Protein AF-0000000068122177 (afdb_homodimer)

Structure (mmCIF, N/CA/C/O backbone):
data_AF-0000000068122177-model_v1
#
loop_
_entity.id
_entity.type
_entity.pdbx_description
1 polymer 'Anaphase-promoting complex subunit Cut9'
#
loop_
_atom_site.group_PDB
_atom_site.id
_atom_site.type_symbol
_atom_site.label_atom_id
_atom_site.label_alt_id
_atom_site.label_comp_id
_atom_site.label_asym_id
_atom_site.label_entity_id
_atom_site.label_seq_id
_atom_site.pdbx_PDB_ins_code
_atom_site.Cartn_x
_atom_site.Cartn_y
_atom_site.Cartn_z
_atom_site.occupancy
_atom_site.B_iso_or_equiv
_atom_site.auth_seq_id
_atom_site.auth_comp_id
_atom_site.auth_asym_id
_atom_site.auth_atom_id
_atom_site.pdbx_PDB_model_num
ATOM 1 N N . MET A 1 1 ? -27.875 -16.797 -22.625 1 40.69 1 MET A N 1
ATOM 2 C CA . MET A 1 1 ? -28.094 -15.852 -21.531 1 40.69 1 MET A CA 1
ATOM 3 C C . MET A 1 1 ? -28.344 -16.578 -20.219 1 40.69 1 MET A C 1
ATOM 5 O O . MET A 1 1 ? -29.25 -17.422 -20.141 1 40.69 1 MET A O 1
ATOM 9 N N . ALA A 1 2 ? -27.375 -16.797 -19.453 1 51.44 2 ALA A N 1
ATOM 10 C CA . ALA A 1 2 ? -27.562 -17.594 -18.25 1 51.44 2 ALA A CA 1
ATOM 11 C C . ALA A 1 2 ? -28.781 -17.125 -17.469 1 51.44 2 ALA A C 1
ATOM 13 O O . ALA A 1 2 ? -29.109 -15.938 -17.469 1 51.44 2 ALA A O 1
ATOM 14 N N . SER A 1 3 ? -29.797 -17.953 -17.359 1 59.78 3 SER A N 1
ATOM 15 C CA . SER A 1 3 ? -31.016 -17.719 -16.578 1 59.78 3 SER A CA 1
ATOM 16 C C . SER A 1 3 ? -30.688 -17.062 -15.234 1 59.78 3 SER A C 1
ATOM 18 O O . SER A 1 3 ? -29.625 -17.312 -14.656 1 59.78 3 SER A O 1
ATOM 20 N N . SER A 1 4 ? -31.359 -15.969 -14.945 1 67.94 4 SER A N 1
ATOM 21 C CA . SER A 1 4 ? -31.25 -15.258 -13.68 1 67.94 4 SER A CA 1
ATOM 22 C C . SER A 1 4 ? -31.391 -16.219 -12.492 1 67.94 4 SER A C 1
ATOM 24 O O . SER A 1 4 ? -32.281 -17.078 -12.492 1 67.94 4 SER A O 1
ATOM 26 N N . GLN A 1 5 ? -30.344 -16.406 -11.719 1 83.75 5 GLN A N 1
ATOM 27 C CA . GLN A 1 5 ? -30.344 -17.219 -10.5 1 83.75 5 GLN A CA 1
ATOM 28 C C . GLN A 1 5 ? -30.219 -16.344 -9.258 1 83.75 5 GLN A C 1
ATOM 30 O O . GLN A 1 5 ? -29.141 -16.281 -8.641 1 83.75 5 GLN A O 1
ATOM 35 N N . PRO A 1 6 ? -31.312 -15.734 -8.828 1 85.25 6 PRO A N 1
ATOM 36 C CA . PRO A 1 6 ? -31.266 -14.719 -7.77 1 85.25 6 PRO A CA 1
ATOM 37 C C . PRO A 1 6 ? -30.672 -15.258 -6.469 1 85.25 6 PRO A C 1
ATOM 39 O O . PRO A 1 6 ? -29.953 -14.539 -5.77 1 85.25 6 PRO A O 1
ATOM 42 N N . ASN A 1 7 ? -30.938 -16.484 -6.176 1 86.56 7 ASN A N 1
ATOM 43 C CA . ASN A 1 7 ? -30.406 -17.047 -4.941 1 86.56 7 ASN A CA 1
ATOM 44 C C . ASN A 1 7 ? -28.891 -17.219 -5.012 1 86.56 7 ASN A C 1
ATOM 46 O O . ASN A 1 7 ? -28.203 -16.984 -4.027 1 86.56 7 ASN A O 1
ATOM 50 N N . MET A 1 8 ? -28.484 -17.672 -6.168 1 90.94 8 MET A N 1
ATOM 51 C CA . MET A 1 8 ? -27.047 -17.812 -6.355 1 90.94 8 MET A CA 1
ATOM 52 C C . MET A 1 8 ? -26.344 -16.453 -6.32 1 90.94 8 MET A C 1
ATOM 54 O O . MET A 1 8 ? -25.25 -16.328 -5.777 1 90.94 8 MET A O 1
ATOM 58 N N . GLU A 1 9 ? -26.984 -15.469 -6.895 1 93 9 GLU A N 1
ATOM 59 C CA . GLU A 1 9 ? -26.422 -14.117 -6.883 1 93 9 GLU A CA 1
ATOM 60 C C . GLU A 1 9 ? -26.297 -13.586 -5.461 1 93 9 GLU A C 1
ATOM 62 O O . GLU A 1 9 ? -25.281 -12.992 -5.102 1 93 9 GLU A O 1
ATOM 67 N N . LYS A 1 10 ? -27.328 -13.766 -4.707 1 92.88 10 LYS A N 1
ATOM 68 C CA . LYS A 1 10 ? -27.297 -13.336 -3.312 1 92.88 10 LYS A CA 1
ATOM 69 C C . LYS A 1 10 ? -26.203 -14.055 -2.535 1 92.88 10 LYS A C 1
ATOM 71 O O . LYS A 1 10 ? -25.516 -13.438 -1.725 1 92.88 10 LYS A O 1
ATOM 76 N N . PHE A 1 11 ? -26.094 -15.375 -2.766 1 93.69 11 PHE A N 1
ATOM 77 C CA . PHE A 1 11 ? -25.047 -16.172 -2.121 1 93.69 11 PHE A CA 1
ATOM 78 C C . PHE A 1 11 ? -23.672 -15.594 -2.432 1 93.69 11 PHE A C 1
ATOM 80 O O . PHE A 1 11 ? -22.859 -15.391 -1.525 1 93.69 11 PHE A O 1
ATOM 87 N N . LEU A 1 12 ? -23.406 -15.297 -3.713 1 96.38 12 LEU A N 1
ATOM 88 C CA . LEU A 1 12 ? -22.109 -14.797 -4.145 1 96.38 12 LEU A CA 1
ATOM 89 C C . LEU A 1 12 ? -21.844 -13.398 -3.604 1 96.38 12 LEU A C 1
ATOM 91 O O . LEU A 1 12 ? -20.719 -13.062 -3.24 1 96.38 12 LEU A O 1
ATOM 95 N N . ARG A 1 13 ? -22.859 -12.555 -3.529 1 96.62 13 ARG A N 1
ATOM 96 C CA . ARG A 1 13 ? -22.703 -11.211 -2.98 1 96.62 13 ARG A CA 1
ATOM 97 C C . ARG A 1 13 ? -22.312 -11.266 -1.508 1 96.62 13 ARG A C 1
ATOM 99 O O . ARG A 1 13 ? -21.453 -10.516 -1.065 1 96.62 13 ARG A O 1
ATOM 106 N N . GLU A 1 14 ? -22.938 -12.141 -0.812 1 94.88 14 GLU A N 1
ATOM 107 C CA . GLU A 1 14 ? -22.625 -12.289 0.607 1 94.88 14 GLU A CA 1
ATOM 108 C C . GLU A 1 14 ? -21.203 -12.836 0.809 1 94.88 14 GLU A C 1
ATOM 110 O O . GLU A 1 14 ? -20.484 -12.383 1.701 1 94.88 14 GLU A O 1
ATOM 115 N N . TRP A 1 15 ? -20.891 -13.844 0.004 1 95.94 15 TRP A N 1
ATOM 116 C CA . TRP A 1 15 ? -19.562 -14.43 0.068 1 95.94 15 TRP A CA 1
ATOM 117 C C . TRP A 1 15 ? -18.5 -13.383 -0.247 1 95.94 15 TRP A C 1
ATOM 119 O O . TRP A 1 15 ? -17.484 -13.281 0.457 1 95.94 15 TRP A O 1
ATOM 129 N N . ARG A 1 16 ? -18.688 -12.586 -1.288 1 96.88 16 ARG A N 1
ATOM 130 C CA . ARG A 1 16 ? -17.75 -11.523 -1.668 1 96.88 16 ARG A CA 1
ATOM 131 C C . ARG A 1 16 ? -17.594 -10.5 -0.547 1 96.88 16 ARG A C 1
ATOM 133 O O . ARG A 1 16 ? -16.484 -10.094 -0.221 1 96.88 16 ARG A O 1
ATOM 140 N N . GLN A 1 17 ? -18.719 -10.117 0.007 1 95.44 17 GLN A N 1
ATOM 141 C CA . GLN A 1 17 ? -18.703 -9.109 1.064 1 95.44 17 GLN A CA 1
ATOM 142 C C . GLN A 1 17 ? -17.969 -9.633 2.303 1 95.44 17 GLN A C 1
ATOM 144 O O . GLN A 1 17 ? -17.234 -8.891 2.955 1 95.44 17 GLN A O 1
ATOM 149 N N . ASP A 1 18 ? -18.203 -10.844 2.615 1 95.19 18 ASP A N 1
ATOM 150 C CA . ASP A 1 18 ? -17.516 -11.469 3.744 1 95.19 18 ASP A CA 1
ATOM 151 C C . ASP A 1 18 ? -16.016 -11.461 3.537 1 95.19 18 ASP A C 1
ATOM 153 O O . ASP A 1 18 ? -15.25 -11.164 4.465 1 95.19 18 ASP A O 1
ATOM 157 N N . ALA A 1 19 ? -15.625 -11.812 2.359 1 97.25 19 ALA A N 1
ATOM 158 C CA . ALA A 1 19 ? -14.203 -11.812 2.025 1 97.25 19 ALA A CA 1
ATOM 159 C C . ALA A 1 19 ? -13.617 -10.406 2.115 1 97.25 19 ALA A C 1
ATOM 161 O O . ALA A 1 19 ? -12.523 -10.211 2.645 1 97.25 19 ALA A O 1
ATOM 162 N N . LEU A 1 20 ? -14.359 -9.414 1.675 1 95.69 20 LEU A N 1
ATOM 163 C CA . LEU A 1 20 ? -13.906 -8.031 1.701 1 95.69 20 LEU A CA 1
ATOM 164 C C . LEU A 1 20 ? -13.766 -7.531 3.137 1 95.69 20 LEU A C 1
ATOM 166 O O . LEU A 1 20 ? -12.805 -6.824 3.459 1 95.69 20 LEU A O 1
ATOM 170 N N . ASN A 1 21 ? -14.688 -7.938 3.967 1 93.88 21 ASN A N 1
ATOM 171 C CA . ASN A 1 21 ? -14.664 -7.531 5.367 1 93.88 21 ASN A CA 1
ATOM 172 C C . ASN A 1 21 ? -13.43 -8.062 6.086 1 93.88 21 ASN A C 1
ATOM 174 O O . ASN A 1 21 ? -12.961 -7.453 7.051 1 93.88 21 ASN A O 1
ATOM 178 N N . LYS A 1 22 ? -12.867 -9.148 5.629 1 95.88 22 LYS A N 1
ATOM 179 C CA . LYS A 1 22 ? -11.695 -9.773 6.242 1 95.88 22 LYS A CA 1
ATOM 180 C C . LYS A 1 22 ? -10.422 -9.383 5.5 1 95.88 22 LYS A C 1
ATOM 182 O O . LYS A 1 22 ? -9.352 -9.945 5.754 1 95.88 22 LYS A O 1
ATOM 187 N N . ALA A 1 23 ? -10.531 -8.484 4.547 1 95.62 23 ALA A N 1
ATOM 188 C CA . ALA A 1 23 ? -9.43 -8.039 3.705 1 95.62 23 ALA A CA 1
ATOM 189 C C . ALA A 1 23 ? -8.82 -9.203 2.926 1 95.62 23 ALA A C 1
ATOM 191 O O . ALA A 1 23 ? -7.605 -9.289 2.76 1 95.62 23 ALA A O 1
ATOM 192 N N . GLN A 1 24 ? -9.648 -10.156 2.635 1 97.38 24 GLN A N 1
ATOM 193 C CA . GLN A 1 24 ? -9.281 -11.25 1.74 1 97.38 24 GLN A CA 1
ATOM 194 C C . GLN A 1 24 ? -9.602 -10.898 0.289 1 97.38 24 GLN A C 1
ATOM 196 O O . GLN A 1 24 ? -10.586 -11.398 -0.271 1 97.38 24 GLN A O 1
ATOM 201 N N . TYR A 1 25 ? -8.75 -10.18 -0.312 1 96.25 25 TYR A N 1
ATOM 202 C CA . TYR A 1 25 ? -9.039 -9.516 -1.581 1 96.25 25 TYR A CA 1
ATOM 203 C C . TYR A 1 25 ? -9.008 -10.516 -2.734 1 96.25 25 TYR A C 1
ATOM 205 O O . TYR A 1 25 ? -9.781 -10.391 -3.689 1 96.25 25 TYR A O 1
ATOM 213 N N . GLU A 1 26 ? -8.164 -11.523 -2.65 1 95.44 26 GLU A N 1
ATOM 214 C CA . GLU A 1 26 ? -8.133 -12.539 -3.701 1 95.44 26 GLU A CA 1
ATOM 215 C C . GLU A 1 26 ? -9.461 -13.273 -3.801 1 95.44 26 GLU A C 1
ATOM 217 O O . GLU A 1 26 ? -9.984 -13.477 -4.898 1 95.44 26 GLU A O 1
ATOM 222 N N . SER A 1 27 ? -9.945 -13.586 -2.662 1 97.31 27 SER A N 1
ATOM 223 C CA . SER A 1 27 ? -11.25 -14.234 -2.617 1 97.31 27 SER A CA 1
ATOM 224 C C . SER A 1 27 ? -12.344 -13.32 -3.15 1 97.31 27 SER A C 1
ATOM 226 O O . SER A 1 27 ? -13.195 -13.75 -3.93 1 97.31 27 SER A O 1
ATOM 228 N N . ALA A 1 28 ? -12.258 -12.102 -2.717 1 98.06 28 ALA A N 1
ATOM 229 C CA . ALA A 1 28 ? -13.281 -11.148 -3.121 1 98.06 28 ALA A CA 1
ATOM 230 C C . ALA A 1 28 ? -13.258 -10.922 -4.629 1 98.06 28 ALA A C 1
ATOM 232 O O . ALA A 1 28 ? -14.312 -10.82 -5.266 1 98.06 28 ALA A O 1
ATOM 233 N N . ILE A 1 29 ? -12.109 -10.82 -5.238 1 97.56 29 ILE A N 1
ATOM 234 C CA . ILE A 1 29 ? -11.977 -10.648 -6.68 1 97.56 29 ILE A CA 1
ATOM 235 C C . ILE A 1 29 ? -12.469 -11.898 -7.402 1 97.56 29 ILE A C 1
ATOM 237 O O . ILE A 1 29 ? -13.227 -11.805 -8.375 1 97.56 29 ILE A O 1
ATOM 241 N N . PHE A 1 30 ? -12.102 -13.062 -6.867 1 97.62 30 PHE A N 1
ATOM 242 C CA . PHE A 1 30 ? -12.469 -14.344 -7.457 1 97.62 30 PHE A CA 1
ATOM 243 C C . PHE A 1 30 ? -13.984 -14.5 -7.516 1 97.62 30 PHE A C 1
ATOM 245 O O . PHE A 1 30 ? -14.539 -14.867 -8.555 1 97.62 30 PHE A O 1
ATOM 252 N N . ILE A 1 31 ? -14.641 -14.164 -6.461 1 97.94 31 ILE A N 1
ATOM 253 C CA . ILE A 1 31 ? -16.094 -14.312 -6.352 1 97.94 31 ILE A CA 1
ATOM 254 C C . ILE A 1 31 ? -16.781 -13.203 -7.137 1 97.94 31 ILE A C 1
ATOM 256 O O . ILE A 1 31 ? -17.75 -13.453 -7.852 1 97.94 31 ILE A O 1
ATOM 260 N N . GLY A 1 32 ? -16.234 -12.016 -6.984 1 97.5 32 GLY A N 1
ATOM 261 C CA . GLY A 1 32 ? -16.844 -10.867 -7.629 1 97.5 32 GLY A CA 1
ATOM 262 C C . GLY A 1 32 ? -16.828 -10.961 -9.148 1 97.5 32 GLY A C 1
ATOM 263 O O . GLY A 1 32 ? -17.781 -10.516 -9.805 1 97.5 32 GLY A O 1
ATOM 264 N N . ASP A 1 33 ? -15.812 -11.469 -9.633 1 96.38 33 ASP A N 1
ATOM 265 C CA . ASP A 1 33 ? -15.68 -11.617 -11.078 1 96.38 33 ASP A CA 1
ATOM 266 C C . ASP A 1 33 ? -16.719 -12.602 -11.625 1 96.38 33 ASP A C 1
ATOM 268 O O . ASP A 1 33 ? -17.25 -12.406 -12.711 1 96.38 33 ASP A O 1
ATOM 272 N N . LYS A 1 34 ? -16.984 -13.711 -10.914 1 97.5 34 LYS A N 1
ATOM 273 C CA . LYS A 1 34 ? -18.016 -14.672 -11.312 1 97.5 34 LYS A CA 1
ATOM 274 C C . LYS A 1 34 ? -19.406 -14.047 -11.219 1 97.5 34 LYS A C 1
ATOM 276 O O . LYS A 1 34 ? -20.266 -14.32 -12.055 1 97.5 34 LYS A O 1
ATOM 281 N N . LEU A 1 35 ? -19.547 -13.32 -10.133 1 96.94 35 LEU A N 1
ATOM 282 C CA . LEU A 1 35 ? -20.828 -12.648 -9.93 1 96.94 35 LEU A CA 1
ATOM 283 C C . LEU A 1 35 ? -21.125 -11.672 -11.07 1 96.94 35 LEU A C 1
ATOM 285 O O . LEU A 1 35 ? -22.219 -11.648 -11.609 1 96.94 35 LEU A O 1
ATOM 289 N N . LEU A 1 36 ? -20.172 -10.891 -11.438 1 96.25 36 LEU A N 1
ATOM 290 C CA . LEU A 1 36 ? -20.344 -9.914 -12.508 1 96.25 36 LEU A CA 1
ATOM 291 C C . LEU A 1 36 ? -20.625 -10.617 -13.836 1 96.25 36 LEU A C 1
ATOM 293 O O . LEU A 1 36 ? -21.469 -10.164 -14.617 1 96.25 36 LEU A O 1
ATOM 297 N N . ALA A 1 37 ? -19.906 -11.68 -14.047 1 95.25 37 ALA A N 1
ATOM 298 C CA . ALA A 1 37 ? -20.109 -12.438 -15.273 1 95.25 37 ALA A CA 1
ATOM 299 C C . ALA A 1 37 ? -21.547 -12.977 -15.352 1 95.25 37 ALA A C 1
ATOM 301 O O . ALA A 1 37 ? -22.125 -13.039 -16.438 1 95.25 37 ALA A O 1
ATOM 302 N N . MET A 1 38 ? -22.109 -13.336 -14.234 1 94.75 38 MET A N 1
ATOM 303 C CA . MET A 1 38 ? -23.453 -13.914 -14.18 1 94.75 38 MET A CA 1
ATOM 304 C C . MET A 1 38 ? -24.516 -12.828 -14.305 1 94.75 38 MET A C 1
ATOM 306 O O . MET A 1 38 ? -25.547 -13.031 -14.969 1 94.75 38 MET A O 1
ATOM 310 N N . THR A 1 39 ? -24.234 -11.695 -13.711 1 94.5 39 THR A N 1
ATOM 311 C CA . THR A 1 39 ? -25.297 -10.703 -13.594 1 94.5 39 THR A CA 1
ATOM 312 C C . THR A 1 39 ? -25.141 -9.625 -14.664 1 94.5 39 THR A C 1
ATOM 314 O O . THR A 1 39 ? -26.141 -9.062 -15.125 1 94.5 39 THR A O 1
ATOM 317 N N . ASN A 1 40 ? -23.922 -9.289 -15.008 1 93.19 40 ASN A N 1
ATOM 318 C CA . ASN A 1 40 ? -23.609 -8.141 -15.852 1 93.19 40 ASN A CA 1
ATOM 319 C C . ASN A 1 40 ? -24.281 -6.871 -15.328 1 93.19 40 ASN A C 1
ATOM 321 O O . ASN A 1 40 ? -24.781 -6.07 -16.109 1 93.19 40 ASN A O 1
ATOM 325 N N . ASP A 1 41 ? -24.344 -6.781 -13.992 1 94 41 ASP A N 1
ATOM 326 C CA . ASP A 1 41 ? -25.016 -5.684 -13.297 1 94 41 ASP A CA 1
ATOM 327 C C . ASP A 1 41 ? -24.031 -4.559 -12.984 1 94 41 ASP A C 1
ATOM 329 O O . ASP A 1 41 ? -22.891 -4.816 -12.594 1 94 41 ASP A O 1
ATOM 333 N N . ASP A 1 42 ? -24.5 -3.336 -13.133 1 94.44 42 ASP A N 1
ATOM 334 C CA . ASP A 1 42 ? -23.672 -2.164 -12.914 1 94.44 42 ASP A CA 1
ATOM 335 C C . ASP A 1 42 ? -23.203 -2.082 -11.461 1 94.44 42 ASP A C 1
ATOM 337 O O . ASP A 1 42 ? -22.062 -1.688 -11.188 1 94.44 42 ASP A O 1
ATOM 341 N N . ASN A 1 43 ? -24.031 -2.404 -10.523 1 94.88 43 ASN A N 1
ATOM 342 C CA . ASN A 1 43 ? -23.656 -2.367 -9.117 1 94.88 43 ASN A CA 1
ATOM 343 C C . ASN A 1 43 ? -22.578 -3.402 -8.797 1 94.88 43 ASN A C 1
ATOM 345 O O . ASN A 1 43 ? -21.672 -3.141 -8 1 94.88 43 ASN A O 1
ATOM 349 N N . ASP A 1 44 ? -22.797 -4.574 -9.367 1 96.56 44 ASP A N 1
ATOM 350 C CA . ASP A 1 44 ? -21.781 -5.609 -9.156 1 96.56 44 ASP A CA 1
ATOM 351 C C . ASP A 1 44 ? -20.453 -5.211 -9.789 1 96.56 44 ASP A C 1
ATOM 353 O O . ASP A 1 44 ? -19.391 -5.543 -9.266 1 96.56 44 ASP A O 1
ATOM 357 N N . ALA A 1 45 ? -20.5 -4.516 -10.93 1 96.62 45 ALA A N 1
ATOM 358 C CA . ALA A 1 45 ? -19.281 -4.004 -11.555 1 96.62 45 ALA A CA 1
ATOM 359 C C . ALA A 1 45 ? -18.609 -2.967 -10.664 1 96.62 45 ALA A C 1
ATOM 361 O O . ALA A 1 45 ? -17.391 -2.984 -10.5 1 96.62 45 ALA A O 1
ATOM 362 N N . PHE A 1 46 ? -19.406 -2.086 -10.133 1 96.25 46 PHE A N 1
ATOM 363 C CA . PHE A 1 46 ? -18.891 -1.059 -9.242 1 96.25 46 PHE A CA 1
ATOM 364 C C . PHE A 1 46 ? -18.234 -1.686 -8.016 1 96.25 46 PHE A C 1
ATOM 366 O O . PHE A 1 46 ? -17.141 -1.288 -7.617 1 96.25 46 PHE A O 1
ATOM 373 N N . PHE A 1 47 ? -18.891 -2.654 -7.426 1 96.31 47 PHE A N 1
ATOM 374 C CA . PHE A 1 47 ? -18.359 -3.293 -6.223 1 96.31 47 PHE A CA 1
ATOM 375 C C . PHE A 1 47 ? -17.078 -4.055 -6.535 1 96.31 47 PHE A C 1
ATOM 377 O O . PHE A 1 47 ? -16.156 -4.07 -5.727 1 96.31 47 PHE A O 1
ATOM 384 N N . LEU A 1 48 ? -17.078 -4.703 -7.656 1 97.62 48 LEU A N 1
ATOM 385 C CA . LEU A 1 48 ? -15.844 -5.383 -8.047 1 97.62 48 LEU A CA 1
ATOM 386 C C . LEU A 1 48 ? -14.711 -4.383 -8.234 1 97.62 48 LEU A C 1
ATOM 388 O O . LEU A 1 48 ? -13.57 -4.652 -7.855 1 97.62 48 LEU A O 1
ATOM 392 N N . ALA A 1 49 ? -15 -3.244 -8.836 1 97.62 49 ALA A N 1
ATOM 393 C CA . ALA A 1 49 ? -14 -2.193 -8.992 1 97.62 49 ALA A CA 1
ATOM 394 C C . ALA A 1 49 ? -13.5 -1.706 -7.633 1 97.62 49 ALA A C 1
ATOM 396 O O . ALA A 1 49 ? -12.312 -1.438 -7.461 1 97.62 49 ALA A O 1
ATOM 397 N N . GLN A 1 50 ? -14.383 -1.608 -6.703 1 97.06 50 GLN A N 1
ATOM 398 C CA . GLN A 1 50 ? -14.016 -1.216 -5.348 1 97.06 50 GLN A CA 1
ATOM 399 C C . GLN A 1 50 ? -13.078 -2.238 -4.715 1 97.06 50 GLN A C 1
ATOM 401 O O . GLN A 1 50 ? -12.156 -1.871 -3.979 1 97.06 50 GLN A O 1
ATOM 406 N N . VAL A 1 51 ? -13.367 -3.5 -4.965 1 97.5 51 VAL A N 1
ATOM 407 C CA . VAL A 1 51 ? -12.508 -4.559 -4.438 1 97.5 51 VAL A CA 1
ATOM 408 C C . VAL A 1 51 ? -11.117 -4.453 -5.055 1 97.5 51 VAL A C 1
ATOM 410 O O . VAL A 1 51 ? -10.109 -4.574 -4.352 1 97.5 51 VAL A O 1
ATOM 413 N N . HIS A 1 52 ? -11.07 -4.238 -6.363 1 97.69 52 HIS A N 1
ATOM 414 C CA . HIS A 1 52 ? -9.781 -4.047 -7.031 1 97.69 52 HIS A CA 1
ATOM 415 C C . HIS A 1 52 ? -9.031 -2.852 -6.453 1 97.69 52 HIS A C 1
ATOM 417 O O . HIS A 1 52 ? -7.82 -2.916 -6.246 1 97.69 52 HIS A O 1
ATOM 423 N N . PHE A 1 53 ? -9.719 -1.76 -6.199 1 97.31 53 PHE A N 1
ATOM 424 C CA . PHE A 1 53 ? -9.109 -0.576 -5.605 1 97.31 53 PHE A CA 1
ATOM 425 C C . PHE A 1 53 ? -8.516 -0.901 -4.238 1 97.31 53 PHE A C 1
ATOM 427 O O . PHE A 1 53 ? -7.375 -0.529 -3.951 1 97.31 53 PHE A O 1
ATOM 434 N N . ALA A 1 54 ? -9.312 -1.585 -3.416 1 95.94 54 ALA A N 1
ATOM 435 C CA . ALA A 1 54 ? -8.867 -1.949 -2.072 1 95.94 54 ALA A CA 1
ATOM 436 C C . ALA A 1 54 ? -7.652 -2.867 -2.129 1 95.94 54 ALA A C 1
ATOM 438 O O . ALA A 1 54 ? -6.789 -2.82 -1.248 1 95.94 54 ALA A O 1
ATOM 439 N N . ALA A 1 55 ? -7.613 -3.65 -3.178 1 95.75 55 ALA A N 1
ATOM 440 C CA . ALA A 1 55 ? -6.508 -4.59 -3.35 1 95.75 55 ALA A CA 1
ATOM 441 C C . ALA A 1 55 ? -5.285 -3.898 -3.939 1 95.75 55 ALA A C 1
ATOM 443 O O . ALA A 1 55 ? -4.223 -4.508 -4.07 1 95.75 55 ALA A O 1
ATOM 444 N N . GLY A 1 56 ? -5.402 -2.631 -4.359 1 94.06 56 GLY A N 1
ATOM 445 C CA . GLY A 1 56 ? -4.293 -1.89 -4.941 1 94.06 56 GLY A CA 1
ATOM 446 C C . GLY A 1 56 ? -4.207 -2.031 -6.449 1 94.06 56 GLY A C 1
ATOM 447 O O . GLY A 1 56 ? -3.24 -1.575 -7.066 1 94.06 56 GLY A O 1
ATOM 448 N N . ASN A 1 57 ? -5.195 -2.723 -7.012 1 95.44 57 ASN A N 1
ATOM 449 C CA . ASN A 1 57 ? -5.246 -2.867 -8.461 1 95.44 57 ASN A CA 1
ATOM 450 C C . ASN A 1 57 ? -5.969 -1.691 -9.117 1 95.44 57 ASN A C 1
ATOM 452 O O . ASN A 1 57 ? -7.023 -1.87 -9.734 1 95.44 57 ASN A O 1
ATOM 456 N N . TYR A 1 58 ? -5.355 -0.588 -9.148 1 96.44 58 TYR A N 1
ATOM 457 C CA . TYR A 1 58 ? -6.012 0.645 -9.562 1 96.44 58 TYR A CA 1
ATOM 458 C C . TYR A 1 58 ? -6.25 0.653 -11.07 1 96.44 58 TYR A C 1
ATOM 460 O O . TYR A 1 58 ? -7.305 1.089 -11.539 1 96.44 58 TYR A O 1
ATOM 468 N N . THR A 1 59 ? -5.289 0.171 -11.836 1 94.44 59 THR A N 1
ATOM 469 C CA . THR A 1 59 ? -5.414 0.148 -13.289 1 94.44 59 THR A CA 1
ATOM 470 C C . THR A 1 59 ? -6.566 -0.752 -13.719 1 94.44 59 THR A C 1
ATOM 472 O O . THR A 1 59 ? -7.348 -0.391 -14.609 1 94.44 59 THR A O 1
ATOM 475 N N . ARG A 1 60 ? -6.676 -1.887 -13.086 1 95.31 60 ARG A N 1
ATOM 476 C CA . ARG A 1 60 ? -7.738 -2.824 -13.43 1 95.31 60 ARG A CA 1
ATOM 477 C C . ARG A 1 60 ? -9.102 -2.281 -13.016 1 95.31 60 ARG A C 1
ATOM 479 O O . ARG A 1 60 ? -10.094 -2.467 -13.727 1 95.31 60 ARG A O 1
ATOM 486 N N . ALA A 1 61 ? -9.156 -1.676 -11.82 1 97 61 ALA A N 1
ATOM 487 C CA . ALA A 1 61 ? -10.398 -1.064 -11.367 1 97 61 ALA A CA 1
ATOM 488 C C . ALA A 1 61 ? -10.891 -0.013 -12.359 1 97 61 ALA A C 1
ATOM 490 O O . ALA A 1 61 ? -12.062 -0.004 -12.734 1 97 61 ALA A O 1
ATOM 491 N N . GLN A 1 62 ? -10.023 0.851 -12.797 1 95.75 62 GLN A N 1
ATOM 492 C CA . GLN A 1 62 ? -10.359 1.906 -13.742 1 95.75 62 GLN A CA 1
ATOM 493 C C . GLN A 1 62 ? -10.805 1.32 -15.078 1 95.75 62 GLN A C 1
ATOM 495 O O . GLN A 1 62 ? -11.805 1.762 -15.648 1 95.75 62 GLN A O 1
ATOM 500 N N . ALA A 1 63 ? -10.086 0.35 -15.562 1 94.5 63 ALA A N 1
ATOM 501 C CA . ALA A 1 63 ? -10.398 -0.286 -16.844 1 94.5 63 ALA A CA 1
ATOM 502 C C . ALA A 1 63 ? -11.781 -0.938 -16.797 1 94.5 63 ALA A C 1
ATOM 504 O O . ALA A 1 63 ? -12.523 -0.892 -17.781 1 94.5 63 ALA A O 1
ATOM 505 N N . LEU A 1 64 ? -12.062 -1.557 -15.711 1 95.56 64 LEU A N 1
ATOM 506 C CA . LEU A 1 64 ? -13.359 -2.209 -15.547 1 95.56 64 LEU A CA 1
ATOM 507 C C . LEU A 1 64 ? -14.492 -1.196 -15.633 1 95.56 64 LEU A C 1
ATOM 509 O O . LEU A 1 64 ? -15.508 -1.452 -16.281 1 95.56 64 LEU A O 1
ATOM 513 N N . LEU A 1 65 ? -14.359 -0.079 -15 1 96.12 65 LEU A N 1
ATOM 514 C CA . LEU A 1 65 ? -15.391 0.955 -14.992 1 96.12 65 LEU A CA 1
ATOM 515 C C . LEU A 1 65 ? -15.57 1.548 -16.391 1 96.12 65 LEU A C 1
ATOM 517 O O . LEU A 1 65 ? -16.703 1.837 -16.797 1 96.12 65 LEU A O 1
ATOM 521 N N . VAL A 1 66 ? -14.516 1.706 -17.078 1 93.38 66 VAL A N 1
ATOM 522 C CA . VAL A 1 66 ? -14.555 2.246 -18.438 1 93.38 66 VAL A CA 1
ATOM 523 C C . VAL A 1 66 ? -15.219 1.237 -19.375 1 93.38 66 VAL A C 1
ATOM 525 O O . VAL A 1 66 ? -16.062 1.604 -20.188 1 93.38 66 VAL A O 1
ATOM 528 N N . LYS A 1 67 ? -14.805 0.05 -19.219 1 91.31 67 LYS A N 1
ATOM 529 C CA . LYS A 1 67 ? -15.328 -1.01 -20.062 1 91.31 67 LYS A CA 1
ATOM 530 C C . LYS A 1 67 ? -16.844 -1.123 -19.938 1 91.31 67 LYS A C 1
ATOM 532 O O . LYS A 1 67 ? -17.547 -1.349 -20.922 1 91.31 67 LYS A O 1
ATOM 537 N N . GLN A 1 68 ? -17.297 -0.989 -18.75 1 91.81 68 GLN A N 1
ATOM 538 C CA . GLN A 1 68 ? -18.734 -1.106 -18.484 1 91.81 68 GLN A CA 1
ATOM 539 C C . GLN A 1 68 ? -19.453 0.209 -18.766 1 91.81 68 GLN A C 1
ATOM 541 O O . GLN A 1 68 ? -20.656 0.321 -18.547 1 91.81 68 GLN A O 1
ATOM 546 N N . ASP A 1 69 ? -18.766 1.278 -19.219 1 91.69 69 ASP A N 1
ATOM 547 C CA . ASP A 1 69 ? -19.312 2.592 -19.562 1 91.69 69 ASP A CA 1
ATOM 548 C C . ASP A 1 69 ? -20.078 3.184 -18.391 1 91.69 69 ASP A C 1
ATOM 550 O O . ASP A 1 69 ? -21.234 3.596 -18.531 1 91.69 69 ASP A O 1
ATOM 554 N N . LEU A 1 70 ? -19.484 3.115 -17.25 1 92.56 70 LEU A N 1
ATOM 555 C CA . LEU A 1 70 ? -20.172 3.545 -16.047 1 92.56 70 LEU A CA 1
ATOM 556 C C . LEU A 1 70 ? -19.75 4.957 -15.648 1 92.56 70 LEU A C 1
ATOM 558 O O . LEU A 1 70 ? -20.328 5.547 -14.727 1 92.56 70 LEU A O 1
ATOM 562 N N . LEU A 1 71 ? -18.891 5.598 -16.297 1 92 71 LEU A N 1
ATOM 563 C CA . LEU A 1 71 ? -18.344 6.895 -15.898 1 92 71 LEU A CA 1
ATOM 564 C C . LEU A 1 71 ? -19.375 8 -16.078 1 92 71 LEU A C 1
ATOM 566 O O . LEU A 1 71 ? -19.469 8.914 -15.266 1 92 71 LEU A O 1
ATOM 570 N N . THR A 1 72 ? -20.156 7.902 -17.062 1 87.56 72 THR A N 1
ATOM 571 C CA . THR A 1 72 ? -21.094 8.977 -17.359 1 87.56 72 THR A CA 1
ATOM 572 C C . THR A 1 72 ? -22.391 8.812 -16.562 1 87.56 72 THR A C 1
ATOM 574 O O . THR A 1 72 ? -23.047 9.797 -16.203 1 87.56 72 THR A O 1
ATOM 577 N N . SER A 1 73 ? -22.641 7.633 -16.172 1 87.62 73 SER A N 1
ATOM 578 C CA . SER A 1 73 ? -23.953 7.371 -15.602 1 87.62 73 SER A CA 1
ATOM 579 C C . SER A 1 73 ? -23.938 7.473 -14.086 1 87.62 73 SER A C 1
ATOM 581 O O . SER A 1 73 ? -24.969 7.719 -13.453 1 87.62 73 SER A O 1
ATOM 583 N N . SER A 1 74 ? -22.828 7.293 -13.477 1 91.38 74 SER A N 1
ATOM 584 C CA . SER A 1 74 ? -22.781 7.195 -12.023 1 91.38 74 SER A CA 1
ATOM 585 C C . SER A 1 74 ? -21.672 8.062 -11.445 1 91.38 74 SER A C 1
ATOM 587 O O . SER A 1 74 ? -20.5 7.836 -11.719 1 91.38 74 SER A O 1
ATOM 589 N N . PRO A 1 75 ? -22.094 9.039 -10.602 1 92.5 75 PRO A N 1
ATOM 590 C CA . PRO A 1 75 ? -21.062 9.859 -9.953 1 92.5 75 PRO A CA 1
ATOM 591 C C . PRO A 1 75 ? -20.109 9.031 -9.086 1 92.5 75 PRO A C 1
ATOM 593 O O . PRO A 1 75 ? -18.938 9.359 -8.977 1 92.5 75 PRO A O 1
ATOM 596 N N . SER A 1 76 ? -20.672 7.992 -8.461 1 95.38 76 SER A N 1
ATOM 597 C CA . SER A 1 76 ? -19.828 7.133 -7.641 1 95.38 76 SER A CA 1
ATOM 598 C C . SER A 1 76 ? -18.75 6.449 -8.484 1 95.38 76 SER A C 1
ATOM 600 O O . SER A 1 76 ? -17.594 6.328 -8.055 1 95.38 76 SER A O 1
ATOM 602 N N . CYS A 1 77 ? -19.094 6.008 -9.703 1 96.56 77 CYS A N 1
ATOM 603 C CA . CYS A 1 77 ? -18.141 5.355 -10.594 1 96.56 77 CYS A CA 1
ATOM 604 C C . CYS A 1 77 ? -17.125 6.352 -11.133 1 96.56 77 CYS A C 1
ATOM 606 O O . CYS A 1 77 ? -15.945 6.027 -11.281 1 96.56 77 CYS A O 1
ATOM 608 N N . ARG A 1 78 ? -17.594 7.551 -11.438 1 96 78 ARG A N 1
ATOM 609 C CA . ARG A 1 78 ? -16.688 8.602 -11.898 1 96 78 ARG A CA 1
ATOM 610 C C . ARG A 1 78 ? -15.664 8.953 -10.82 1 96 78 ARG A C 1
ATOM 612 O O . ARG A 1 78 ? -14.477 9.094 -11.102 1 96 78 ARG A O 1
ATOM 619 N N . TYR A 1 79 ? -16.188 9.078 -9.594 1 97.19 79 TYR A N 1
ATOM 620 C CA . TYR A 1 79 ? -15.312 9.352 -8.453 1 97.19 79 TYR A CA 1
ATOM 621 C C . TYR A 1 79 ? -14.242 8.266 -8.32 1 97.19 79 TYR A C 1
ATOM 623 O O . TYR A 1 79 ? -13.062 8.57 -8.18 1 97.19 79 TYR A O 1
ATOM 631 N N . LEU A 1 80 ? -14.68 7.031 -8.336 1 97.88 80 LEU A N 1
ATOM 632 C CA . LEU A 1 80 ? -13.758 5.914 -8.148 1 97.88 80 LEU A CA 1
ATOM 633 C C . LEU A 1 80 ? -12.734 5.855 -9.273 1 97.88 80 LEU A C 1
ATOM 635 O O . LEU A 1 80 ? -11.555 5.602 -9.039 1 97.88 80 LEU A O 1
ATOM 639 N N . ALA A 1 81 ? -13.18 6.094 -10.5 1 98 81 ALA A N 1
ATOM 640 C CA . ALA A 1 81 ? -12.281 6.082 -11.648 1 98 81 ALA A CA 1
ATOM 641 C C . ALA A 1 81 ? -11.211 7.16 -11.516 1 98 81 ALA A C 1
ATOM 643 O O . ALA A 1 81 ? -10.023 6.902 -11.758 1 98 81 ALA A O 1
ATOM 644 N N . ALA A 1 82 ? -11.594 8.336 -11.133 1 98 82 ALA A N 1
ATOM 645 C CA . ALA A 1 82 ? -10.641 9.43 -10.938 1 98 82 ALA A CA 1
ATOM 646 C C . ALA A 1 82 ? -9.672 9.125 -9.805 1 98 82 ALA A C 1
ATOM 648 O O . ALA A 1 82 ? -8.477 9.414 -9.898 1 98 82 ALA A O 1
ATOM 649 N N . HIS A 1 83 ? -10.266 8.609 -8.742 1 98.19 83 HIS A N 1
ATOM 650 C CA . HIS A 1 83 ? -9.438 8.242 -7.598 1 98.19 83 HIS A CA 1
ATOM 651 C C . HIS A 1 83 ? -8.383 7.211 -7.988 1 98.19 83 HIS A C 1
ATOM 653 O O . HIS A 1 83 ? -7.238 7.281 -7.527 1 98.19 83 HIS A O 1
ATOM 659 N N . CYS A 1 84 ? -8.734 6.23 -8.836 1 98.06 84 CYS A N 1
ATOM 660 C CA . CYS A 1 84 ? -7.793 5.238 -9.336 1 98.06 84 CYS A CA 1
ATOM 661 C C . CYS A 1 84 ? -6.66 5.902 -10.109 1 98.06 84 CYS A C 1
ATOM 663 O O . CYS A 1 84 ? -5.492 5.539 -9.945 1 98.06 84 CYS A O 1
ATOM 665 N N . LEU A 1 85 ? -6.996 6.855 -10.938 1 97.69 85 LEU A N 1
ATOM 666 C CA . LEU A 1 85 ? -6 7.555 -11.742 1 97.69 85 LEU A CA 1
ATOM 667 C C . LEU A 1 85 ? -5.051 8.352 -10.852 1 97.69 85 LEU A C 1
ATOM 669 O O . LEU A 1 85 ? -3.846 8.406 -11.117 1 97.69 85 LEU A O 1
ATOM 673 N N . ILE A 1 86 ? -5.594 8.938 -9.82 1 97.69 86 ILE A N 1
ATOM 674 C CA . ILE A 1 86 ? -4.781 9.711 -8.891 1 97.69 86 ILE A CA 1
ATOM 675 C C . ILE A 1 86 ? -3.787 8.789 -8.188 1 97.69 86 ILE A C 1
ATOM 677 O O . ILE A 1 86 ? -2.611 9.133 -8.031 1 97.69 86 ILE A O 1
ATOM 681 N N . LYS A 1 87 ? -4.23 7.582 -7.789 1 96.38 87 LYS A N 1
ATOM 682 C CA . LYS A 1 87 ? -3.355 6.617 -7.129 1 96.38 87 LYS A CA 1
ATOM 683 C C . LYS A 1 87 ? -2.268 6.125 -8.078 1 96.38 87 LYS A C 1
ATOM 685 O O . LYS A 1 87 ? -1.213 5.664 -7.637 1 96.38 87 LYS A O 1
ATOM 690 N N . GLN A 1 88 ? -2.545 6.312 -9.367 1 94.06 88 GLN A N 1
ATOM 691 C CA . GLN A 1 88 ? -1.564 5.949 -10.391 1 94.06 88 GLN A CA 1
ATOM 692 C C . GLN A 1 88 ? -0.704 7.148 -10.773 1 94.06 88 GLN A C 1
ATOM 694 O O . GLN A 1 88 ? 0.082 7.078 -11.719 1 94.06 88 GLN A O 1
ATOM 699 N N . ASN A 1 89 ? -0.901 8.281 -10.156 1 94.25 89 ASN A N 1
ATOM 700 C CA . ASN A 1 89 ? -0.199 9.539 -10.398 1 94.25 89 ASN A CA 1
ATOM 701 C C . ASN A 1 89 ? -0.502 10.094 -11.781 1 94.25 89 ASN A C 1
ATOM 703 O O . ASN A 1 89 ? 0.35 10.734 -12.398 1 94.25 89 ASN A O 1
ATOM 707 N N . ASN A 1 90 ? -1.627 9.68 -12.328 1 96.06 90 ASN A N 1
ATOM 708 C CA . ASN A 1 90 ? -2.098 10.234 -13.594 1 96.06 90 ASN A CA 1
ATOM 709 C C . ASN A 1 90 ? -3.098 11.367 -13.367 1 96.06 90 ASN A C 1
ATOM 711 O O . ASN A 1 90 ? -4.285 11.219 -13.664 1 96.06 90 ASN A O 1
ATOM 715 N N . PHE A 1 91 ? -2.682 12.516 -13.023 1 96.75 91 PHE A N 1
ATOM 716 C CA . PHE A 1 91 ? -3.5 13.633 -12.562 1 96.75 91 PHE A CA 1
ATOM 717 C C . PHE A 1 91 ? -4.184 14.32 -13.734 1 96.75 91 PHE A C 1
ATOM 719 O O . PHE A 1 91 ? -5.297 14.828 -13.594 1 96.75 91 PHE A O 1
ATOM 726 N N . VAL A 1 92 ? -3.566 14.305 -14.898 1 95.88 92 VAL A N 1
ATOM 727 C CA . VAL A 1 92 ? -4.141 14.945 -16.078 1 95.88 92 VAL A CA 1
ATOM 728 C C . VAL A 1 92 ? -5.395 14.195 -16.516 1 95.88 92 VAL A C 1
ATOM 730 O O . VAL A 1 92 ? -6.445 14.805 -16.734 1 95.88 92 VAL A O 1
ATOM 733 N N . GLU A 1 93 ? -5.238 12.906 -16.562 1 96.25 93 GLU A N 1
ATOM 734 C CA . GLU A 1 93 ? -6.391 12.094 -16.953 1 96.25 93 GLU A CA 1
ATOM 735 C C . GLU A 1 93 ? -7.48 12.148 -15.883 1 96.25 93 GLU A C 1
ATOM 737 O O . GLU A 1 93 ? -8.672 12.109 -16.203 1 96.25 93 GLU A O 1
ATOM 742 N N . ALA A 1 94 ? -7.051 12.188 -14.625 1 97.81 94 ALA A N 1
ATOM 743 C CA . ALA A 1 94 ? -8.023 12.305 -13.539 1 97.81 94 ALA A CA 1
ATOM 744 C C . ALA A 1 94 ? -8.836 13.594 -13.672 1 97.81 94 ALA A C 1
ATOM 746 O O . ALA A 1 94 ? -10.055 13.578 -13.508 1 97.81 94 ALA A O 1
ATOM 747 N N . LEU A 1 95 ? -8.234 14.68 -14.016 1 96.94 95 LEU A N 1
ATOM 748 C CA . LEU A 1 95 ? -8.906 15.961 -14.164 1 96.94 95 LEU A CA 1
ATOM 749 C C . LEU A 1 95 ? -9.859 15.938 -15.352 1 96.94 95 LEU A C 1
ATOM 751 O O . LEU A 1 95 ? -10.914 16.594 -15.32 1 96.94 95 LEU A O 1
ATOM 755 N N . ALA A 1 96 ? -9.469 15.211 -16.359 1 95.62 96 ALA A N 1
ATOM 756 C CA . ALA A 1 96 ? -10.336 15.086 -17.531 1 95.62 96 ALA A CA 1
ATOM 757 C C . ALA A 1 96 ? -11.648 14.398 -17.172 1 95.62 96 ALA A C 1
ATOM 759 O O . ALA A 1 96 ? -12.711 14.766 -17.688 1 95.62 96 ALA A O 1
ATOM 760 N N . ILE A 1 97 ? -11.57 13.453 -16.297 1 95.44 97 ILE A N 1
ATOM 761 C CA . ILE A 1 97 ? -12.766 12.742 -15.859 1 95.44 97 ILE A CA 1
ATOM 762 C C . ILE A 1 97 ? -13.578 13.625 -14.914 1 95.44 97 ILE A C 1
ATOM 764 O O . ILE A 1 97 ? -14.805 13.664 -14.984 1 95.44 97 ILE A O 1
ATOM 768 N N . LEU A 1 98 ? -12.93 14.336 -14.008 1 95.62 98 LEU A N 1
ATOM 769 C CA . LEU A 1 98 ? -13.578 15.141 -12.977 1 95.62 98 LEU A CA 1
ATOM 770 C C . LEU A 1 98 ? -14.156 16.422 -13.57 1 95.62 98 LEU A C 1
ATOM 772 O O . LEU A 1 98 ? -15.141 16.953 -13.062 1 95.62 98 LEU A O 1
ATOM 776 N N . GLY A 1 99 ? -13.641 16.859 -14.617 1 91.25 99 GLY A N 1
ATOM 777 C CA . GLY A 1 99 ? -14.062 18.125 -15.188 1 91.25 99 GLY A CA 1
ATOM 778 C C . GLY A 1 99 ? -13.438 19.328 -14.508 1 91.25 99 GLY A C 1
ATOM 779 O O . GLY A 1 99 ? -13.039 19.25 -13.344 1 91.25 99 GLY A O 1
ATOM 780 N N . GLU A 1 100 ? -13.469 20.438 -15.148 1 85.25 100 GLU A N 1
ATOM 781 C CA . GLU A 1 100 ? -12.844 21.641 -14.617 1 85.25 100 GLU A CA 1
ATOM 782 C C . GLU A 1 100 ? -13.891 22.641 -14.125 1 85.25 100 GLU A C 1
ATOM 784 O O . GLU A 1 100 ? -13.562 23.625 -13.453 1 85.25 100 GLU A O 1
ATOM 789 N N . HIS A 1 101 ? -15.109 22.203 -14.32 1 85.69 101 HIS A N 1
ATOM 790 C CA . HIS A 1 101 ? -16.156 23.156 -13.961 1 85.69 101 HIS A CA 1
ATOM 791 C C . HIS A 1 101 ? -16.656 22.922 -12.547 1 85.69 101 HIS A C 1
ATOM 793 O O . HIS A 1 101 ? -16.797 21.766 -12.117 1 85.69 101 HIS A O 1
ATOM 799 N N . THR A 1 102 ? -16.875 24.016 -11.867 1 84 102 THR A N 1
ATOM 800 C CA . THR A 1 102 ? -17.422 23.969 -10.523 1 84 102 THR A CA 1
ATOM 801 C C . THR A 1 102 ? -18.938 23.844 -10.562 1 84 102 THR A C 1
ATOM 803 O O . THR A 1 102 ? -19.625 24.672 -11.172 1 84 102 THR A O 1
ATOM 806 N N . PRO A 1 103 ? -19.438 22.875 -9.969 1 88.25 103 PRO A N 1
ATOM 807 C CA . PRO A 1 103 ? -20.891 22.734 -9.938 1 88.25 103 PRO A CA 1
ATOM 808 C C . PRO A 1 103 ? -21.562 23.672 -8.938 1 88.25 103 PRO A C 1
ATOM 810 O O . PRO A 1 103 ? -22.125 23.219 -7.938 1 88.25 103 PRO A O 1
ATOM 813 N N . THR A 1 104 ? -21.734 24.875 -9.25 1 89.38 104 THR A N 1
ATOM 814 C CA . THR A 1 104 ? -22.219 25.906 -8.344 1 89.38 104 THR A CA 1
ATOM 815 C C . THR A 1 104 ? -23.672 25.672 -7.98 1 89.38 104 THR A C 1
ATOM 817 O O . THR A 1 104 ? -24.141 26.109 -6.926 1 89.38 104 THR A O 1
ATOM 820 N N . HIS A 1 105 ? -24.359 24.969 -8.852 1 87.88 105 HIS A N 1
ATOM 821 C CA . HIS A 1 105 ? -25.781 24.703 -8.609 1 87.88 105 HIS A CA 1
ATOM 822 C C . HIS A 1 105 ? -25.969 23.75 -7.43 1 87.88 105 HIS A C 1
ATOM 824 O O . HIS A 1 105 ? -27.062 23.656 -6.887 1 87.88 105 HIS A O 1
ATOM 830 N N . LEU A 1 106 ? -24.922 23.156 -6.977 1 90.5 106 LEU A N 1
ATOM 831 C CA . LEU A 1 106 ? -25.016 22.188 -5.895 1 90.5 106 LEU A CA 1
ATOM 832 C C . LEU A 1 106 ? -24.656 22.828 -4.559 1 90.5 106 LEU A C 1
ATOM 834 O O . LEU A 1 106 ? -24.75 22.172 -3.512 1 90.5 106 LEU A O 1
ATOM 838 N N . PHE A 1 107 ? -24.328 24.062 -4.555 1 89.94 107 PHE A N 1
ATOM 839 C CA . PHE A 1 107 ? -23.938 24.703 -3.305 1 89.94 107 PHE A CA 1
ATOM 840 C C . PHE A 1 107 ? -25.125 24.797 -2.348 1 89.94 107 PHE A C 1
ATOM 842 O O . PHE A 1 107 ? -26.234 25.125 -2.762 1 89.94 107 PHE A O 1
ATOM 849 N N . ALA A 1 108 ? -24.891 24.422 -1.197 1 80.88 108 ALA A N 1
ATOM 850 C CA . ALA A 1 108 ? -25.922 24.531 -0.176 1 80.88 108 ALA A CA 1
ATOM 851 C C . ALA A 1 108 ? -26.078 25.969 0.296 1 80.88 108 ALA A C 1
ATOM 853 O O . ALA A 1 108 ? -25.094 26.703 0.377 1 80.88 108 ALA A O 1
ATOM 854 N N . THR A 1 109 ? -27.328 26.531 0.264 1 71 109 THR A N 1
ATOM 855 C CA . THR A 1 109 ? -27.578 27.906 0.675 1 71 109 THR A CA 1
ATOM 856 C C . THR A 1 109 ? -27.688 28.016 2.193 1 71 109 THR A C 1
ATOM 858 O O . THR A 1 109 ? -28.281 27.141 2.836 1 71 109 THR A O 1
ATOM 861 N N . ASN A 1 110 ? -26.859 28.828 2.752 1 65.06 110 ASN A N 1
ATOM 862 C CA . ASN A 1 110 ? -26.969 29.172 4.164 1 65.06 110 ASN A CA 1
ATOM 863 C C . ASN A 1 110 ? -28.219 30.016 4.441 1 65.06 110 ASN A C 1
ATOM 865 O O . ASN A 1 110 ? -28.281 31.188 4.066 1 65.06 110 ASN A O 1
ATOM 869 N N . ALA A 1 111 ? -29.516 29.766 4.516 1 48.72 111 ALA A N 1
ATOM 870 C CA . ALA A 1 111 ? -30.766 30.5 4.617 1 48.72 111 ALA A CA 1
ATOM 871 C C . ALA A 1 111 ? -30.75 31.453 5.809 1 48.72 111 ALA A C 1
ATOM 873 O O . ALA A 1 111 ? -31.516 32.438 5.852 1 48.72 111 ALA A O 1
ATOM 874 N N . LYS A 1 112 ? -30.281 31.219 7.051 1 45.62 112 LYS A N 1
ATOM 875 C CA . LYS A 1 112 ? -30.578 32.156 8.125 1 45.62 112 LYS A CA 1
ATOM 876 C C . LYS A 1 112 ? -30.031 33.531 7.805 1 45.62 112 LYS A C 1
ATOM 878 O O . LYS A 1 112 ? -30.234 34.5 8.57 1 45.62 112 LYS A O 1
ATOM 883 N N . ARG A 1 113 ? -29.156 33.719 6.961 1 40.84 113 ARG A N 1
ATOM 884 C CA . ARG A 1 113 ? -28.703 35.094 6.914 1 40.84 113 ARG A CA 1
ATOM 885 C C . ARG A 1 113 ? -29.688 35.969 6.16 1 40.84 113 ARG A C 1
ATOM 887 O O . ARG A 1 113 ? -29.625 37.219 6.238 1 40.84 113 ARG A O 1
ATOM 894 N N . LYS A 1 114 ? -30.391 35.625 5.121 1 39.31 114 LYS A N 1
ATOM 895 C CA . LYS A 1 114 ? -31.031 36.688 4.367 1 39.31 114 LYS A CA 1
ATOM 896 C C . LYS A 1 114 ? -32.219 37.281 5.125 1 39.31 114 LYS A C 1
ATOM 898 O O . LYS A 1 114 ? -32.781 38.312 4.738 1 39.31 114 LYS A O 1
ATOM 903 N N . THR A 1 115 ? -32.969 36.531 5.918 1 35.97 115 THR A N 1
ATOM 904 C CA . THR A 1 115 ? -34.25 37.156 6.215 1 35.97 115 THR A CA 1
ATOM 905 C C . THR A 1 115 ? -34.094 38.406 7.066 1 35.97 115 THR A C 1
ATOM 907 O O . THR A 1 115 ? -35 39.219 7.148 1 35.97 115 THR A O 1
ATOM 910 N N . THR A 1 116 ? -33.094 38.469 7.988 1 32.41 116 THR A N 1
ATOM 911 C CA . THR A 1 116 ? -33.406 39.469 9 1 32.41 116 THR A CA 1
ATOM 912 C C . THR A 1 116 ? -33.125 40.875 8.492 1 32.41 116 THR A C 1
ATOM 914 O O . THR A 1 116 ? -33.312 41.875 9.211 1 32.41 116 THR A O 1
ATOM 917 N N . ARG A 1 117 ? -32.375 41.125 7.453 1 31.98 117 ARG A N 1
ATOM 918 C CA . ARG A 1 117 ? -32.062 42.562 7.367 1 31.98 117 ARG A CA 1
ATOM 919 C C . ARG A 1 117 ? -33.219 43.344 6.828 1 31.98 117 ARG A C 1
ATOM 921 O O . ARG A 1 117 ? -33.156 44.594 6.723 1 31.98 117 ARG A O 1
ATOM 928 N N . GLY A 1 118 ? -34.125 42.812 5.934 1 26.19 118 GLY A N 1
ATOM 929 C CA . GLY A 1 118 ? -34.812 43.875 5.195 1 26.19 118 GLY A CA 1
ATOM 930 C C . GLY A 1 118 ? -35.688 44.75 6.07 1 26.19 118 GLY A C 1
ATOM 931 O O . GLY A 1 118 ? -35.844 44.469 7.266 1 26.19 118 GLY A O 1
ATOM 932 N N . LEU A 1 119 ? -37 45.125 5.551 1 24.77 119 LEU A N 1
ATOM 933 C CA . LEU A 1 119 ? -37.875 46.281 5.316 1 24.77 119 LEU A CA 1
ATOM 934 C C . LEU A 1 119 ? -38.844 46.469 6.461 1 24.77 119 LEU A C 1
ATOM 936 O O . LEU A 1 119 ? -39.875 45.781 6.516 1 24.77 119 LEU A O 1
ATOM 940 N N . ARG A 1 120 ? -38.375 46.562 7.691 1 26.28 120 ARG A N 1
ATOM 941 C CA . ARG A 1 120 ? -39.469 47.031 8.578 1 26.28 120 ARG A CA 1
ATOM 942 C C . ARG A 1 120 ? -39.938 48.406 8.172 1 26.28 120 ARG A C 1
ATOM 944 O O . ARG A 1 120 ? -39.719 49.375 8.883 1 26.28 120 ARG A O 1
ATOM 951 N N . GLY A 1 121 ? -39.844 48.875 6.887 1 21.94 121 GLY A N 1
ATOM 952 C CA . GLY A 1 121 ? -40.406 50.188 6.789 1 21.94 121 GLY A CA 1
ATOM 953 C C . GLY A 1 121 ? -41.875 50.25 7.156 1 21.94 121 GLY A C 1
ATOM 954 O O . GLY A 1 121 ? -42.562 49.188 7.195 1 21.94 121 GLY A O 1
ATOM 955 N N . THR A 1 122 ? -42.562 51.406 7.402 1 24.33 122 THR A N 1
ATOM 956 C CA . THR A 1 122 ? -43.688 52.062 8.102 1 24.33 122 THR A CA 1
ATOM 957 C C . THR A 1 122 ? -45 51.75 7.375 1 24.33 122 THR A C 1
ATOM 959 O O . THR A 1 122 ? -46.062 52.188 7.824 1 24.33 122 THR A O 1
ATOM 962 N N . THR A 1 123 ? -45.031 51.5 6.094 1 21.19 123 THR A N 1
ATOM 963 C CA . THR A 1 123 ? -46.25 52.031 5.539 1 21.19 123 THR A CA 1
ATOM 964 C C . THR A 1 123 ? -47.469 51.312 6.09 1 21.19 123 THR A C 1
ATOM 966 O O . THR A 1 123 ? -47.406 50.156 6.469 1 21.19 123 THR A O 1
ATOM 969 N N . ALA A 1 124 ? -48.688 52.094 6.145 1 22.11 124 ALA A N 1
ATOM 970 C CA . ALA A 1 124 ? -50.031 52.094 6.656 1 22.11 124 ALA A CA 1
ATOM 971 C C . ALA A 1 124 ? -50.812 50.875 6.207 1 22.11 124 ALA A C 1
ATOM 973 O O . ALA A 1 124 ? -50.312 50.094 5.379 1 22.11 124 ALA A O 1
ATOM 974 N N . ARG A 1 125 ? -52.062 51.062 5.586 1 24.77 125 ARG A N 1
ATOM 975 C CA . ARG A 1 125 ? -53.406 50.625 5.898 1 24.77 125 ARG A CA 1
ATOM 976 C C . ARG A 1 125 ? -53.719 49.281 5.297 1 24.77 125 ARG A C 1
ATOM 978 O O . ARG A 1 125 ? -54.438 48.469 5.887 1 24.77 125 ARG A O 1
ATOM 985 N N . ALA A 1 126 ? -53.688 49.156 3.961 1 27.73 126 ALA A N 1
ATOM 986 C CA . ALA A 1 126 ? -54.875 48.625 3.312 1 27.73 126 ALA A CA 1
ATOM 987 C C . ALA A 1 126 ? -55 47.094 3.523 1 27.73 126 ALA A C 1
ATOM 989 O O . ALA A 1 126 ? -53.969 46.438 3.744 1 27.73 126 ALA A O 1
ATOM 990 N N . SER A 1 127 ? -56.25 46.531 3.549 1 26.17 127 SER A N 1
ATOM 991 C CA . SER A 1 127 ? -57 45.344 3.955 1 26.17 127 SER A CA 1
ATOM 992 C C . SER A 1 127 ? -56.5 44.094 3.234 1 26.17 127 SER A C 1
ATOM 994 O O . SER A 1 127 ? -57.062 43.031 3.408 1 26.17 127 SER A O 1
ATOM 996 N N . SER A 1 128 ? -55.688 44.344 2.213 1 23.33 128 SER A N 1
ATOM 997 C CA . SER A 1 128 ? -55.938 43.25 1.278 1 23.33 128 SER A CA 1
ATOM 998 C C . SER A 1 128 ? -55.594 41.906 1.899 1 23.33 128 SER A C 1
ATOM 1000 O O . SER A 1 128 ? -54.812 41.844 2.854 1 23.33 128 SER A O 1
ATOM 1002 N N . LYS A 1 129 ? -56.25 40.875 1.293 1 29.64 129 LYS A N 1
ATOM 1003 C CA . LYS A 1 129 ? -56.344 39.438 1.436 1 29.64 129 LYS A CA 1
ATOM 1004 C C . LYS A 1 129 ? -54.938 38.812 1.45 1 29.64 129 LYS A C 1
ATOM 1006 O O . LYS A 1 129 ? -54.188 38.938 0.486 1 29.64 129 LYS A O 1
ATOM 1011 N N . THR A 1 130 ? -54.344 38.719 2.594 1 24.55 130 THR A N 1
ATOM 1012 C CA . THR A 1 130 ? -52.969 38.375 2.855 1 24.55 130 THR A CA 1
ATOM 1013 C C . THR A 1 130 ? -52.625 37 2.264 1 24.55 130 THR A C 1
ATOM 1015 O O . THR A 1 130 ? -53.25 36 2.609 1 24.55 130 THR A O 1
ATOM 1018 N N . PRO A 1 131 ? -52.188 36.938 0.928 1 29.95 131 PRO A N 1
ATOM 1019 C CA . PRO A 1 131 ? -51.875 35.625 0.369 1 29.95 131 PRO A CA 1
ATOM 1020 C C . PRO A 1 131 ? -51 34.781 1.304 1 29.95 131 PRO A C 1
ATOM 1022 O O . PRO A 1 131 ? -50.281 35.312 2.137 1 29.95 131 PRO A O 1
ATOM 1025 N N . SER A 1 132 ? -51.469 33.562 1.56 1 30.44 132 SER A N 1
ATOM 1026 C CA . SER A 1 132 ? -50.875 32.469 2.336 1 30.44 132 SER A CA 1
ATOM 1027 C C . SER A 1 132 ? -49.375 32.375 2.047 1 30.44 132 SER A C 1
ATOM 1029 O O . SER A 1 132 ? -48.969 32.312 0.886 1 30.44 132 SER A O 1
ATOM 1031 N N . ARG A 1 133 ? -48.531 32.938 2.85 1 30.23 133 ARG A N 1
ATOM 1032 C CA . ARG A 1 133 ? -47.094 32.844 2.902 1 30.23 133 ARG A CA 1
ATOM 1033 C C . ARG A 1 133 ? -46.625 31.422 2.699 1 30.23 133 ARG A C 1
ATOM 1035 O O . ARG A 1 133 ? -46.906 30.531 3.51 1 30.23 133 ARG A O 1
ATOM 1042 N N . HIS A 1 134 ? -46.688 31.016 1.41 1 29.42 134 HIS A N 1
ATOM 1043 C CA . HIS A 1 134 ? -45.938 29.797 1.104 1 29.42 134 HIS A CA 1
ATOM 1044 C C . HIS A 1 134 ? -44.656 29.719 1.916 1 29.42 134 HIS A C 1
ATOM 1046 O O . HIS A 1 134 ? -43.844 30.656 1.905 1 29.42 134 HIS A O 1
ATOM 1052 N N . HIS A 1 135 ? -44.719 29.266 3.135 1 30.81 135 HIS A N 1
ATOM 1053 C CA . HIS A 1 135 ? -43.531 28.781 3.809 1 30.81 135 HIS A CA 1
ATOM 1054 C C . HIS A 1 135 ? -42.469 28.359 2.803 1 30.81 135 HIS A C 1
ATOM 1056 O O . HIS A 1 135 ? -42.688 27.438 2.016 1 30.81 135 HIS A O 1
ATOM 1062 N N . ASP A 1 136 ? -41.812 29.234 2.225 1 33.56 136 ASP A N 1
ATOM 1063 C CA . ASP A 1 136 ? -40.594 28.938 1.456 1 33.56 136 ASP A CA 1
ATOM 1064 C C . ASP A 1 136 ? -39.812 27.766 2.057 1 33.56 136 ASP A C 1
ATOM 1066 O O . ASP A 1 136 ? -39.25 27.875 3.146 1 33.56 136 ASP A O 1
ATOM 1070 N N . GLN A 1 137 ? -40.375 26.578 2.127 1 35.81 137 GLN A N 1
ATOM 1071 C CA . GLN A 1 137 ? -39.719 25.312 2.338 1 35.81 137 GLN A CA 1
ATOM 1072 C C . GLN A 1 137 ? -38.25 25.391 1.917 1 35.81 137 GLN A C 1
ATOM 1074 O O . GLN A 1 137 ? -37.938 25.562 0.735 1 35.81 137 GLN A O 1
ATOM 1079 N N . GLY A 1 138 ? -37.375 25.984 2.543 1 39.78 138 GLY A N 1
ATOM 1080 C CA . GLY A 1 138 ? -35.938 25.875 2.328 1 39.78 138 GLY A CA 1
ATOM 1081 C C . GLY A 1 138 ? -35.562 24.656 1.506 1 39.78 138 GLY A C 1
ATOM 1082 O O . GLY A 1 138 ? -36.25 23.656 1.492 1 39.78 138 GLY A O 1
ATOM 1083 N N . ASP A 1 139 ? -35.031 24.734 0.329 1 48.84 139 ASP A N 1
ATOM 1084 C CA . ASP A 1 139 ? -34.594 23.797 -0.705 1 48.84 139 ASP A CA 1
ATOM 1085 C C . ASP A 1 139 ? -34.062 22.516 -0.089 1 48.84 139 ASP A C 1
ATOM 1087 O O . ASP A 1 139 ? -32.875 22.406 0.204 1 48.84 139 ASP A O 1
ATOM 1091 N N . ASP A 1 140 ? -34.75 21.844 0.69 1 59.47 140 ASP A N 1
ATOM 1092 C CA . ASP A 1 140 ? -34.469 20.516 1.225 1 59.47 140 ASP A CA 1
ATOM 1093 C C . ASP A 1 140 ? -33.938 19.594 0.136 1 59.47 140 ASP A C 1
ATOM 1095 O O . ASP A 1 140 ? -34.594 19.375 -0.88 1 59.47 140 ASP A O 1
ATOM 1099 N N . ILE A 1 141 ? -32.719 19.406 0.084 1 67.81 141 ILE A N 1
ATOM 1100 C CA . ILE A 1 141 ? -32.094 18.422 -0.806 1 67.81 141 ILE A CA 1
ATOM 1101 C C . ILE A 1 141 ? -32.812 17.078 -0.689 1 67.81 141 ILE A C 1
ATOM 1103 O O . ILE A 1 141 ? -32.969 16.547 0.41 1 67.81 141 ILE A O 1
ATOM 1107 N N . PRO A 1 142 ? -33.562 16.703 -1.8 1 75.69 142 PRO A N 1
ATOM 1108 C CA . PRO A 1 142 ? -34.188 15.375 -1.738 1 75.69 142 PRO A CA 1
ATOM 1109 C C . PRO A 1 142 ? -33.219 14.289 -1.252 1 75.69 142 PRO A C 1
ATOM 1111 O O . PRO A 1 142 ? -32.031 14.305 -1.616 1 75.69 142 PRO A O 1
ATOM 1114 N N . GLU A 1 143 ? -33.688 13.43 -0.42 1 77.12 143 GLU A N 1
ATOM 1115 C CA . GLU A 1 143 ? -32.906 12.375 0.196 1 77.12 143 GLU A CA 1
ATOM 1116 C C . GLU A 1 143 ? -32.219 11.5 -0.86 1 77.12 143 GLU A C 1
ATOM 1118 O O . GLU A 1 143 ? -31.125 11.016 -0.653 1 77.12 143 GLU A O 1
ATOM 1123 N N . GLU A 1 144 ? -32.875 11.398 -1.972 1 77.38 144 GLU A N 1
ATOM 1124 C CA . GLU A 1 144 ? -32.375 10.531 -3.033 1 77.38 144 GLU A CA 1
ATOM 1125 C C . GLU A 1 144 ? -31.141 11.125 -3.693 1 77.38 144 GLU A C 1
ATOM 1127 O O . GLU A 1 144 ? -30.328 10.406 -4.266 1 77.38 144 GLU A O 1
ATOM 1132 N N . ASP A 1 145 ? -30.953 12.367 -3.453 1 83 145 ASP A N 1
ATOM 1133 C CA . ASP A 1 145 ? -29.859 13.055 -4.137 1 83 145 ASP A CA 1
ATOM 1134 C C . ASP A 1 145 ? -28.641 13.172 -3.238 1 83 145 ASP A C 1
ATOM 1136 O O . ASP A 1 145 ? -27.562 13.547 -3.699 1 83 145 ASP A O 1
ATOM 1140 N N . ILE A 1 146 ? -28.797 12.789 -2.045 1 85.81 146 ILE A N 1
ATOM 1141 C CA . ILE A 1 146 ? -27.766 13.039 -1.046 1 85.81 146 ILE A CA 1
ATOM 1142 C C . ILE A 1 146 ? -26.5 12.258 -1.399 1 85.81 146 ILE A C 1
ATOM 1144 O O . ILE A 1 146 ? -25.406 12.812 -1.443 1 85.81 146 ILE A O 1
ATOM 1148 N N . PRO A 1 147 ? -26.703 11.016 -1.76 1 87.19 147 PRO A N 1
ATOM 1149 C CA . PRO A 1 147 ? -25.484 10.281 -2.084 1 87.19 147 PRO A CA 1
ATOM 1150 C C . PRO A 1 147 ? -24.75 10.859 -3.295 1 87.19 147 PRO A C 1
ATOM 1152 O O . PRO A 1 147 ? -23.516 10.953 -3.293 1 87.19 147 PRO A O 1
ATOM 1155 N N . SER A 1 148 ? -25.5 11.258 -4.266 1 89.88 148 SER A N 1
ATOM 1156 C CA . SER A 1 148 ? -24.891 11.828 -5.461 1 89.88 148 SER A CA 1
ATOM 1157 C C . SER A 1 148 ? -24.172 13.141 -5.148 1 89.88 148 SER A C 1
ATOM 1159 O O . SER A 1 148 ? -23.109 13.414 -5.699 1 89.88 148 SER A O 1
ATOM 1161 N N . ARG A 1 149 ? -24.766 13.93 -4.32 1 92.12 149 ARG A N 1
ATOM 1162 C CA . ARG A 1 149 ? -24.172 15.203 -3.916 1 92.12 149 ARG A CA 1
ATOM 1163 C C . ARG A 1 149 ? -22.859 14.977 -3.158 1 92.12 149 ARG A C 1
ATOM 1165 O O . ARG A 1 149 ? -21.906 15.727 -3.332 1 92.12 149 ARG A O 1
ATOM 1172 N N . ARG A 1 150 ? -22.844 14 -2.344 1 94.56 150 ARG A N 1
ATOM 1173 C CA . ARG A 1 150 ? -21.641 13.695 -1.569 1 94.56 150 ARG A CA 1
ATOM 1174 C C . ARG A 1 150 ? -20.5 13.273 -2.479 1 94.56 150 ARG A C 1
ATOM 1176 O O . ARG A 1 150 ? -19.344 13.641 -2.248 1 94.56 150 ARG A O 1
ATOM 1183 N N . TYR A 1 151 ? -20.828 12.547 -3.486 1 95.44 151 TYR A N 1
ATOM 1184 C CA . TYR A 1 151 ? -19.797 12.141 -4.438 1 95.44 151 TYR A CA 1
ATOM 1185 C C . TYR A 1 151 ? -19.328 13.336 -5.254 1 95.44 151 TYR A C 1
ATOM 1187 O O . TYR A 1 151 ? -18.141 13.414 -5.609 1 95.44 151 TYR A O 1
ATOM 1195 N N . GLU A 1 152 ? -20.234 14.211 -5.559 1 94.94 152 GLU A N 1
ATOM 1196 C CA . GLU A 1 152 ? -19.844 15.414 -6.277 1 94.94 152 GLU A CA 1
ATOM 1197 C C . GLU A 1 152 ? -18.859 16.25 -5.449 1 94.94 152 GLU A C 1
ATOM 1199 O O . GLU A 1 152 ? -17.891 16.797 -5.98 1 94.94 152 GLU A O 1
ATOM 1204 N N . ALA A 1 153 ? -19.172 16.359 -4.191 1 96.94 153 ALA A N 1
ATOM 1205 C CA . ALA A 1 153 ? -18.266 17.062 -3.289 1 96.94 153 ALA A CA 1
ATOM 1206 C C . ALA A 1 153 ? -16.891 16.375 -3.26 1 96.94 153 ALA A C 1
ATOM 1208 O O . ALA A 1 153 ? -15.859 17.047 -3.309 1 96.94 153 ALA A O 1
ATOM 1209 N N . SER A 1 154 ? -16.922 15.062 -3.215 1 97.81 154 SER A N 1
ATOM 1210 C CA . SER A 1 154 ? -15.688 14.297 -3.188 1 97.81 154 SER A CA 1
ATOM 1211 C C . SER A 1 154 ? -14.898 14.469 -4.484 1 97.81 154 SER A C 1
ATOM 1213 O O . SER A 1 154 ? -13.664 14.445 -4.48 1 97.81 154 SER A O 1
ATOM 1215 N N . MET A 1 155 ? -15.633 14.625 -5.57 1 97.44 155 MET A N 1
ATOM 1216 C CA . MET A 1 155 ? -14.953 14.852 -6.848 1 97.44 155 MET A CA 1
ATOM 1217 C C . MET A 1 155 ? -14.281 16.219 -6.875 1 97.44 155 MET A C 1
ATOM 1219 O O . MET A 1 155 ? -13.211 16.375 -7.461 1 97.44 155 MET A O 1
ATOM 1223 N N . CYS A 1 156 ? -14.836 17.188 -6.211 1 97.88 156 CYS A N 1
ATOM 1224 C CA . CYS A 1 156 ? -14.18 18.484 -6.074 1 97.88 156 CYS A CA 1
ATOM 1225 C C . CYS A 1 156 ? -12.914 18.359 -5.242 1 97.88 156 CYS A C 1
ATOM 1227 O O . CYS A 1 156 ? -11.891 18.969 -5.562 1 97.88 156 CYS A O 1
ATOM 1229 N N . TYR A 1 157 ? -13.047 17.609 -4.203 1 97.75 157 TYR A N 1
ATOM 1230 C CA . TYR A 1 157 ? -11.875 17.328 -3.383 1 97.75 157 TYR A CA 1
ATOM 1231 C C . TYR A 1 157 ? -10.75 16.734 -4.223 1 97.75 157 TYR A C 1
ATOM 1233 O O . TYR A 1 157 ? -9.602 17.172 -4.148 1 97.75 157 TYR A O 1
ATOM 1241 N N . LEU A 1 158 ? -11.117 15.734 -5.031 1 98.38 158 LEU A N 1
ATOM 1242 C CA . LEU A 1 158 ? -10.117 15.094 -5.883 1 98.38 158 LEU A CA 1
ATOM 1243 C C . LEU A 1 158 ? -9.539 16.094 -6.883 1 98.38 158 LEU A C 1
ATOM 1245 O O . LEU A 1 158 ? -8.352 16.031 -7.207 1 98.38 158 LEU A O 1
ATOM 1249 N N . ARG A 1 159 ? -10.406 16.953 -7.418 1 98 159 ARG A N 1
ATOM 1250 C CA . ARG A 1 159 ? -9.922 18.016 -8.297 1 98 159 ARG A CA 1
ATOM 1251 C C . ARG A 1 159 ? -8.859 18.859 -7.602 1 98 159 ARG A C 1
ATOM 1253 O O . ARG A 1 159 ? -7.852 19.219 -8.211 1 98 159 ARG A O 1
ATOM 1260 N N . GLY A 1 160 ? -9.125 19.188 -6.355 1 97.88 160 GLY A N 1
ATOM 1261 C CA . GLY A 1 160 ? -8.148 19.938 -5.574 1 97.88 160 GLY A CA 1
ATOM 1262 C C . GLY A 1 160 ? -6.812 19.234 -5.449 1 97.88 160 GLY A C 1
ATOM 1263 O O . GLY A 1 160 ? -5.758 19.859 -5.555 1 97.88 160 GLY A O 1
ATOM 1264 N N . LEU A 1 161 ? -6.867 17.938 -5.242 1 97.31 161 LEU A N 1
ATOM 1265 C CA . LEU A 1 161 ? -5.637 17.156 -5.16 1 97.31 161 LEU A CA 1
ATOM 1266 C C . LEU A 1 161 ? -4.848 17.25 -6.461 1 97.31 161 LEU A C 1
ATOM 1268 O O . LEU A 1 161 ? -3.621 17.391 -6.438 1 97.31 161 LEU A O 1
ATOM 1272 N N . CYS A 1 162 ? -5.562 17.125 -7.562 1 97.5 162 CYS A N 1
ATOM 1273 C CA . CYS A 1 162 ? -4.914 17.188 -8.867 1 97.5 162 CYS A CA 1
ATOM 1274 C C . CYS A 1 162 ? -4.266 18.547 -9.078 1 97.5 162 CYS A C 1
ATOM 1276 O O . CYS A 1 162 ? -3.121 18.641 -9.531 1 97.5 162 CYS A O 1
ATOM 1278 N N . TYR A 1 163 ? -4.926 19.609 -8.734 1 96.69 163 TYR A N 1
ATOM 1279 C CA . TYR A 1 163 ? -4.383 20.953 -8.883 1 96.69 163 TYR A CA 1
ATOM 1280 C C . TYR A 1 163 ? -3.172 21.156 -7.977 1 96.69 163 TYR A C 1
ATOM 1282 O O . TYR A 1 163 ? -2.193 21.797 -8.375 1 96.69 163 TYR A O 1
ATOM 1290 N N . ALA A 1 164 ? -3.27 20.703 -6.746 1 94.88 164 ALA A N 1
ATOM 1291 C CA . ALA A 1 164 ? -2.152 20.828 -5.812 1 94.88 164 ALA A CA 1
ATOM 1292 C C . ALA A 1 164 ? -0.897 20.156 -6.367 1 94.88 164 ALA A C 1
ATOM 1294 O O . ALA A 1 164 ? 0.206 20.688 -6.234 1 94.88 164 ALA A O 1
ATOM 1295 N N . LYS A 1 165 ? -1.078 19.016 -7.004 1 93.5 165 LYS A N 1
ATOM 1296 C CA . LYS A 1 165 ? 0.058 18.281 -7.566 1 93.5 165 LYS A CA 1
ATOM 1297 C C . LYS A 1 165 ? 0.657 19.031 -8.75 1 93.5 165 LYS A C 1
ATOM 1299 O O . LYS A 1 165 ? 1.836 18.859 -9.07 1 93.5 165 LYS A O 1
ATOM 1304 N N . GLN A 1 166 ? -0.168 19.891 -9.344 1 92.56 166 GLN A N 1
ATOM 1305 C CA . GLN A 1 166 ? 0.303 20.719 -10.438 1 92.56 166 GLN A CA 1
ATOM 1306 C C . GLN A 1 166 ? 0.812 22.078 -9.93 1 92.56 166 GLN A C 1
ATOM 1308 O O . GLN A 1 166 ? 1.021 23 -10.719 1 92.56 166 GLN A O 1
ATOM 1313 N N . ASN A 1 167 ? 0.931 22.266 -8.656 1 90.88 167 ASN A N 1
ATOM 1314 C CA . ASN A 1 167 ? 1.397 23.469 -7.98 1 90.88 167 ASN A CA 1
ATOM 1315 C C . ASN A 1 167 ? 0.468 24.656 -8.234 1 90.88 167 ASN A C 1
ATOM 1317 O O . ASN A 1 167 ? 0.91 25.797 -8.258 1 90.88 167 ASN A O 1
ATOM 1321 N N . ALA A 1 168 ? -0.699 24.266 -8.617 1 94.19 168 ALA A N 1
ATOM 1322 C CA . ALA A 1 168 ? -1.73 25.281 -8.719 1 94.19 168 ALA A CA 1
ATOM 1323 C C . ALA A 1 168 ? -2.523 25.391 -7.422 1 94.19 168 ALA A C 1
ATOM 1325 O O . ALA A 1 168 ? -3.699 25.031 -7.371 1 94.19 168 ALA A O 1
ATOM 1326 N N . PHE A 1 169 ? -2.012 26.047 -6.465 1 94 169 PHE A N 1
ATOM 1327 C CA . PHE A 1 169 ? -2.52 26 -5.102 1 94 169 PHE A CA 1
ATOM 1328 C C . PHE A 1 169 ? -3.768 26.859 -4.957 1 94 169 PHE A C 1
ATOM 1330 O O . PHE A 1 169 ? -4.66 26.547 -4.168 1 94 169 PHE A O 1
ATOM 1337 N N . ASP A 1 170 ? -3.885 27.906 -5.742 1 95.31 170 ASP A N 1
ATOM 1338 C CA . ASP A 1 170 ? -5.082 28.734 -5.695 1 95.31 170 ASP A CA 1
ATOM 1339 C C . ASP A 1 170 ? -6.305 27.969 -6.195 1 95.31 170 ASP A C 1
ATOM 1341 O O . ASP A 1 170 ? -7.375 28.016 -5.586 1 95.31 170 ASP A O 1
ATOM 1345 N N . ARG A 1 171 ? -6.102 27.312 -7.246 1 95.94 171 ARG A N 1
ATOM 1346 C CA . ARG A 1 171 ? -7.184 26.5 -7.789 1 95.94 171 ARG A CA 1
ATOM 1347 C C . ARG A 1 171 ? -7.527 25.344 -6.852 1 95.94 171 ARG A C 1
ATOM 1349 O O . ARG A 1 171 ? -8.695 24.984 -6.703 1 95.94 171 ARG A O 1
ATOM 1356 N N . ALA A 1 172 ? -6.484 24.781 -6.309 1 97 172 ALA A N 1
ATOM 1357 C CA . ALA A 1 172 ? -6.707 23.703 -5.344 1 97 172 ALA A CA 1
ATOM 1358 C C . ALA A 1 172 ? -7.535 24.203 -4.16 1 97 172 ALA A C 1
ATOM 1360 O O . ALA A 1 172 ? -8.484 23.531 -3.742 1 97 172 ALA A O 1
ATOM 1361 N N . LYS A 1 173 ? -7.176 25.312 -3.637 1 97.69 173 LYS A N 1
ATOM 1362 C CA . LYS A 1 173 ? -7.898 25.938 -2.529 1 97.69 173 LYS A CA 1
ATOM 1363 C C . LYS A 1 173 ? -9.375 26.125 -2.871 1 97.69 173 LYS A C 1
ATOM 1365 O O . LYS A 1 173 ? -10.25 25.75 -2.086 1 97.69 173 LYS A O 1
ATOM 1370 N N . GLU A 1 174 ? -9.617 26.625 -4.027 1 97.38 174 GLU A N 1
ATOM 1371 C CA . GLU A 1 174 ? -11 26.859 -4.438 1 97.38 174 GLU A CA 1
ATOM 1372 C C . GLU A 1 174 ? -11.758 25.547 -4.617 1 97.38 174 GLU A C 1
ATOM 1374 O O . GLU A 1 174 ? -12.945 25.453 -4.281 1 97.38 174 GLU A O 1
ATOM 1379 N N . ALA A 1 175 ? -11.117 24.594 -5.18 1 97.94 175 ALA A N 1
ATOM 1380 C CA . ALA A 1 175 ? -11.75 23.297 -5.348 1 97.94 175 ALA A CA 1
ATOM 1381 C C . ALA A 1 175 ? -12.117 22.672 -4 1 97.94 175 ALA A C 1
ATOM 1383 O O . ALA A 1 175 ? -13.195 22.109 -3.842 1 97.94 175 ALA A O 1
ATOM 1384 N N . TYR A 1 176 ? -11.203 22.719 -3.033 1 98.25 176 TYR A N 1
ATOM 1385 C CA . TYR A 1 176 ? -11.492 22.219 -1.693 1 98.25 176 TYR A CA 1
ATOM 1386 C C . TYR A 1 176 ? -12.664 22.969 -1.075 1 98.25 176 TYR A C 1
ATOM 1388 O O . TYR A 1 176 ? -13.531 22.375 -0.442 1 98.25 176 TYR A O 1
ATOM 1396 N N . LYS A 1 177 ? -12.656 24.297 -1.215 1 98.12 177 LYS A N 1
ATOM 1397 C CA . LYS A 1 177 ? -13.758 25.094 -0.696 1 98.12 177 LYS A CA 1
ATOM 1398 C C . LYS A 1 177 ? -15.078 24.703 -1.338 1 98.12 177 LYS A C 1
ATOM 1400 O O . LYS A 1 177 ? -16.109 24.609 -0.656 1 98.12 177 LYS A O 1
ATOM 1405 N N . ASP A 1 178 ? -15.023 24.484 -2.672 1 97.56 178 ASP A N 1
ATOM 1406 C CA . ASP A 1 178 ? -16.219 24.062 -3.389 1 97.56 178 ASP A CA 1
ATOM 1407 C C . ASP A 1 178 ? -16.75 22.734 -2.838 1 97.56 178 ASP A C 1
ATOM 1409 O O . ASP A 1 178 ? -17.969 22.547 -2.713 1 97.56 178 ASP A O 1
ATOM 1413 N N . ALA A 1 179 ? -15.867 21.828 -2.564 1 98.06 179 ALA A N 1
ATOM 1414 C CA . ALA A 1 179 ? -16.266 20.547 -1.988 1 98.06 179 ALA A CA 1
ATOM 1415 C C . ALA A 1 179 ? -17.062 20.75 -0.705 1 98.06 179 ALA A C 1
ATOM 1417 O O . ALA A 1 179 ? -18.125 20.125 -0.513 1 98.06 179 ALA A O 1
ATOM 1418 N N . LEU A 1 180 ? -16.609 21.641 0.15 1 97.94 180 LEU A N 1
ATOM 1419 C CA . LEU A 1 180 ? -17.25 21.906 1.435 1 97.94 180 LEU A CA 1
ATOM 1420 C C . LEU A 1 180 ? -18.547 22.688 1.248 1 97.94 180 LEU A C 1
ATOM 1422 O O . LEU A 1 180 ? -19.5 22.531 2.025 1 97.94 180 LEU A O 1
ATOM 1426 N N . ARG A 1 181 ? -18.625 23.531 0.229 1 96.94 181 ARG A N 1
ATOM 1427 C CA . ARG A 1 181 ? -19.859 24.266 -0.059 1 96.94 181 ARG A CA 1
ATOM 1428 C C . ARG A 1 181 ? -20.953 23.312 -0.516 1 96.94 181 ARG A C 1
ATOM 1430 O O . ARG A 1 181 ? -22.141 23.578 -0.279 1 96.94 181 ARG A O 1
ATOM 1437 N N . ILE A 1 182 ? -20.547 22.234 -1.143 1 96 182 ILE A N 1
ATOM 1438 C CA . ILE A 1 182 ? -21.5 21.234 -1.601 1 96 182 ILE A CA 1
ATOM 1439 C C . ILE A 1 182 ? -21.906 20.328 -0.438 1 96 182 ILE A C 1
ATOM 1441 O O . ILE A 1 182 ? -23.094 20.078 -0.218 1 96 182 ILE A O 1
ATOM 1445 N N . ASP A 1 183 ? -20.922 19.875 0.266 1 95.69 183 ASP A N 1
ATOM 1446 C CA . ASP A 1 183 ? -21.125 19.016 1.43 1 95.69 183 ASP A CA 1
ATOM 1447 C C . ASP A 1 183 ? -20.172 19.391 2.559 1 95.69 183 ASP A C 1
ATOM 1449 O O . ASP A 1 183 ? -18.984 19.062 2.506 1 95.69 183 ASP A O 1
ATOM 1453 N N . VAL A 1 184 ? -20.703 19.938 3.641 1 96.31 184 VAL A N 1
ATOM 1454 C CA . VAL A 1 184 ? -19.891 20.422 4.754 1 96.31 184 VAL A CA 1
ATOM 1455 C C . VAL A 1 184 ? -19.203 19.25 5.453 1 96.31 184 VAL A C 1
ATOM 1457 O O . VAL A 1 184 ? -18.203 19.438 6.148 1 96.31 184 VAL A O 1
ATOM 1460 N N . GLN A 1 185 ? -19.625 18.016 5.184 1 95.81 185 GLN A N 1
ATOM 1461 C CA . GLN A 1 185 ? -19.078 16.828 5.848 1 95.81 185 GLN A CA 1
ATOM 1462 C C . GLN A 1 185 ? -17.875 16.281 5.09 1 95.81 185 GLN A C 1
ATOM 1464 O O . GLN A 1 185 ? -17.281 15.281 5.496 1 95.81 185 GLN A O 1
ATOM 1469 N N . CYS A 1 186 ? -17.531 16.906 3.988 1 97.38 186 CYS A N 1
ATOM 1470 C CA . CYS A 1 186 ? -16.328 16.5 3.271 1 97.38 186 CYS A CA 1
ATOM 1471 C C . CYS A 1 186 ? -15.078 16.891 4.043 1 97.38 186 CYS A C 1
ATOM 1473 O O . CYS A 1 186 ? -14.352 17.781 3.629 1 97.38 186 CYS A O 1
ATOM 1475 N N . PHE A 1 187 ? -14.727 16.141 5.051 1 97.56 187 PHE A N 1
ATOM 1476 C CA . PHE A 1 187 ? -13.633 16.453 5.961 1 97.56 187 PHE A CA 1
ATOM 1477 C C . PHE A 1 187 ? -12.297 16.359 5.246 1 97.56 187 PHE A C 1
ATOM 1479 O O . PHE A 1 187 ? -11.352 17.078 5.594 1 97.56 187 PHE A O 1
ATOM 1486 N N . GLU A 1 188 ? -12.234 15.547 4.223 1 97.88 188 GLU A N 1
ATOM 1487 C CA . GLU A 1 188 ? -10.992 15.445 3.459 1 97.88 188 GLU A CA 1
ATOM 1488 C C . GLU A 1 188 ? -10.57 16.812 2.912 1 97.88 188 GLU A C 1
ATOM 1490 O O . GLU A 1 188 ? -9.398 17.188 3.002 1 97.88 188 GLU A O 1
ATOM 1495 N N . ALA A 1 189 ? -11.531 17.453 2.373 1 98.25 189 ALA A N 1
ATOM 1496 C CA . ALA A 1 189 ? -11.266 18.766 1.799 1 98.25 189 ALA A CA 1
ATOM 1497 C C . ALA A 1 189 ? -10.906 19.781 2.887 1 98.25 189 ALA A C 1
ATOM 1499 O O . ALA A 1 189 ? -9.977 20.578 2.723 1 98.25 189 ALA A O 1
ATOM 1500 N N . PHE A 1 190 ? -11.656 19.719 3.971 1 98.12 190 PHE A N 1
ATOM 1501 C CA . PHE A 1 190 ? -11.391 20.625 5.086 1 98.12 190 PHE A CA 1
ATOM 1502 C C . PHE A 1 190 ? -9.977 20.422 5.625 1 98.12 190 PHE A C 1
ATOM 1504 O O . PHE A 1 190 ? -9.258 21.375 5.891 1 98.12 190 PHE A O 1
ATOM 1511 N N . SER A 1 191 ? -9.641 19.188 5.762 1 96.88 191 SER A N 1
ATOM 1512 C CA . SER A 1 191 ? -8.328 18.828 6.289 1 96.88 191 SER A CA 1
ATOM 1513 C C . SER A 1 191 ? -7.211 19.359 5.383 1 96.88 191 SER A C 1
ATOM 1515 O O . SER A 1 191 ? -6.184 19.828 5.871 1 96.88 191 SER A O 1
ATOM 1517 N N . GLN A 1 192 ? -7.41 19.328 4.07 1 96.81 192 GLN A N 1
ATOM 1518 C CA . GLN A 1 192 ? -6.41 19.828 3.139 1 96.81 192 GLN A CA 1
ATOM 1519 C C . GLN A 1 192 ? -6.234 21.344 3.287 1 96.81 192 GLN A C 1
ATOM 1521 O O . GLN A 1 192 ? -5.117 21.859 3.221 1 96.81 192 GLN A O 1
ATOM 1526 N N . LEU A 1 193 ? -7.324 22.016 3.537 1 97.62 193 LEU A N 1
ATOM 1527 C CA . LEU A 1 193 ? -7.289 23.453 3.682 1 97.62 193 LEU A CA 1
ATOM 1528 C C . LEU A 1 193 ? -6.512 23.859 4.934 1 97.62 193 LEU A C 1
ATOM 1530 O O . LEU A 1 193 ? -5.727 24.812 4.902 1 97.62 193 LEU A O 1
ATOM 1534 N N . VAL A 1 194 ? -6.719 23.109 5.938 1 95.56 194 VAL A N 1
ATOM 1535 C CA . VAL A 1 194 ? -6.164 23.484 7.234 1 95.56 194 VAL A CA 1
ATOM 1536 C C . VAL A 1 194 ? -4.727 22.984 7.344 1 95.56 194 VAL A C 1
ATOM 1538 O O . VAL A 1 194 ? -3.826 23.719 7.73 1 95.56 194 VAL A O 1
ATOM 1541 N N . LYS A 1 195 ? -4.469 21.734 6.973 1 93.19 195 LYS A N 1
ATOM 1542 C CA . LYS A 1 195 ? -3.148 21.125 7.117 1 93.19 195 LYS A CA 1
ATOM 1543 C C . LYS A 1 195 ? -2.119 21.844 6.242 1 93.19 195 LYS A C 1
ATOM 1545 O O . LYS A 1 195 ? -0.955 21.969 6.625 1 93.19 195 LYS A O 1
ATOM 1550 N N . ASN A 1 196 ? -2.586 22.312 5.117 1 94.19 196 ASN A N 1
ATOM 1551 C CA . ASN A 1 196 ? -1.675 22.969 4.188 1 94.19 196 ASN A CA 1
ATOM 1552 C C . ASN A 1 196 ? -1.721 24.484 4.34 1 94.19 196 ASN A C 1
ATOM 1554 O O . ASN A 1 196 ? -1.15 25.203 3.525 1 94.19 196 ASN A O 1
ATOM 1558 N N . SER A 1 197 ? -2.393 24.953 5.363 1 94.75 197 SER A N 1
ATOM 1559 C CA . SER A 1 197 ? -2.48 26.375 5.652 1 94.75 197 SER A CA 1
ATOM 1560 C C . SER A 1 197 ? -2.803 27.172 4.398 1 94.75 197 SER A C 1
ATOM 1562 O O . SER A 1 197 ? -2.088 28.125 4.059 1 94.75 197 SER A O 1
ATOM 1564 N N . LEU A 1 198 ? -3.881 26.844 3.76 1 96.5 198 LEU A N 1
ATOM 1565 C CA . LEU A 1 198 ? -4.238 27.5 2.504 1 96.5 198 LEU A CA 1
ATOM 1566 C C . LEU A 1 198 ? -5.07 28.75 2.756 1 96.5 198 LEU A C 1
ATOM 1568 O O . LEU A 1 198 ? -5.281 29.547 1.848 1 96.5 198 LEU A O 1
ATOM 1572 N N . MET A 1 199 ? -5.449 28.922 3.971 1 96.62 199 MET A N 1
ATOM 1573 C CA . MET A 1 199 ? -6.262 30.078 4.34 1 96.62 199 MET A CA 1
ATOM 1574 C C . MET A 1 199 ? -5.633 30.828 5.508 1 96.62 199 MET A C 1
ATOM 1576 O O . MET A 1 199 ? -5.098 30.219 6.434 1 96.62 199 MET A O 1
ATOM 1580 N N . SER A 1 200 ? -5.699 32.156 5.441 1 95.69 200 SER A N 1
ATOM 1581 C CA . SER A 1 200 ? -5.309 32.969 6.59 1 95.69 200 SER A CA 1
ATOM 1582 C C . SER A 1 200 ? -6.32 32.844 7.723 1 95.69 200 SER A C 1
ATOM 1584 O O . SER A 1 200 ? -7.449 32.406 7.512 1 95.69 200 SER A O 1
ATOM 1586 N N . PRO A 1 201 ? -5.922 33.188 8.906 1 94.5 201 PRO A N 1
ATOM 1587 C CA . PRO A 1 201 ? -6.863 33.125 10.023 1 94.5 201 PRO A CA 1
ATOM 1588 C C . PRO A 1 201 ? -8.164 33.875 9.758 1 94.5 201 PRO A C 1
ATOM 1590 O O . PRO A 1 201 ? -9.25 33.375 10.07 1 94.5 201 PRO A O 1
ATOM 1593 N N . ASP A 1 202 ? -8.109 35 9.141 1 94 202 ASP A N 1
ATOM 1594 C CA . ASP A 1 202 ? -9.312 35.75 8.812 1 94 202 ASP A CA 1
ATOM 1595 C C . ASP A 1 202 ? -10.148 35.031 7.754 1 94 202 ASP A C 1
ATOM 1597 O O . ASP A 1 202 ? -11.375 35 7.855 1 94 202 ASP A O 1
ATOM 1601 N N . GLU A 1 203 ? -9.469 34.5 6.785 1 95.31 203 GLU A N 1
ATOM 1602 C CA . GLU A 1 203 ? -10.164 33.75 5.734 1 95.31 203 GLU A CA 1
ATOM 1603 C C . GLU A 1 203 ? -10.859 32.531 6.301 1 95.31 203 GLU A C 1
ATOM 1605 O O . GLU A 1 203 ? -11.953 32.156 5.859 1 95.31 203 GLU A O 1
ATOM 1610 N N . GLU A 1 204 ? -10.203 31.844 7.203 1 96.19 204 GLU A N 1
ATOM 1611 C CA . GLU A 1 204 ? -10.797 30.688 7.852 1 96.19 204 GLU A CA 1
ATOM 1612 C C . GLU A 1 204 ? -12.117 31.047 8.539 1 96.19 204 GLU A C 1
ATOM 1614 O O . GLU A 1 204 ? -13.117 30.328 8.383 1 96.19 204 GLU A O 1
ATOM 1619 N N . ASP A 1 205 ? -12.133 32.125 9.258 1 93.75 205 ASP A N 1
ATOM 1620 C CA . ASP A 1 205 ? -13.32 32.562 9.992 1 93.75 205 ASP A CA 1
ATOM 1621 C C . ASP A 1 205 ? -14.461 32.906 9.039 1 93.75 205 ASP A C 1
ATOM 1623 O O . ASP A 1 205 ? -15.602 32.531 9.273 1 93.75 205 ASP A O 1
ATOM 1627 N N . GLU A 1 206 ? -14.102 33.656 8.023 1 95.19 206 GLU A N 1
ATOM 1628 C CA . GLU A 1 206 ? -15.102 34.031 7.035 1 95.19 206 GLU A CA 1
ATOM 1629 C C . GLU A 1 206 ? -15.688 32.812 6.336 1 95.19 206 GLU A C 1
ATOM 1631 O O . GLU A 1 206 ? -16.891 32.75 6.109 1 95.19 206 GLU A O 1
ATOM 1636 N N . PHE A 1 207 ? -14.844 31.922 6.008 1 96.69 207 PHE A N 1
ATOM 1637 C CA . PHE A 1 207 ? -15.273 30.719 5.312 1 96.69 207 PHE A CA 1
ATOM 1638 C C . PHE A 1 207 ? -16.156 29.859 6.211 1 96.69 207 PHE A C 1
ATOM 1640 O O . PHE A 1 207 ? -17.188 29.328 5.766 1 96.69 207 PHE A O 1
ATOM 1647 N N . MET A 1 208 ? -15.75 29.672 7.457 1 95.5 208 MET A N 1
ATOM 1648 C CA . MET A 1 208 ? -16.547 28.922 8.422 1 95.5 208 MET A CA 1
ATOM 1649 C C . MET A 1 208 ? -17.953 29.484 8.531 1 95.5 208 MET A C 1
ATOM 1651 O O . MET A 1 208 ? -18.922 28.734 8.648 1 95.5 208 MET A O 1
ATOM 1655 N N . GLN A 1 209 ? -18.078 30.766 8.445 1 93.81 209 GLN A N 1
ATOM 1656 C CA . GLN A 1 209 ? -19.375 31.422 8.555 1 93.81 209 GLN A CA 1
ATOM 1657 C C . GLN A 1 209 ? -20.203 31.219 7.293 1 93.81 209 GLN A C 1
ATOM 1659 O O . GLN A 1 209 ? -21.438 31.234 7.344 1 93.81 209 GLN A O 1
ATOM 1664 N N . SER A 1 210 ? -19.531 31.016 6.199 1 95.31 210 SER A N 1
ATOM 1665 C CA . SER A 1 210 ? -20.219 30.875 4.918 1 95.31 210 SER A CA 1
ATOM 1666 C C . SER A 1 210 ? -20.734 29.453 4.715 1 95.31 210 SER A C 1
ATOM 1668 O O . SER A 1 210 ? -21.578 29.219 3.852 1 95.31 210 SER A O 1
ATOM 1670 N N . LEU A 1 211 ? -20.266 28.5 5.473 1 96.06 211 LEU A N 1
ATOM 1671 C CA . LEU A 1 211 ? -20.594 27.094 5.262 1 96.06 211 LEU A CA 1
ATOM 1672 C C . LEU A 1 211 ? -21.984 26.766 5.812 1 96.06 211 LEU A C 1
ATOM 1674 O O . LEU A 1 211 ? -22.375 27.297 6.855 1 96.06 211 LEU A O 1
ATOM 1678 N N . ALA A 1 212 ? -22.734 25.906 5.125 1 93.62 212 ALA A N 1
ATOM 1679 C CA . ALA A 1 212 ? -24.109 25.531 5.48 1 93.62 212 ALA A CA 1
ATOM 1680 C C . ALA A 1 212 ? -24.109 24.312 6.395 1 93.62 212 ALA A C 1
ATOM 1682 O O . ALA A 1 212 ? -24.609 23.25 6.012 1 93.62 212 ALA A O 1
ATOM 1683 N N . PHE A 1 213 ? -23.781 24.453 7.652 1 94.31 213 PHE A N 1
ATOM 1684 C CA . PHE A 1 213 ? -23.75 23.344 8.602 1 94.31 213 PHE A CA 1
ATOM 1685 C C . PHE A 1 213 ? -25.156 22.828 8.867 1 94.31 213 PHE A C 1
ATOM 1687 O O . PHE A 1 213 ? -25.344 21.656 9.18 1 94.31 213 PHE A O 1
ATOM 1694 N N . ASP A 1 214 ? -26.141 23.672 8.656 1 88.88 214 ASP A N 1
ATOM 1695 C CA . ASP A 1 214 ? -27.531 23.297 8.93 1 88.88 214 ASP A CA 1
ATOM 1696 C C . ASP A 1 214 ? -28.062 22.328 7.879 1 88.88 214 ASP A C 1
ATOM 1698 O O . ASP A 1 214 ? -29.109 21.719 8.07 1 88.88 214 ASP A O 1
ATOM 1702 N N . SER A 1 215 ? -27.281 22.141 6.867 1 87.69 215 SER A N 1
ATOM 1703 C CA . SER A 1 215 ? -27.672 21.203 5.824 1 87.69 215 SER A CA 1
ATOM 1704 C C . SER A 1 215 ? -27.453 19.766 6.266 1 87.69 215 SER A C 1
ATOM 1706 O O . SER A 1 215 ? -27.938 18.828 5.629 1 87.69 215 SER A O 1
ATOM 1708 N N . ILE A 1 216 ? -26.781 19.531 7.395 1 89.94 216 ILE A N 1
ATOM 1709 C CA . ILE A 1 216 ? -26.516 18.188 7.895 1 89.94 216 ILE A CA 1
ATOM 1710 C C . ILE A 1 216 ? -27.812 17.578 8.422 1 89.94 216 ILE A C 1
ATOM 1712 O O . ILE A 1 216 ? -28.516 18.203 9.234 1 89.94 216 ILE A O 1
ATOM 1716 N N . ARG A 1 217 ? -28.141 16.438 7.883 1 81.31 217 ARG A N 1
ATOM 1717 C CA . ARG A 1 217 ? -29.375 15.766 8.289 1 81.31 217 ARG A CA 1
ATOM 1718 C C . ARG A 1 217 ? -29.109 14.797 9.43 1 81.31 217 ARG A C 1
ATOM 1720 O O . ARG A 1 217 ? -28.141 14.031 9.398 1 81.31 217 ARG A O 1
ATOM 1727 N N . ALA A 1 218 ? -29.844 14.953 10.5 1 77.44 218 ALA A N 1
ATOM 1728 C CA . ALA A 1 218 ? -29.75 14.008 11.609 1 77.44 218 ALA A CA 1
ATOM 1729 C C . ALA A 1 218 ? -30.453 12.695 11.266 1 77.44 218 ALA A C 1
ATOM 1731 O O . ALA A 1 218 ? -31.469 12.688 10.562 1 77.44 218 ALA A O 1
ATOM 1732 N N . PRO A 1 219 ? -29.672 11.602 11.742 1 74.38 219 PRO A N 1
ATOM 1733 C CA . PRO A 1 219 ? -30.359 10.328 11.523 1 74.38 219 PRO A CA 1
ATOM 1734 C C . PRO A 1 219 ? -31.594 10.172 12.406 1 74.38 219 PRO A C 1
ATOM 1736 O O . PRO A 1 219 ? -31.578 10.539 13.578 1 74.38 219 PRO A O 1
ATOM 1739 N N . GLY A 1 220 ? -32.781 9.891 11.844 1 65.31 220 GLY A N 1
ATOM 1740 C CA . GLY A 1 220 ? -33.969 9.586 12.602 1 65.31 220 GLY A CA 1
ATOM 1741 C C . GLY A 1 220 ? -34.969 10.727 12.617 1 65.31 220 GLY A C 1
ATOM 1742 O O . GLY A 1 220 ? -34.719 11.797 12.055 1 65.31 220 GLY A O 1
ATOM 1743 N N . ASP A 1 221 ? -36.156 10.617 13.086 1 60.41 221 ASP A N 1
ATOM 1744 C CA . ASP A 1 221 ? -37.312 11.5 13.023 1 60.41 221 ASP A CA 1
ATOM 1745 C C . ASP A 1 221 ? -37.406 12.383 14.266 1 60.41 221 ASP A C 1
ATOM 1747 O O . ASP A 1 221 ? -38.438 12.953 14.562 1 60.41 221 ASP A O 1
ATOM 1751 N N . ASP A 1 222 ? -36.25 12.398 15.016 1 60.97 222 ASP A N 1
ATOM 1752 C CA . ASP A 1 222 ? -36.438 13.195 16.234 1 60.97 222 ASP A CA 1
ATOM 1753 C C . ASP A 1 222 ? -36.156 14.68 15.953 1 60.97 222 ASP A C 1
ATOM 1755 O O . ASP A 1 222 ? -35.031 15.07 15.656 1 60.97 222 ASP A O 1
ATOM 1759 N N . PRO A 1 223 ? -37.219 15.453 15.93 1 60.59 223 PRO A N 1
ATOM 1760 C CA . PRO A 1 223 ? -37.125 16.875 15.602 1 60.59 223 PRO A CA 1
ATOM 1761 C C . PRO A 1 223 ? -36.219 17.656 16.547 1 60.59 223 PRO A C 1
ATOM 1763 O O . PRO A 1 223 ? -35.594 18.656 16.156 1 60.59 223 PRO A O 1
ATOM 1766 N N . ASP A 1 224 ? -36.156 17.219 17.875 1 57.88 224 ASP A N 1
ATOM 1767 C CA . ASP A 1 224 ? -35.406 17.984 18.875 1 57.88 224 ASP A CA 1
ATOM 1768 C C . ASP A 1 224 ? -33.906 17.875 18.641 1 57.88 224 ASP A C 1
ATOM 1770 O O . ASP A 1 224 ? -33.125 18.656 19.188 1 57.88 224 ASP A O 1
ATOM 1774 N N . MET A 1 225 ? -33.562 16.953 17.797 1 63.56 225 MET A N 1
ATOM 1775 C CA . MET A 1 225 ? -32.125 16.734 17.656 1 63.56 225 MET A CA 1
ATOM 1776 C C . MET A 1 225 ? -31.656 17.062 16.25 1 63.56 225 MET A C 1
ATOM 1778 O O . MET A 1 225 ? -30.578 16.641 15.82 1 63.56 225 MET A O 1
ATOM 1782 N N . GLU A 1 226 ? -32.469 17.906 15.656 1 66.19 226 GLU A N 1
ATOM 1783 C CA . GLU A 1 226 ? -32.219 18.156 14.242 1 66.19 226 GLU A CA 1
ATOM 1784 C C . GLU A 1 226 ? -30.969 19 14.047 1 66.19 226 GLU A C 1
ATOM 1786 O O . GLU A 1 226 ? -30.219 18.781 13.086 1 66.19 226 GLU A O 1
ATOM 1791 N N . ASP A 1 227 ? -30.625 19.812 15.156 1 79.44 227 ASP A N 1
ATOM 1792 C CA . ASP A 1 227 ? -29.5 20.719 14.906 1 79.44 227 ASP A CA 1
ATOM 1793 C C . ASP A 1 227 ? -28.234 20.219 15.586 1 79.44 227 ASP A C 1
ATOM 1795 O O . ASP A 1 227 ? -27.141 20.75 15.344 1 79.44 227 ASP A O 1
ATOM 1799 N N . GLU A 1 228 ? -28.281 19.25 16.281 1 87.06 228 GLU A N 1
ATOM 1800 C CA . GLU A 1 228 ? -27.141 18.828 17.109 1 87.06 228 GLU A CA 1
ATOM 1801 C C . GLU A 1 228 ? -25.969 18.375 16.25 1 87.06 228 GLU A C 1
ATOM 1803 O O . GLU A 1 228 ? -24.828 18.781 16.484 1 87.06 228 GLU A O 1
ATOM 1808 N N . PRO A 1 229 ? -26.219 17.625 15.227 1 91.56 229 PRO A N 1
ATOM 1809 C CA . PRO A 1 229 ? -25.094 17.219 14.398 1 91.56 229 PRO A CA 1
ATOM 1810 C C . PRO A 1 229 ? -24.391 18.406 13.734 1 91.56 229 PRO A C 1
ATOM 1812 O O . PRO A 1 229 ? -23.156 18.406 13.609 1 91.56 229 PRO A O 1
ATOM 1815 N N . ALA A 1 230 ? -25.156 19.344 13.312 1 92.94 230 ALA A N 1
ATOM 1816 C CA . ALA A 1 230 ? -24.609 20.547 12.688 1 92.94 230 ALA A CA 1
ATOM 1817 C C . ALA A 1 230 ? -23.672 21.281 13.648 1 92.94 230 ALA A C 1
ATOM 1819 O O . ALA A 1 230 ? -22.562 21.656 13.273 1 92.94 230 ALA A O 1
ATOM 1820 N N . ASP A 1 231 ? -24.141 21.484 14.867 1 93.38 231 ASP A N 1
ATOM 1821 C CA . ASP A 1 231 ? -23.344 22.172 15.883 1 93.38 231 ASP A CA 1
ATOM 1822 C C . ASP A 1 231 ? -22.094 21.344 16.234 1 93.38 231 ASP A C 1
ATOM 1824 O O . ASP A 1 231 ? -21.016 21.906 16.422 1 93.38 231 ASP A O 1
ATOM 1828 N N . TYR A 1 232 ? -22.297 20.078 16.344 1 94.81 232 TYR A N 1
ATOM 1829 C CA . TYR A 1 232 ? -21.203 19.172 16.672 1 94.81 232 TYR A CA 1
ATOM 1830 C C . TYR A 1 232 ? -20.094 19.281 15.641 1 94.81 232 TYR A C 1
ATOM 1832 O O . TYR A 1 232 ? -18.922 19.438 16 1 94.81 232 TYR A O 1
ATOM 1840 N N . VAL A 1 233 ? -20.422 19.219 14.367 1 96.56 233 VAL A N 1
ATOM 1841 C CA . VAL A 1 233 ? -19.453 19.281 13.281 1 96.56 233 VAL A CA 1
ATOM 1842 C C . VAL A 1 233 ? -18.797 20.656 13.258 1 96.56 233 VAL A C 1
ATOM 1844 O O . VAL A 1 233 ? -17.578 20.766 13.062 1 96.56 233 VAL A O 1
ATOM 1847 N N . HIS A 1 234 ? -19.594 21.656 13.43 1 96.56 234 HIS A N 1
ATOM 1848 C CA . HIS A 1 234 ? -19.062 23.016 13.477 1 96.56 234 HIS A CA 1
ATOM 1849 C C . HIS A 1 234 ? -18 23.172 14.57 1 96.56 234 HIS A C 1
ATOM 1851 O O . HIS A 1 234 ? -16.938 23.75 14.336 1 96.56 234 HIS A O 1
ATOM 1857 N N . MET A 1 235 ? -18.297 22.672 15.719 1 97.06 235 MET A N 1
ATOM 1858 C CA . MET A 1 235 ? -17.375 22.766 16.844 1 97.06 235 MET A CA 1
ATOM 1859 C C . MET A 1 235 ? -16.094 21.984 16.547 1 97.06 235 MET A C 1
ATOM 1861 O O . MET A 1 235 ? -14.992 22.438 16.859 1 97.06 235 MET A O 1
ATOM 1865 N N . LEU A 1 236 ? -16.203 20.797 15.961 1 97.31 236 LEU A N 1
ATOM 1866 C CA . LEU A 1 236 ? -15.039 20 15.617 1 97.31 236 LEU A CA 1
ATOM 1867 C C . LEU A 1 236 ? -14.125 20.75 14.656 1 97.31 236 LEU A C 1
ATOM 1869 O O . LEU A 1 236 ? -12.906 20.781 14.844 1 97.31 236 LEU A O 1
ATOM 1873 N N . TYR A 1 237 ? -14.75 21.359 13.625 1 97.56 237 TYR A N 1
ATOM 1874 C CA . TYR A 1 237 ? -13.969 22.109 12.641 1 97.56 237 TYR A CA 1
ATOM 1875 C C . TYR A 1 237 ? -13.305 23.312 13.281 1 97.56 237 TYR A C 1
ATOM 1877 O O . TYR A 1 237 ? -12.156 23.641 12.961 1 97.56 237 TYR A O 1
ATOM 1885 N N . GLN A 1 238 ? -14.008 23.922 14.219 1 96.75 238 GLN A N 1
ATOM 1886 C CA . GLN A 1 238 ? -13.5 25.109 14.898 1 96.75 238 GLN A CA 1
ATOM 1887 C C . GLN A 1 238 ? -12.211 24.781 15.656 1 96.75 238 GLN A C 1
ATOM 1889 O O . GLN A 1 238 ? -11.305 25.625 15.727 1 96.75 238 GLN A O 1
ATOM 1894 N N . THR A 1 239 ? -12.07 23.625 16.188 1 96.75 239 THR A N 1
ATOM 1895 C CA . THR A 1 239 ? -10.914 23.25 16.984 1 96.75 239 THR A CA 1
ATOM 1896 C C . THR A 1 239 ? -9.672 23.109 16.109 1 96.75 239 THR A C 1
ATOM 1898 O O . THR A 1 239 ? -8.547 23.156 16.609 1 96.75 239 THR A O 1
ATOM 1901 N N . GLN A 1 240 ? -9.852 22.984 14.82 1 95.69 240 GLN A N 1
ATOM 1902 C CA . GLN A 1 240 ? -8.734 22.688 13.93 1 95.69 240 GLN A CA 1
ATOM 1903 C C . GLN A 1 240 ? -8.203 23.953 13.273 1 95.69 240 GLN A C 1
ATOM 1905 O O . GLN A 1 240 ? -7.137 23.953 12.656 1 95.69 240 GLN A O 1
ATOM 1910 N N . LEU A 1 241 ? -8.867 25.062 13.469 1 96.19 241 LEU A N 1
ATOM 1911 C CA . LEU A 1 241 ? -8.492 26.312 12.828 1 96.19 241 LEU A CA 1
ATOM 1912 C C . LEU A 1 241 ? -7.301 26.953 13.531 1 96.19 241 LEU A C 1
ATOM 1914 O O . LEU A 1 241 ? -6.805 26.422 14.531 1 96.19 241 LEU A O 1
ATOM 1918 N N . SER A 1 242 ? -6.855 28 12.938 1 93.94 242 SER A N 1
ATOM 1919 C CA . SER A 1 242 ? -5.703 28.719 13.453 1 93.94 242 SER A CA 1
ATOM 1920 C C . SER A 1 242 ? -5.938 29.172 14.898 1 93.94 242 SER A C 1
ATOM 1922 O O . SER A 1 242 ? -7.059 29.531 15.266 1 93.94 242 SER A O 1
ATOM 1924 N N . LYS A 1 243 ? -4.914 29.203 15.695 1 92.69 243 LYS A N 1
ATOM 1925 C CA . LYS A 1 243 ? -5.008 29.562 17.109 1 92.69 243 LYS A CA 1
ATOM 1926 C C . LYS A 1 243 ? -4.695 31.047 17.312 1 92.69 243 LYS A C 1
ATOM 1928 O O . LYS A 1 243 ? -4.75 31.547 18.453 1 92.69 243 LYS A O 1
ATOM 1933 N N . TYR A 1 244 ? -4.473 31.719 16.266 1 89.69 244 TYR A N 1
ATOM 1934 C CA . TYR A 1 244 ? -4.109 33.125 16.375 1 89.69 244 TYR A CA 1
ATOM 1935 C C . TYR A 1 244 ? -5.352 34 16.375 1 89.69 244 TYR A C 1
ATOM 1937 O O . TYR A 1 244 ? -5.277 35.188 16.734 1 89.69 244 TYR A O 1
ATOM 1945 N N . ARG A 1 245 ? -6.402 33.312 16.031 1 85.75 245 ARG A N 1
ATOM 1946 C CA . ARG A 1 245 ? -7.617 34.125 15.938 1 85.75 245 ARG A CA 1
ATOM 1947 C C . ARG A 1 245 ? -8.742 33.5 16.766 1 85.75 245 ARG A C 1
ATOM 1949 O O . ARG A 1 245 ? -8.82 32.281 16.906 1 85.75 245 ARG A O 1
ATOM 1956 N N . ASN A 1 246 ? -9.516 34.25 17.391 1 83.19 246 ASN A N 1
ATOM 1957 C CA . ASN A 1 246 ? -10.766 33.906 18.062 1 83.19 246 ASN A CA 1
ATOM 1958 C C . ASN A 1 246 ? -10.555 32.844 19.125 1 83.19 246 ASN A C 1
ATOM 1960 O O . ASN A 1 246 ? -11.18 31.781 19.078 1 83.19 246 ASN A O 1
ATOM 1964 N N . PRO A 1 247 ? -9.734 33.062 20.047 1 84.06 247 PRO A N 1
ATOM 1965 C CA . PRO A 1 247 ? -9.5 32.094 21.109 1 84.06 247 PRO A CA 1
ATOM 1966 C C . PRO A 1 247 ? -10.773 31.734 21.859 1 84.06 247 PRO A C 1
ATOM 1968 O O . PRO A 1 247 ? -10.898 30.609 22.359 1 84.06 247 PRO A O 1
ATOM 1971 N N . GLN A 1 248 ? -11.727 32.625 21.891 1 87.69 248 GLN A N 1
ATOM 1972 C CA . GLN A 1 248 ? -12.969 32.375 22.609 1 87.69 248 GLN A CA 1
ATOM 1973 C C . GLN A 1 248 ? -13.781 31.281 21.922 1 87.69 248 GLN A C 1
ATOM 1975 O O . GLN A 1 248 ? -14.32 30.391 22.578 1 87.69 248 GLN A O 1
ATOM 1980 N N . ALA A 1 249 ? -13.906 31.438 20.609 1 91.75 249 ALA A N 1
ATOM 1981 C CA . ALA A 1 249 ? -14.625 30.406 19.875 1 91.75 249 ALA A CA 1
ATOM 1982 C C . ALA A 1 249 ? -13.969 29.047 20.047 1 91.75 249 ALA A C 1
ATOM 1984 O O . ALA A 1 249 ? -14.656 28.031 20.172 1 91.75 249 ALA A O 1
ATOM 1985 N N . PHE A 1 250 ? -12.703 29 20.062 1 94.38 250 PHE A N 1
ATOM 1986 C CA . PHE A 1 250 ? -11.945 27.766 20.281 1 94.38 250 PHE A CA 1
ATOM 1987 C C . PHE A 1 250 ? -12.242 27.172 21.641 1 94.38 250 PHE A C 1
ATOM 1989 O O . PHE A 1 250 ? -12.57 25.984 21.75 1 94.38 250 PHE A O 1
ATOM 1996 N N . ASN A 1 251 ? -12.156 27.984 22.656 1 93 251 ASN A N 1
ATOM 1997 C CA . ASN A 1 251 ? -12.352 27.516 24.016 1 93 251 ASN A CA 1
ATOM 1998 C C . ASN A 1 251 ? -13.781 27.031 24.234 1 93 251 ASN A C 1
ATOM 2000 O O . ASN A 1 251 ? -14 26.047 24.938 1 93 251 ASN A O 1
ATOM 2004 N N . THR A 1 252 ? -14.641 27.734 23.656 1 95.38 252 THR A N 1
ATOM 2005 C CA . THR A 1 252 ? -16.031 27.328 23.781 1 95.38 252 THR A CA 1
ATOM 2006 C C . THR A 1 252 ? -16.266 25.969 23.125 1 95.38 252 THR A C 1
ATOM 2008 O O . THR A 1 252 ? -16.953 25.109 23.688 1 95.38 252 THR A O 1
ATOM 2011 N N . ALA A 1 253 ? -15.734 25.781 21.984 1 97 253 ALA A N 1
ATOM 2012 C CA . ALA A 1 253 ? -15.859 24.516 21.281 1 97 253 ALA A CA 1
ATOM 2013 C C . ALA A 1 253 ? -15.219 23.375 22.078 1 97 253 ALA A C 1
ATOM 2015 O O . ALA A 1 253 ? -15.82 22.312 22.234 1 97 253 ALA A O 1
ATOM 2016 N N . ILE A 1 254 ? -14.023 23.578 22.594 1 97.31 254 ILE A N 1
ATOM 2017 C CA . ILE A 1 254 ? -13.289 22.578 23.359 1 97.31 254 ILE A CA 1
ATOM 2018 C C . ILE A 1 254 ? -14.086 22.188 24.609 1 97.31 254 ILE A C 1
ATOM 2020 O O . ILE A 1 254 ? -14.203 21 24.938 1 97.31 254 ILE A O 1
ATOM 2024 N N . GLU A 1 255 ? -14.633 23.172 25.234 1 96.19 255 GLU A N 1
ATOM 2025 C CA . GLU A 1 255 ? -15.375 22.922 26.469 1 96.19 255 GLU A CA 1
ATOM 2026 C C . GLU A 1 255 ? -16.641 22.094 26.188 1 96.19 255 GLU A C 1
ATOM 2028 O O . GLU A 1 255 ? -16.906 21.125 26.906 1 96.19 255 GLU A O 1
ATOM 2033 N N . SER A 1 256 ? -17.344 22.469 25.188 1 95.75 256 SER A N 1
ATOM 2034 C CA . SER A 1 256 ? -18.562 21.766 24.828 1 95.75 256 SER A CA 1
ATOM 2035 C C . SER A 1 256 ? -18.266 20.328 24.406 1 95.75 256 SER A C 1
ATOM 2037 O O . SER A 1 256 ? -18.953 19.391 24.844 1 95.75 256 SER A O 1
ATOM 2039 N N . LEU A 1 257 ? -17.297 20.156 23.578 1 96.69 257 LEU A N 1
ATOM 2040 C CA . LEU A 1 257 ? -16.953 18.828 23.094 1 96.69 257 LEU A CA 1
ATOM 2041 C C . LEU A 1 257 ? -16.438 17.953 24.234 1 96.69 257 LEU A C 1
ATOM 2043 O O . LEU A 1 257 ? -16.719 16.75 24.266 1 96.69 257 LEU A O 1
ATOM 2047 N N . SER A 1 258 ? -15.742 18.531 25.172 1 95.81 258 SER A N 1
ATOM 2048 C CA . SER A 1 258 ? -15.172 17.781 26.281 1 95.81 258 SER A CA 1
ATOM 2049 C C . SER A 1 258 ? -16.234 17.391 27.297 1 95.81 258 SER A C 1
ATOM 2051 O O . SER A 1 258 ? -16.281 16.25 27.75 1 95.81 258 SER A O 1
ATOM 2053 N N . THR A 1 259 ? -17.172 18.312 27.625 1 93.81 259 THR A N 1
ATOM 2054 C CA . THR A 1 259 ? -18.125 18.094 28.719 1 93.81 259 THR A CA 1
ATOM 2055 C C . THR A 1 259 ? -19.406 17.438 28.203 1 93.81 259 THR A C 1
ATOM 2057 O O . THR A 1 259 ? -19.812 16.391 28.703 1 93.81 259 THR A O 1
ATOM 2060 N N . HIS A 1 260 ? -19.891 18.031 27.125 1 91.31 260 HIS A N 1
ATOM 2061 C CA . HIS A 1 260 ? -21.188 17.562 26.641 1 91.31 260 HIS A CA 1
ATOM 2062 C C . HIS A 1 260 ? -21.047 16.25 25.875 1 91.31 260 HIS A C 1
ATOM 2064 O O . HIS A 1 260 ? -21.969 15.422 25.875 1 91.31 260 HIS A O 1
ATOM 2070 N N . TYR A 1 261 ? -19.953 16.094 25.172 1 93.12 261 TYR A N 1
ATOM 2071 C CA . TYR A 1 261 ? -19.844 14.93 24.312 1 93.12 261 TYR A CA 1
ATOM 2072 C C . TYR A 1 261 ? -18.781 13.969 24.812 1 93.12 261 TYR A C 1
ATOM 2074 O O . TYR A 1 261 ? -18.484 12.961 24.172 1 93.12 261 TYR A O 1
ATOM 2082 N N . GLY A 1 262 ? -18.094 14.281 25.891 1 92.44 262 GLY A N 1
ATOM 2083 C CA . GLY A 1 262 ? -17.172 13.375 26.547 1 92.44 262 GLY A CA 1
ATOM 2084 C C . GLY A 1 262 ? -15.875 13.188 25.766 1 92.44 262 GLY A C 1
ATOM 2085 O O . GLY A 1 262 ? -15.289 12.102 25.781 1 92.44 262 GLY A O 1
ATOM 2086 N N . LEU A 1 263 ? -15.391 14.195 25.094 1 96.38 263 LEU A N 1
ATOM 2087 C CA . LEU A 1 263 ? -14.203 14.078 24.266 1 96.38 263 LEU A CA 1
ATOM 2088 C C . LEU A 1 263 ? -12.984 14.68 24.969 1 96.38 263 LEU A C 1
ATOM 2090 O O . LEU A 1 263 ? -12.023 15.078 24.312 1 96.38 263 LEU A O 1
ATOM 2094 N N . GLU A 1 264 ? -12.992 14.75 26.266 1 95.06 264 GLU A N 1
ATOM 2095 C CA . GLU A 1 264 ? -11.93 15.406 27.031 1 95.06 264 GLU A CA 1
ATOM 2096 C C . GLU A 1 264 ? -10.594 14.703 26.828 1 95.06 264 GLU A C 1
ATOM 2098 O O . GLU A 1 264 ? -9.539 15.352 26.828 1 95.06 264 GLU A O 1
ATOM 2103 N N . ASN A 1 265 ? -10.602 13.383 26.656 1 94.44 265 ASN A N 1
ATOM 2104 C CA . ASN A 1 265 ? -9.359 12.633 26.531 1 94.44 265 ASN A CA 1
ATOM 2105 C C . ASN A 1 265 ? -9.109 12.203 25.078 1 94.44 265 ASN A C 1
ATOM 2107 O O . ASN A 1 265 ? -8.234 11.375 24.812 1 94.44 265 ASN A O 1
ATOM 2111 N N . ASN A 1 266 ? -9.906 12.742 24.219 1 96.38 266 ASN A N 1
ATOM 2112 C CA . ASN A 1 266 ? -9.695 12.438 22.812 1 96.38 266 ASN A CA 1
ATOM 2113 C C . ASN A 1 266 ? -8.406 13.07 22.281 1 96.38 266 ASN A C 1
ATOM 2115 O O . ASN A 1 266 ? -8.117 14.227 22.594 1 96.38 266 ASN A O 1
ATOM 2119 N N . ALA A 1 267 ? -7.652 12.32 21.531 1 97 267 ALA A N 1
ATOM 2120 C CA . ALA A 1 267 ? -6.32 12.734 21.094 1 97 267 ALA A CA 1
ATOM 2121 C C . ALA A 1 267 ? -6.387 14.016 20.266 1 97 267 ALA A C 1
ATOM 2123 O O . ALA A 1 267 ? -5.52 14.891 20.391 1 97 267 ALA A O 1
ATOM 2124 N N . ASP A 1 268 ? -7.395 14.172 19.422 1 97.31 268 ASP A N 1
ATOM 2125 C CA . ASP A 1 268 ? -7.508 15.352 18.578 1 97.31 268 ASP A CA 1
ATOM 2126 C C . ASP A 1 268 ? -7.809 16.609 19.406 1 97.31 268 ASP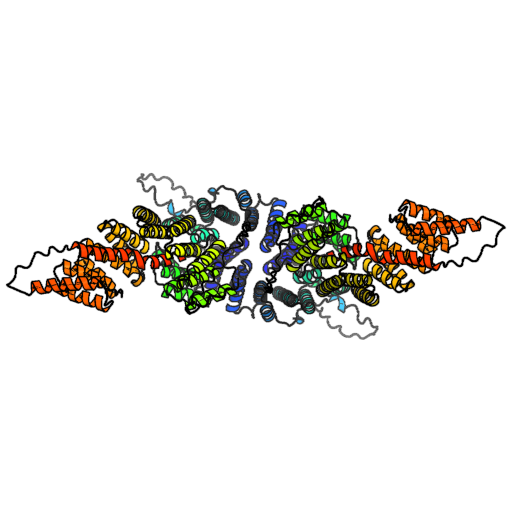 A C 1
ATOM 2128 O O . ASP A 1 268 ? -7.281 17.688 19.125 1 97.31 268 ASP A O 1
ATOM 2132 N N . ILE A 1 269 ? -8.727 16.438 20.312 1 97.69 269 ILE A N 1
ATOM 2133 C CA . ILE A 1 269 ? -9.102 17.547 21.188 1 97.69 269 ILE A CA 1
ATOM 2134 C C . ILE A 1 269 ? -7.91 17.969 22.047 1 97.69 269 ILE A C 1
ATOM 2136 O O . ILE A 1 269 ? -7.617 19.156 22.188 1 97.69 269 ILE A O 1
ATOM 2140 N N . LEU A 1 270 ? -7.219 16.969 22.531 1 98.06 270 LEU A N 1
ATOM 2141 C CA . LEU A 1 270 ? -6.02 17.234 23.312 1 98.06 270 LEU A CA 1
ATOM 2142 C C . LEU A 1 270 ? -4.945 17.891 22.453 1 98.06 270 LEU A C 1
ATOM 2144 O O . LEU A 1 270 ? -4.258 18.812 22.906 1 98.06 270 LEU A O 1
ATOM 2148 N N . LEU A 1 271 ? -4.805 17.391 21.297 1 98.06 271 LEU A N 1
ATOM 2149 C CA . LEU A 1 271 ? -3.807 17.953 20.391 1 98.06 271 LEU A CA 1
ATOM 2150 C C . LEU A 1 271 ? -4.133 19.406 20.062 1 98.06 271 LEU A C 1
ATOM 2152 O O . LEU A 1 271 ? -3.23 20.25 19.953 1 98.06 271 LEU A O 1
ATOM 2156 N N . ALA A 1 272 ? -5.406 19.719 19.859 1 97.69 272 ALA A N 1
ATOM 2157 C CA . ALA A 1 272 ? -5.824 21.109 19.625 1 97.69 272 ALA A CA 1
ATOM 2158 C C . ALA A 1 272 ? -5.453 22 20.797 1 97.69 272 ALA A C 1
ATOM 2160 O O . ALA A 1 272 ? -5.012 23.141 20.609 1 97.69 272 ALA A O 1
ATOM 2161 N N . LYS A 1 273 ? -5.605 21.531 21.953 1 97.25 273 LYS A N 1
ATOM 2162 C CA . LYS A 1 273 ? -5.215 22.25 23.156 1 97.25 273 LYS A CA 1
ATOM 2163 C C . LYS A 1 273 ? -3.705 22.453 23.219 1 97.25 273 LYS A C 1
ATOM 2165 O O . LYS A 1 273 ? -3.232 23.547 23.562 1 97.25 273 LYS A O 1
ATOM 2170 N N . ALA A 1 274 ? -2.992 21.391 22.922 1 98.12 274 ALA A N 1
ATOM 2171 C CA . ALA A 1 274 ? -1.535 21.484 22.906 1 98.12 274 ALA A CA 1
ATOM 2172 C C . ALA A 1 274 ? -1.059 22.516 21.906 1 98.12 274 ALA A C 1
ATOM 2174 O O . ALA A 1 274 ? -0.094 23.25 22.156 1 98.12 274 ALA A O 1
ATOM 2175 N N . ASP A 1 275 ? -1.714 22.562 20.812 1 96.88 275 ASP A N 1
ATOM 2176 C CA . ASP A 1 275 ? -1.383 23.531 19.781 1 96.88 275 ASP A CA 1
ATOM 2177 C C . ASP A 1 275 ? -1.582 24.953 20.266 1 96.88 275 ASP A C 1
ATOM 2179 O O . ASP A 1 275 ? -0.758 25.828 20 1 96.88 275 ASP A O 1
ATOM 2183 N N . LEU A 1 276 ? -2.674 25.172 20.906 1 95.62 276 LEU A N 1
ATOM 2184 C CA . LEU A 1 276 ? -2.922 26.484 21.484 1 95.62 276 LEU A CA 1
ATOM 2185 C C . LEU A 1 276 ? -1.837 26.844 22.484 1 95.62 276 LEU A C 1
ATOM 2187 O O . LEU A 1 276 ? -1.315 27.969 22.469 1 95.62 276 LEU A O 1
ATOM 2191 N N . LEU A 1 277 ? -1.518 25.906 23.344 1 96.38 277 LEU A N 1
ATOM 2192 C CA . LEU A 1 277 ? -0.499 26.156 24.359 1 96.38 277 LEU A CA 1
ATOM 2193 C C . LEU A 1 277 ? 0.855 26.438 23.719 1 96.38 277 LEU A C 1
ATOM 2195 O O . LEU A 1 277 ? 1.606 27.281 24.188 1 96.38 277 LEU A O 1
ATOM 2199 N N . TYR A 1 278 ? 1.171 25.75 22.703 1 96.38 278 TYR A N 1
ATOM 2200 C CA . TYR A 1 278 ? 2.418 26 21.984 1 96.38 278 TYR A CA 1
ATOM 2201 C C . TYR A 1 278 ? 2.453 27.406 21.406 1 96.38 278 TYR A C 1
ATOM 2203 O O . TYR A 1 278 ? 3.475 28.094 21.484 1 96.38 278 TYR A O 1
ATOM 2211 N N . THR A 1 279 ? 1.362 27.828 20.797 1 93.69 279 THR A N 1
ATOM 2212 C CA . THR A 1 279 ? 1.258 29.172 20.219 1 93.69 279 THR A CA 1
ATOM 2213 C C . THR A 1 279 ? 1.427 30.234 21.312 1 93.69 279 THR A C 1
ATOM 2215 O O . THR A 1 279 ? 1.939 31.328 21.031 1 93.69 279 THR A O 1
ATOM 2218 N N . GLN A 1 280 ? 1.042 29.875 22.531 1 93 280 GLN A N 1
ATOM 2219 C CA . GLN A 1 280 ? 1.17 30.75 23.688 1 93 280 GLN A CA 1
ATOM 2220 C C . GLN A 1 280 ? 2.549 30.625 24.328 1 93 280 GLN A C 1
ATOM 2222 O O . GLN A 1 280 ? 2.791 31.172 25.406 1 93 280 GLN A O 1
ATOM 2227 N N . CYS A 1 281 ? 3.395 29.875 23.781 1 94.75 281 CYS A N 1
ATOM 2228 C CA . CYS A 1 281 ? 4.762 29.641 24.234 1 94.75 281 CYS A CA 1
ATOM 2229 C C . CYS A 1 281 ? 4.777 28.922 25.578 1 94.75 281 CYS A C 1
ATOM 2231 O O . CYS A 1 281 ? 5.707 29.094 26.375 1 94.75 281 CYS A O 1
ATOM 2233 N N . ARG A 1 282 ? 3.701 28.281 25.875 1 96.69 282 ARG A N 1
ATOM 2234 C CA . ARG A 1 282 ? 3.648 27.438 27.062 1 96.69 282 ARG A CA 1
ATOM 2235 C C . ARG A 1 282 ? 4.07 26 26.719 1 96.69 282 ARG A C 1
ATOM 2237 O O . ARG A 1 282 ? 3.271 25.078 26.828 1 96.69 282 ARG A O 1
ATOM 2244 N N . PHE A 1 283 ? 5.32 25.812 26.531 1 97.62 283 PHE A N 1
ATOM 2245 C CA . PHE A 1 283 ? 5.895 24.609 25.938 1 97.62 283 PHE A CA 1
ATOM 2246 C C . PHE A 1 283 ? 5.828 23.438 26.906 1 97.62 283 PHE A C 1
ATOM 2248 O O . PHE A 1 283 ? 5.609 22.297 26.484 1 97.62 283 PHE A O 1
ATOM 2255 N N . LYS A 1 284 ? 6.039 23.703 28.141 1 97.75 284 LYS A N 1
ATOM 2256 C CA . LYS A 1 284 ? 6.004 22.625 29.141 1 97.75 284 LYS A CA 1
ATOM 2257 C C . LYS A 1 284 ? 4.621 21.984 29.203 1 97.75 284 LYS A C 1
ATOM 2259 O O . LYS A 1 284 ? 4.496 20.766 29.234 1 97.75 284 LYS A O 1
ATOM 2264 N N . ASP A 1 285 ? 3.607 22.859 29.25 1 98 285 ASP A N 1
ATOM 2265 C CA . ASP A 1 285 ? 2.232 22.359 29.297 1 98 285 ASP A CA 1
ATOM 2266 C C . ASP A 1 285 ? 1.868 21.625 28.016 1 98 285 ASP A C 1
ATOM 2268 O O . ASP A 1 285 ? 1.212 20.578 28.062 1 98 285 ASP A O 1
ATOM 2272 N N . ALA A 1 286 ? 2.217 22.188 26.906 1 98.38 286 ALA A N 1
ATOM 2273 C CA . ALA A 1 286 ? 1.962 21.531 25.609 1 98.38 286 ALA A CA 1
ATOM 2274 C C . ALA A 1 286 ? 2.641 20.172 25.547 1 98.38 286 ALA A C 1
ATOM 2276 O O . ALA A 1 286 ? 2.049 19.203 25.062 1 98.38 286 ALA A O 1
ATOM 2277 N N . LEU A 1 287 ? 3.895 20.094 26.016 1 98.62 287 LEU A N 1
ATOM 2278 C CA . LEU A 1 287 ? 4.652 18.844 26.016 1 98.62 287 LEU A CA 1
ATOM 2279 C C . LEU A 1 287 ? 3.959 17.797 26.875 1 98.62 287 LEU A C 1
ATOM 2281 O O . LEU A 1 287 ? 3.898 16.625 26.484 1 98.62 287 LEU A O 1
ATOM 2285 N N . ALA A 1 288 ? 3.473 18.234 28.016 1 98.69 288 ALA A N 1
ATOM 2286 C CA . ALA A 1 288 ? 2.787 17.297 28.891 1 98.69 288 ALA A CA 1
ATOM 2287 C C . ALA A 1 288 ? 1.577 16.672 28.203 1 98.69 288 ALA A C 1
ATOM 2289 O O . ALA A 1 288 ? 1.319 15.469 28.359 1 98.69 288 ALA A O 1
ATOM 2290 N N . ILE A 1 289 ? 0.828 17.453 27.5 1 98.56 289 ILE A N 1
ATOM 2291 C CA . ILE A 1 289 ? -0.355 16.969 26.797 1 98.56 289 ILE A CA 1
ATOM 2292 C C . ILE A 1 289 ? 0.061 16.016 25.688 1 98.56 289 ILE A C 1
ATOM 2294 O O . ILE A 1 289 ? -0.509 14.922 25.547 1 98.56 289 ILE A O 1
ATOM 2298 N N . THR A 1 290 ? 1.027 16.375 24.859 1 98.62 290 THR A N 1
ATOM 2299 C CA . THR A 1 290 ? 1.452 15.523 23.75 1 98.62 290 THR A CA 1
ATOM 2300 C C . THR A 1 290 ? 2.049 14.219 24.281 1 98.62 290 THR A C 1
ATOM 2302 O O . THR A 1 290 ? 1.881 13.164 23.672 1 98.62 290 THR A O 1
ATOM 2305 N N . GLU A 1 291 ? 2.76 14.312 25.406 1 98.31 291 GLU A N 1
ATOM 2306 C CA . GLU A 1 291 ? 3.275 13.102 26.031 1 98.31 291 GLU A CA 1
ATOM 2307 C C . GLU A 1 291 ? 2.143 12.164 26.438 1 98.31 291 GLU A C 1
ATOM 2309 O O . GLU A 1 291 ? 2.254 10.945 26.281 1 98.31 291 GLU A O 1
ATOM 2314 N N . SER A 1 292 ? 1.141 12.742 26.984 1 98 292 SER A N 1
ATOM 2315 C CA . SER A 1 292 ? -0.004 11.938 27.406 1 98 292 SER A CA 1
ATOM 2316 C C . SER A 1 292 ? -0.648 11.234 26.203 1 98 292 SER A C 1
ATOM 2318 O O . SER A 1 292 ? -1.046 10.07 26.297 1 98 292 SER A O 1
ATOM 2320 N N . ILE A 1 293 ? -0.815 11.906 25.094 1 97.75 293 ILE A N 1
ATOM 2321 C CA . ILE A 1 293 ? -1.389 11.312 23.891 1 97.75 293 ILE A CA 1
ATOM 2322 C C . ILE A 1 293 ? -0.514 10.156 23.406 1 97.75 293 ILE A C 1
ATOM 2324 O O . ILE A 1 293 ? -1.021 9.078 23.094 1 97.75 293 ILE A O 1
ATOM 2328 N N . LEU A 1 294 ? 0.818 10.375 23.391 1 97.06 294 LEU A N 1
ATOM 2329 C CA . LEU A 1 294 ? 1.754 9.414 22.812 1 97.06 294 LEU A CA 1
ATOM 2330 C C . LEU A 1 294 ? 1.934 8.211 23.719 1 97.06 294 LEU A C 1
ATOM 2332 O O . LEU A 1 294 ? 2.316 7.129 23.266 1 97.06 294 LEU A O 1
ATOM 2336 N N . MET A 1 295 ? 1.687 8.383 24.984 1 95.31 295 MET A N 1
ATOM 2337 C CA . MET A 1 295 ? 1.703 7.246 25.906 1 95.31 295 MET A CA 1
ATOM 2338 C C . MET A 1 295 ? 0.607 6.242 25.547 1 95.31 295 MET A C 1
ATOM 2340 O O . MET A 1 295 ? 0.805 5.035 25.672 1 95.31 295 MET A O 1
ATOM 2344 N N . ASP A 1 296 ? -0.479 6.824 25.109 1 91.94 296 ASP A N 1
ATOM 2345 C CA . ASP A 1 296 ? -1.624 5.988 24.766 1 91.94 296 ASP A CA 1
ATOM 2346 C C . ASP A 1 296 ? -1.52 5.477 23.328 1 91.94 296 ASP A C 1
ATOM 2348 O O . ASP A 1 296 ? -1.98 4.375 23.016 1 91.94 296 ASP A O 1
ATOM 2352 N N . ASP A 1 297 ? -1.067 6.285 22.484 1 93.31 297 ASP A N 1
ATOM 2353 C CA . ASP A 1 297 ? -0.925 5.988 21.062 1 93.31 297 ASP A CA 1
ATOM 2354 C C . ASP A 1 297 ? 0.422 6.473 20.531 1 93.31 297 ASP A C 1
ATOM 2356 O O . ASP A 1 297 ? 0.5 7.523 19.891 1 93.31 297 ASP A O 1
ATOM 2360 N N . LYS A 1 298 ? 1.368 5.617 20.641 1 93.06 298 LYS A N 1
ATOM 2361 C CA . LYS A 1 298 ? 2.76 5.973 20.375 1 93.06 298 LYS A CA 1
ATOM 2362 C C . LYS A 1 298 ? 2.975 6.328 18.906 1 93.06 298 LYS A C 1
ATOM 2364 O O . LYS A 1 298 ? 3.834 7.148 18.594 1 93.06 298 LYS A O 1
ATOM 2369 N N . TYR A 1 299 ? 2.217 5.82 18.062 1 92.5 299 TYR A N 1
ATOM 2370 C CA . TYR A 1 299 ? 2.482 6.012 16.641 1 92.5 299 TYR A CA 1
ATOM 2371 C C . TYR A 1 299 ? 1.412 6.887 15.992 1 92.5 299 TYR A C 1
ATOM 2373 O O . TYR A 1 299 ? 1.052 6.688 14.828 1 92.5 299 TYR A O 1
ATOM 2381 N N . ASN A 1 300 ? 0.826 7.746 16.828 1 95.19 300 ASN A N 1
ATOM 2382 C CA . ASN A 1 300 ? 0.04 8.859 16.297 1 95.19 300 ASN A CA 1
ATOM 2383 C C . ASN A 1 300 ? 0.935 9.961 15.75 1 95.19 300 ASN A C 1
ATOM 2385 O O . ASN A 1 300 ? 1.212 10.945 16.438 1 95.19 300 ASN A O 1
ATOM 2389 N N . PHE A 1 301 ? 1.314 9.891 14.562 1 95.62 301 PHE A N 1
ATOM 2390 C CA . PHE A 1 301 ? 2.348 10.734 13.969 1 95.62 301 PHE A CA 1
ATOM 2391 C C . PHE A 1 301 ? 1.866 12.172 13.844 1 95.62 301 PHE A C 1
ATOM 2393 O O . PHE A 1 301 ? 2.674 13.094 13.695 1 95.62 301 PHE A O 1
ATOM 2400 N N . ALA A 1 302 ? 0.57 12.453 13.93 1 95.06 302 ALA A N 1
ATOM 2401 C CA . ALA A 1 302 ? 0.027 13.805 13.852 1 95.06 302 ALA A CA 1
ATOM 2402 C C . ALA A 1 302 ? 0.469 14.641 15.047 1 95.06 302 ALA A C 1
ATOM 2404 O O . ALA A 1 302 ? 0.51 15.875 14.969 1 95.06 302 ALA A O 1
ATOM 2405 N N . VAL A 1 303 ? 0.888 13.992 16.141 1 97.81 303 VAL A N 1
ATOM 2406 C CA . VAL A 1 303 ? 1.193 14.656 17.391 1 97.81 303 VAL A CA 1
ATOM 2407 C C . VAL A 1 303 ? 2.67 15.047 17.422 1 97.81 303 VAL A C 1
ATOM 2409 O O . VAL A 1 303 ? 3.047 16.016 18.094 1 97.81 303 VAL A O 1
ATOM 2412 N N . TYR A 1 304 ? 3.492 14.414 16.656 1 97.81 304 TYR A N 1
ATOM 2413 C CA . TYR A 1 304 ? 4.941 14.484 16.812 1 97.81 304 TYR A CA 1
ATOM 2414 C C . TYR A 1 304 ? 5.465 15.867 16.438 1 97.81 304 TYR A C 1
ATOM 2416 O O . TYR A 1 304 ? 6.379 16.391 17.078 1 97.81 304 TYR A O 1
ATOM 2424 N N . PRO A 1 305 ? 4.93 16.516 15.414 1 97.62 305 PRO A N 1
ATOM 2425 C CA . PRO A 1 305 ? 5.488 17.828 15.086 1 97.62 305 PRO A CA 1
ATOM 2426 C C . PRO A 1 305 ? 5.469 18.797 16.266 1 97.62 305 PRO A C 1
ATOM 2428 O O . PRO A 1 305 ? 6.484 19.422 16.578 1 97.62 305 PRO A O 1
ATOM 2431 N N . ILE A 1 306 ? 4.344 18.875 17.016 1 98.19 306 ILE A N 1
ATOM 2432 C CA . ILE A 1 306 ? 4.254 19.766 18.172 1 98.19 306 ILE A CA 1
ATOM 2433 C C . ILE A 1 306 ? 5.098 19.203 19.312 1 98.19 306 ILE A C 1
ATOM 2435 O O . ILE A 1 306 ? 5.77 19.953 20.031 1 98.19 306 ILE A O 1
ATOM 2439 N N . HIS A 1 307 ? 5.09 17.906 19.469 1 98.69 307 HIS A N 1
ATOM 2440 C CA . HIS A 1 307 ? 5.863 17.25 20.516 1 98.69 307 HIS A CA 1
ATOM 2441 C C . HIS A 1 307 ? 7.355 17.531 20.359 1 98.69 307 HIS A C 1
ATOM 2443 O O . HIS A 1 307 ? 8.023 17.922 21.312 1 98.69 307 HIS A O 1
ATOM 2449 N N . LEU A 1 308 ? 7.824 17.375 19.141 1 98.62 308 LEU A N 1
ATOM 2450 C CA . LEU A 1 308 ? 9.242 17.562 18.844 1 98.62 308 LEU A CA 1
ATOM 2451 C C . LEU A 1 308 ? 9.625 19.047 18.969 1 98.62 308 LEU A C 1
ATOM 2453 O O . LEU A 1 308 ? 10.719 19.359 19.438 1 98.62 308 LEU A O 1
ATOM 2457 N N . ALA A 1 309 ? 8.766 19.906 18.547 1 97.88 309 ALA A N 1
ATOM 2458 C CA . ALA A 1 309 ? 9.016 21.344 18.672 1 97.88 309 ALA A CA 1
ATOM 2459 C C . ALA A 1 309 ? 9.133 21.75 20.141 1 97.88 309 ALA A C 1
ATOM 2461 O O . ALA A 1 309 ? 9.984 22.562 20.5 1 97.88 309 ALA A O 1
ATOM 2462 N N . CYS A 1 310 ? 8.242 21.172 20.938 1 98.38 310 CYS A N 1
ATOM 2463 C CA . CYS A 1 310 ? 8.305 21.453 22.359 1 98.38 310 CYS A CA 1
ATOM 2464 C C . CYS A 1 310 ? 9.602 20.953 22.969 1 98.38 310 CYS A C 1
ATOM 2466 O O . CYS A 1 310 ? 10.227 21.625 23.781 1 98.38 310 CYS A O 1
ATOM 2468 N N . LEU A 1 311 ? 10.023 19.734 22.594 1 98.44 311 LEU A N 1
ATOM 2469 C CA . LEU A 1 311 ? 11.273 19.172 23.078 1 98.44 311 LEU A CA 1
ATOM 2470 C C . LEU A 1 311 ? 12.453 20.047 22.688 1 98.44 311 LEU A C 1
ATOM 2472 O O . LEU A 1 311 ? 13.391 20.219 23.469 1 98.44 311 LEU A O 1
ATOM 2476 N N . TYR A 1 312 ? 12.438 20.562 21.547 1 97.44 312 TYR A N 1
ATOM 2477 C CA . TYR A 1 312 ? 13.477 21.469 21.078 1 97.44 312 TYR A CA 1
ATOM 2478 C C . TYR A 1 312 ? 13.523 22.734 21.922 1 97.44 312 TYR A C 1
ATOM 2480 O O . TYR A 1 312 ? 14.586 23.156 22.391 1 97.44 312 TYR A O 1
ATOM 2488 N N . GLU A 1 313 ? 12.32 23.359 22.172 1 96 313 GLU A N 1
ATOM 2489 C CA . GLU A 1 313 ? 12.227 24.609 22.922 1 96 313 GLU A CA 1
ATOM 2490 C C . GLU A 1 313 ? 12.695 24.422 24.359 1 96 313 GLU A C 1
ATOM 2492 O O . GLU A 1 313 ? 13.266 25.328 24.969 1 96 313 GLU A O 1
ATOM 2497 N N . LEU A 1 314 ? 12.453 23.266 24.844 1 96.56 314 LEU A N 1
ATOM 2498 C CA . LEU A 1 314 ? 12.812 22.969 26.219 1 96.56 314 LEU A CA 1
ATOM 2499 C C . LEU A 1 314 ? 14.203 22.344 26.297 1 96.56 314 LEU A C 1
ATOM 2501 O O . LEU A 1 314 ? 14.656 21.969 27.391 1 96.56 314 LEU A O 1
ATOM 2505 N N . ARG A 1 315 ? 14.867 22.125 25.188 1 96 315 ARG A N 1
ATOM 2506 C CA . ARG A 1 315 ? 16.234 21.625 25.062 1 96 315 ARG A CA 1
ATOM 2507 C C . ARG A 1 315 ? 16.375 20.25 25.688 1 96 315 ARG A C 1
ATOM 2509 O O . ARG A 1 315 ? 17.312 19.984 26.438 1 96 315 ARG A O 1
ATOM 2516 N N . LYS A 1 316 ? 15.359 19.516 25.438 1 97.88 316 LYS A N 1
ATOM 2517 C CA . LYS A 1 316 ? 15.422 18.125 25.891 1 97.88 316 LYS A CA 1
ATOM 2518 C C . LYS A 1 316 ? 16.125 17.234 24.859 1 97.88 316 LYS A C 1
ATOM 2520 O O . LYS A 1 316 ? 15.5 16.359 24.266 1 97.88 316 LYS A O 1
ATOM 2525 N N . THR A 1 317 ? 17.375 17.312 24.75 1 97.38 317 THR A N 1
ATOM 2526 C CA . THR A 1 317 ? 18.188 16.719 23.703 1 97.38 317 THR A CA 1
ATOM 2527 C C . THR A 1 317 ? 18.203 15.203 23.812 1 97.38 317 THR A C 1
ATOM 2529 O O . THR A 1 317 ? 18.125 14.5 22.812 1 97.38 317 THR A O 1
ATOM 2532 N N . ASN A 1 318 ? 18.297 14.695 25.031 1 97.75 318 ASN A N 1
ATOM 2533 C CA . ASN A 1 318 ? 18.359 13.258 25.234 1 97.75 318 ASN A CA 1
ATOM 2534 C C . ASN A 1 318 ? 17.078 12.57 24.797 1 97.75 318 ASN A C 1
ATOM 2536 O O . ASN A 1 318 ? 17.109 11.5 24.188 1 97.75 318 ASN A O 1
ATOM 2540 N N . VAL A 1 319 ? 16.031 13.188 25.203 1 98.19 319 VAL A N 1
ATOM 2541 C CA . VAL A 1 319 ? 14.734 12.617 24.828 1 98.19 319 VAL A CA 1
ATOM 2542 C C . VAL A 1 319 ? 14.562 12.656 23.312 1 98.19 319 VAL A C 1
ATOM 2544 O O . VAL A 1 319 ? 14.055 11.711 22.719 1 98.19 319 VAL A O 1
ATOM 2547 N N . LEU A 1 320 ? 14.984 13.727 22.672 1 98.19 320 LEU A N 1
ATOM 2548 C CA . LEU A 1 320 ? 14.938 13.859 21.219 1 98.19 320 LEU A CA 1
ATOM 2549 C C . LEU A 1 320 ? 15.734 12.742 20.547 1 98.19 320 LEU A C 1
ATOM 2551 O O . LEU A 1 320 ? 15.297 12.172 19.547 1 98.19 320 LEU A O 1
ATOM 2555 N N . PHE A 1 321 ? 16.859 12.516 21.141 1 97.81 321 PHE A N 1
ATOM 2556 C CA . PHE A 1 321 ? 17.719 11.461 20.609 1 97.81 321 PHE A CA 1
ATOM 2557 C C . PHE A 1 321 ? 17 10.117 20.641 1 97.81 321 PHE A C 1
ATOM 2559 O O . PHE A 1 321 ? 17 9.375 19.656 1 97.81 321 PHE A O 1
ATOM 2566 N N . LEU A 1 322 ? 16.438 9.812 21.766 1 98.12 322 LEU A N 1
ATOM 2567 C CA . LEU A 1 322 ? 15.781 8.523 21.953 1 98.12 322 LEU A CA 1
ATOM 2568 C C . LEU A 1 322 ? 14.617 8.359 20.984 1 98.12 322 LEU A C 1
ATOM 2570 O O . LEU A 1 322 ? 14.453 7.297 20.391 1 98.12 322 LEU A O 1
ATOM 2574 N N . ILE A 1 323 ? 13.828 9.383 20.781 1 98.06 323 ILE A N 1
ATOM 2575 C CA . ILE A 1 323 ? 12.664 9.344 19.906 1 98.06 323 ILE A CA 1
ATOM 2576 C C . ILE A 1 323 ? 13.117 9.188 18.453 1 98.06 323 ILE A C 1
ATOM 2578 O O . ILE A 1 323 ? 12.578 8.359 17.719 1 98.06 323 ILE A O 1
ATOM 2582 N N . ALA A 1 324 ? 14.086 9.992 18.031 1 98.06 324 ALA A N 1
ATOM 2583 C CA . ALA A 1 324 ? 14.602 9.938 16.656 1 98.06 324 ALA A CA 1
ATOM 2584 C C . ALA A 1 324 ? 15.156 8.555 16.328 1 98.06 324 ALA A C 1
ATOM 2586 O O . ALA A 1 324 ? 14.891 8.016 15.25 1 98.06 324 ALA A O 1
ATOM 2587 N N . HIS A 1 325 ? 15.891 8.047 17.266 1 97.44 325 HIS A N 1
ATOM 2588 C CA . HIS A 1 325 ? 16.5 6.734 17.078 1 97.44 325 HIS A CA 1
ATOM 2589 C C . HIS A 1 325 ? 15.438 5.648 16.953 1 97.44 325 HIS A C 1
ATOM 2591 O O . HIS A 1 325 ? 15.516 4.805 16.047 1 97.44 325 HIS A O 1
ATOM 2597 N N . GLU A 1 326 ? 14.57 5.664 17.797 1 96.56 326 GLU A N 1
ATOM 2598 C CA . GLU A 1 326 ? 13.516 4.652 17.797 1 96.56 326 GLU A CA 1
ATOM 2599 C C . GLU A 1 326 ? 12.68 4.73 16.531 1 96.56 326 GLU A C 1
ATOM 2601 O O . GLU A 1 326 ? 12.391 3.707 15.906 1 96.56 326 GLU A O 1
ATOM 2606 N N . LEU A 1 327 ? 12.242 5.895 16.109 1 96.5 327 LEU A N 1
ATOM 2607 C CA . LEU A 1 327 ? 11.422 6.062 14.914 1 96.5 327 LEU A CA 1
ATOM 2608 C C . LEU A 1 327 ? 12.188 5.648 13.664 1 96.5 327 LEU A C 1
ATOM 2610 O O . LEU A 1 327 ? 11.609 5.074 12.734 1 96.5 327 LEU A O 1
ATOM 2614 N N . ALA A 1 328 ? 13.469 5.98 13.609 1 96 328 ALA A N 1
ATOM 2615 C CA . ALA A 1 328 ? 14.297 5.609 12.469 1 96 328 ALA A CA 1
ATOM 2616 C C . ALA A 1 328 ? 14.383 4.09 12.328 1 96 328 ALA A C 1
ATOM 2618 O O . ALA A 1 328 ? 14.422 3.566 11.211 1 96 328 ALA A O 1
ATOM 2619 N N . ASP A 1 329 ? 14.352 3.389 13.422 1 94.31 329 ASP A N 1
ATOM 2620 C CA . ASP A 1 329 ? 14.453 1.934 13.43 1 94.31 329 ASP A CA 1
ATOM 2621 C C . ASP A 1 329 ? 13.117 1.287 13.07 1 94.31 329 ASP A C 1
ATOM 2623 O O . ASP A 1 329 ? 13.078 0.27 12.375 1 94.31 329 ASP A O 1
ATOM 2627 N N . THR A 1 330 ? 12.125 1.893 13.492 1 90.88 330 THR A N 1
ATOM 2628 C CA . THR A 1 330 ? 10.836 1.208 13.422 1 90.88 330 THR A CA 1
ATOM 2629 C C . THR A 1 330 ? 10.016 1.725 12.242 1 90.88 330 THR A C 1
ATOM 2631 O O . THR A 1 330 ? 9.266 0.966 11.617 1 90.88 330 THR A O 1
ATOM 2634 N N . HIS A 1 331 ? 10.094 3.057 11.961 1 93.94 331 HIS A N 1
ATOM 2635 C CA . HIS A 1 331 ? 9.25 3.641 10.922 1 93.94 331 HIS A CA 1
ATOM 2636 C C . HIS A 1 331 ? 10.055 4.555 10.008 1 93.94 331 HIS A C 1
ATOM 2638 O O . HIS A 1 331 ? 9.758 5.746 9.898 1 93.94 331 HIS A O 1
ATOM 2644 N N . PRO A 1 332 ? 11 4.02 9.281 1 94.75 332 PRO A N 1
ATOM 2645 C CA . PRO A 1 332 ? 11.836 4.836 8.398 1 94.75 332 PRO A CA 1
ATOM 2646 C C . PRO A 1 332 ? 11.047 5.422 7.227 1 94.75 332 PRO A C 1
ATOM 2648 O O . PRO A 1 332 ? 11.508 6.367 6.578 1 94.75 332 PRO A O 1
ATOM 2651 N N . ASP A 1 333 ? 9.867 5.02 6.996 1 93 333 ASP A N 1
ATOM 2652 C CA . ASP A 1 333 ? 9.102 5.469 5.84 1 93 333 ASP A CA 1
ATOM 2653 C C . ASP A 1 333 ? 8.18 6.633 6.207 1 93 333 ASP A C 1
ATOM 2655 O O . ASP A 1 333 ? 7.414 7.117 5.371 1 93 333 ASP A O 1
ATOM 2659 N N . GLU A 1 334 ? 8.289 7.164 7.395 1 95.62 334 GLU A N 1
ATOM 2660 C CA . GLU A 1 334 ? 7.484 8.297 7.848 1 95.62 334 GLU A CA 1
ATOM 2661 C C . GLU A 1 334 ? 8.289 9.594 7.816 1 95.62 334 GLU A C 1
ATOM 2663 O O . GLU A 1 334 ? 9.398 9.656 8.359 1 95.62 334 GLU A O 1
ATOM 2668 N N . PRO A 1 335 ? 7.75 10.633 7.172 1 96.75 335 PRO A N 1
ATOM 2669 C CA . PRO A 1 335 ? 8.461 11.914 7.164 1 96.75 335 PRO A CA 1
ATOM 2670 C C . PRO A 1 335 ? 8.766 12.43 8.57 1 96.75 335 PRO A C 1
ATOM 2672 O O . PRO A 1 335 ? 9.812 13.039 8.789 1 96.75 335 PRO A O 1
ATOM 2675 N N . CYS A 1 336 ? 7.918 12.141 9.484 1 97.12 336 CYS A N 1
ATOM 2676 C CA . CYS A 1 336 ? 8.062 12.594 10.859 1 97.12 336 CYS A CA 1
ATOM 2677 C C . CYS A 1 336 ? 9.328 12.031 11.492 1 97.12 336 CYS A C 1
ATOM 2679 O O . CYS A 1 336 ? 9.938 12.664 12.352 1 97.12 336 CYS A O 1
ATOM 2681 N N . THR A 1 337 ? 9.742 10.852 11.07 1 97.94 337 THR A N 1
ATOM 2682 C CA . THR A 1 337 ? 10.961 10.219 11.562 1 97.94 337 THR A CA 1
ATOM 2683 C C . THR A 1 337 ? 12.18 11.086 11.258 1 97.94 337 THR A C 1
ATOM 2685 O O . THR A 1 337 ? 13 11.344 12.141 1 97.94 337 THR A O 1
ATOM 2688 N N . TRP A 1 338 ? 12.188 11.586 10.102 1 98.31 338 TRP A N 1
ATOM 2689 C CA . TRP A 1 338 ? 13.359 12.336 9.664 1 98.31 338 TRP A CA 1
ATOM 2690 C C . TRP A 1 338 ? 13.289 13.781 10.125 1 98.31 338 TRP A C 1
ATOM 2692 O O . TRP A 1 338 ? 14.32 14.445 10.281 1 98.31 338 TRP A O 1
ATOM 2702 N N . LEU A 1 339 ? 12.102 14.242 10.375 1 98.5 339 LEU A N 1
ATOM 2703 C CA . LEU A 1 339 ? 11.961 15.5 11.094 1 98.5 339 LEU A CA 1
ATOM 2704 C C . LEU A 1 339 ? 12.594 15.406 12.477 1 98.5 339 LEU A C 1
ATOM 2706 O O . LEU A 1 339 ? 13.312 16.312 12.898 1 98.5 339 LEU A O 1
ATOM 2710 N N . ALA A 1 340 ? 12.305 14.328 13.164 1 98.75 340 ALA A N 1
ATOM 2711 C CA . ALA A 1 340 ? 12.852 14.117 14.508 1 98.75 340 ALA A CA 1
ATOM 2712 C C . ALA A 1 340 ? 14.375 14.078 14.477 1 98.75 340 ALA A C 1
ATOM 2714 O O . ALA A 1 340 ? 15.031 14.695 15.32 1 98.75 340 ALA A O 1
ATOM 2715 N N . VAL A 1 341 ? 14.938 13.422 13.5 1 98.56 341 VAL A N 1
ATOM 2716 C CA . VAL A 1 341 ? 16.391 13.328 13.359 1 98.56 341 VAL A CA 1
ATOM 2717 C C . VAL A 1 341 ? 16.953 14.711 13.047 1 98.56 341 VAL A C 1
ATOM 2719 O O . VAL A 1 341 ? 17.984 15.109 13.617 1 98.56 341 VAL A O 1
ATOM 2722 N N . GLY A 1 342 ? 16.297 15.383 12.141 1 98.62 342 GLY A N 1
ATOM 2723 C CA . GLY A 1 342 ? 16.734 16.734 11.82 1 98.62 342 GLY A CA 1
ATOM 2724 C C . GLY A 1 342 ? 16.719 17.656 13.016 1 98.62 342 GLY A C 1
ATOM 2725 O O . GLY A 1 342 ? 17.672 18.422 13.234 1 98.62 342 GLY A O 1
ATOM 2726 N N . ILE A 1 343 ? 15.695 17.656 13.82 1 98.62 343 ILE A N 1
ATOM 2727 C CA . ILE A 1 343 ? 15.57 18.516 14.984 1 98.62 343 ILE A CA 1
ATOM 2728 C C . ILE A 1 343 ? 16.656 18.156 16 1 98.62 343 ILE A C 1
ATOM 2730 O O . ILE A 1 343 ? 17.219 19.047 16.641 1 98.62 343 ILE A O 1
ATOM 2734 N N . TYR A 1 344 ? 16.906 16.891 16.203 1 98.19 344 TYR A N 1
ATOM 2735 C CA . TYR A 1 344 ? 17.969 16.469 17.109 1 98.19 344 TYR A CA 1
ATOM 2736 C C . TYR A 1 344 ? 19.297 17.078 16.703 1 98.19 344 TYR A C 1
ATOM 2738 O O . TYR A 1 344 ? 19.984 17.688 17.531 1 98.19 344 TYR A O 1
ATOM 2746 N N . TYR A 1 345 ? 19.703 16.953 15.406 1 97.88 345 TYR A N 1
ATOM 2747 C CA . TYR A 1 345 ? 20.969 17.484 14.93 1 97.88 345 TYR A CA 1
ATOM 2748 C C . TYR A 1 345 ? 20.984 19 15.008 1 97.88 345 TYR A C 1
ATOM 2750 O O . TYR A 1 345 ? 22.016 19.609 15.281 1 97.88 345 TYR A O 1
ATOM 2758 N N . PHE A 1 346 ? 19.906 19.594 14.773 1 97.44 346 PHE A N 1
ATOM 2759 C CA . PHE A 1 346 ? 19.812 21.047 14.875 1 97.44 346 PHE A CA 1
ATOM 2760 C C . PHE A 1 346 ? 20.031 21.5 16.312 1 97.44 346 PHE A C 1
ATOM 2762 O O . PHE A 1 346 ? 20.75 22.469 16.562 1 97.44 346 PHE A O 1
ATOM 2769 N N . THR A 1 347 ? 19.422 20.75 17.266 1 97.12 347 THR A N 1
ATOM 2770 C CA . THR A 1 347 ? 19.531 21.078 18.688 1 97.12 347 THR A CA 1
ATOM 2771 C C . THR A 1 347 ? 20.969 20.906 19.156 1 97.12 347 THR A C 1
ATOM 2773 O O . THR A 1 347 ? 21.422 21.656 20.031 1 97.12 347 THR A O 1
ATOM 2776 N N . THR A 1 348 ? 21.688 20.031 18.531 1 96.44 348 THR A N 1
ATOM 2777 C CA . THR A 1 348 ? 23.062 19.766 18.953 1 96.44 348 THR A CA 1
ATOM 2778 C C . THR A 1 348 ? 24.062 20.594 18.141 1 96.44 348 THR A C 1
ATOM 2780 O O . THR A 1 348 ? 25.266 20.438 18.297 1 96.44 348 THR A O 1
ATOM 2783 N N . GLY A 1 349 ? 23.594 21.375 17.25 1 95.56 349 GLY A N 1
ATOM 2784 C CA . GLY A 1 349 ? 24.438 22.312 16.531 1 95.56 349 GLY A CA 1
ATOM 2785 C C . GLY A 1 349 ? 25.062 21.719 15.281 1 95.56 349 GLY A C 1
ATOM 2786 O O . GLY A 1 349 ? 25.891 22.359 14.633 1 95.56 349 GLY A O 1
ATOM 2787 N N . LYS A 1 350 ? 24.703 20.516 14.992 1 97.06 350 LYS A N 1
ATOM 2788 C CA . LYS A 1 350 ? 25.156 19.906 13.75 1 97.06 350 LYS A CA 1
ATOM 2789 C C . LYS A 1 350 ? 24.25 20.281 12.578 1 97.06 350 LYS A C 1
ATOM 2791 O O . LYS A 1 350 ? 23.5 19.453 12.078 1 97.06 350 LYS A O 1
ATOM 2796 N N . ILE A 1 351 ? 24.469 21.375 12.016 1 97.5 351 ILE A N 1
ATOM 2797 C CA . ILE A 1 351 ? 23.516 22.047 11.125 1 97.5 351 ILE A CA 1
ATOM 2798 C C . ILE A 1 351 ? 23.516 21.359 9.766 1 97.5 351 ILE A C 1
ATOM 2800 O O . ILE A 1 351 ? 22.453 21.219 9.141 1 97.5 351 ILE A O 1
ATOM 2804 N N . ALA A 1 352 ? 24.641 20.953 9.281 1 96.75 352 ALA A N 1
ATOM 2805 C CA . ALA A 1 352 ? 24.688 20.297 7.98 1 96.75 352 ALA A CA 1
ATOM 2806 C C . ALA A 1 352 ? 23.891 19 7.984 1 96.75 352 ALA A C 1
ATOM 2808 O O . ALA A 1 352 ? 23.172 18.703 7.031 1 96.75 352 ALA A O 1
ATOM 2809 N N . ASP A 1 353 ? 24.094 18.281 9.047 1 97.62 353 ASP A N 1
ATOM 2810 C CA . ASP A 1 353 ? 23.328 17.047 9.188 1 97.62 353 ASP A CA 1
ATOM 2811 C C . ASP A 1 353 ? 21.828 17.344 9.305 1 97.62 353 ASP A C 1
ATOM 2813 O O . ASP A 1 353 ? 21.016 16.656 8.688 1 97.62 353 ASP A O 1
ATOM 2817 N N . ALA A 1 354 ? 21.516 18.297 10.086 1 98.25 354 ALA A N 1
ATOM 2818 C CA . ALA A 1 354 ? 20.109 18.688 10.234 1 98.25 354 ALA A CA 1
ATOM 2819 C C . ALA A 1 354 ? 19.5 19.031 8.875 1 98.25 354 ALA A C 1
ATOM 2821 O O . ALA A 1 354 ? 18.375 18.609 8.578 1 98.25 354 ALA A O 1
ATOM 2822 N N . ARG A 1 355 ? 20.219 19.766 8.07 1 97.81 355 ARG A N 1
ATOM 2823 C CA . ARG A 1 355 ? 19.75 20.188 6.754 1 97.81 355 ARG A CA 1
ATOM 2824 C C . ARG A 1 355 ? 19.453 18.984 5.871 1 97.81 355 ARG A C 1
ATOM 2826 O O . ARG A 1 355 ? 18.422 18.938 5.188 1 97.81 355 ARG A O 1
ATOM 2833 N N . ARG A 1 356 ? 20.344 18.062 5.949 1 98.06 356 ARG A N 1
ATOM 2834 C CA . ARG A 1 356 ? 20.188 16.859 5.16 1 98.06 356 ARG A CA 1
ATOM 2835 C C . ARG A 1 356 ? 18.891 16.125 5.516 1 98.06 356 ARG A C 1
ATOM 2837 O O . ARG A 1 356 ? 18.141 15.719 4.629 1 98.06 356 ARG A O 1
ATOM 2844 N N . TYR A 1 357 ? 18.578 16.031 6.727 1 98.44 357 TYR A N 1
ATOM 2845 C CA . TYR A 1 357 ? 17.453 15.227 7.164 1 98.44 357 TYR A CA 1
ATOM 2846 C C . TYR A 1 357 ? 16.156 16.016 7.066 1 98.44 357 TYR A C 1
ATOM 2848 O O . TYR A 1 357 ? 15.086 15.453 6.793 1 98.44 357 TYR A O 1
ATOM 2856 N N . PHE A 1 358 ? 16.203 17.344 7.273 1 98.19 358 PHE A N 1
ATOM 2857 C CA . PHE A 1 358 ? 15.031 18.156 6.965 1 98.19 358 PHE A CA 1
ATOM 2858 C C . PHE A 1 358 ? 14.68 18.062 5.488 1 98.19 358 PHE A C 1
ATOM 2860 O O . PHE A 1 358 ? 13.5 17.969 5.129 1 98.19 358 PHE A O 1
ATOM 2867 N N . SER A 1 359 ? 15.711 18.078 4.688 1 97.62 359 SER A N 1
ATOM 2868 C CA . SER A 1 359 ? 15.508 17.938 3.25 1 97.62 359 SER A CA 1
ATOM 2869 C C . SER A 1 359 ? 14.883 16.594 2.91 1 97.62 359 SER A C 1
ATOM 2871 O O . SER A 1 359 ? 13.961 16.516 2.1 1 97.62 359 SER A O 1
ATOM 2873 N N . LYS A 1 360 ? 15.422 15.602 3.535 1 97.56 360 LYS A N 1
ATOM 2874 C CA . LYS A 1 360 ? 14.875 14.266 3.326 1 97.56 360 LYS A CA 1
ATOM 2875 C C . LYS A 1 360 ? 13.391 14.219 3.693 1 97.56 360 LYS A C 1
ATOM 2877 O O . LYS A 1 360 ? 12.578 13.672 2.947 1 97.56 360 LYS A O 1
ATOM 2882 N N . ALA A 1 361 ? 13.023 14.727 4.816 1 97.31 361 ALA A N 1
ATOM 2883 C CA . ALA A 1 361 ? 11.633 14.75 5.277 1 97.31 361 ALA A CA 1
ATOM 2884 C C . ALA A 1 361 ? 10.75 15.5 4.293 1 97.31 361 ALA A C 1
ATOM 2886 O O . ALA A 1 361 ? 9.633 15.07 3.996 1 97.31 361 ALA A O 1
ATOM 2887 N N . SER A 1 362 ? 11.211 16.656 3.75 1 95.06 362 SER A N 1
ATOM 2888 C CA . SER A 1 362 ? 10.43 17.469 2.834 1 95.06 362 SER A CA 1
ATOM 2889 C C . SER A 1 362 ? 10.266 16.797 1.479 1 95.06 362 SER A C 1
ATOM 2891 O O . SER A 1 362 ? 9.258 16.984 0.797 1 95.06 362 SER A O 1
ATOM 2893 N N . MET A 1 363 ? 11.258 15.984 1.086 1 94 363 MET A N 1
ATOM 2894 C CA . MET A 1 363 ? 11.18 15.25 -0.171 1 94 363 MET A CA 1
ATOM 2895 C C . MET A 1 363 ? 10.172 14.109 -0.073 1 94 363 MET A C 1
ATOM 2897 O O . MET A 1 363 ? 9.5 13.781 -1.052 1 94 363 MET A O 1
ATOM 2901 N N . MET A 1 364 ? 10.102 13.555 1.064 1 93.88 364 MET A N 1
ATOM 2902 C CA . MET A 1 364 ? 9.148 12.469 1.3 1 93.88 364 MET A CA 1
ATOM 2903 C C . MET A 1 364 ? 7.715 12.984 1.271 1 93.88 364 MET A C 1
ATOM 2905 O O . MET A 1 364 ? 6.809 12.281 0.82 1 93.88 364 MET A O 1
ATOM 2909 N N . ASP A 1 365 ? 7.496 14.18 1.755 1 92.62 365 ASP A N 1
ATOM 2910 C CA . ASP A 1 365 ? 6.207 14.859 1.731 1 92.62 365 ASP A CA 1
ATOM 2911 C C . ASP A 1 365 ? 6.383 16.359 1.449 1 92.62 365 ASP A C 1
ATOM 2913 O O . ASP A 1 365 ? 6.754 17.125 2.34 1 92.62 365 ASP A O 1
ATOM 2917 N N . ALA A 1 366 ? 5.984 16.688 0.284 1 88.88 366 ALA A N 1
ATOM 2918 C CA . ALA A 1 366 ? 6.219 18.062 -0.175 1 88.88 366 ALA A CA 1
ATOM 2919 C C . ALA A 1 366 ? 5.34 19.047 0.583 1 88.88 366 ALA A C 1
ATOM 2921 O O . ALA A 1 366 ? 5.617 20.25 0.598 1 88.88 366 ALA A O 1
ATOM 2922 N N . ASN A 1 367 ? 4.398 18.578 1.299 1 89.19 367 ASN A N 1
ATOM 2923 C CA . ASN A 1 367 ? 3.494 19.469 2.023 1 89.19 367 ASN A CA 1
ATOM 2924 C C . ASN A 1 367 ? 3.744 19.422 3.527 1 89.19 367 ASN A C 1
ATOM 2926 O O . ASN A 1 367 ? 2.941 19.922 4.312 1 89.19 367 ASN A O 1
ATOM 2930 N N . PHE A 1 368 ? 4.883 18.828 3.867 1 93.44 368 PHE A N 1
ATOM 2931 C CA . PHE A 1 368 ? 5.215 18.703 5.281 1 93.44 368 PHE A CA 1
ATOM 2932 C C . PHE A 1 368 ? 5.836 19.984 5.801 1 93.44 368 PHE A C 1
ATOM 2934 O O . PHE A 1 368 ? 7.062 20.125 5.824 1 93.44 368 PHE A O 1
ATOM 2941 N N . GLY A 1 369 ? 5.094 20.922 6.352 1 92.88 369 GLY A N 1
ATOM 2942 C CA . GLY A 1 369 ? 5.457 22.281 6.746 1 92.88 369 GLY A CA 1
ATOM 2943 C C . GLY A 1 369 ? 6.637 22.328 7.699 1 92.88 369 GLY A C 1
ATOM 2944 O O . GLY A 1 369 ? 7.621 23.016 7.441 1 92.88 369 GLY A O 1
ATOM 2945 N N . PRO A 1 370 ? 6.578 21.547 8.758 1 95 370 PRO A N 1
ATOM 2946 C CA . PRO A 1 370 ? 7.668 21.594 9.734 1 95 370 PRO A CA 1
ATOM 2947 C C . PRO A 1 370 ? 9.023 21.25 9.117 1 95 370 PRO A C 1
ATOM 2949 O O . PRO A 1 370 ? 10.039 21.859 9.492 1 95 370 PRO A O 1
ATOM 2952 N N . ALA A 1 371 ? 9.047 20.406 8.172 1 96.19 371 ALA A N 1
ATOM 2953 C CA . ALA A 1 371 ? 10.305 20.047 7.52 1 96.19 371 ALA A CA 1
ATOM 2954 C C . ALA A 1 371 ? 10.852 21.188 6.684 1 96.19 371 ALA A C 1
ATOM 2956 O O . ALA A 1 371 ? 12.055 21.438 6.672 1 96.19 371 ALA A O 1
ATOM 2957 N N . TRP A 1 372 ? 10 21.938 5.988 1 94.75 372 TRP A N 1
ATOM 2958 C CA . TRP A 1 372 ? 10.414 23.062 5.16 1 94.75 372 TRP A CA 1
ATOM 2959 C C . TRP A 1 372 ? 10.953 24.203 6.023 1 94.75 372 TRP A C 1
ATOM 2961 O O . TRP A 1 372 ? 11.961 24.812 5.688 1 94.75 372 TRP A O 1
ATOM 2971 N N . ILE A 1 373 ? 10.328 24.422 7.082 1 95.38 373 ILE A N 1
ATOM 2972 C CA . ILE A 1 373 ? 10.75 25.484 7.984 1 95.38 373 ILE A CA 1
ATOM 2973 C C . ILE A 1 373 ? 12.086 25.125 8.625 1 95.38 373 ILE A C 1
ATOM 2975 O O . ILE A 1 373 ? 12.984 25.953 8.719 1 95.38 373 ILE A O 1
ATOM 2979 N N . GLY A 1 374 ? 12.164 23.828 9.07 1 96.69 374 GLY A N 1
ATOM 2980 C CA . GLY A 1 374 ? 13.438 23.375 9.594 1 96.69 374 GLY A CA 1
ATOM 2981 C C . GLY A 1 374 ? 14.578 23.5 8.594 1 96.69 374 GLY A C 1
ATOM 2982 O O . GLY A 1 374 ? 15.672 23.938 8.945 1 96.69 374 GLY A O 1
ATOM 2983 N N . PHE A 1 375 ? 14.305 23.188 7.434 1 96.81 375 PHE A N 1
ATOM 2984 C CA . PHE A 1 375 ? 15.281 23.281 6.348 1 96.81 375 PHE A CA 1
ATOM 2985 C C . PHE A 1 375 ? 15.75 24.719 6.176 1 96.81 375 PHE A C 1
ATOM 2987 O O . PHE A 1 375 ? 16.953 24.984 6.09 1 96.81 375 PHE A O 1
ATOM 2994 N N . ALA A 1 376 ? 14.883 25.641 6.16 1 97 376 ALA A N 1
ATOM 2995 C CA . ALA A 1 376 ? 15.203 27.062 6.004 1 97 376 ALA A CA 1
ATOM 2996 C C . ALA A 1 376 ? 15.984 27.578 7.207 1 97 376 ALA A C 1
ATOM 2998 O O . ALA A 1 376 ? 16.938 28.359 7.047 1 97 376 ALA A O 1
ATOM 2999 N N . HIS A 1 377 ? 15.648 27.156 8.352 1 96.81 377 HIS A N 1
ATOM 3000 C CA . HIS A 1 377 ? 16.312 27.578 9.578 1 96.81 377 HIS A CA 1
ATOM 3001 C C . HIS A 1 377 ? 17.781 27.203 9.57 1 96.81 377 HIS A C 1
ATOM 3003 O O . HIS A 1 377 ? 18.609 27.906 10.164 1 96.81 377 HIS A O 1
ATOM 3009 N N . THR A 1 378 ? 18.094 26.125 8.961 1 97.44 378 THR A N 1
ATOM 3010 C CA . THR A 1 378 ? 19.5 25.703 8.938 1 97.44 378 THR A CA 1
ATOM 3011 C C . THR A 1 378 ? 20.359 26.719 8.195 1 97.44 378 THR A C 1
ATOM 3013 O O . THR A 1 378 ? 21.484 27 8.609 1 97.44 378 THR A O 1
ATOM 3016 N N . PHE A 1 379 ? 19.859 27.312 7.141 1 96.62 379 PHE A N 1
ATOM 3017 C CA . PHE A 1 379 ? 20.594 28.344 6.418 1 96.62 379 PHE A CA 1
ATOM 3018 C C . PHE A 1 379 ? 20.719 29.609 7.262 1 96.62 379 PHE A C 1
ATOM 3020 O O . PHE A 1 379 ? 21.797 30.219 7.309 1 96.62 379 PHE A O 1
ATOM 3027 N N . ALA A 1 380 ? 19.641 29.953 7.852 1 94.5 380 ALA A N 1
ATOM 3028 C CA . ALA A 1 380 ? 19.672 31.125 8.719 1 94.5 380 ALA A CA 1
ATOM 3029 C C . ALA A 1 380 ? 20.672 30.953 9.859 1 94.5 380 ALA A C 1
ATOM 3031 O O . ALA A 1 380 ? 21.391 31.891 10.203 1 94.5 380 ALA A O 1
ATOM 3032 N N . ALA A 1 381 ? 20.719 29.781 10.438 1 94.25 381 ALA A N 1
ATOM 3033 C CA . ALA A 1 381 ? 21.609 29.484 11.555 1 94.25 381 ALA A CA 1
ATOM 3034 C C . ALA A 1 381 ? 23.078 29.578 11.133 1 94.25 381 ALA A C 1
ATOM 3036 O O . ALA A 1 381 ? 23.938 29.953 11.93 1 94.25 381 ALA A O 1
ATOM 3037 N N . GLU A 1 382 ? 23.328 29.281 9.906 1 93.94 382 GLU A N 1
ATOM 3038 C CA . GLU A 1 382 ? 24.703 29.312 9.406 1 93.94 382 GLU A CA 1
ATOM 3039 C C . GLU A 1 382 ? 25.047 30.672 8.805 1 93.94 382 GLU A C 1
ATOM 3041 O O . GLU A 1 382 ? 26.156 30.875 8.32 1 93.94 382 GLU A O 1
ATOM 3046 N N . GLY A 1 383 ? 24.094 31.578 8.789 1 91.69 383 GLY A N 1
ATOM 3047 C CA . GLY A 1 383 ? 24.344 32.906 8.273 1 91.69 383 GLY A CA 1
ATOM 3048 C C . GLY A 1 383 ? 24.266 33 6.758 1 91.69 383 GLY A C 1
ATOM 3049 O O . GLY A 1 383 ? 24.719 33.969 6.16 1 91.69 383 GLY A O 1
ATOM 3050 N N . GLU A 1 384 ? 23.844 31.922 6.207 1 94.75 384 GLU A N 1
ATOM 3051 C CA . GLU A 1 384 ? 23.609 31.938 4.766 1 94.75 384 GLU A CA 1
ATOM 3052 C C . GLU A 1 384 ? 22.266 32.594 4.426 1 94.75 384 GLU A C 1
ATOM 3054 O O . GLU A 1 384 ? 21.328 31.906 4 1 94.75 384 GLU A O 1
ATOM 3059 N N . HIS A 1 385 ? 22.203 33.844 4.449 1 93.06 385 HIS A N 1
ATOM 3060 C CA . HIS A 1 385 ? 20.953 34.594 4.402 1 93.06 385 HIS A CA 1
ATOM 3061 C C . HIS A 1 385 ? 20.281 34.469 3.031 1 93.06 385 HIS A C 1
ATOM 3063 O O . HIS A 1 385 ? 19.062 34.375 2.932 1 93.06 385 HIS A O 1
ATOM 3069 N N . ASP A 1 386 ? 21.078 34.438 1.999 1 93.69 386 ASP A N 1
ATOM 3070 C CA . ASP A 1 386 ? 20.5 34.344 0.662 1 93.69 386 ASP A CA 1
ATOM 3071 C C . ASP A 1 386 ? 19.766 33 0.478 1 93.69 386 ASP A C 1
ATOM 3073 O O . ASP A 1 386 ? 18.656 32.969 -0.066 1 93.69 386 ASP A O 1
ATOM 3077 N N . GLN A 1 387 ? 20.438 32 0.971 1 95.62 387 GLN A N 1
ATOM 3078 C CA . GLN A 1 387 ? 19.828 30.688 0.877 1 95.62 387 GLN A CA 1
ATOM 3079 C C . GLN A 1 387 ? 18.609 30.578 1.778 1 95.62 387 GLN A C 1
ATOM 3081 O O . GLN A 1 387 ? 17.609 29.938 1.419 1 95.62 387 GLN A O 1
ATOM 3086 N N . ALA A 1 388 ? 18.656 31.172 2.889 1 96.44 388 ALA A N 1
ATOM 3087 C CA . ALA A 1 388 ? 17.531 31.203 3.801 1 96.44 388 ALA A CA 1
ATOM 3088 C C . ALA A 1 388 ? 16.328 31.891 3.164 1 96.44 388 ALA A C 1
ATOM 3090 O O . ALA A 1 388 ? 15.195 31.406 3.268 1 96.44 388 ALA A O 1
ATOM 3091 N N . VAL A 1 389 ? 16.594 33.062 2.541 1 96.44 389 VAL A N 1
ATOM 3092 C CA . VAL A 1 389 ? 15.531 33.812 1.884 1 96.44 389 VAL A CA 1
ATOM 3093 C C . VAL A 1 389 ? 14.867 32.938 0.811 1 96.44 389 VAL A C 1
ATOM 3095 O O . VAL A 1 389 ? 13.641 32.938 0.689 1 96.44 389 VAL A O 1
ATOM 3098 N N . THR A 1 390 ? 15.719 32.281 0.101 1 96.25 390 THR A N 1
ATOM 3099 C CA . THR A 1 390 ? 15.203 31.406 -0.944 1 96.25 390 THR A CA 1
ATOM 3100 C C . THR A 1 390 ? 14.328 30.312 -0.344 1 96.25 390 THR A C 1
ATOM 3102 O O . THR A 1 390 ? 13.234 30.031 -0.844 1 96.25 390 THR A O 1
ATOM 3105 N N . ALA A 1 391 ? 14.789 29.672 0.698 1 95.81 391 ALA A N 1
ATOM 3106 C CA . ALA A 1 391 ? 14.078 28.578 1.345 1 95.81 391 ALA A CA 1
ATOM 3107 C C . ALA A 1 391 ? 12.773 29.062 1.969 1 95.81 391 ALA A C 1
ATOM 3109 O O . ALA A 1 391 ? 11.727 28.422 1.811 1 95.81 391 ALA A O 1
ATOM 3110 N N . TYR A 1 392 ? 12.797 30.156 2.66 1 97 392 TYR A N 1
ATOM 3111 C CA . TYR A 1 392 ? 11.594 30.703 3.266 1 97 392 TYR A CA 1
ATOM 3112 C C . TYR A 1 392 ? 10.594 31.141 2.197 1 97 392 TYR A C 1
ATOM 3114 O O . TYR A 1 392 ? 9.383 31.031 2.389 1 97 392 TYR A O 1
ATOM 3122 N N . SER A 1 393 ? 11.086 31.641 1.12 1 96.69 393 SER A N 1
ATOM 3123 C CA . SER A 1 393 ? 10.211 32.031 0.017 1 96.69 393 SER A CA 1
ATOM 3124 C C . SER A 1 393 ? 9.469 30.844 -0.552 1 96.69 393 SER A C 1
ATOM 3126 O O . SER A 1 393 ? 8.289 30.938 -0.906 1 96.69 393 SER A O 1
ATOM 3128 N N . THR A 1 394 ? 10.219 29.797 -0.651 1 94.5 394 THR A N 1
ATOM 3129 C CA . THR A 1 394 ? 9.578 28.578 -1.104 1 94.5 394 THR A CA 1
ATOM 3130 C C . THR A 1 394 ? 8.469 28.156 -0.139 1 94.5 394 THR A C 1
ATOM 3132 O O . THR A 1 394 ? 7.371 27.797 -0.565 1 94.5 394 THR A O 1
ATOM 3135 N N . ALA A 1 395 ? 8.75 28.203 1.124 1 94.56 395 ALA A N 1
ATOM 3136 C CA . ALA A 1 395 ? 7.746 27.859 2.133 1 94.56 395 ALA A CA 1
ATOM 3137 C C . ALA A 1 395 ? 6.535 28.797 2.027 1 94.56 395 ALA A C 1
ATOM 3139 O O . ALA A 1 395 ? 5.395 28.359 2.189 1 94.56 395 ALA A O 1
ATOM 3140 N N . ALA A 1 396 ? 6.773 30.047 1.779 1 95.25 396 ALA A N 1
ATOM 3141 C CA . ALA A 1 396 ? 5.699 31.031 1.662 1 95.25 396 ALA A CA 1
ATOM 3142 C C . ALA A 1 396 ? 4.785 30.703 0.484 1 95.25 396 ALA A C 1
ATOM 3144 O O . ALA A 1 396 ? 3.58 30.953 0.538 1 95.25 396 ALA A O 1
ATOM 3145 N N . ARG A 1 397 ? 5.34 30.109 -0.526 1 93.06 397 ARG A N 1
ATOM 3146 C CA . ARG A 1 397 ? 4.566 29.75 -1.709 1 93.06 397 ARG A CA 1
ATOM 3147 C C . ARG A 1 397 ? 3.74 28.484 -1.457 1 93.06 397 ARG A C 1
ATOM 3149 O O . ARG A 1 397 ? 2.639 28.344 -1.989 1 93.06 397 ARG A O 1
ATOM 3156 N N . LEU A 1 398 ? 4.246 27.609 -0.692 1 91.56 398 LEU A N 1
ATOM 3157 C CA . LEU A 1 398 ? 3.59 26.344 -0.418 1 91.56 398 LEU A CA 1
ATOM 3158 C C . LEU A 1 398 ? 2.479 26.516 0.611 1 91.56 398 LEU A C 1
ATOM 3160 O O . LEU A 1 398 ? 1.45 25.844 0.541 1 91.56 398 LEU A O 1
ATOM 3164 N N . PHE A 1 399 ? 2.689 27.391 1.55 1 94.06 399 PHE A N 1
ATOM 3165 C CA . PHE A 1 399 ? 1.762 27.594 2.654 1 94.06 399 PHE A CA 1
ATOM 3166 C C . PHE A 1 399 ? 1.279 29.047 2.688 1 94.06 399 PHE A C 1
ATOM 3168 O O . PHE A 1 399 ? 1.669 29.812 3.566 1 94.06 399 PHE A O 1
ATOM 3175 N N . THR A 1 400 ? 0.357 29.328 1.923 1 93.56 400 THR A N 1
ATOM 3176 C CA . THR A 1 400 ? 0.002 30.703 1.586 1 93.56 400 THR A CA 1
ATOM 3177 C C . THR A 1 400 ? -0.845 31.328 2.689 1 93.56 400 THR A C 1
ATOM 3179 O O . THR A 1 400 ? -0.961 32.562 2.771 1 93.56 400 THR A O 1
ATOM 3182 N N . GLY A 1 401 ? -1.368 30.562 3.541 1 95 401 GLY A N 1
ATOM 3183 C CA . GLY A 1 401 ? -2.283 31.094 4.543 1 95 401 GLY A CA 1
ATOM 3184 C C . GLY A 1 401 ? -1.602 31.422 5.859 1 95 401 GLY A C 1
ATOM 3185 O O . GLY A 1 401 ? -2.168 32.125 6.695 1 95 401 GLY A O 1
ATOM 3186 N N . THR A 1 402 ? -0.414 30.953 6.078 1 95.44 402 THR A N 1
ATOM 3187 C CA . THR A 1 402 ? 0.3 31.25 7.316 1 95.44 402 THR A CA 1
ATOM 3188 C C . THR A 1 402 ? 1.251 32.438 7.125 1 95.44 402 THR A C 1
ATOM 3190 O O . THR A 1 402 ? 1.841 32.594 6.055 1 95.44 402 THR A O 1
ATOM 3193 N N . HIS A 1 403 ? 1.412 33.281 8.094 1 96.94 403 HIS A N 1
ATOM 3194 C CA . HIS A 1 403 ? 2.229 34.5 8.047 1 96.94 403 HIS A CA 1
ATOM 3195 C C . HIS A 1 403 ? 3.68 34.188 8.406 1 96.94 403 HIS A C 1
ATOM 3197 O O . HIS A 1 403 ? 4.566 35 8.18 1 96.94 403 HIS A O 1
ATOM 3203 N N . LEU A 1 404 ? 3.98 33.094 8.836 1 96.44 404 LEU A N 1
ATOM 3204 C CA . LEU A 1 404 ? 5.254 32.781 9.477 1 96.44 404 LEU A CA 1
ATOM 3205 C C . LEU A 1 404 ? 6.398 32.844 8.469 1 96.44 404 LEU A C 1
ATOM 3207 O O . LEU A 1 404 ? 7.43 33.469 8.734 1 96.44 404 LEU A O 1
ATOM 3211 N N . PRO A 1 405 ? 6.188 32.25 7.32 1 96.81 405 PRO A N 1
ATOM 3212 C CA . PRO A 1 405 ? 7.285 32.375 6.359 1 96.81 405 PRO A CA 1
ATOM 3213 C C . PRO A 1 405 ? 7.605 33.812 6.031 1 96.81 405 PRO A C 1
ATOM 3215 O O . PRO A 1 405 ? 8.773 34.188 5.887 1 96.81 405 PRO A O 1
ATOM 3218 N N . GLN A 1 406 ? 6.633 34.688 5.98 1 97.81 406 GLN A N 1
ATOM 3219 C CA . GLN A 1 406 ? 6.836 36.125 5.715 1 97.81 406 GLN A CA 1
ATOM 3220 C C . GLN A 1 406 ? 7.562 36.781 6.875 1 97.81 406 GLN A C 1
ATOM 3222 O O . GLN A 1 406 ? 8.391 37.688 6.656 1 97.81 406 GLN A O 1
ATOM 3227 N N . VAL A 1 407 ? 7.238 36.375 8.047 1 97.94 407 VAL A N 1
ATOM 3228 C CA . VAL A 1 407 ? 7.938 36.875 9.211 1 97.94 407 VAL A CA 1
ATOM 3229 C C . VAL A 1 407 ? 9.422 36.531 9.125 1 97.94 407 VAL A C 1
ATOM 3231 O O . VAL A 1 407 ? 10.289 37.375 9.344 1 97.94 407 VAL A O 1
ATOM 3234 N N . PHE A 1 408 ? 9.742 35.312 8.773 1 97.5 408 PHE A N 1
ATOM 3235 C CA . PHE A 1 408 ? 11.125 34.875 8.695 1 97.5 408 PHE A CA 1
ATOM 3236 C C . PHE A 1 408 ? 11.867 35.562 7.57 1 97.5 408 PHE A C 1
ATOM 3238 O O . PHE A 1 408 ? 13.055 35.875 7.707 1 97.5 408 PHE A O 1
ATOM 3245 N N . LEU A 1 409 ? 11.141 35.844 6.488 1 97.88 409 LEU A N 1
ATOM 3246 C CA . LEU A 1 409 ? 11.727 36.625 5.406 1 97.88 409 LEU A CA 1
ATOM 3247 C C . LEU A 1 409 ? 12.07 38.031 5.875 1 97.88 409 LEU A C 1
ATOM 3249 O O . LEU A 1 409 ? 13.141 38.562 5.551 1 97.88 409 LEU A O 1
ATOM 3253 N N . GLY A 1 410 ? 11.172 38.625 6.59 1 97.94 410 GLY A N 1
ATOM 3254 C CA . GLY A 1 410 ? 11.453 39.906 7.172 1 97.94 410 GLY A CA 1
ATOM 3255 C C . GLY A 1 410 ? 12.656 39.906 8.102 1 97.94 410 GLY A C 1
ATOM 3256 O O . GLY A 1 410 ? 13.492 40.812 8.055 1 97.94 410 GLY A O 1
ATOM 3257 N N . MET A 1 411 ? 12.781 38.906 8.883 1 96.06 411 MET A N 1
ATOM 3258 C CA . MET A 1 411 ? 13.883 38.75 9.828 1 96.06 411 MET A CA 1
ATOM 3259 C C . MET A 1 411 ? 15.219 38.625 9.094 1 96.06 411 MET A C 1
ATOM 3261 O O . MET A 1 411 ? 16.219 39.219 9.5 1 96.06 411 MET A O 1
ATOM 3265 N N . GLN A 1 412 ? 15.219 37.844 8.07 1 95.88 412 GLN A N 1
ATOM 3266 C CA . GLN A 1 412 ? 16.453 37.656 7.305 1 95.88 412 GLN A CA 1
ATOM 3267 C C . GLN A 1 412 ? 16.891 38.938 6.613 1 95.88 412 GLN A C 1
ATOM 3269 O O . GLN A 1 412 ? 18.078 39.25 6.586 1 95.88 412 GLN A O 1
ATOM 3274 N N . ASN A 1 413 ? 15.984 39.656 6.074 1 96.69 413 ASN A N 1
ATOM 3275 C CA . ASN A 1 413 ? 16.328 40.938 5.438 1 96.69 413 ASN A CA 1
ATOM 3276 C C . ASN A 1 413 ? 16.812 41.938 6.453 1 96.69 413 ASN A C 1
ATOM 3278 O O . ASN A 1 413 ? 17.703 42.75 6.156 1 96.69 413 ASN A O 1
ATOM 3282 N N . HIS A 1 414 ? 16.188 41.906 7.586 1 95.06 414 HIS A N 1
ATOM 3283 C CA . HIS A 1 414 ? 16.688 42.75 8.672 1 95.06 414 HIS A CA 1
ATOM 3284 C C . HIS A 1 414 ? 18.125 42.406 9.016 1 95.06 414 HIS A C 1
ATOM 3286 O O . HIS A 1 414 ? 18.969 43.312 9.164 1 95.06 414 HIS A O 1
ATOM 3292 N N . ALA A 1 415 ? 18.359 41.125 9.117 1 92 415 ALA A N 1
ATOM 3293 C CA . ALA A 1 415 ? 19.719 40.656 9.43 1 92 415 ALA A CA 1
ATOM 3294 C C . ALA A 1 415 ? 20.703 41.125 8.367 1 92 415 ALA A C 1
ATOM 3296 O O . ALA A 1 415 ? 21.859 41.406 8.672 1 92 415 ALA A O 1
ATOM 3297 N N . MET A 1 416 ? 20.25 41.25 7.152 1 93.75 416 MET A N 1
ATOM 3298 C CA . MET A 1 416 ? 21.094 41.688 6.043 1 93.75 416 MET A CA 1
ATOM 3299 C C . MET A 1 416 ? 21.078 43.219 5.914 1 93.75 416 MET A C 1
ATOM 3301 O O . MET A 1 416 ? 21.609 43.781 4.957 1 93.75 416 MET A O 1
ATOM 3305 N N . ASN A 1 417 ? 20.422 43.906 6.793 1 93.94 417 ASN A N 1
ATOM 3306 C CA . ASN A 1 417 ? 20.297 45.344 6.863 1 93.94 417 ASN A CA 1
ATOM 3307 C C . ASN A 1 417 ? 19.547 45.906 5.66 1 93.94 417 ASN A C 1
ATOM 3309 O O . ASN A 1 417 ? 19.812 47.031 5.219 1 93.94 417 ASN A O 1
ATOM 3313 N N . ASN A 1 418 ? 18.797 45.031 5.164 1 95.81 418 ASN A N 1
ATOM 3314 C CA . ASN A 1 418 ? 17.844 45.469 4.156 1 95.81 418 ASN A CA 1
ATOM 3315 C C . ASN A 1 418 ? 16.516 45.875 4.789 1 95.81 418 ASN A C 1
ATOM 3317 O O . ASN A 1 418 ? 15.523 45.156 4.691 1 95.81 418 ASN A O 1
ATOM 3321 N N . MET A 1 419 ? 16.406 47.031 5.293 1 95.75 419 MET A N 1
ATOM 3322 C CA . MET A 1 419 ? 15.32 47.469 6.16 1 95.75 419 MET A CA 1
ATOM 3323 C C . MET A 1 419 ? 14.031 47.656 5.363 1 95.75 419 MET A C 1
ATOM 3325 O O . MET A 1 419 ? 12.945 47.344 5.852 1 95.75 419 MET A O 1
ATOM 3329 N N . THR A 1 420 ? 14.164 48.125 4.207 1 96.88 420 THR A N 1
ATOM 3330 C CA . THR A 1 420 ? 12.977 48.344 3.385 1 96.88 420 THR A CA 1
ATOM 3331 C C . THR A 1 420 ? 12.305 47.031 3.045 1 96.88 420 THR A C 1
ATOM 3333 O O . THR A 1 420 ? 11.094 46.875 3.199 1 96.88 420 THR A O 1
ATOM 3336 N N . ALA A 1 421 ? 13.133 46.125 2.602 1 97.06 421 ALA A N 1
ATOM 3337 C CA . ALA A 1 421 ? 12.609 44.781 2.283 1 97.06 421 ALA A CA 1
ATOM 3338 C C . ALA A 1 421 ? 12.055 44.125 3.529 1 97.06 421 ALA A C 1
ATOM 3340 O O . ALA A 1 421 ? 11.016 43.438 3.469 1 97.06 421 ALA A O 1
ATOM 3341 N N . ALA A 1 422 ? 12.727 44.219 4.609 1 98.06 422 ALA A N 1
ATOM 3342 C CA . ALA A 1 422 ? 12.273 43.625 5.871 1 98.06 422 ALA A CA 1
ATOM 3343 C C . ALA A 1 422 ? 10.883 44.156 6.238 1 98.06 422 ALA A C 1
ATOM 3345 O O . ALA A 1 422 ? 10 43.375 6.598 1 98.06 422 ALA A O 1
ATOM 3346 N N . GLU A 1 423 ? 10.742 45.438 6.164 1 97.88 423 GLU A N 1
ATOM 3347 C CA . GLU A 1 423 ? 9.461 46.031 6.5 1 97.88 423 GLU A CA 1
ATOM 3348 C C . GLU A 1 423 ? 8.352 45.562 5.578 1 97.88 423 GLU A C 1
ATOM 3350 O O . GLU A 1 423 ? 7.227 45.312 6.02 1 97.88 423 GLU A O 1
ATOM 3355 N N . GLU A 1 424 ? 8.664 45.406 4.312 1 98.19 424 GLU A N 1
ATOM 3356 C CA . GLU A 1 424 ? 7.672 44.969 3.346 1 98.19 424 GLU A CA 1
ATOM 3357 C C . GLU A 1 424 ? 7.195 43.562 3.66 1 98.19 424 GLU A C 1
ATOM 3359 O O . GLU A 1 424 ? 5.996 43.281 3.627 1 98.19 424 GLU A O 1
ATOM 3364 N N . PHE A 1 425 ? 8.102 42.656 3.932 1 98.25 425 PHE A N 1
ATOM 3365 C CA . PHE A 1 425 ? 7.754 41.281 4.262 1 98.25 425 PHE A CA 1
ATOM 3366 C C . PHE A 1 425 ? 6.945 41.219 5.551 1 98.25 425 PHE A C 1
ATOM 3368 O O . PHE A 1 425 ? 5.977 40.469 5.652 1 98.25 425 PHE A O 1
ATOM 3375 N N . LEU A 1 426 ? 7.309 41.969 6.52 1 98.56 426 LEU A N 1
ATOM 3376 C CA . LEU A 1 426 ? 6.602 41.969 7.797 1 98.56 426 LEU A CA 1
ATOM 3377 C C . LEU A 1 426 ? 5.207 42.562 7.645 1 98.56 426 LEU A C 1
ATOM 3379 O O . LEU A 1 426 ? 4.27 42.125 8.32 1 98.56 426 LEU A O 1
ATOM 3383 N N . LYS A 1 427 ? 5.082 43.562 6.793 1 98.38 427 LYS A N 1
ATOM 3384 C CA . LYS A 1 427 ? 3.76 44.094 6.496 1 98.38 427 LYS A CA 1
ATOM 3385 C C . LYS A 1 427 ? 2.873 43.062 5.828 1 98.38 427 LYS A C 1
ATOM 3387 O O . LYS A 1 427 ? 1.678 42.969 6.117 1 98.38 427 LYS A O 1
ATOM 3392 N N . THR A 1 428 ? 3.469 42.344 4.926 1 97.88 428 THR A N 1
ATOM 3393 C CA . THR A 1 428 ? 2.738 41.219 4.305 1 97.88 428 THR A CA 1
ATOM 3394 C C . THR A 1 428 ? 2.291 40.219 5.355 1 97.88 428 THR A C 1
ATOM 3396 O O . THR A 1 428 ? 1.149 39.75 5.332 1 97.88 428 THR A O 1
ATOM 3399 N N . ALA A 1 429 ? 3.195 39.875 6.242 1 98.25 429 ALA A N 1
ATOM 3400 C CA . ALA A 1 429 ? 2.857 38.969 7.336 1 98.25 429 ALA A CA 1
ATOM 3401 C C . ALA A 1 429 ? 1.707 39.531 8.172 1 98.25 429 ALA A C 1
ATOM 3403 O O . ALA A 1 429 ? 0.798 38.812 8.555 1 98.25 429 ALA A O 1
ATOM 3404 N N . TYR A 1 430 ? 1.755 40.812 8.43 1 97.69 430 TYR A N 1
ATOM 3405 C CA . TYR A 1 430 ? 0.736 41.469 9.227 1 97.69 430 TYR A CA 1
ATOM 3406 C C . TYR A 1 430 ? -0.621 41.438 8.539 1 97.69 430 TYR A C 1
ATOM 3408 O O . TYR A 1 430 ? -1.658 41.344 9.195 1 97.69 430 TYR A O 1
ATOM 3416 N N . SER A 1 431 ? -0.65 41.5 7.258 1 97.06 431 SER A N 1
ATOM 3417 C CA . SER A 1 431 ? -1.895 41.406 6.5 1 97.06 431 SER A CA 1
ATOM 3418 C C . SER A 1 431 ? -2.527 40.031 6.633 1 97.06 431 SER A C 1
ATOM 3420 O O . SER A 1 431 ? -3.746 39.875 6.52 1 97.06 431 SER A O 1
ATOM 3422 N N . LEU A 1 432 ? -1.756 39.062 6.898 1 95.88 432 LEU A N 1
ATOM 3423 C CA . LEU A 1 432 ? -2.232 37.688 7.039 1 95.88 432 LEU A CA 1
ATOM 3424 C C . LEU A 1 432 ? -2.689 37.406 8.469 1 95.88 432 LEU A C 1
ATOM 3426 O O . LEU A 1 432 ? -3.689 36.719 8.68 1 95.88 432 LEU A O 1
ATOM 3430 N N . CYS A 1 433 ? -1.94 37.969 9.43 1 95.81 433 CYS A N 1
ATOM 3431 C CA . CYS A 1 433 ? -2.238 37.75 10.844 1 95.81 433 CYS A CA 1
ATOM 3432 C C . CYS A 1 433 ? -1.824 38.938 11.68 1 95.81 433 CYS A C 1
ATOM 3434 O O . CYS A 1 433 ? -0.633 39.219 11.836 1 95.81 433 CYS A O 1
ATOM 3436 N N . LYS A 1 434 ? -2.73 39.531 12.305 1 94.25 434 LYS A N 1
ATOM 3437 C CA . LYS A 1 434 ? -2.48 40.812 12.992 1 94.25 434 LYS A CA 1
ATOM 3438 C C . LYS A 1 434 ? -2.248 40.594 14.484 1 94.25 434 LYS A C 1
ATOM 3440 O O . LYS A 1 434 ? -1.873 41.5 15.203 1 94.25 434 LYS A O 1
ATOM 3445 N N . THR A 1 435 ? -2.322 39.375 14.898 1 93.31 435 THR A N 1
ATOM 3446 C CA . THR A 1 435 ? -2.375 39.156 16.344 1 93.31 435 THR A CA 1
ATOM 3447 C C . THR A 1 435 ? -1.228 38.25 16.781 1 93.31 435 THR A C 1
ATOM 3449 O O . THR A 1 435 ? -1.353 37.531 17.781 1 93.31 435 THR A O 1
ATOM 3452 N N . ASP A 1 436 ? -0.145 38.219 16.078 1 95 436 ASP A N 1
ATOM 3453 C CA . ASP A 1 436 ? 1.037 37.469 16.484 1 95 436 ASP A CA 1
ATOM 3454 C C . ASP A 1 436 ? 2.049 38.375 17.188 1 95 436 ASP A C 1
ATOM 3456 O O . ASP A 1 436 ? 2.629 39.281 16.578 1 95 436 ASP A O 1
ATOM 3460 N N . PRO A 1 437 ? 2.279 38.094 18.453 1 96.12 437 PRO A N 1
ATOM 3461 C CA . PRO A 1 437 ? 3.223 38.938 19.188 1 96.12 437 PRO A CA 1
ATOM 3462 C C . PRO A 1 437 ? 4.625 38.938 18.578 1 96.12 437 PRO A C 1
ATOM 3464 O O . PRO A 1 437 ? 5.324 39.938 18.594 1 96.12 437 PRO A O 1
ATOM 3467 N N . LEU A 1 438 ? 5.062 37.875 18.094 1 96 438 LEU A N 1
ATOM 3468 C CA . LEU A 1 438 ? 6.383 37.781 17.469 1 96 438 LEU A CA 1
ATOM 3469 C C . LEU A 1 438 ? 6.473 38.719 16.25 1 96 438 LEU A C 1
ATOM 3471 O O . LEU A 1 438 ? 7.469 39.406 16.078 1 96 438 LEU A O 1
ATOM 3475 N N . LEU A 1 439 ? 5.477 38.656 15.438 1 97.75 439 LEU A N 1
ATOM 3476 C CA . LEU A 1 439 ? 5.422 39.5 14.266 1 97.75 439 LEU A CA 1
ATOM 3477 C C . LEU A 1 439 ? 5.465 40.969 14.664 1 97.75 439 LEU A C 1
ATOM 3479 O O . LEU A 1 439 ? 6.238 41.75 14.109 1 97.75 439 LEU A O 1
ATOM 3483 N N . LEU A 1 440 ? 4.648 41.312 15.648 1 98 440 LEU A N 1
ATOM 3484 C CA . LEU A 1 440 ? 4.582 42.719 16.109 1 98 440 LEU A CA 1
ATOM 3485 C C . LEU A 1 440 ? 5.922 43.156 16.688 1 98 440 LEU A C 1
ATOM 3487 O O . LEU A 1 440 ? 6.352 44.281 16.469 1 98 440 LEU A O 1
ATOM 3491 N N . ASN A 1 441 ? 6.52 42.25 17.406 1 97.62 441 ASN A N 1
ATOM 3492 C CA . ASN A 1 441 ? 7.848 42.562 17.938 1 97.62 441 ASN A CA 1
ATOM 3493 C C . ASN A 1 441 ? 8.852 42.812 16.812 1 97.62 441 ASN A C 1
ATOM 3495 O O . ASN A 1 441 ? 9.633 43.781 16.875 1 97.62 441 ASN A O 1
ATOM 3499 N N . GLU A 1 442 ? 8.852 42 15.82 1 97.56 442 GLU A N 1
ATOM 3500 C CA . GLU A 1 442 ? 9.781 42.156 14.703 1 97.56 442 GLU A CA 1
ATOM 3501 C C . GLU A 1 442 ? 9.508 43.469 13.945 1 97.56 442 GLU A C 1
ATOM 3503 O O . GLU A 1 442 ? 10.445 44.125 13.477 1 97.56 442 GLU A O 1
ATOM 3508 N N . MET A 1 443 ? 8.273 43.781 13.797 1 98.38 443 MET A N 1
ATOM 3509 C CA . MET A 1 443 ? 7.934 45.062 13.172 1 98.38 443 MET A CA 1
ATOM 3510 C C . MET A 1 443 ? 8.477 46.25 13.992 1 98.38 443 MET A C 1
ATOM 3512 O O . MET A 1 443 ? 9.016 47.188 13.438 1 98.38 443 MET A O 1
ATOM 3516 N N . GLY A 1 444 ? 8.336 46.156 15.289 1 98.44 444 GLY A N 1
ATOM 3517 C CA . GLY A 1 444 ? 8.891 47.156 16.172 1 98.44 444 GLY A CA 1
ATOM 3518 C C . GLY A 1 444 ? 10.398 47.312 16.016 1 98.44 444 GLY A C 1
ATOM 3519 O O . GLY A 1 444 ? 10.914 48.438 16.016 1 98.44 444 GLY A O 1
ATOM 3520 N N . ILE A 1 445 ? 11.07 46.25 15.891 1 97.38 445 ILE A N 1
ATOM 3521 C CA . ILE A 1 445 ? 12.523 46.25 15.766 1 97.38 445 ILE A CA 1
ATOM 3522 C C . ILE A 1 445 ? 12.93 46.969 14.484 1 97.38 445 ILE A C 1
ATOM 3524 O O . ILE A 1 445 ? 13.844 47.812 14.492 1 97.38 445 ILE A O 1
ATOM 3528 N N . VAL A 1 446 ? 12.336 46.625 13.414 1 97.75 446 VAL A N 1
ATOM 3529 C CA . VAL A 1 446 ? 12.656 47.25 12.141 1 97.75 446 VAL A CA 1
ATOM 3530 C C . VAL A 1 446 ? 12.375 48.75 12.211 1 97.75 446 VAL A C 1
ATOM 3532 O O . VAL A 1 446 ? 13.18 49.562 11.75 1 97.75 446 VAL A O 1
ATOM 3535 N N . LEU A 1 447 ? 11.25 49.188 12.805 1 97.81 447 LEU A N 1
ATOM 3536 C CA . LEU A 1 447 ? 10.898 50.594 12.969 1 97.81 447 LEU A CA 1
ATOM 3537 C C . LEU A 1 447 ? 11.906 51.312 13.852 1 97.81 447 LEU A C 1
ATOM 3539 O O . LEU A 1 447 ? 12.273 52.469 13.578 1 97.81 447 LEU A O 1
ATOM 3543 N N . TYR A 1 448 ? 12.297 50.625 14.883 1 97.25 448 TYR A N 1
ATOM 3544 C CA . TYR A 1 448 ? 13.32 51.156 15.773 1 97.25 448 TYR A CA 1
ATOM 3545 C C . TYR A 1 448 ? 14.602 51.469 15.016 1 97.25 448 TYR A C 1
ATOM 3547 O O . TYR A 1 448 ? 15.172 52.562 15.188 1 97.25 448 TYR A O 1
ATOM 3555 N N . HIS A 1 449 ? 15.016 50.562 14.086 1 95.5 449 HIS A N 1
ATOM 3556 C CA . HIS A 1 449 ? 16.25 50.75 13.336 1 95.5 449 HIS A CA 1
ATOM 3557 C C . HIS A 1 449 ? 16.094 51.781 12.234 1 95.5 449 HIS A C 1
ATOM 3559 O O . HIS A 1 449 ? 17.078 52.344 11.758 1 95.5 449 HIS A O 1
ATOM 3565 N N . GLN A 1 450 ? 14.922 52.094 11.938 1 95.69 450 GLN A N 1
ATOM 3566 C CA . GLN A 1 450 ? 14.648 53.156 10.969 1 95.69 450 GLN A CA 1
ATOM 3567 C C . GLN A 1 450 ? 14.445 54.5 11.656 1 95.69 450 GLN A C 1
ATOM 3569 O O . GLN A 1 450 ? 14.031 55.469 11.023 1 95.69 450 GLN A O 1
ATOM 3574 N N . ASP A 1 451 ? 14.602 54.562 12.93 1 95.69 451 ASP A N 1
ATOM 3575 C CA . ASP A 1 451 ? 14.492 55.75 13.766 1 95.69 451 ASP A CA 1
ATOM 3576 C C . ASP A 1 451 ? 13.055 56.25 13.82 1 95.69 451 ASP A C 1
ATOM 3578 O O . ASP A 1 451 ? 12.82 57.469 13.961 1 95.69 451 ASP A O 1
ATOM 3582 N N . ARG A 1 452 ? 12.203 55.375 13.547 1 97.5 452 ARG A N 1
ATOM 3583 C CA . ARG A 1 452 ? 10.781 55.625 13.758 1 97.5 452 ARG A CA 1
ATOM 3584 C C . ARG A 1 452 ? 10.328 55.125 15.125 1 97.5 452 ARG A C 1
ATOM 3586 O O . ARG A 1 452 ? 9.547 54.188 15.211 1 97.5 452 ARG A O 1
ATOM 3593 N N . LEU A 1 453 ? 10.711 55.781 16.141 1 97.75 453 LEU A N 1
ATOM 3594 C CA . LEU A 1 453 ? 10.688 55.312 17.516 1 97.75 453 LEU A CA 1
ATOM 3595 C C . LEU A 1 453 ? 9.258 55.25 18.062 1 97.75 453 LEU A C 1
ATOM 3597 O O . LEU A 1 453 ? 8.898 54.344 18.797 1 97.75 453 LEU A O 1
ATOM 3601 N N . LYS A 1 454 ? 8.422 56.219 17.75 1 98.19 454 LYS A N 1
ATOM 3602 C CA . LYS A 1 454 ? 7.047 56.25 18.234 1 98.19 454 LYS A CA 1
ATOM 3603 C C . LYS A 1 454 ? 6.258 55.062 17.734 1 98.19 454 LYS A C 1
ATOM 3605 O O . LYS A 1 454 ? 5.512 54.438 18.484 1 98.19 454 LYS A O 1
ATOM 3610 N N . GLU A 1 455 ? 6.445 54.812 16.469 1 98.25 455 GLU A N 1
ATOM 3611 C CA . GLU A 1 455 ? 5.785 53.656 15.875 1 98.25 455 GLU A CA 1
ATOM 3612 C C . GLU A 1 455 ? 6.316 52.375 16.469 1 98.25 455 GLU A C 1
ATOM 3614 O O . GLU A 1 455 ? 5.559 51.406 16.656 1 98.25 455 GLU A O 1
ATOM 3619 N N . ALA A 1 456 ? 7.59 52.25 16.703 1 98.31 456 ALA A N 1
ATOM 3620 C CA . ALA A 1 456 ? 8.203 51.062 17.297 1 98.31 456 ALA A CA 1
ATOM 3621 C C . ALA A 1 456 ? 7.586 50.781 18.672 1 98.31 456 ALA A C 1
ATOM 3623 O O . ALA A 1 456 ? 7.25 49.625 18.969 1 98.31 456 ALA A O 1
ATOM 3624 N N . VAL A 1 457 ? 7.48 51.844 19.453 1 98.44 457 VAL A N 1
ATOM 3625 C CA . VAL A 1 457 ? 6.91 51.688 20.797 1 98.44 457 VAL A CA 1
ATOM 3626 C C . VAL A 1 457 ? 5.492 51.156 20.703 1 98.44 457 VAL A C 1
ATOM 3628 O O . VAL A 1 457 ? 5.102 50.281 21.484 1 98.44 457 VAL A O 1
ATOM 3631 N N . LYS A 1 458 ? 4.758 51.656 19.75 1 98.38 458 LYS A N 1
ATOM 3632 C CA . LYS A 1 458 ? 3.393 51.188 19.562 1 98.38 458 LYS A CA 1
ATOM 3633 C C . LYS A 1 458 ? 3.373 49.688 19.25 1 98.38 458 LYS A C 1
ATOM 3635 O O . LYS A 1 458 ? 2.541 48.938 19.781 1 98.38 458 LYS A O 1
ATOM 3640 N N . MET A 1 459 ? 4.254 49.25 18.406 1 98.25 459 MET A N 1
ATOM 3641 C CA . MET A 1 459 ? 4.316 47.812 18.031 1 98.25 459 MET A CA 1
ATOM 3642 C C . MET A 1 459 ? 4.73 46.969 19.219 1 98.25 459 MET A C 1
ATOM 3644 O O . MET A 1 459 ? 4.156 45.875 19.438 1 98.25 459 MET A O 1
ATOM 3648 N N . PHE A 1 460 ? 5.73 47.344 19.969 1 98.25 460 PHE A N 1
ATOM 3649 C CA . PHE A 1 460 ? 6.172 46.594 21.141 1 98.25 460 PHE A CA 1
ATOM 3650 C C . PHE A 1 460 ? 5.059 46.5 22.172 1 98.25 460 PHE A C 1
ATOM 3652 O O . PHE A 1 460 ? 4.84 45.438 22.766 1 98.25 460 PHE A O 1
ATOM 3659 N N . ASP A 1 461 ? 4.383 47.594 22.328 1 98 461 ASP A N 1
ATOM 3660 C CA . ASP A 1 461 ? 3.27 47.625 23.266 1 98 461 ASP A CA 1
ATOM 3661 C C . ASP A 1 461 ? 2.166 46.656 22.844 1 98 461 ASP A C 1
ATOM 3663 O O . ASP A 1 461 ? 1.604 45.969 23.688 1 98 461 ASP A O 1
ATOM 3667 N N . GLN A 1 462 ? 1.827 46.75 21.641 1 97.69 462 GLN A N 1
ATOM 3668 C CA . GLN A 1 462 ? 0.796 45.875 21.125 1 97.69 462 GLN A CA 1
ATOM 3669 C C . GLN A 1 462 ? 1.213 44.406 21.266 1 97.69 462 GLN A C 1
ATOM 3671 O O . GLN A 1 462 ? 0.386 43.531 21.578 1 97.69 462 GLN A O 1
ATOM 3676 N N . ALA A 1 463 ? 2.484 44.094 20.953 1 97.56 463 ALA A N 1
ATOM 3677 C CA . ALA A 1 463 ? 3 42.719 21.094 1 97.56 463 ALA A CA 1
ATOM 3678 C C . ALA A 1 463 ? 2.814 42.219 22.516 1 97.56 463 ALA A C 1
ATOM 3680 O O . ALA A 1 463 ? 2.336 41.094 22.734 1 97.56 463 ALA A O 1
ATOM 3681 N N . LEU A 1 464 ? 3.215 43.031 23.453 1 96.94 464 LEU A N 1
ATOM 3682 C CA . LEU A 1 464 ? 3.137 42.656 24.859 1 96.94 464 LEU A CA 1
ATOM 3683 C C . LEU A 1 464 ? 1.684 42.531 25.312 1 96.94 464 LEU A C 1
ATOM 3685 O O . LEU A 1 464 ? 1.345 41.656 26.125 1 96.94 464 LEU A O 1
ATOM 3689 N N . ALA A 1 465 ? 0.815 43.375 24.844 1 96.38 465 ALA A N 1
ATOM 3690 C CA . ALA A 1 465 ? -0.605 43.344 25.188 1 96.38 465 ALA A CA 1
ATOM 3691 C C . ALA A 1 465 ? -1.256 42.062 24.688 1 96.38 465 ALA A C 1
ATOM 3693 O O . ALA A 1 465 ? -2.014 41.406 25.422 1 96.38 465 ALA A O 1
ATOM 3694 N N . ILE A 1 466 ? -0.994 41.719 23.484 1 94.38 466 ILE A N 1
ATOM 3695 C CA . ILE A 1 466 ? -1.562 40.5 22.891 1 94.38 466 ILE A CA 1
ATOM 3696 C C . ILE A 1 466 ? -1.031 39.281 23.625 1 94.38 466 ILE A C 1
ATOM 3698 O O . ILE A 1 466 ? -1.778 38.344 23.891 1 94.38 466 ILE A O 1
ATOM 3702 N N . ALA A 1 467 ? 0.273 39.25 23.922 1 94.56 467 ALA A N 1
ATOM 3703 C CA . ALA A 1 467 ? 0.863 38.125 24.656 1 94.56 467 ALA A CA 1
ATOM 3704 C C . ALA A 1 467 ? 0.172 37.938 26.016 1 94.56 467 ALA A C 1
ATOM 3706 O O . ALA A 1 467 ? -0.076 36.812 26.438 1 94.56 467 ALA A O 1
ATOM 3707 N N . GLU A 1 468 ? -0.101 39 26.625 1 92.94 468 GLU A N 1
ATOM 3708 C CA . GLU A 1 468 ? -0.775 38.969 27.922 1 92.94 468 GLU A CA 1
ATOM 3709 C C . GLU A 1 468 ? -2.219 38.5 27.781 1 92.94 468 GLU A C 1
ATOM 3711 O O . GLU A 1 468 ? -2.691 37.688 28.562 1 92.94 468 GLU A O 1
ATOM 3716 N N . GLU A 1 469 ? -2.91 39 26.812 1 90.38 469 GLU A N 1
ATOM 3717 C CA . GLU A 1 469 ? -4.309 38.625 26.578 1 90.38 469 GLU A CA 1
ATOM 3718 C C . GLU A 1 469 ? -4.461 37.156 26.281 1 90.38 469 GLU A C 1
ATOM 3720 O O . GLU A 1 469 ? -5.465 36.531 26.656 1 90.38 469 GLU A O 1
ATOM 3725 N N . THR A 1 470 ? -3.494 36.625 25.656 1 88.69 470 THR A N 1
ATOM 3726 C CA . THR A 1 470 ? -3.562 35.219 25.266 1 88.69 470 THR A CA 1
ATOM 3727 C C . THR A 1 470 ? -2.922 34.344 26.312 1 88.69 470 THR A C 1
ATOM 3729 O O . THR A 1 470 ? -2.729 33.125 26.078 1 88.69 470 THR A O 1
ATOM 3732 N N . ASP A 1 471 ? -2.521 34.844 27.438 1 89.31 471 ASP A N 1
ATOM 3733 C CA . ASP A 1 471 ? -1.924 34.125 28.547 1 89.31 471 ASP A CA 1
ATOM 3734 C C . ASP A 1 471 ? -0.623 33.438 28.125 1 89.31 471 ASP A C 1
ATOM 3736 O O . ASP A 1 471 ? -0.393 32.281 28.453 1 89.31 471 ASP A O 1
ATOM 3740 N N . SER A 1 472 ? 0.123 34.156 27.312 1 92.19 472 SER A N 1
ATOM 3741 C CA . SER A 1 472 ? 1.418 33.625 26.891 1 92.19 472 SER A CA 1
ATOM 3742 C C . SER A 1 472 ? 2.416 33.594 28.047 1 92.19 472 SER A C 1
ATOM 3744 O O . SER A 1 472 ? 2.271 34.344 29 1 92.19 472 SER A O 1
ATOM 3746 N N . ASP A 1 473 ? 3.396 32.75 27.969 1 91.75 473 ASP A N 1
ATOM 3747 C CA . ASP A 1 473 ? 4.484 32.719 28.938 1 91.75 473 ASP A CA 1
ATOM 3748 C C . ASP A 1 473 ? 5.254 34.031 28.938 1 91.75 473 ASP A C 1
ATOM 3750 O O . ASP A 1 473 ? 5.832 34.406 27.906 1 91.75 473 ASP A O 1
ATOM 3754 N N . PRO A 1 474 ? 5.266 34.625 30.016 1 89 474 PRO A N 1
ATOM 3755 C CA . PRO A 1 474 ? 5.934 35.938 30.047 1 89 474 PRO A CA 1
ATOM 3756 C C . PRO A 1 474 ? 7.422 35.844 29.734 1 89 474 PRO A C 1
ATOM 3758 O O . PRO A 1 474 ? 8 36.781 29.188 1 89 474 PRO A O 1
ATOM 3761 N N . HIS A 1 475 ? 8.07 34.812 30.078 1 90.19 475 HIS A N 1
ATOM 3762 C CA . HIS A 1 475 ? 9.5 34.656 29.844 1 90.19 475 HIS A CA 1
ATOM 3763 C C . HIS A 1 475 ? 9.828 34.688 28.359 1 90.19 475 HIS A C 1
ATOM 3765 O O . HIS A 1 475 ? 10.945 35.031 27.969 1 90.19 475 HIS A O 1
ATOM 3771 N N . ALA A 1 476 ? 8.82 34.469 27.625 1 90.94 476 ALA A N 1
ATOM 3772 C CA . ALA A 1 476 ? 9.039 34.406 26.172 1 90.94 476 ALA A CA 1
ATOM 3773 C C . ALA A 1 476 ? 9.102 35.812 25.578 1 90.94 476 ALA A C 1
ATOM 3775 O O . ALA A 1 476 ? 9.602 36 24.469 1 90.94 476 ALA A O 1
ATOM 3776 N N . TRP A 1 477 ? 8.742 36.812 26.375 1 94.12 477 TRP A N 1
ATOM 3777 C CA . TRP A 1 477 ? 8.602 38.125 25.766 1 94.12 477 TRP A CA 1
ATOM 3778 C C . TRP A 1 477 ? 9.469 39.156 26.484 1 94.12 477 TRP A C 1
ATOM 3780 O O . TRP A 1 477 ? 9.203 40.375 26.422 1 94.12 477 TRP A O 1
ATOM 3790 N N . LEU A 1 478 ? 10.469 38.625 27.188 1 93.5 478 LEU A N 1
ATOM 3791 C CA . LEU A 1 478 ? 11.453 39.5 27.828 1 93.5 478 LEU A CA 1
ATOM 3792 C C . LEU A 1 478 ? 12.156 40.344 26.781 1 93.5 478 LEU A C 1
ATOM 3794 O O . LEU A 1 478 ? 12.445 41.531 27.031 1 93.5 478 LEU A O 1
ATOM 3798 N N . GLY A 1 479 ? 12.344 39.719 25.641 1 93.06 479 GLY A N 1
ATOM 3799 C CA . GLY A 1 479 ? 12.977 40.469 24.562 1 93.06 479 GLY A CA 1
ATOM 3800 C C . GLY A 1 479 ? 12.148 41.625 24.062 1 93.06 479 GLY A C 1
ATOM 3801 O O . GLY A 1 479 ? 12.68 42.719 23.844 1 93.06 479 GLY A O 1
ATOM 3802 N N . ALA A 1 480 ? 10.922 41.438 23.906 1 95.5 480 ALA A N 1
ATOM 3803 C CA . ALA A 1 480 ? 10.023 42.5 23.453 1 95.5 480 ALA A CA 1
ATOM 3804 C C . ALA A 1 480 ? 9.953 43.625 24.484 1 95.5 480 ALA A C 1
ATOM 3806 O O . ALA A 1 480 ? 9.914 44.812 24.109 1 95.5 480 ALA A O 1
ATOM 3807 N N . ARG A 1 481 ? 9.891 43.312 25.75 1 96.38 481 ARG A N 1
ATOM 3808 C CA . ARG A 1 481 ? 9.859 44.312 26.812 1 96.38 481 ARG A CA 1
ATOM 3809 C C . ARG A 1 481 ? 11.156 45.094 26.859 1 96.38 481 ARG A C 1
ATOM 3811 O O . ARG A 1 481 ? 11.148 46.312 27.078 1 96.38 481 ARG A O 1
ATOM 3818 N N . THR A 1 482 ? 12.258 44.406 26.688 1 96.31 482 THR A N 1
ATOM 3819 C CA . THR A 1 482 ? 13.555 45.062 26.609 1 96.31 482 THR A CA 1
ATOM 3820 C C . THR A 1 482 ? 13.602 46.062 25.453 1 96.31 482 THR A C 1
ATOM 3822 O O . THR A 1 482 ? 14.07 47.188 25.594 1 96.31 482 THR A O 1
ATOM 3825 N N . ASN A 1 483 ? 13.109 45.625 24.312 1 96.44 483 ASN A N 1
ATOM 3826 C CA . ASN A 1 483 ? 13.062 46.5 23.141 1 96.44 483 ASN A CA 1
ATOM 3827 C C . ASN A 1 483 ? 12.203 47.719 23.375 1 96.44 483 ASN A C 1
ATOM 3829 O O . ASN A 1 483 ? 12.555 48.812 22.938 1 96.44 483 ASN A O 1
ATOM 3833 N N . LEU A 1 484 ? 11.094 47.531 24.047 1 97.94 484 LEU A N 1
ATOM 3834 C CA . LEU A 1 484 ? 10.242 48.625 24.422 1 97.94 484 LEU A CA 1
ATOM 3835 C C . LEU A 1 484 ? 10.992 49.625 25.312 1 97.94 484 LEU A C 1
ATOM 3837 O O . LEU A 1 484 ? 10.914 50.844 25.109 1 97.94 484 LEU A O 1
ATOM 3841 N N . GLY A 1 485 ? 11.727 49.094 26.312 1 97.31 485 GLY A N 1
ATOM 3842 C CA . GLY A 1 485 ? 12.547 49.938 27.172 1 97.31 485 GLY A CA 1
ATOM 3843 C C . GLY A 1 485 ? 13.547 50.781 26.406 1 97.31 485 GLY A C 1
ATOM 3844 O O . GLY A 1 485 ? 13.688 51.969 26.672 1 97.31 485 GLY A O 1
ATOM 3845 N N . HIS A 1 486 ? 14.18 50.156 25.5 1 96.19 486 HIS A N 1
ATOM 3846 C CA . HIS A 1 486 ? 15.18 50.875 24.703 1 96.19 486 HIS A CA 1
ATOM 3847 C C . HIS A 1 486 ? 14.531 51.938 23.844 1 96.19 486 HIS A C 1
ATOM 3849 O O . HIS A 1 486 ? 15.086 53.031 23.703 1 96.19 486 HIS A O 1
ATOM 3855 N N . ALA A 1 487 ? 13.461 51.625 23.203 1 97.88 487 ALA A N 1
ATOM 3856 C CA . ALA A 1 487 ? 12.758 52.594 22.375 1 97.88 487 ALA A CA 1
ATOM 3857 C C . ALA A 1 487 ? 12.297 53.781 23.203 1 97.88 487 ALA A C 1
ATOM 3859 O O . ALA A 1 487 ? 12.414 54.938 22.766 1 97.88 487 ALA A O 1
ATOM 3860 N N . LEU A 1 488 ? 11.805 53.562 24.406 1 97.75 488 LEU A N 1
ATOM 3861 C CA . LEU A 1 488 ? 11.359 54.625 25.312 1 97.75 488 LEU A CA 1
ATOM 3862 C C . LEU A 1 488 ? 12.539 55.469 25.781 1 97.75 488 LEU A C 1
ATOM 3864 O O . LEU A 1 488 ? 12.422 56.688 25.906 1 97.75 488 LEU A O 1
ATOM 3868 N N . ARG A 1 489 ? 13.625 54.781 26.047 1 96.25 489 ARG A N 1
ATOM 3869 C CA . ARG A 1 489 ? 14.836 55.5 26.422 1 96.25 489 ARG A CA 1
ATOM 3870 C C . ARG A 1 489 ? 15.258 56.5 25.344 1 96.25 489 ARG A C 1
ATOM 3872 O O . ARG A 1 489 ? 15.555 57.656 25.625 1 96.25 489 ARG A O 1
ATOM 3879 N N . ARG A 1 490 ? 15.211 56.062 24.078 1 95.5 490 ARG A N 1
ATOM 3880 C CA . ARG A 1 490 ? 15.625 56.906 22.969 1 95.5 490 ARG A CA 1
ATOM 3881 C C . ARG A 1 490 ? 14.641 58.062 22.75 1 95.5 490 ARG A C 1
ATOM 3883 O O . ARG A 1 490 ? 15.008 59.125 22.234 1 95.5 490 ARG A O 1
ATOM 3890 N N . LEU A 1 491 ? 13.445 57.906 23.203 1 96.56 491 LEU A N 1
ATOM 3891 C CA . LEU A 1 491 ? 12.43 58.938 23.125 1 96.56 491 LEU A CA 1
ATOM 3892 C C . LEU A 1 491 ? 12.516 59.875 24.344 1 96.56 491 LEU A C 1
ATOM 3894 O O . LEU A 1 491 ? 11.703 60.781 24.484 1 96.56 491 LEU A O 1
ATOM 3898 N N . ARG A 1 492 ? 13.422 59.562 25.281 1 95.31 492 ARG A N 1
ATOM 3899 C CA . ARG A 1 492 ? 13.688 60.312 26.5 1 95.31 492 ARG A CA 1
ATOM 3900 C C . ARG A 1 492 ? 12.508 60.219 27.469 1 95.31 492 ARG A C 1
ATOM 3902 O O . ARG A 1 492 ? 12.227 61.156 28.203 1 95.31 492 ARG A O 1
ATOM 3909 N N . LYS A 1 493 ? 11.805 59.188 27.25 1 97.19 493 LYS A N 1
ATOM 3910 C CA . LYS A 1 493 ? 10.812 58.844 28.266 1 97.19 493 LYS A CA 1
ATOM 3911 C C . LYS A 1 493 ? 11.43 57.938 29.328 1 97.19 493 LYS A C 1
ATOM 3913 O O . LYS A 1 493 ? 11.055 56.75 29.453 1 97.19 493 LYS A O 1
ATOM 3918 N N . HIS A 1 494 ? 12.258 58.5 30.141 1 96.38 494 HIS A N 1
ATOM 3919 C CA . HIS A 1 494 ? 13.203 57.781 31 1 96.38 494 HIS A CA 1
ATOM 3920 C C . HIS A 1 494 ? 12.469 57 32.094 1 96.38 494 HIS A C 1
ATOM 3922 O O . HIS A 1 494 ? 12.812 55.844 32.344 1 96.38 494 HIS A O 1
ATOM 3928 N N . ASP A 1 495 ? 11.414 57.562 32.625 1 96.94 495 ASP A N 1
ATOM 3929 C CA . ASP A 1 495 ? 10.711 56.875 33.719 1 96.94 495 ASP A CA 1
ATOM 3930 C C . ASP A 1 495 ? 10.008 55.625 33.219 1 96.94 495 ASP A C 1
ATOM 3932 O O . ASP A 1 495 ? 10.039 54.594 33.906 1 96.94 495 ASP A O 1
ATOM 3936 N N . GLU A 1 496 ? 9.375 55.812 32.062 1 97.62 496 GLU A N 1
ATOM 3937 C CA . GLU A 1 496 ? 8.711 54.656 31.484 1 97.62 496 GLU A CA 1
ATOM 3938 C C . GLU A 1 496 ? 9.719 53.562 31.094 1 97.62 496 GLU A C 1
ATOM 3940 O O . GLU A 1 496 ? 9.461 52.375 31.266 1 97.62 496 GLU A O 1
ATOM 3945 N N . ALA A 1 497 ? 10.797 53.938 30.547 1 97.88 497 ALA A N 1
ATOM 3946 C CA . ALA A 1 497 ? 11.852 53 30.156 1 97.88 497 ALA A CA 1
ATOM 3947 C C . ALA A 1 497 ? 12.359 52.219 31.375 1 97.88 497 ALA A C 1
ATOM 3949 O O . ALA A 1 497 ? 12.547 51 31.312 1 97.88 497 ALA A O 1
ATOM 3950 N N . LEU A 1 498 ? 12.641 52.969 32.469 1 97.19 498 LEU A N 1
ATOM 3951 C CA . LEU A 1 498 ? 13.133 52.344 33.688 1 97.19 498 LEU A CA 1
ATOM 3952 C C . LEU A 1 498 ? 12.133 51.344 34.219 1 97.19 498 LEU A C 1
ATOM 3954 O O . LEU A 1 498 ? 12.523 50.25 34.688 1 97.19 498 LEU A O 1
ATOM 3958 N N . GLU A 1 499 ? 10.875 51.656 34.125 1 97.38 499 GLU A N 1
ATOM 3959 C CA . GLU A 1 499 ? 9.836 50.719 34.562 1 97.38 499 GLU A CA 1
ATOM 3960 C C . GLU A 1 499 ? 9.867 49.438 33.75 1 97.38 499 GLU A C 1
ATOM 3962 O O . GLU A 1 499 ? 9.688 48.344 34.312 1 97.38 499 GLU A O 1
ATOM 3967 N N . GLU A 1 500 ? 9.984 49.562 32.438 1 97 500 GLU A N 1
ATOM 3968 C CA . GLU A 1 500 ? 10.055 48.375 31.578 1 97 500 GLU A CA 1
ATOM 3969 C C . GLU A 1 500 ? 11.281 47.531 31.906 1 97 500 GLU A C 1
ATOM 3971 O O . GLU A 1 500 ? 11.188 46.312 31.969 1 97 500 GLU A O 1
ATOM 3976 N N . PHE A 1 501 ? 12.469 48.125 32.062 1 96.56 501 PHE A N 1
ATOM 3977 C CA . PHE A 1 501 ? 13.68 47.375 32.406 1 96.56 501 PHE A CA 1
ATOM 3978 C C . PHE A 1 501 ? 13.531 46.688 33.781 1 96.56 501 PHE A C 1
ATOM 3980 O O . PHE A 1 501 ? 14.016 45.594 33.969 1 96.56 501 PHE A O 1
ATOM 3987 N N . ASP A 1 502 ? 12.891 47.375 34.688 1 96 502 ASP A N 1
ATOM 3988 C CA . ASP A 1 502 ? 12.648 46.781 36 1 96 502 ASP A CA 1
ATOM 3989 C C . ASP A 1 502 ? 11.758 45.531 35.875 1 96 502 ASP A C 1
ATOM 3991 O O . ASP A 1 502 ? 11.961 44.562 36.562 1 96 502 ASP A O 1
ATOM 3995 N N . GLN A 1 503 ? 10.781 45.688 35.094 1 95.25 503 GLN A N 1
ATOM 3996 C CA . GLN A 1 503 ? 9.891 44.531 34.875 1 95.25 503 GLN A CA 1
ATOM 3997 C C . GLN A 1 503 ? 10.656 43.375 34.25 1 95.25 503 GLN A C 1
ATOM 3999 O O . GLN A 1 503 ? 10.414 42.219 34.594 1 95.25 503 GLN A O 1
ATOM 4004 N N . VAL A 1 504 ? 11.547 43.625 33.25 1 95.69 504 VAL A N 1
ATOM 4005 C CA . VAL A 1 504 ? 12.375 42.594 32.656 1 95.69 504 VAL A CA 1
ATOM 4006 C C . VAL A 1 504 ? 13.172 41.875 33.75 1 95.69 504 VAL A C 1
ATOM 4008 O O . VAL A 1 504 ? 13.266 40.656 33.719 1 95.69 504 VAL A O 1
ATOM 4011 N N . LEU A 1 505 ? 13.758 42.656 34.656 1 93.5 505 LEU A N 1
ATOM 4012 C CA . LEU A 1 505 ? 14.562 42.062 35.719 1 93.5 505 LEU A CA 1
ATOM 4013 C C . LEU A 1 505 ? 13.695 41.25 36.688 1 93.5 505 LEU A C 1
ATOM 4015 O O . LEU A 1 505 ? 14.102 40.188 37.125 1 93.5 505 LEU A O 1
ATOM 4019 N N . ARG A 1 506 ? 12.5 41.688 36.969 1 92.81 506 ARG A N 1
ATOM 4020 C CA . ARG A 1 506 ? 11.578 40.969 37.875 1 92.81 506 ARG A CA 1
ATOM 4021 C C . ARG A 1 506 ? 11.141 39.656 37.25 1 92.81 506 ARG A C 1
ATOM 4023 O O . ARG A 1 506 ? 10.922 38.656 37.969 1 92.81 506 ARG A O 1
ATOM 4030 N N . ASP A 1 507 ? 11.039 39.688 35.969 1 90.44 507 ASP A N 1
ATOM 4031 C CA . ASP A 1 507 ? 10.57 38.469 35.25 1 90.44 507 ASP A CA 1
ATOM 4032 C C . ASP A 1 507 ? 11.719 37.531 35 1 90.44 507 ASP A C 1
ATOM 4034 O O . ASP A 1 507 ? 11.539 36.5 34.312 1 90.44 507 ASP A O 1
ATOM 4038 N N . GLY A 1 508 ? 12.875 37.875 35.5 1 85.88 508 GLY A N 1
ATOM 4039 C CA . GLY A 1 508 ? 13.969 36.938 35.469 1 85.88 508 GLY A CA 1
ATOM 4040 C C . GLY A 1 508 ? 14.992 37.219 34.375 1 85.88 508 GLY A C 1
ATOM 4041 O O . GLY A 1 508 ? 15.93 36.469 34.188 1 85.88 508 GLY A O 1
ATOM 4042 N N . GLY A 1 509 ? 14.812 38.344 33.688 1 88 509 GLY A N 1
ATOM 4043 C CA . GLY A 1 509 ? 15.773 38.719 32.656 1 88 509 GLY A CA 1
ATOM 4044 C C . GLY A 1 509 ? 16.984 39.438 33.219 1 88 509 GLY A C 1
ATOM 4045 O O . GLY A 1 509 ? 17.297 40.562 32.781 1 88 509 GLY A O 1
ATOM 4046 N N . LYS A 1 510 ? 17.672 38.75 34.031 1 86.5 510 LYS A N 1
ATOM 4047 C CA . LYS A 1 510 ? 18.859 39.375 34.625 1 86.5 510 LYS A CA 1
ATOM 4048 C C . LYS A 1 510 ? 20.047 39.344 33.656 1 86.5 510 LYS A C 1
ATOM 4050 O O . LYS A 1 510 ? 20.547 38.25 33.344 1 86.5 510 LYS A O 1
ATOM 4055 N N . ASP A 1 511 ? 20.297 40.469 33.156 1 89.06 511 ASP A N 1
ATOM 4056 C CA . ASP A 1 511 ? 21.375 40.625 32.188 1 89.06 511 ASP A CA 1
ATOM 4057 C C . ASP A 1 511 ? 22.125 41.938 32.406 1 89.06 511 ASP A C 1
ATOM 4059 O O . ASP A 1 511 ? 21.531 42.938 32.812 1 89.06 511 ASP A O 1
ATOM 4063 N N . ALA A 1 512 ? 23.391 41.906 32.156 1 90.94 512 ALA A N 1
ATOM 4064 C CA . ALA A 1 512 ? 24.25 43.062 32.375 1 90.94 512 ALA A CA 1
ATOM 4065 C C . ALA A 1 512 ? 2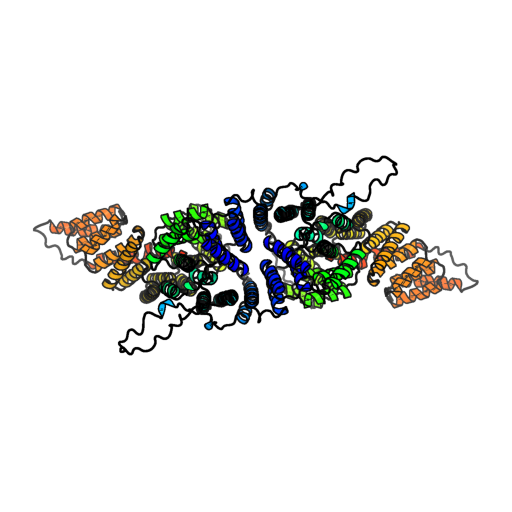3.797 44.25 31.5 1 90.94 512 ALA A C 1
ATOM 4067 O O . ALA A 1 512 ? 23.891 45.406 31.922 1 90.94 512 ALA A O 1
ATOM 4068 N N . GLN A 1 513 ? 23.312 43.875 30.422 1 90.75 513 GLN A N 1
ATOM 4069 C CA . GLN A 1 513 ? 22.922 44.906 29.453 1 90.75 513 GLN A CA 1
ATOM 4070 C C . GLN A 1 513 ? 21.719 45.688 29.953 1 90.75 513 GLN A C 1
ATOM 4072 O O . GLN A 1 513 ? 21.594 46.875 29.672 1 90.75 513 GLN A O 1
ATOM 4077 N N . ILE A 1 514 ? 20.859 45.031 30.656 1 93.94 514 ILE A N 1
ATOM 4078 C CA . ILE A 1 514 ? 19.688 45.688 31.203 1 93.94 514 ILE A CA 1
ATOM 4079 C C . ILE A 1 514 ? 20.094 46.688 32.281 1 93.94 514 ILE A C 1
ATOM 4081 O O . ILE A 1 514 ? 19.594 47.812 32.312 1 93.94 514 ILE A O 1
ATOM 4085 N N . PHE A 1 515 ? 21.047 46.281 33.062 1 94.06 515 PHE A N 1
ATOM 4086 C CA . PHE A 1 515 ? 21.578 47.188 34.094 1 94.06 515 PHE A CA 1
ATOM 4087 C C . PHE A 1 515 ? 22.328 48.344 33.469 1 94.06 515 PHE A C 1
ATOM 4089 O O . PHE A 1 515 ? 22.25 49.469 33.969 1 94.06 515 PHE A O 1
ATOM 4096 N N . CYS A 1 516 ? 23.047 48.062 32.469 1 93 516 CYS A N 1
ATOM 4097 C CA . CYS A 1 516 ? 23.75 49.125 31.766 1 93 516 CYS A CA 1
ATOM 4098 C C . CYS A 1 516 ? 22.781 50.156 31.188 1 93 516 CYS A C 1
ATOM 4100 O O . CYS A 1 516 ? 23.031 51.375 31.266 1 93 516 CYS A O 1
ATOM 4102 N N . ALA A 1 517 ? 21.688 49.656 30.656 1 94.25 517 ALA A N 1
ATOM 4103 C CA . ALA A 1 517 ? 20.672 50.562 30.109 1 94.25 517 ALA A CA 1
ATOM 4104 C C . ALA A 1 517 ? 20.078 51.438 31.203 1 94.25 517 ALA A C 1
ATOM 4106 O O . ALA A 1 517 ? 19.859 52.625 30.984 1 94.25 517 ALA A O 1
ATOM 4107 N N . LYS A 1 518 ? 19.828 50.906 32.312 1 96 518 LYS A N 1
ATOM 4108 C CA . LYS A 1 518 ? 19.328 51.656 33.469 1 96 518 LYS A CA 1
ATOM 4109 C C . LYS A 1 518 ? 20.344 52.719 33.906 1 96 518 LYS A C 1
ATOM 4111 O O . LYS A 1 518 ? 20 53.844 34.219 1 96 518 LYS A O 1
ATOM 4116 N N . GLY A 1 519 ? 21.641 52.25 33.969 1 95.12 519 GLY A N 1
ATOM 4117 C CA . GLY A 1 519 ? 22.703 53.188 34.312 1 95.12 519 GLY A CA 1
ATOM 4118 C C . GLY A 1 519 ? 22.781 54.375 33.406 1 95.12 519 GLY A C 1
ATOM 4119 O O . GLY A 1 519 ? 22.984 55.531 33.844 1 95.12 519 GLY A O 1
ATOM 4120 N N . LEU A 1 520 ? 22.625 54.125 32.219 1 94.06 520 LEU A N 1
ATOM 4121 C CA . LEU A 1 520 ? 22.656 55.188 31.219 1 94.06 520 LEU A CA 1
ATOM 4122 C C . LEU A 1 520 ? 21.5 56.188 31.438 1 94.06 520 LEU A C 1
ATOM 4124 O O . LEU A 1 520 ? 21.688 57.375 31.297 1 94.06 520 LEU A O 1
ATOM 4128 N N . ILE A 1 521 ? 20.359 55.688 31.719 1 95.94 521 ILE A N 1
ATOM 4129 C CA . ILE A 1 521 ? 19.188 56.531 31.953 1 95.94 521 ILE A CA 1
ATOM 4130 C C . ILE A 1 521 ? 19.422 57.406 33.188 1 95.94 521 ILE A C 1
ATOM 4132 O O . ILE A 1 521 ? 19.125 58.594 33.156 1 95.94 521 ILE A O 1
ATOM 4136 N N . TYR A 1 522 ? 19.984 56.844 34.219 1 95.44 522 TYR A N 1
ATOM 4137 C CA . TYR A 1 522 ? 20.266 57.594 35.438 1 95.44 522 TYR A CA 1
ATOM 4138 C C . TYR A 1 522 ? 21.281 58.688 35.188 1 95.44 522 TYR A C 1
ATOM 4140 O O . TYR A 1 522 ? 21.156 59.812 35.719 1 95.44 522 TYR A O 1
ATOM 4148 N N . LEU A 1 523 ? 22.25 58.375 34.406 1 93.25 523 LEU A N 1
ATOM 4149 C CA . LEU A 1 523 ? 23.234 59.375 34.062 1 93.25 523 LEU A CA 1
ATOM 4150 C C . LEU A 1 523 ? 22.609 60.531 33.25 1 93.25 523 LEU A C 1
ATOM 4152 O O . LEU A 1 523 ? 22.906 61.688 33.5 1 93.25 523 LEU A O 1
ATOM 4156 N N . ASP A 1 524 ? 21.703 60.156 32.375 1 92.38 524 ASP A N 1
ATOM 4157 C CA . ASP A 1 524 ? 21.016 61.156 31.562 1 92.38 524 ASP A CA 1
ATOM 4158 C C . ASP A 1 524 ? 20.094 62.031 32.406 1 92.38 524 ASP A C 1
ATOM 4160 O O . ASP A 1 524 ? 19.859 63.188 32.094 1 92.38 524 ASP A O 1
ATOM 4164 N N . GLN A 1 525 ? 19.625 61.469 33.531 1 93.88 525 GLN A N 1
ATOM 4165 C CA . GLN A 1 525 ? 18.734 62.188 34.406 1 93.88 525 GLN A CA 1
ATOM 4166 C C . GLN A 1 525 ? 19.531 62.969 35.469 1 93.88 525 GLN A C 1
ATOM 4168 O O . GLN A 1 525 ? 18.938 63.625 36.312 1 93.88 525 GLN A O 1
ATOM 4173 N N . GLY A 1 526 ? 20.781 62.812 35.5 1 91.31 526 GLY A N 1
ATOM 4174 C CA . GLY A 1 526 ? 21.625 63.5 36.438 1 91.31 526 GLY A CA 1
ATOM 4175 C C . GLY A 1 526 ? 21.641 62.875 37.812 1 91.31 526 GLY A C 1
ATOM 4176 O O . GLY A 1 526 ? 21.719 63.562 38.812 1 91.31 526 GLY A O 1
ATOM 4177 N N . ARG A 1 527 ? 21.422 61.594 37.781 1 94.56 527 ARG A N 1
ATOM 4178 C CA . ARG A 1 527 ? 21.453 60.844 39.031 1 94.56 527 ARG A CA 1
ATOM 4179 C C . ARG A 1 527 ? 22.609 59.844 39.062 1 94.56 527 ARG A C 1
ATOM 4181 O O . ARG A 1 527 ? 22.406 58.625 39.031 1 94.56 527 ARG A O 1
ATOM 4188 N N . PRO A 1 528 ? 23.844 60.312 39.156 1 94 528 PRO A N 1
ATOM 4189 C CA . PRO A 1 528 ? 25.031 59.469 39.031 1 94 528 PRO A CA 1
ATOM 4190 C C . PRO A 1 528 ? 25.141 58.406 40.156 1 94 528 PRO A C 1
ATOM 4192 O O . PRO A 1 528 ? 25.656 57.312 39.906 1 94 528 PRO A O 1
ATOM 4195 N N . ASP A 1 529 ? 24.609 58.75 41.344 1 93.44 529 ASP A N 1
ATOM 4196 C CA . ASP A 1 529 ? 24.719 57.812 42.438 1 93.44 529 ASP A CA 1
ATOM 4197 C C . ASP A 1 529 ? 23.906 56.562 42.156 1 93.44 529 ASP A C 1
ATOM 4199 O O . ASP A 1 529 ? 24.359 55.438 42.438 1 93.44 529 ASP A O 1
ATOM 4203 N N . GLU A 1 530 ? 22.75 56.812 41.719 1 95 530 GLU A N 1
ATOM 4204 C CA . GLU A 1 530 ? 21.922 55.656 41.344 1 95 530 GLU A CA 1
ATOM 4205 C C . GLU A 1 530 ? 22.562 54.875 40.219 1 95 530 GLU A C 1
ATOM 4207 O O . GLU A 1 530 ? 22.453 53.656 40.156 1 95 530 GLU A O 1
ATOM 4212 N N . ALA A 1 531 ? 23.141 55.5 39.281 1 95.94 531 ALA A N 1
ATOM 4213 C CA . ALA A 1 531 ? 23.828 54.844 38.156 1 95.94 531 ALA A CA 1
ATOM 4214 C C . ALA A 1 531 ? 24.938 53.938 38.688 1 95.94 531 ALA A C 1
ATOM 4216 O O . ALA A 1 531 ? 25.109 52.812 38.188 1 95.94 531 ALA A O 1
ATOM 4217 N N . VAL A 1 532 ? 25.656 54.469 39.656 1 94.62 532 VAL A N 1
ATOM 4218 C CA . VAL A 1 532 ? 26.766 53.719 40.219 1 94.62 532 VAL A CA 1
ATOM 4219 C C . VAL A 1 532 ? 26.234 52.406 40.812 1 94.62 532 VAL A C 1
ATOM 4221 O O . VAL A 1 532 ? 26.844 51.344 40.625 1 94.62 532 VAL A O 1
ATOM 4224 N N . ARG A 1 533 ? 25.141 52.5 41.438 1 95 533 ARG A N 1
ATOM 4225 C CA . ARG A 1 533 ? 24.562 51.312 42.094 1 95 533 ARG A CA 1
ATOM 4226 C C . ARG A 1 533 ? 24.188 50.25 41.062 1 95 533 ARG A C 1
ATOM 4228 O O . ARG A 1 533 ? 24.531 49.094 41.219 1 95 533 ARG A O 1
ATOM 4235 N N . VAL A 1 534 ? 23.484 50.625 40.031 1 95.31 534 VAL A N 1
ATOM 4236 C CA . VAL A 1 534 ? 22.984 49.656 39.062 1 95.31 534 VAL A CA 1
ATOM 4237 C C . VAL A 1 534 ? 24.141 49.156 38.188 1 95.31 534 VAL A C 1
ATOM 4239 O O . VAL A 1 534 ? 24.125 48 37.75 1 95.31 534 VAL A O 1
ATOM 4242 N N . LEU A 1 535 ? 25.172 49.906 37.938 1 95.19 535 LEU A N 1
ATOM 4243 C CA . LEU A 1 535 ? 26.297 49.5 37.125 1 95.19 535 LEU A CA 1
ATOM 4244 C C . LEU A 1 535 ? 27.172 48.5 37.875 1 95.19 535 LEU A C 1
ATOM 4246 O O . LEU A 1 535 ? 27.781 47.625 37.281 1 95.19 535 LEU A O 1
ATOM 4250 N N . HIS A 1 536 ? 27.109 48.594 39.156 1 94.94 536 HIS A N 1
ATOM 4251 C CA . HIS A 1 536 ? 27.766 47.562 39.969 1 94.94 536 HIS A CA 1
ATOM 4252 C C . HIS A 1 536 ? 27.062 46.219 39.844 1 94.94 536 HIS A C 1
ATOM 4254 O O . HIS A 1 536 ? 27.703 45.188 39.844 1 94.94 536 HIS A O 1
ATOM 4260 N N . GLU A 1 537 ? 25.828 46.312 39.812 1 94.5 537 GLU A N 1
ATOM 4261 C CA . GLU A 1 537 ? 25.062 45.094 39.594 1 94.5 537 GLU A CA 1
ATOM 4262 C C . GLU A 1 537 ? 25.391 44.469 38.219 1 94.5 537 GLU A C 1
ATOM 4264 O O . GLU A 1 537 ? 25.469 43.25 38.094 1 94.5 537 GLU A O 1
ATOM 4269 N N . ALA A 1 538 ? 25.516 45.281 37.156 1 94.38 538 ALA A N 1
ATOM 4270 C CA . ALA A 1 538 ? 25.906 44.812 35.844 1 94.38 538 ALA A CA 1
ATOM 4271 C C . ALA A 1 538 ? 27.234 44.094 35.875 1 94.38 538 ALA A C 1
ATOM 4273 O O . ALA A 1 538 ? 27.406 43.031 35.281 1 94.38 538 ALA A O 1
ATOM 4274 N N . LEU A 1 539 ? 28.203 44.688 36.625 1 92.56 539 LEU A N 1
ATOM 4275 C CA . LEU A 1 539 ? 29.547 44.125 36.688 1 92.56 539 LEU A CA 1
ATOM 4276 C C . LEU A 1 539 ? 29.578 42.906 37.594 1 92.56 539 LEU A C 1
ATOM 4278 O O . LEU A 1 539 ? 30.469 42.062 37.469 1 92.56 539 LEU A O 1
ATOM 4282 N N . ALA A 1 540 ? 28.609 42.781 38.469 1 93.75 540 ALA A N 1
ATOM 4283 C CA . ALA A 1 540 ? 28.469 41.562 39.281 1 93.75 540 ALA A CA 1
ATOM 4284 C C . ALA A 1 540 ? 28.078 40.375 38.406 1 93.75 540 ALA A C 1
ATOM 4286 O O . ALA A 1 540 ? 28.484 39.219 38.656 1 93.75 540 ALA A O 1
ATOM 4287 N N . ILE A 1 541 ? 27.344 40.625 37.406 1 92.88 541 ILE A N 1
ATOM 4288 C CA . ILE A 1 541 ? 26.922 39.562 36.469 1 92.88 541 ILE A CA 1
ATOM 4289 C C . ILE A 1 541 ? 28.062 39.25 35.5 1 92.88 541 ILE A C 1
ATOM 4291 O O . ILE A 1 541 ? 28.391 38.094 35.281 1 92.88 541 ILE A O 1
ATOM 4295 N N . HIS A 1 542 ? 28.609 40.406 34.938 1 93.38 542 HIS A N 1
ATOM 4296 C CA . HIS A 1 542 ? 29.734 40.281 34.031 1 93.38 542 HIS A CA 1
ATOM 4297 C C . HIS A 1 542 ? 30.859 41.219 34.406 1 93.38 542 HIS A C 1
ATOM 4299 O O . HIS A 1 542 ? 30.938 42.344 33.875 1 93.38 542 HIS A O 1
ATOM 4305 N N . PRO A 1 543 ? 31.75 40.75 35.125 1 91.69 543 PRO A N 1
ATOM 4306 C CA . PRO A 1 543 ? 32.781 41.625 35.688 1 91.69 543 PRO A CA 1
ATOM 4307 C C . PRO A 1 543 ? 33.656 42.312 34.625 1 91.69 543 PRO A C 1
ATOM 4309 O O . PRO A 1 543 ? 34.188 43.406 34.875 1 91.69 543 PRO A O 1
ATOM 4312 N N . GLN A 1 544 ? 33.75 41.75 33.469 1 91.62 544 GLN A N 1
ATOM 4313 C CA . GLN A 1 544 ? 34.625 42.312 32.438 1 91.62 544 GLN A CA 1
ATOM 4314 C C . GLN A 1 544 ? 33.812 43.031 31.344 1 91.62 544 GLN A C 1
ATOM 4316 O O . GLN A 1 544 ? 34.312 43.25 30.25 1 91.62 544 GLN A O 1
ATOM 4321 N N . ASP A 1 545 ? 32.625 43.406 31.734 1 91.31 545 ASP A N 1
ATOM 4322 C CA . ASP A 1 545 ? 31.828 44.125 30.734 1 91.31 545 ASP A CA 1
ATOM 4323 C C . ASP A 1 545 ? 32.375 45.5 30.453 1 91.31 545 ASP A C 1
ATOM 4325 O O . ASP A 1 545 ? 32.406 46.344 31.359 1 91.31 545 ASP A O 1
ATOM 4329 N N . PRO A 1 546 ? 32.781 45.719 29.234 1 90.81 546 PRO A N 1
ATOM 4330 C CA . PRO A 1 546 ? 33.406 47 28.922 1 90.81 546 PRO A CA 1
ATOM 4331 C C . PRO A 1 546 ? 32.469 48.188 29.016 1 90.81 546 PRO A C 1
ATOM 4333 O O . PRO A 1 546 ? 32.844 49.281 29.438 1 90.81 546 PRO A O 1
ATOM 4336 N N . ILE A 1 547 ? 31.281 47.969 28.703 1 89.56 547 ILE A N 1
ATOM 4337 C CA . ILE A 1 547 ? 30.297 49.062 28.703 1 89.56 547 ILE A CA 1
ATOM 4338 C C . ILE A 1 547 ? 29.969 49.469 30.141 1 89.56 547 ILE A C 1
ATOM 4340 O O . ILE A 1 547 ? 29.922 50.625 30.469 1 89.56 547 ILE A O 1
ATOM 4344 N N . ALA A 1 548 ? 29.719 48.5 30.938 1 92.25 548 ALA A N 1
ATOM 4345 C CA . ALA A 1 548 ? 29.422 48.75 32.344 1 92.25 548 ALA A CA 1
ATOM 4346 C C . ALA A 1 548 ? 30.578 49.5 33.031 1 92.25 548 ALA A C 1
ATOM 4348 O O . ALA A 1 548 ? 30.359 50.375 33.844 1 92.25 548 ALA A O 1
ATOM 4349 N N . THR A 1 549 ? 31.75 49.062 32.625 1 92.62 549 THR A N 1
ATOM 4350 C CA . THR A 1 549 ? 32.938 49.688 33.219 1 92.62 549 THR A CA 1
ATOM 4351 C C . THR A 1 549 ? 33.062 51.125 32.812 1 92.62 549 THR A C 1
ATOM 4353 O O . THR A 1 549 ? 33.344 52 33.625 1 92.62 549 THR A O 1
ATOM 4356 N N . GLU A 1 550 ? 32.844 51.344 31.578 1 92.69 550 GLU A N 1
ATOM 4357 C CA . GLU A 1 550 ? 32.938 52.688 31.062 1 92.69 550 GLU A CA 1
ATOM 4358 C C . GLU A 1 550 ? 31.891 53.594 31.688 1 92.69 550 GLU A C 1
ATOM 4360 O O . GLU A 1 550 ? 32.188 54.719 32.094 1 92.69 550 GLU A O 1
ATOM 4365 N N . LEU A 1 551 ? 30.766 53.188 31.812 1 92.31 551 LEU A N 1
ATOM 4366 C CA . LEU A 1 551 ? 29.672 53.938 32.375 1 92.31 551 LEU A CA 1
ATOM 4367 C C . LEU A 1 551 ? 29.875 54.188 33.875 1 92.31 551 LEU A C 1
ATOM 4369 O O . LEU A 1 551 ? 29.516 55.25 34.406 1 92.31 551 LEU A O 1
ATOM 4373 N N . LEU A 1 552 ? 30.406 53.219 34.5 1 93.19 552 LEU A N 1
ATOM 4374 C CA . LEU A 1 552 ? 30.688 53.375 35.906 1 93.19 552 LEU A CA 1
ATOM 4375 C C . LEU A 1 552 ? 31.719 54.469 36.156 1 93.19 552 LEU A C 1
ATOM 4377 O O . LEU A 1 552 ? 31.562 55.281 37.062 1 93.19 552 LEU A O 1
ATOM 4381 N N . ASN A 1 553 ? 32.75 54.469 35.312 1 92.38 553 ASN A N 1
ATOM 4382 C CA . ASN A 1 553 ? 33.75 55.531 35.438 1 92.38 553 ASN A CA 1
ATOM 4383 C C . ASN A 1 553 ? 33.156 56.906 35.219 1 92.38 553 ASN A C 1
ATOM 4385 O O . ASN A 1 553 ? 33.469 57.844 35.969 1 92.38 553 ASN A O 1
ATOM 4389 N N . LYS A 1 554 ? 32.312 56.938 34.344 1 92.31 554 LYS A N 1
ATOM 4390 C CA . LYS A 1 554 ? 31.641 58.188 34.062 1 92.31 554 LYS A CA 1
ATOM 4391 C C . LYS A 1 554 ? 30.75 58.594 35.25 1 92.31 554 LYS A C 1
ATOM 4393 O O . LYS A 1 554 ? 30.703 59.781 35.625 1 92.31 554 LYS A O 1
ATOM 4398 N N . ALA A 1 555 ? 30.016 57.75 35.781 1 93.06 555 ALA A N 1
ATOM 4399 C CA . ALA A 1 555 ? 29.125 58 36.906 1 93.06 555 ALA A CA 1
ATOM 4400 C C . ALA A 1 555 ? 29.891 58.438 38.156 1 93.06 555 ALA A C 1
ATOM 4402 O O . ALA A 1 555 ? 29.453 59.344 38.875 1 93.06 555 ALA A O 1
ATOM 4403 N N . LEU A 1 556 ? 31 57.875 38.312 1 91.88 556 LEU A N 1
ATOM 4404 C CA . LEU A 1 556 ? 31.844 58.219 39.438 1 91.88 556 LEU A CA 1
ATOM 4405 C C . LEU A 1 556 ? 32.406 59.625 39.312 1 91.88 556 LEU A C 1
ATOM 4407 O O . LEU A 1 556 ? 32.5 60.375 40.281 1 91.88 556 LEU A O 1
ATOM 4411 N N . GLU A 1 557 ? 32.812 59.906 38.125 1 89.94 557 GLU A N 1
ATOM 4412 C CA . GLU A 1 557 ? 33.312 61.219 37.844 1 89.94 557 GLU A CA 1
ATOM 4413 C C . GLU A 1 557 ? 32.25 62.281 38.062 1 89.94 557 GLU A C 1
ATOM 4415 O O . GLU A 1 557 ? 32.531 63.344 38.656 1 89.94 557 GLU A O 1
ATOM 4420 N N . GLU A 1 558 ? 31.125 62 37.719 1 89.25 558 GLU A N 1
ATOM 4421 C CA . GLU A 1 558 ? 30.031 62.938 37.844 1 89.25 558 GLU A CA 1
ATOM 4422 C C . GLU A 1 558 ? 29.578 63.031 39.312 1 89.25 558 GLU A C 1
ATOM 4424 O O . GLU A 1 558 ? 29.141 64.125 39.75 1 89.25 558 GLU A O 1
ATOM 4429 N N . SER A 1 559 ? 29.625 62.062 40.062 1 87.62 559 SER A N 1
ATOM 4430 C CA . SER A 1 559 ? 29.281 62.031 41.5 1 87.62 559 SER A CA 1
ATOM 4431 C C . SER A 1 559 ? 30.297 62.812 42.312 1 87.62 559 SER A C 1
ATOM 4433 O O . SER A 1 559 ? 29.938 63.469 43.281 1 87.62 559 SER A O 1
ATOM 4435 N N . ALA A 1 560 ? 31.562 62.75 41.969 1 81.75 560 ALA A N 1
ATOM 4436 C CA . ALA A 1 560 ? 32.625 63.469 42.625 1 81.75 560 ALA A CA 1
ATOM 4437 C C . ALA A 1 560 ? 32.5 64.938 42.406 1 81.75 560 ALA A C 1
ATOM 4439 O O . ALA A 1 560 ? 32.75 65.75 43.312 1 81.75 560 ALA A O 1
ATOM 4440 N N . GLU A 1 561 ? 32.156 65.25 41.25 1 71.94 561 GLU A N 1
ATOM 4441 C CA . GLU A 1 561 ? 31.984 66.688 40.938 1 71.94 561 GLU A CA 1
ATOM 4442 C C . GLU A 1 561 ? 30.797 67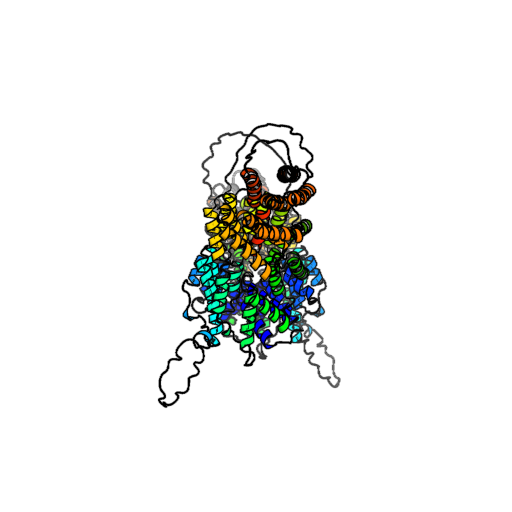.312 41.656 1 71.94 561 GLU A C 1
ATOM 4444 O O . GLU A 1 561 ? 30.828 68.438 42.094 1 71.94 561 GLU A O 1
ATOM 4449 N N . ALA A 1 562 ? 29.844 66.625 41.938 1 63.84 562 ALA A N 1
ATOM 4450 C CA . ALA A 1 562 ? 28.672 67.125 42.625 1 63.84 562 ALA A CA 1
ATOM 4451 C C . ALA A 1 562 ? 28.953 67.25 44.125 1 63.84 562 ALA A C 1
ATOM 4453 O O . ALA A 1 562 ? 28.406 68.125 44.781 1 63.84 562 ALA A O 1
ATOM 4454 N N . GLY A 1 563 ? 29.734 66.438 44.781 1 55.81 563 GLY A N 1
ATOM 4455 C CA . GLY A 1 563 ? 30.109 66.562 46.188 1 55.81 563 GLY A CA 1
ATOM 4456 C C . GLY A 1 563 ? 31.188 67.625 46.406 1 55.81 563 GLY A C 1
ATOM 4457 O O . GLY A 1 563 ? 31.469 68 47.531 1 55.81 563 GLY A O 1
ATOM 4458 N N . GLY A 1 564 ? 32.344 67.812 45.719 1 44.34 564 GLY A N 1
ATOM 4459 C CA . GLY A 1 564 ? 33.375 68.812 45.938 1 44.34 564 GLY A CA 1
ATOM 4460 C C . GLY A 1 564 ? 32.906 70.25 45.625 1 44.34 564 GLY A C 1
ATOM 4461 O O . GLY A 1 564 ? 32.344 70.5 44.562 1 44.34 564 GLY A O 1
ATOM 4462 N N . ILE A 1 565 ? 32.75 71.25 46.656 1 37.34 565 ILE A N 1
ATOM 4463 C CA . ILE A 1 565 ? 32.594 72.688 46.656 1 37.34 565 ILE A CA 1
ATOM 4464 C C . ILE A 1 565 ? 33.5 73.312 45.562 1 37.34 565 ILE A C 1
ATOM 4466 O O . ILE A 1 565 ? 33 74 44.688 1 37.34 565 ILE A O 1
ATOM 4470 N N . GLY A 1 566 ? 34.625 74.312 46.031 1 31.95 566 GLY A N 1
ATOM 4471 C CA . GLY A 1 566 ? 35.281 75.562 45.594 1 31.95 566 GLY A CA 1
ATOM 4472 C C . GLY A 1 566 ? 36.219 75.312 44.406 1 31.95 566 GLY A C 1
ATOM 4473 O O . GLY A 1 566 ? 36.719 76.25 43.812 1 31.95 566 GLY A O 1
ATOM 4474 N N . LEU A 1 567 ? 37.344 74.438 44.531 1 28.05 567 LEU A N 1
ATOM 4475 C CA . LEU A 1 567 ? 38.531 75 43.844 1 28.05 567 LEU A CA 1
ATOM 4476 C C . LEU A 1 567 ? 38.312 74.938 42.344 1 28.05 567 LEU A C 1
ATOM 4478 O O . LEU A 1 567 ? 38.5 76 41.656 1 28.05 567 LEU A O 1
ATOM 4482 N N . LEU A 1 568 ? 39.312 74.188 41.562 1 28.8 568 LEU A N 1
ATOM 4483 C CA . LEU A 1 568 ? 39.906 74.5 40.25 1 28.8 568 LEU A CA 1
ATOM 4484 C C . LEU A 1 568 ? 38.938 74.25 39.125 1 28.8 568 LEU A C 1
ATOM 4486 O O . LEU A 1 568 ? 38.094 73.375 39.188 1 28.8 568 LEU A O 1
ATOM 4490 N N . GLY A 1 569 ? 38.688 75.375 38.25 1 30.17 569 GLY A N 1
ATOM 4491 C CA . GLY A 1 569 ? 38.062 75.562 36.969 1 30.17 569 GLY A CA 1
ATOM 4492 C C . GLY A 1 569 ? 38.375 74.5 35.938 1 30.17 569 GLY A C 1
ATOM 4493 O O . GLY A 1 569 ? 39.125 74.75 34.969 1 30.17 569 GLY A O 1
ATOM 4494 N N . THR A 1 570 ? 38.75 73.312 36.281 1 26.08 570 THR A N 1
ATOM 4495 C CA . THR A 1 570 ? 39.219 72.625 35.094 1 26.08 570 THR A CA 1
ATOM 4496 C C . THR A 1 570 ? 38.188 72.75 33.969 1 26.08 570 THR A C 1
ATOM 4498 O O . THR A 1 570 ? 37.031 73 34.219 1 26.08 570 THR A O 1
ATOM 4501 N N . ALA A 1 571 ? 38.75 72.688 32.656 1 27.69 571 ALA A N 1
ATOM 4502 C CA . ALA A 1 571 ? 38.344 72.75 31.25 1 27.69 571 ALA A CA 1
ATOM 4503 C C . ALA A 1 571 ? 37.125 71.875 31 1 27.69 571 ALA A C 1
ATOM 4505 O O . ALA A 1 571 ? 36.875 70.938 31.719 1 27.69 571 ALA A O 1
ATOM 4506 N N . ASP A 1 572 ? 36.281 72.438 30.156 1 28.52 572 ASP A N 1
ATOM 4507 C CA . ASP A 1 572 ? 35.062 72.062 29.406 1 28.52 572 ASP A CA 1
ATOM 4508 C C . ASP A 1 572 ? 35.25 70.688 28.734 1 28.52 572 ASP A C 1
ATOM 4510 O O . ASP A 1 572 ? 35.812 70.625 27.656 1 28.52 572 ASP A O 1
ATOM 4514 N N . ALA A 1 573 ? 35.844 69.688 29.359 1 28.69 573 ALA A N 1
ATOM 4515 C CA . ALA A 1 573 ? 35.844 68.5 28.516 1 28.69 573 ALA A CA 1
ATOM 4516 C C . ALA A 1 573 ? 34.438 68.25 27.953 1 28.69 573 ALA A C 1
ATOM 4518 O O . ALA A 1 573 ? 33.5 67.938 28.719 1 28.69 573 ALA A O 1
ATOM 4519 N N . ASP A 1 574 ? 34.094 68.875 26.891 1 28.75 574 ASP A N 1
ATOM 4520 C CA . ASP A 1 574 ? 33.062 68.562 25.906 1 28.75 574 ASP A CA 1
ATOM 4521 C C . ASP A 1 574 ? 33.031 67.062 25.594 1 28.75 574 ASP A C 1
ATOM 4523 O O . ASP A 1 574 ? 33.25 66.625 24.453 1 28.75 574 ASP A O 1
ATOM 4527 N N . LEU A 1 575 ? 33.812 66.25 26.281 1 29.17 575 LEU A N 1
ATOM 4528 C CA . LEU A 1 575 ? 33.656 64.875 25.766 1 29.17 575 LEU A CA 1
ATOM 4529 C C . LEU A 1 575 ? 32.188 64.562 25.625 1 29.17 575 LEU A C 1
ATOM 4531 O O . LEU A 1 575 ? 31.391 64.812 26.531 1 29.17 575 LEU A O 1
ATOM 4535 N N . GLY A 1 576 ? 31.703 64.438 24.375 1 28.41 576 GLY A N 1
ATOM 4536 C CA . GLY A 1 576 ? 30.5 64.062 23.641 1 28.41 576 GLY A CA 1
ATOM 4537 C C . GLY A 1 576 ? 29.766 62.875 24.281 1 28.41 576 GLY A C 1
ATOM 4538 O O . GLY A 1 576 ? 30.375 61.875 24.641 1 28.41 576 GLY A O 1
ATOM 4539 N N . GLY A 1 577 ? 28.781 62.969 25.047 1 34.16 577 GLY A N 1
ATOM 4540 C CA . GLY A 1 577 ? 27.578 62.219 25.344 1 34.16 577 GLY A CA 1
ATOM 4541 C C . GLY A 1 577 ? 27.219 61.219 24.25 1 34.16 577 GLY A C 1
ATOM 4542 O O . GLY A 1 577 ? 26.297 60.406 24.422 1 34.16 577 GLY A O 1
ATOM 4543 N N . GLU A 1 578 ? 27.734 61.531 22.984 1 34.88 578 GLU A N 1
ATOM 4544 C CA . GLU A 1 578 ? 27.281 60.75 21.844 1 34.88 578 GLU A CA 1
ATOM 4545 C C . GLU A 1 578 ? 27.906 59.344 21.844 1 34.88 578 GLU A C 1
ATOM 4547 O O . GLU A 1 578 ? 27.312 58.406 21.328 1 34.88 578 GLU A O 1
ATOM 4552 N N . ALA A 1 579 ? 29.094 59.219 22.312 1 39.47 579 ALA A N 1
ATOM 4553 C CA . ALA A 1 579 ? 29.75 57.938 22.125 1 39.47 579 ALA A CA 1
ATOM 4554 C C . ALA A 1 579 ? 29.172 56.875 23.047 1 39.47 579 ALA A C 1
ATOM 4556 O O . ALA A 1 579 ? 29.031 55.719 22.656 1 39.47 579 ALA A O 1
ATOM 4557 N N . GLY A 1 580 ? 29.016 57.344 24.172 1 38 580 GLY A N 1
ATOM 4558 C CA . GLY A 1 580 ? 28.422 56.344 25.062 1 38 580 GLY A CA 1
ATOM 4559 C C . GLY A 1 580 ? 27.062 55.875 24.609 1 38 580 GLY A C 1
ATOM 4560 O O . GLY A 1 580 ? 26.734 54.688 24.703 1 38 580 GLY A O 1
ATOM 4561 N N . ASP A 1 581 ? 26.328 56.875 24.203 1 42.34 581 ASP A N 1
ATOM 4562 C CA . ASP A 1 581 ? 25.031 56.531 23.625 1 42.34 581 ASP A CA 1
ATOM 4563 C C . ASP A 1 581 ? 25.172 55.625 22.406 1 42.34 581 ASP A C 1
ATOM 4565 O O . ASP A 1 581 ? 24.391 54.688 22.234 1 42.34 581 ASP A O 1
ATOM 4569 N N . GLU A 1 582 ? 26.203 56 21.609 1 46.5 582 GLU A N 1
ATOM 4570 C CA . GLU A 1 582 ? 26.406 55.219 20.406 1 46.5 582 GLU A CA 1
ATOM 4571 C C . GLU A 1 582 ? 26.812 53.781 20.734 1 46.5 582 GLU A C 1
ATOM 4573 O O . GLU A 1 582 ? 26.375 52.844 20.078 1 46.5 582 GLU A O 1
ATOM 4578 N N . ALA A 1 583 ? 27.672 53.688 21.672 1 47.22 583 ALA A N 1
ATOM 4579 C CA . ALA A 1 583 ? 28.156 52.344 22 1 47.22 583 ALA A CA 1
ATOM 4580 C C . ALA A 1 583 ? 27.031 51.5 22.609 1 47.22 583 ALA A C 1
ATOM 4582 O O . ALA A 1 583 ? 26.875 50.312 22.266 1 47.22 583 ALA A O 1
ATOM 4583 N N . ILE A 1 584 ? 26.406 52.062 23.469 1 47.38 584 ILE A N 1
ATOM 4584 C CA . ILE A 1 584 ? 25.266 51.375 24.047 1 47.38 584 ILE A CA 1
ATOM 4585 C C . ILE A 1 584 ? 24.203 51.125 22.969 1 47.38 584 ILE A C 1
ATOM 4587 O O . ILE A 1 584 ? 23.625 50.031 22.891 1 47.38 584 ILE A O 1
ATOM 4591 N N . THR A 1 585 ? 24.125 52.219 22.141 1 46.22 585 THR A N 1
ATOM 4592 C CA . THR A 1 585 ? 23.203 52.031 21.031 1 46.22 585 THR A CA 1
ATOM 4593 C C . THR A 1 585 ? 23.703 50.938 20.094 1 46.22 585 THR A C 1
ATOM 4595 O O . THR A 1 585 ? 22.906 50.125 19.609 1 46.22 585 THR A O 1
ATOM 4598 N N . ALA A 1 586 ? 25 51 19.844 1 48.47 586 ALA A N 1
ATOM 4599 C CA . ALA A 1 586 ? 25.562 50 18.953 1 48.47 586 ALA A CA 1
ATOM 4600 C C . ALA A 1 586 ? 25.438 48.594 19.562 1 48.47 586 ALA A C 1
ATOM 4602 O O . ALA A 1 586 ? 25.141 47.625 18.859 1 48.47 586 ALA A O 1
ATOM 4603 N N . SER A 1 587 ? 25.812 48.562 20.781 1 45.16 587 SER A N 1
ATOM 4604 C CA . SER A 1 587 ? 25.688 47.281 21.438 1 45.16 587 SER A CA 1
ATOM 4605 C C . SER A 1 587 ? 24.219 46.812 21.484 1 45.16 587 SER A C 1
ATOM 4607 O O . SER A 1 587 ? 23.938 45.625 21.359 1 45.16 587 SER A O 1
ATOM 4609 N N . PHE A 1 588 ? 23.438 47.781 21.734 1 41.62 588 PHE A N 1
ATOM 4610 C CA . PHE A 1 588 ? 22.016 47.531 21.625 1 41.62 588 PHE A CA 1
ATOM 4611 C C . PHE A 1 588 ? 21.656 47.031 20.234 1 41.62 588 PHE A C 1
ATOM 4613 O O . PHE A 1 588 ? 20.875 46.094 20.078 1 41.62 588 PHE A O 1
ATOM 4620 N N . GLU A 1 589 ? 22.266 47.812 19.328 1 45.53 589 GLU A N 1
ATOM 4621 C CA . GLU A 1 589 ? 21.984 47.438 17.953 1 45.53 589 GLU A CA 1
ATOM 4622 C C . GLU A 1 589 ? 22.438 46 17.703 1 45.53 589 GLU A C 1
ATOM 4624 O O . GLU A 1 589 ? 21.797 45.25 16.953 1 45.53 589 GLU A O 1
ATOM 4629 N N . GLN A 1 590 ? 23.547 45.781 18.297 1 43.56 590 GLN A N 1
ATOM 4630 C CA . GLN A 1 590 ? 24.031 44.438 18.109 1 43.56 590 GLN A CA 1
ATOM 4631 C C . GLN A 1 590 ? 23.109 43.406 18.812 1 43.56 590 GLN A C 1
ATOM 4633 O O . GLN A 1 590 ? 22.938 42.312 18.328 1 43.56 590 GLN A O 1
ATOM 4638 N N . LEU A 1 591 ? 22.719 43.906 19.953 1 38.5 591 LEU A N 1
ATOM 4639 C CA . LEU A 1 591 ? 21.859 43 20.703 1 38.5 591 LEU A CA 1
ATOM 4640 C C . LEU A 1 591 ? 20.484 42.844 20.016 1 38.5 591 LEU A C 1
ATOM 4642 O O . LEU A 1 591 ? 19.875 41.781 20.047 1 38.5 591 LEU A O 1
ATOM 4646 N N . LEU A 1 592 ? 20.031 44.062 19.625 1 37.09 592 LEU A N 1
ATOM 4647 C CA . LEU A 1 592 ? 18.781 43.906 18.891 1 37.09 592 LEU A CA 1
ATOM 4648 C C . LEU A 1 592 ? 18.938 42.938 17.734 1 37.09 592 LEU A C 1
ATOM 4650 O O . LEU A 1 592 ? 17.969 42.25 17.375 1 37.09 592 LEU A O 1
ATOM 4654 N N . GLY A 1 593 ? 20.062 43.094 17 1 35.22 593 GLY A N 1
ATOM 4655 C CA . GLY A 1 593 ? 20.219 42.25 15.828 1 35.22 593 GLY A CA 1
ATOM 4656 C C . GLY A 1 593 ? 20.328 40.75 16.172 1 35.22 593 GLY A C 1
ATOM 4657 O O . GLY A 1 593 ? 20.031 39.906 15.336 1 35.22 593 GLY A O 1
ATOM 4658 N N . GLY A 1 594 ? 21.328 40.406 17 1 30.38 594 GLY A N 1
ATOM 4659 C CA . GLY A 1 594 ? 21.906 39.094 16.922 1 30.38 594 GLY A CA 1
ATOM 4660 C C . GLY A 1 594 ? 20.984 38.031 17.5 1 30.38 594 GLY A C 1
ATOM 4661 O O . GLY A 1 594 ? 20.688 37.031 16.844 1 30.38 594 GLY A O 1
ATOM 4662 N N . ALA A 1 595 ? 21.109 37.75 18.875 1 30.47 595 ALA A N 1
ATOM 4663 C CA . ALA A 1 595 ? 21.062 36.438 19.516 1 30.47 595 ALA A CA 1
ATOM 4664 C C . ALA A 1 595 ? 19.625 35.969 19.656 1 30.47 595 ALA A C 1
ATOM 4666 O O . ALA A 1 595 ? 19.328 34.781 19.453 1 30.47 595 ALA A O 1
ATOM 4667 N N . ALA A 1 596 ? 18.75 36.844 20.188 1 33.84 596 ALA A N 1
ATOM 4668 C CA . ALA A 1 596 ? 17.5 36.281 20.672 1 33.84 596 ALA A CA 1
ATOM 4669 C C . ALA A 1 596 ? 16.562 35.969 19.5 1 33.84 596 ALA A C 1
ATOM 4671 O O . ALA A 1 596 ? 15.578 35.25 19.656 1 33.84 596 ALA A O 1
ATOM 4672 N N . ARG A 1 597 ? 16.781 36.688 18.453 1 34.62 597 ARG A N 1
ATOM 4673 C CA . ARG A 1 597 ? 15.844 36.656 17.344 1 34.62 597 ARG A CA 1
ATOM 4674 C C . ARG A 1 597 ? 15.773 35.25 16.719 1 34.62 597 ARG A C 1
ATOM 4676 O O . ARG A 1 597 ? 14.711 34.812 16.266 1 34.62 597 ARG A O 1
ATOM 4683 N N . MET A 1 598 ? 17.016 34.875 16.453 1 33.56 598 MET A N 1
ATOM 4684 C CA . MET A 1 598 ? 17 33.594 15.758 1 33.56 598 MET A CA 1
ATOM 4685 C C . MET A 1 598 ? 16.406 32.5 16.641 1 33.56 598 MET A C 1
ATOM 4687 O O . MET A 1 598 ? 16.047 31.438 16.156 1 33.56 598 MET A O 1
ATOM 4691 N N . ARG A 1 599 ? 16.469 32.75 17.891 1 33.81 599 ARG A N 1
ATOM 4692 C CA . ARG A 1 599 ? 15.945 31.688 18.766 1 33.81 599 ARG A CA 1
ATOM 4693 C C . ARG A 1 599 ? 14.422 31.609 18.641 1 33.81 599 ARG A C 1
ATOM 4695 O O . ARG A 1 599 ? 13.867 30.5 18.594 1 33.81 599 ARG A O 1
ATOM 4702 N N . LEU A 1 600 ? 13.82 32.844 18.719 1 35.38 600 LEU A N 1
ATOM 4703 C CA . LEU A 1 600 ? 12.367 32.781 18.688 1 35.38 600 LEU A CA 1
ATOM 4704 C C . LEU A 1 600 ? 11.859 32.438 17.297 1 35.38 600 LEU A C 1
ATOM 4706 O O . LEU A 1 600 ? 10.852 31.719 17.172 1 35.38 600 LEU A O 1
ATOM 4710 N N . ALA A 1 601 ? 12.438 33.031 16.281 1 35.03 601 ALA A N 1
ATOM 4711 C CA . ALA A 1 601 ? 12.008 32.719 14.922 1 35.03 601 ALA A CA 1
ATOM 4712 C C . ALA A 1 601 ? 12.164 31.219 14.625 1 35.03 601 ALA A C 1
ATOM 4714 O O . ALA A 1 601 ? 11.461 30.672 13.773 1 35.03 601 ALA A O 1
ATOM 4715 N N . ARG A 1 602 ? 13.156 30.625 15.164 1 33.66 602 ARG A N 1
ATOM 4716 C CA . ARG A 1 602 ? 13.383 29.188 15.07 1 33.66 602 ARG A CA 1
ATOM 4717 C C . ARG A 1 602 ? 12.125 28.406 15.414 1 33.66 602 ARG A C 1
ATOM 4719 O O . ARG A 1 602 ? 11.914 27.312 14.898 1 33.66 602 ARG A O 1
ATOM 4726 N N . GLU A 1 603 ? 11.344 28.891 16.422 1 33.34 603 GLU A N 1
ATOM 4727 C CA . GLU A 1 603 ? 10.391 28.062 17.156 1 33.34 603 GLU A CA 1
ATOM 4728 C C . GLU A 1 603 ? 9.078 27.922 16.391 1 33.34 603 GLU A C 1
ATOM 4730 O O . GLU A 1 603 ? 8.453 26.859 16.422 1 33.34 603 GLU A O 1
ATOM 4735 N N . ARG A 1 604 ? 8.625 29.078 15.859 1 34.62 604 ARG A N 1
ATOM 4736 C CA . ARG A 1 604 ? 7.227 29.016 15.453 1 34.62 604 ARG A CA 1
ATOM 4737 C C . ARG A 1 604 ? 7.082 28.359 14.078 1 34.62 604 ARG A C 1
ATOM 4739 O O . ARG A 1 604 ? 5.969 28.234 13.562 1 34.62 604 ARG A O 1
ATOM 4746 N N . GLY A 1 605 ? 8.039 28.188 13.398 1 31.19 605 GLY A N 1
ATOM 4747 C CA . GLY A 1 605 ? 7.828 27.594 12.094 1 31.19 605 GLY A CA 1
ATOM 4748 C C . GLY A 1 605 ? 7.137 26.234 12.148 1 31.19 605 GLY A C 1
ATOM 4749 O O . GLY A 1 605 ? 6.895 25.609 11.117 1 31.19 605 GLY A O 1
ATOM 4750 N N . ARG A 1 606 ? 7.164 25.656 13.336 1 28.92 606 ARG A N 1
ATOM 4751 C CA . ARG A 1 606 ? 6.855 24.234 13.305 1 28.92 606 ARG A CA 1
ATOM 4752 C C . ARG A 1 606 ? 5.371 23.984 13.062 1 28.92 606 ARG A C 1
ATOM 4754 O O . ARG A 1 606 ? 4.934 22.844 12.906 1 28.92 606 ARG A O 1
ATOM 4761 N N . ARG A 1 607 ? 4.461 24.969 13.43 1 32.06 607 ARG A N 1
ATOM 4762 C CA . ARG A 1 607 ? 3.102 24.438 13.508 1 32.06 607 ARG A CA 1
ATOM 4763 C C . ARG A 1 607 ? 2.594 24.031 12.133 1 32.06 607 ARG A C 1
ATOM 4765 O O . ARG A 1 607 ? 1.446 23.594 11.992 1 32.06 607 ARG A O 1
ATOM 4772 N N . ALA A 1 608 ? 3.119 24.422 11.062 1 29.7 608 ALA A N 1
ATOM 4773 C CA . ALA A 1 608 ? 2.264 24.281 9.883 1 29.7 608 ALA A CA 1
ATOM 4774 C C . ALA A 1 608 ? 2.084 22.812 9.5 1 29.7 608 ALA A C 1
ATOM 4776 O O . ALA A 1 608 ? 1.263 22.484 8.641 1 29.7 608 ALA A O 1
ATOM 4777 N N . VAL A 1 609 ? 3.127 21.922 9.789 1 28.39 609 VAL A N 1
ATOM 4778 C CA . VAL A 1 609 ? 3.24 20.75 8.922 1 28.39 609 VAL A CA 1
ATOM 4779 C C . VAL A 1 609 ? 2.359 19.625 9.461 1 28.39 609 VAL A C 1
ATOM 4781 O O . VAL A 1 609 ? 2.475 18.484 9.023 1 28.39 609 VAL A O 1
ATOM 4784 N N . ALA A 1 610 ? 1.45 19.859 10.461 1 24.09 610 ALA A N 1
ATOM 4785 C CA . ALA A 1 610 ? 1.242 18.562 11.102 1 24.09 610 ALA A CA 1
ATOM 4786 C C . ALA A 1 610 ? 0.686 17.547 10.109 1 24.09 610 ALA A C 1
ATOM 4788 O O . ALA A 1 610 ? 1.122 16.391 10.078 1 24.09 610 ALA A O 1
ATOM 4789 N N . GLU A 1 611 ? -0.605 17.609 9.57 1 24.53 611 GLU A N 1
ATOM 4790 C CA . GLU A 1 611 ? -1.308 16.328 9.484 1 24.53 611 GLU A CA 1
ATOM 4791 C C . GLU A 1 611 ? -1.072 15.656 8.133 1 24.53 611 GLU A C 1
ATOM 4793 O O . GLU A 1 611 ? -1.745 14.688 7.789 1 24.53 611 GLU A O 1
ATOM 4798 N N . THR A 1 612 ? -0.014 15.977 7.285 1 22.22 612 THR A N 1
ATOM 4799 C CA . THR A 1 612 ? -0.36 15.43 5.98 1 22.22 612 THR A CA 1
ATOM 4800 C C . THR A 1 612 ? -0.12 13.922 5.945 1 22.22 612 THR A C 1
ATOM 4802 O O . THR A 1 612 ? 0.946 13.445 6.344 1 22.22 612 THR A O 1
ATOM 4805 N N . PRO A 1 613 ? -1.067 13.086 5.871 1 24.27 613 PRO A N 1
ATOM 4806 C CA . PRO A 1 613 ? -0.824 11.664 5.617 1 24.27 613 PRO A CA 1
ATOM 4807 C C . PRO A 1 613 ? -0.003 11.422 4.352 1 24.27 613 PRO A C 1
ATOM 4809 O O . PRO A 1 613 ? -0.067 12.211 3.41 1 24.27 613 PRO A O 1
ATOM 4812 N N . GLY A 1 614 ? 1.188 10.797 4.453 1 22.67 614 GLY A N 1
ATOM 4813 C CA . GLY A 1 614 ? 2.359 10.516 3.635 1 22.67 614 GLY A CA 1
ATOM 4814 C C . GLY A 1 614 ? 2.021 9.891 2.297 1 22.67 614 GLY A C 1
ATOM 4815 O O . GLY A 1 614 ? 1.619 8.727 2.238 1 22.67 614 GLY A O 1
ATOM 4816 N N . GLN A 1 615 ? 1.317 10.664 1.458 1 24.03 615 GLN A N 1
ATOM 4817 C CA . GLN A 1 615 ? 1.167 10.07 0.134 1 24.03 615 GLN A CA 1
ATOM 4818 C C . GLN A 1 615 ? 2.525 9.828 -0.517 1 24.03 615 GLN A C 1
ATOM 4820 O O . GLN A 1 615 ? 3.49 10.547 -0.241 1 24.03 615 GLN A O 1
ATOM 4825 N N . GLY A 1 616 ? 2.797 8.648 -1.171 1 21.14 616 GLY A N 1
ATOM 4826 C CA . GLY A 1 616 ? 3.889 7.945 -1.823 1 21.14 616 GLY A CA 1
ATOM 4827 C C . GLY A 1 616 ? 4.551 8.758 -2.918 1 21.14 616 GLY A C 1
ATOM 4828 O O . GLY A 1 616 ? 3.871 9.414 -3.713 1 21.14 616 GLY A O 1
ATOM 4829 N N . GLY A 1 617 ? 5.766 9.398 -2.518 1 20.47 617 GLY A N 1
ATOM 4830 C CA . GLY A 1 617 ? 6.676 10.289 -3.223 1 20.47 617 GLY A CA 1
ATOM 4831 C C . GLY A 1 617 ? 7.184 9.703 -4.527 1 20.47 617 GLY A C 1
ATOM 4832 O O . GLY A 1 617 ? 7.352 8.492 -4.648 1 20.47 617 GLY A O 1
ATOM 4833 N N . VAL A 1 618 ? 6.844 10.359 -5.59 1 19.67 618 VAL A N 1
ATOM 4834 C CA . VAL A 1 618 ? 7.168 10.109 -6.992 1 19.67 618 VAL A CA 1
ATOM 4835 C C . VAL A 1 618 ? 8.664 10.289 -7.219 1 19.67 618 VAL A C 1
ATOM 4837 O O . VAL A 1 618 ? 9.266 11.234 -6.699 1 19.67 618 VAL A O 1
ATOM 4840 N N . LYS A 1 619 ? 9.461 9.211 -7.676 1 19.44 619 LYS A N 1
ATOM 4841 C CA . LYS A 1 619 ? 10.859 8.93 -7.984 1 19.44 619 LYS A CA 1
ATOM 4842 C C . LYS A 1 619 ? 11.367 9.828 -9.109 1 19.44 619 LYS A C 1
ATOM 4844 O O . LYS A 1 619 ? 10.867 9.766 -10.234 1 19.44 619 LYS A O 1
ATOM 4849 N N . ASP A 1 620 ? 11.68 11.141 -8.789 1 17.84 620 ASP A N 1
ATOM 4850 C CA . ASP A 1 620 ? 12.219 11.992 -9.844 1 17.84 620 ASP A CA 1
ATOM 4851 C C . ASP A 1 620 ? 13.609 11.523 -10.273 1 17.84 620 ASP A C 1
ATOM 4853 O O . ASP A 1 620 ? 14.484 11.305 -9.43 1 17.84 620 ASP A O 1
ATOM 4857 N N . LYS A 1 621 ? 13.797 10.961 -11.445 1 18.58 621 LYS A N 1
ATOM 4858 C CA . LYS A 1 621 ? 14.922 10.336 -12.141 1 18.58 621 LYS A CA 1
ATOM 4859 C C . LYS A 1 621 ? 15.992 11.367 -12.484 1 18.58 621 LYS A C 1
ATOM 4861 O O . LYS A 1 621 ? 15.883 12.062 -13.492 1 18.58 621 LYS A O 1
ATOM 4866 N N . GLY A 1 622 ? 16.438 12.258 -11.445 1 16.22 622 GLY A N 1
ATOM 4867 C CA . GLY A 1 622 ? 17.422 13.219 -11.938 1 16.22 622 GLY A CA 1
ATOM 4868 C C . GLY A 1 622 ? 18.719 12.57 -12.398 1 16.22 622 GLY A C 1
ATOM 4869 O O . GLY A 1 622 ? 19.234 11.688 -11.727 1 16.22 622 GLY A O 1
ATOM 4870 N N . LYS A 1 623 ? 19.031 12.609 -13.609 1 17.84 623 LYS A N 1
ATOM 4871 C CA . LYS A 1 623 ? 20.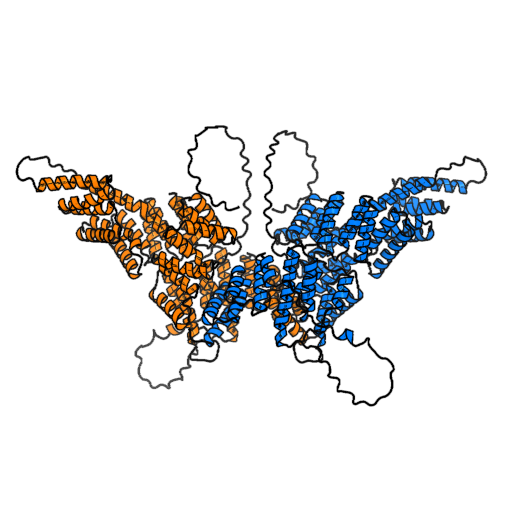109 12.109 -14.453 1 17.84 623 LYS A CA 1
ATOM 4872 C C . LYS A 1 623 ? 21.406 12.844 -14.172 1 17.84 623 LYS A C 1
ATOM 4874 O O . LYS A 1 623 ? 21.562 14.008 -14.523 1 17.84 623 LYS A O 1
ATOM 4879 N N . GLY A 1 624 ? 21.828 12.891 -12.836 1 16.39 624 GLY A N 1
ATOM 4880 C CA . GLY A 1 624 ? 23.062 13.633 -12.602 1 16.39 624 GLY A CA 1
ATOM 4881 C C . GLY A 1 624 ? 24.219 13.148 -13.43 1 16.39 624 GLY A C 1
ATOM 4882 O O . GLY A 1 624 ? 24.234 12 -13.891 1 16.39 624 GLY A O 1
ATOM 4883 N N . VAL A 1 625 ? 24.938 14.109 -13.914 1 17.02 625 VAL A N 1
ATOM 4884 C CA . VAL A 1 625 ? 26.047 14.32 -14.836 1 17.02 625 VAL A CA 1
ATOM 4885 C C . VAL A 1 625 ? 27.344 13.797 -14.219 1 17.02 625 VAL A C 1
ATOM 4887 O O . VAL A 1 625 ? 27.531 13.844 -13 1 17.02 625 VAL A O 1
ATOM 4890 N N . ALA A 1 626 ? 28.125 13.078 -15 1 16.38 626 ALA A N 1
ATOM 4891 C CA . ALA A 1 626 ? 29.188 12.078 -14.93 1 16.38 626 ALA A CA 1
ATOM 4892 C C . ALA A 1 626 ? 30.531 12.734 -14.586 1 16.38 626 ALA A C 1
ATOM 4894 O O . ALA A 1 626 ? 31.5 12.047 -14.273 1 16.38 626 ALA A O 1
ATOM 4895 N N . ARG A 1 627 ? 30.531 14.125 -14.203 1 16.19 627 ARG A N 1
ATOM 4896 C CA . ARG A 1 627 ? 31.844 14.531 -14.688 1 16.19 627 ARG A CA 1
ATOM 4897 C C . ARG A 1 627 ? 32.938 13.938 -13.828 1 16.19 627 ARG A C 1
ATOM 4899 O O . ARG A 1 627 ? 32.719 13.609 -12.664 1 16.19 627 ARG A O 1
ATOM 4906 N N . GLY A 1 628 ? 34.188 13.711 -14.484 1 16.19 628 GLY A N 1
ATOM 4907 C CA . GLY A 1 628 ? 35.344 12.82 -14.484 1 16.19 628 GLY A CA 1
ATOM 4908 C C . GLY A 1 628 ? 36.406 13.219 -13.484 1 16.19 628 GLY A C 1
ATOM 4909 O O . GLY A 1 628 ? 37.438 12.578 -13.398 1 16.19 628 GLY A O 1
ATOM 4910 N N . GLY A 1 629 ? 36.062 14.188 -12.617 1 15.75 629 GLY A N 1
ATOM 4911 C CA . GLY A 1 629 ? 37.312 14.828 -12.281 1 15.75 629 GLY A CA 1
ATOM 4912 C C . GLY A 1 629 ? 38.219 13.969 -11.414 1 15.75 629 GLY A C 1
ATOM 4913 O O . GLY A 1 629 ? 37.75 13.281 -10.508 1 15.75 629 GLY A O 1
ATOM 4914 N N . ARG A 1 630 ? 39.375 13.625 -11.883 1 16.19 630 ARG A N 1
ATOM 4915 C CA . ARG A 1 630 ? 40.375 12.602 -11.531 1 16.19 630 ARG A CA 1
ATOM 4916 C C . ARG A 1 630 ? 41.188 13.023 -10.32 1 16.19 630 ARG A C 1
ATOM 4918 O O . ARG A 1 630 ? 42.031 12.266 -9.844 1 16.19 630 ARG A O 1
ATOM 4925 N N . ARG A 1 631 ? 40.812 14.109 -9.609 1 16.48 631 ARG A N 1
ATOM 4926 C CA . ARG A 1 631 ? 42.031 14.625 -9 1 16.48 631 ARG A CA 1
ATOM 4927 C C . ARG A 1 631 ? 42.594 13.656 -7.953 1 16.48 631 ARG A C 1
ATOM 4929 O O . ARG A 1 631 ? 41.812 13.141 -7.129 1 16.48 631 ARG A O 1
ATOM 4936 N N . GLY A 1 632 ? 43.781 13.195 -8.203 1 14.88 632 GLY A N 1
ATOM 4937 C CA . GLY A 1 632 ? 44.562 12.094 -7.656 1 14.88 632 GLY A CA 1
ATOM 4938 C C . GLY A 1 632 ? 44.938 12.289 -6.195 1 14.88 632 GLY A C 1
ATOM 4939 O O . GLY A 1 632 ? 44.562 11.461 -5.352 1 14.88 632 GLY A O 1
ATOM 4940 N N . ALA A 1 633 ? 45.938 13.164 -5.855 1 16.02 633 ALA A N 1
ATOM 4941 C CA . ALA A 1 633 ? 47.125 12.547 -5.246 1 16.02 633 ALA A CA 1
ATOM 4942 C C . ALA A 1 633 ? 46.969 12.469 -3.729 1 16.02 633 ALA A C 1
ATOM 4944 O O . ALA A 1 633 ? 46.188 13.203 -3.141 1 16.02 633 ALA A O 1
ATOM 4945 N N . ALA A 1 634 ? 48 11.828 -3.031 1 15.81 634 ALA A N 1
ATOM 4946 C CA . ALA A 1 634 ? 48.25 10.805 -2.023 1 15.81 634 ALA A CA 1
ATOM 4947 C C . ALA A 1 634 ? 48.469 11.43 -0.647 1 15.81 634 ALA A C 1
ATOM 4949 O O . ALA A 1 634 ? 48.25 10.773 0.378 1 15.81 634 ALA A O 1
ATOM 4950 N N . GLY A 1 635 ? 48.781 12.812 -0.552 1 16.73 635 GLY A N 1
ATOM 4951 C CA . GLY A 1 635 ? 49.844 12.875 0.437 1 16.73 635 GLY A CA 1
ATOM 4952 C C . GLY A 1 635 ? 49.344 12.656 1.855 1 16.73 635 GLY A C 1
ATOM 4953 O O . GLY A 1 635 ? 48.188 12.945 2.168 1 16.73 635 GLY A O 1
ATOM 4954 N N . GLY A 1 636 ? 49.969 11.734 2.549 1 16.61 636 GLY A N 1
ATOM 4955 C CA . GLY A 1 636 ? 49.719 10.922 3.732 1 16.61 636 GLY A CA 1
ATOM 4956 C C . GLY A 1 636 ? 49.781 11.719 5.023 1 16.61 636 GLY A C 1
ATOM 4957 O O . GLY A 1 636 ? 49.625 11.172 6.109 1 16.61 636 GLY A O 1
ATOM 4958 N N . THR A 1 637 ? 50.031 13.062 4.988 1 17.05 637 THR A N 1
ATOM 4959 C CA . THR A 1 637 ? 50.719 13.359 6.238 1 17.05 637 THR A CA 1
ATOM 4960 C C . THR A 1 637 ? 49.812 13.148 7.434 1 17.05 637 THR A C 1
ATOM 4962 O O . THR A 1 637 ? 48.594 13.289 7.312 1 17.05 637 THR A O 1
ATOM 4965 N N . ARG A 1 638 ? 50.281 12.57 8.453 1 17.2 638 ARG A N 1
ATOM 4966 C CA . ARG A 1 638 ? 49.938 11.883 9.695 1 17.2 638 ARG A CA 1
ATOM 4967 C C . ARG A 1 638 ? 49.406 12.867 10.727 1 17.2 638 ARG A C 1
ATOM 4969 O O . ARG A 1 638 ? 50.094 13.273 11.648 1 17.2 638 ARG A O 1
ATOM 4976 N N . LEU A 1 639 ? 48.594 13.891 10.195 1 16.75 639 LEU A N 1
ATOM 4977 C CA . LEU A 1 639 ? 48.469 14.859 11.289 1 16.75 639 LEU A CA 1
ATOM 4978 C C . LEU A 1 639 ? 47.844 14.227 12.508 1 16.75 639 LEU A C 1
ATOM 4980 O O . LEU A 1 639 ? 47.031 13.305 12.383 1 16.75 639 LEU A O 1
ATOM 4984 N N . PHE A 1 640 ? 48.438 14.438 13.633 1 19.16 640 PHE A N 1
ATOM 4985 C CA . PHE A 1 640 ? 48.25 14.062 15.031 1 19.16 640 PHE A CA 1
ATOM 4986 C C . PHE A 1 640 ? 46.875 14.492 15.531 1 19.16 640 PHE A C 1
ATOM 4988 O O . PHE A 1 640 ? 46.562 15.688 15.516 1 19.16 640 PHE A O 1
ATOM 4995 N N . ARG A 1 641 ? 45.875 13.625 15.133 1 19.55 641 ARG A N 1
ATOM 4996 C CA . ARG A 1 641 ? 44.469 13.906 15.406 1 19.55 641 ARG A CA 1
ATOM 4997 C C . ARG A 1 641 ? 44.219 14.055 16.906 1 19.55 641 ARG A C 1
ATOM 4999 O O . ARG A 1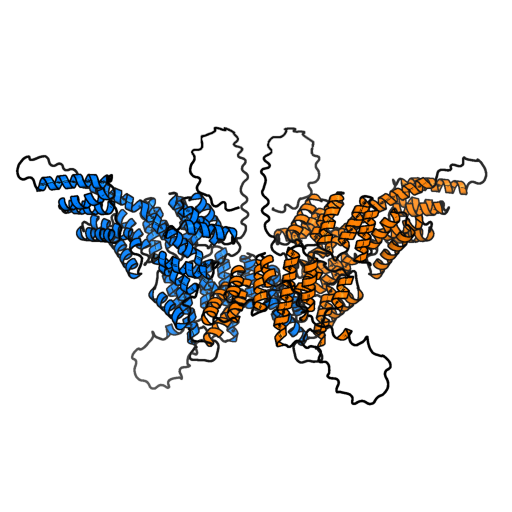 641 ? 44.594 13.18 17.688 1 19.55 641 ARG A O 1
ATOM 5006 N N . GLY A 1 642 ? 44.344 15.328 17.344 1 18.58 642 GLY A N 1
ATOM 5007 C CA . GLY A 1 642 ? 43.875 15.609 18.703 1 18.58 642 GLY A CA 1
ATOM 5008 C C . GLY A 1 642 ? 42.531 14.984 19.031 1 18.58 642 GLY A C 1
ATOM 5009 O O . GLY A 1 642 ? 41.781 14.656 18.125 1 18.58 642 GLY A O 1
ATOM 5010 N N . ASP A 1 643 ? 42.375 14.398 20.141 1 21.41 643 ASP A N 1
ATOM 5011 C CA . ASP A 1 643 ? 41.406 13.531 20.828 1 21.41 643 ASP A CA 1
ATOM 5012 C C . ASP A 1 643 ? 40.031 14.172 20.875 1 21.41 643 ASP A C 1
ATOM 5014 O O . ASP A 1 643 ? 39.156 13.75 21.656 1 21.41 643 ASP A O 1
ATOM 5018 N N . GLN A 1 644 ? 39.625 14.977 19.812 1 20.67 644 GLN A N 1
ATOM 5019 C CA . GLN A 1 644 ? 38.344 15.586 20.188 1 20.67 644 GLN A CA 1
ATOM 5020 C C . GLN A 1 644 ? 37.312 14.516 20.5 1 20.67 644 GLN A C 1
ATOM 5022 O O . GLN A 1 644 ? 37.25 13.477 19.844 1 20.67 644 GLN A O 1
ATOM 5027 N N . GLU A 1 645 ? 36.719 14.57 21.688 1 24.31 645 GLU A N 1
ATOM 5028 C CA . GLU A 1 645 ? 35.625 13.758 22.219 1 24.31 645 GLU A CA 1
ATOM 5029 C C . GLU A 1 645 ? 34.5 13.633 21.203 1 24.31 645 GLU A C 1
ATOM 5031 O O . GLU A 1 645 ? 33.969 14.633 20.734 1 24.31 645 GLU A O 1
ATOM 5036 N N . GLU A 1 646 ? 34.562 12.633 20.359 1 27.06 646 GLU A N 1
ATOM 5037 C CA . GLU A 1 646 ? 33.688 12.242 19.25 1 27.06 646 GLU A CA 1
ATOM 5038 C C . GLU A 1 646 ? 32.25 12.164 19.703 1 27.06 646 GLU A C 1
ATOM 5040 O O . GLU A 1 646 ? 31.922 11.43 20.641 1 27.06 646 GLU A O 1
ATOM 5045 N N . VAL A 1 647 ? 31.5 13.242 19.578 1 29.78 647 VAL A N 1
ATOM 5046 C CA . VAL A 1 647 ? 30.062 13.266 19.75 1 29.78 647 VAL A CA 1
ATOM 5047 C C . VAL A 1 647 ? 29.422 12.133 18.953 1 29.78 647 VAL A C 1
ATOM 5049 O O . VAL A 1 647 ? 29.766 11.906 17.797 1 29.78 647 VAL A O 1
ATOM 5052 N N . ASP A 1 648 ? 28.75 11.164 19.672 1 33.16 648 ASP A N 1
ATOM 5053 C CA . ASP A 1 648 ? 28.109 9.922 19.266 1 33.16 648 ASP A CA 1
ATOM 5054 C C . ASP A 1 648 ? 27.141 10.156 18.109 1 33.16 648 ASP A C 1
ATOM 5056 O O . ASP A 1 648 ? 26.172 10.898 18.25 1 33.16 648 ASP A O 1
ATOM 5060 N N . SER A 1 649 ? 27.531 10.336 16.891 1 36.22 649 SER A N 1
ATOM 5061 C CA . SER A 1 649 ? 26.75 10.336 15.656 1 36.22 649 SER A CA 1
ATOM 5062 C C . SER A 1 649 ? 25.75 9.188 15.625 1 36.22 649 SER A C 1
ATOM 5064 O O . SER A 1 649 ? 26.062 8.086 16.094 1 36.22 649 SER A O 1
ATOM 5066 N N . MET A 1 650 ? 24.453 9.484 15.75 1 42.69 650 MET A N 1
ATOM 5067 C CA . MET A 1 650 ? 23.422 8.461 15.57 1 42.69 650 MET A CA 1
ATOM 5068 C C . MET A 1 650 ? 23.766 7.551 14.398 1 42.69 650 MET A C 1
ATOM 5070 O O . MET A 1 650 ? 24 8.031 13.281 1 42.69 650 MET A O 1
ATOM 5074 N N . GLU A 1 651 ? 24.531 6.527 14.555 1 39.75 651 GLU A N 1
ATOM 5075 C CA . GLU A 1 651 ? 24.766 5.531 13.516 1 39.75 651 GLU A CA 1
ATOM 5076 C C . GLU A 1 651 ? 23.453 5.117 12.844 1 39.75 651 GLU A C 1
ATOM 5078 O O . GLU A 1 651 ? 22.703 4.309 13.391 1 39.75 651 GLU A O 1
ATOM 5083 N N . LEU A 1 652 ? 22.781 6.062 12.234 1 38.5 652 LEU A N 1
ATOM 5084 C CA . LEU A 1 652 ? 21.578 5.703 11.5 1 38.5 652 LEU A CA 1
ATOM 5085 C C . LEU A 1 652 ? 21.906 4.801 10.32 1 38.5 652 LEU A C 1
ATOM 5087 O O . LEU A 1 652 ? 22.828 5.09 9.547 1 38.5 652 LEU A O 1
ATOM 5091 N N . SER A 1 653 ? 21.922 3.553 10.461 1 31.11 653 SER A N 1
ATOM 5092 C CA . SER A 1 653 ? 22.094 2.641 9.336 1 31.11 653 SER A CA 1
ATOM 5093 C C . SER A 1 653 ? 21.391 3.15 8.094 1 31.11 653 SER A C 1
ATOM 5095 O O . SER A 1 653 ? 20.203 3.514 8.148 1 31.11 653 SER A O 1
ATOM 5097 N N . ASP A 1 654 ? 22.016 3.785 7.102 1 29.78 654 ASP A N 1
ATOM 5098 C CA . ASP A 1 654 ? 21.516 4.152 5.781 1 29.78 654 ASP A CA 1
ATOM 5099 C C . ASP A 1 654 ? 20.719 3.006 5.156 1 29.78 654 ASP A C 1
ATOM 5101 O O . ASP A 1 654 ? 21.125 1.844 5.254 1 29.78 654 ASP A O 1
ATOM 5105 N N . MET B 1 1 ? -19.266 11 32.625 1 40.94 1 MET B N 1
ATOM 5106 C CA . MET B 1 1 ? -19.656 9.969 31.656 1 40.94 1 MET B CA 1
ATOM 5107 C C . MET B 1 1 ? -20.594 10.547 30.609 1 40.94 1 MET B C 1
ATOM 5109 O O . MET B 1 1 ? -21.625 11.141 30.938 1 40.94 1 MET B O 1
ATOM 5113 N N . ALA B 1 2 ? -20.094 10.891 29.531 1 51.66 2 ALA B N 1
ATOM 5114 C CA . ALA B 1 2 ? -20.938 11.539 28.531 1 51.66 2 ALA B CA 1
ATOM 5115 C C . ALA B 1 2 ? -22.234 10.773 28.328 1 51.66 2 ALA B C 1
ATOM 5117 O O . ALA B 1 2 ? -22.25 9.539 28.422 1 51.66 2 ALA B O 1
ATOM 5118 N N . SER B 1 3 ? -23.375 11.344 28.688 1 59.78 3 SER B N 1
ATOM 5119 C CA . SER B 1 3 ? -24.719 10.805 28.469 1 59.78 3 SER B CA 1
ATOM 5120 C C . SER B 1 3 ? -24.844 10.18 27.078 1 59.78 3 SER B C 1
ATOM 5122 O O . SER B 1 3 ? -24.203 10.633 26.125 1 59.78 3 SER B O 1
ATOM 5124 N N . SER B 1 4 ? -25.312 8.945 27.031 1 67.56 4 SER B N 1
ATOM 5125 C CA . SER B 1 4 ? -25.578 8.211 25.797 1 67.56 4 SER B CA 1
ATOM 5126 C C . SER B 1 4 ? -26.406 9.047 24.828 1 67.56 4 SER B C 1
ATOM 5128 O O . SER B 1 4 ? -27.375 9.68 25.219 1 67.56 4 SER B O 1
ATOM 5130 N N . GLN B 1 5 ? -25.844 9.438 23.703 1 83.56 5 GLN B N 1
ATOM 5131 C CA . GLN B 1 5 ? -26.516 10.164 22.641 1 83.56 5 GLN B CA 1
ATOM 5132 C C . GLN B 1 5 ? -26.703 9.273 21.406 1 83.56 5 GLN B C 1
ATOM 5134 O O . GLN B 1 5 ? -25.984 9.43 20.406 1 83.56 5 GLN B O 1
ATOM 5139 N N . PRO B 1 6 ? -27.719 8.414 21.422 1 85.19 6 PRO B N 1
ATOM 5140 C CA . PRO B 1 6 ? -27.875 7.395 20.391 1 85.19 6 PRO B CA 1
ATOM 5141 C C . PRO B 1 6 ? -28 7.988 18.984 1 85.19 6 PRO B C 1
ATOM 5143 O O . PRO B 1 6 ? -27.484 7.418 18.031 1 85.19 6 PRO B O 1
ATOM 5146 N N . ASN B 1 7 ? -28.625 9.102 18.891 1 86.56 7 ASN B N 1
ATOM 5147 C CA . ASN B 1 7 ? -28.781 9.719 17.578 1 86.56 7 ASN B CA 1
ATOM 5148 C C . ASN B 1 7 ? -27.453 10.227 17.047 1 86.56 7 ASN B C 1
ATOM 5150 O O . ASN B 1 7 ? -27.188 10.102 15.844 1 86.56 7 ASN B O 1
ATOM 5154 N N . MET B 1 8 ? -26.719 10.812 17.953 1 91 8 MET B N 1
ATOM 5155 C CA . MET B 1 8 ? -25.406 11.289 17.547 1 91 8 MET B CA 1
ATOM 5156 C C . MET B 1 8 ? -24.5 10.133 17.156 1 91 8 MET B C 1
ATOM 5158 O O . MET B 1 8 ? -23.719 10.234 16.203 1 91 8 MET B O 1
ATOM 5162 N N . GLU B 1 9 ? -24.594 9.047 17.906 1 93 9 GLU B N 1
ATOM 5163 C CA . GLU B 1 9 ? -23.797 7.867 17.594 1 93 9 GLU B CA 1
ATOM 5164 C C . GLU B 1 9 ? -24.141 7.309 16.219 1 93 9 GLU B C 1
ATOM 5166 O O . GLU B 1 9 ? -23.25 6.945 15.453 1 93 9 GLU B O 1
ATOM 5171 N N . LYS B 1 10 ? -25.406 7.215 15.953 1 92.81 10 LYS B N 1
ATOM 5172 C CA . LYS B 1 10 ? -25.844 6.734 14.648 1 92.81 10 LYS B CA 1
ATOM 5173 C C . LYS B 1 10 ? -25.359 7.645 13.531 1 92.81 10 LYS B C 1
ATOM 5175 O O . LYS B 1 10 ? -24.938 7.164 12.477 1 92.81 10 LYS B O 1
ATOM 5180 N N . PHE B 1 11 ? -25.469 8.969 13.766 1 93.69 11 PHE B N 1
ATOM 5181 C CA . PHE B 1 11 ? -25 9.945 12.789 1 93.69 11 PHE B CA 1
ATOM 5182 C C . PHE B 1 11 ? -23.516 9.727 12.484 1 93.69 11 PHE B C 1
ATOM 5184 O O . PHE B 1 11 ? -23.125 9.656 11.32 1 93.69 11 PHE B O 1
ATOM 5191 N N . LEU B 1 12 ? -22.688 9.555 13.531 1 96.38 12 LEU B N 1
ATOM 5192 C CA . LEU B 1 12 ? -21.25 9.391 13.367 1 96.38 12 LEU B CA 1
ATOM 5193 C C . LEU B 1 12 ? -20.922 8.055 12.703 1 96.38 12 LEU B C 1
ATOM 5195 O O . LEU B 1 12 ? -20 7.973 11.891 1 96.38 12 LEU B O 1
ATOM 5199 N N . ARG B 1 13 ? -21.656 7.008 12.992 1 96.62 13 ARG B N 1
ATOM 5200 C CA . ARG B 1 13 ? -21.438 5.707 12.359 1 96.62 13 ARG B CA 1
ATOM 5201 C C . ARG B 1 13 ? -21.703 5.773 10.859 1 96.62 13 ARG B C 1
ATOM 5203 O O . ARG B 1 13 ? -20.953 5.219 10.07 1 96.62 13 ARG B O 1
ATOM 5210 N N . GLU B 1 14 ? -22.734 6.453 10.523 1 94.88 14 GLU B N 1
ATOM 5211 C CA . GLU B 1 14 ? -23.078 6.602 9.109 1 94.88 14 GLU B CA 1
ATOM 5212 C C . GLU B 1 14 ? -22.031 7.441 8.375 1 94.88 14 GLU B C 1
ATOM 5214 O O . GLU B 1 14 ? -21.656 7.129 7.246 1 94.88 14 GLU B O 1
ATOM 5219 N N . TRP B 1 15 ? -21.656 8.539 9.039 1 95.88 15 TRP B N 1
ATOM 5220 C CA . TRP B 1 15 ? -20.625 9.406 8.469 1 95.88 15 TRP B CA 1
ATOM 5221 C C . TRP B 1 15 ? -19.328 8.648 8.266 1 95.88 15 TRP B C 1
ATOM 5223 O O . TRP B 1 15 ? -18.688 8.742 7.207 1 95.88 15 TRP B O 1
ATOM 5233 N N . ARG B 1 16 ? -18.875 7.887 9.25 1 96.94 16 ARG B N 1
ATOM 5234 C CA . ARG B 1 16 ? -17.656 7.09 9.156 1 96.94 16 ARG B CA 1
ATOM 5235 C C . ARG B 1 16 ? -17.75 6.074 8.023 1 96.94 16 ARG B C 1
ATOM 5237 O O . ARG B 1 16 ? -16.812 5.918 7.246 1 96.94 16 ARG B O 1
ATOM 5244 N N . GLN B 1 17 ? -18.891 5.406 7.957 1 95.5 17 GLN B N 1
ATOM 5245 C CA . GLN B 1 17 ? -19.062 4.383 6.934 1 95.5 17 GLN B CA 1
ATOM 5246 C C . GLN B 1 17 ? -19.047 4.996 5.535 1 95.5 17 GLN B C 1
ATOM 5248 O O . GLN B 1 17 ? -18.5 4.41 4.605 1 95.5 17 GLN B O 1
ATOM 5253 N N . ASP B 1 18 ? -19.656 6.109 5.406 1 95.19 18 ASP B N 1
ATOM 5254 C CA . ASP B 1 18 ? -19.656 6.812 4.125 1 95.19 18 ASP B CA 1
ATOM 5255 C C . ASP B 1 18 ? -18.234 7.164 3.699 1 95.19 18 ASP B C 1
ATOM 5257 O O . ASP B 1 18 ? -17.875 7.008 2.531 1 95.19 18 ASP B O 1
ATOM 5261 N N . ALA B 1 19 ? -17.5 7.656 4.641 1 97.25 19 ALA B N 1
ATOM 5262 C CA . ALA B 1 19 ? -16.094 7.996 4.367 1 97.25 19 ALA B CA 1
ATOM 5263 C C . ALA B 1 19 ? -15.297 6.758 3.975 1 97.25 19 ALA B C 1
ATOM 5265 O O . ALA B 1 19 ? -14.5 6.801 3.037 1 97.25 19 ALA B O 1
ATOM 5266 N N . LEU B 1 20 ? -15.547 5.645 4.633 1 95.75 20 LEU B N 1
ATOM 5267 C CA . LEU B 1 20 ? -14.836 4.398 4.352 1 95.75 20 LEU B CA 1
ATOM 5268 C C . LEU B 1 20 ? -15.188 3.881 2.961 1 95.75 20 LEU B C 1
ATOM 5270 O O . LEU B 1 20 ? -14.312 3.396 2.238 1 95.75 20 LEU B O 1
ATOM 5274 N N . ASN B 1 21 ? -16.438 4.016 2.596 1 93.88 21 ASN B N 1
ATOM 5275 C CA . ASN B 1 21 ? -16.906 3.559 1.288 1 93.88 21 ASN B CA 1
ATOM 5276 C C . ASN B 1 21 ? -16.219 4.32 0.156 1 93.88 21 ASN B C 1
ATOM 5278 O O . ASN B 1 21 ? -16.062 3.791 -0.946 1 93.88 21 ASN B O 1
ATOM 5282 N N . LYS B 1 22 ? -15.781 5.535 0.401 1 95.94 22 LYS B N 1
ATOM 5283 C CA . LYS B 1 22 ? -15.133 6.375 -0.602 1 95.94 22 LYS B CA 1
ATOM 5284 C C . LYS B 1 22 ? -13.617 6.328 -0.46 1 95.94 22 LYS B C 1
ATOM 5286 O O . LYS B 1 22 ? -12.906 7.105 -1.098 1 95.94 22 LYS B O 1
ATOM 5291 N N . ALA B 1 23 ? -13.125 5.473 0.402 1 95.75 23 ALA B N 1
ATOM 5292 C CA . ALA B 1 23 ? -11.695 5.336 0.699 1 95.75 23 ALA B CA 1
ATOM 5293 C C . ALA B 1 23 ? -11.117 6.645 1.224 1 95.75 23 ALA B C 1
ATOM 5295 O O . ALA B 1 23 ? -9.992 7.008 0.882 1 95.75 23 ALA B O 1
ATOM 5296 N N . GLN B 1 24 ? -11.945 7.398 1.871 1 97.44 24 GLN B N 1
ATOM 5297 C CA . GLN B 1 24 ? -11.508 8.586 2.594 1 97.44 24 GLN B CA 1
ATOM 5298 C C . GLN B 1 24 ? -11.117 8.242 4.027 1 97.44 24 GLN B C 1
ATOM 5300 O O . GLN B 1 24 ? -11.867 8.523 4.965 1 97.44 24 GLN B O 1
ATOM 5305 N N . TYR B 1 25 ? -9.945 7.762 4.191 1 96.38 25 TYR B N 1
ATOM 5306 C CA . TYR B 1 25 ? -9.531 7.113 5.43 1 96.38 25 TYR B CA 1
ATOM 5307 C C . TYR B 1 25 ? -9.266 8.141 6.523 1 96.38 25 TYR B C 1
ATOM 5309 O O . TYR B 1 25 ? -9.531 7.891 7.699 1 96.38 25 TYR B O 1
ATOM 5317 N N . GLU B 1 26 ? -8.781 9.312 6.152 1 95.5 26 GLU B N 1
ATOM 5318 C CA . GLU B 1 26 ? -8.547 10.359 7.148 1 95.5 26 GLU B CA 1
ATOM 5319 C C . GLU B 1 26 ? -9.852 10.773 7.82 1 95.5 26 GLU B C 1
ATOM 5321 O O . GLU B 1 26 ? -9.914 10.914 9.047 1 95.5 26 GLU B O 1
ATOM 5326 N N . SER B 1 27 ? -10.82 10.914 7 1 97.38 27 SER B N 1
ATOM 5327 C CA . SER B 1 27 ? -12.141 11.25 7.523 1 97.38 27 SER B CA 1
ATOM 5328 C C . SER B 1 27 ? -12.68 10.133 8.406 1 97.38 27 SER B C 1
ATOM 5330 O O . SER B 1 27 ? -13.219 10.391 9.492 1 97.38 27 SER B O 1
ATOM 5332 N N . ALA B 1 28 ? -12.508 8.953 7.918 1 98.06 28 ALA B N 1
ATOM 5333 C CA . ALA B 1 28 ? -13.039 7.805 8.656 1 98.06 28 ALA B CA 1
ATOM 5334 C C . ALA B 1 28 ? -12.344 7.664 10.008 1 98.06 28 ALA B C 1
ATOM 5336 O O . ALA B 1 28 ? -12.992 7.352 11.016 1 98.06 28 ALA B O 1
ATOM 5337 N N . ILE B 1 29 ? -11.062 7.867 10.086 1 97.62 29 ILE B N 1
ATOM 5338 C CA . ILE B 1 29 ? -10.312 7.797 11.336 1 97.62 29 ILE B CA 1
ATOM 5339 C C . ILE B 1 29 ? -10.742 8.93 12.266 1 97.62 29 ILE B C 1
ATOM 5341 O O . ILE B 1 29 ? -10.984 8.719 13.453 1 97.62 29 ILE B O 1
ATOM 5345 N N . PHE B 1 30 ? -10.898 10.125 11.68 1 97.62 30 PHE B N 1
ATOM 5346 C CA . PHE B 1 30 ? -11.273 11.312 12.438 1 97.62 30 PHE B CA 1
ATOM 5347 C C . PHE B 1 30 ? -12.625 11.125 13.117 1 97.62 30 PHE B C 1
ATOM 5349 O O . PHE B 1 30 ? -12.773 11.406 14.305 1 97.62 30 PHE B O 1
ATOM 5356 N N . ILE B 1 31 ? -13.555 10.586 12.406 1 97.94 31 ILE B N 1
ATOM 5357 C CA . ILE B 1 31 ? -14.914 10.398 12.898 1 97.94 31 ILE B CA 1
ATOM 5358 C C . ILE B 1 31 ? -14.953 9.195 13.844 1 97.94 31 ILE B C 1
ATOM 5360 O O . ILE B 1 31 ? -15.578 9.25 14.906 1 97.94 31 ILE B O 1
ATOM 5364 N N . GLY B 1 32 ? -14.266 8.156 13.422 1 97.5 32 GLY B N 1
ATOM 5365 C CA . GLY B 1 32 ? -14.273 6.934 14.203 1 97.5 32 GLY B CA 1
ATOM 5366 C C . GLY B 1 32 ? -13.672 7.098 15.578 1 97.5 32 GLY B C 1
ATOM 5367 O O . GLY B 1 32 ? -14.133 6.484 16.547 1 97.5 32 GLY B O 1
ATOM 5368 N N . ASP B 1 33 ? -12.688 7.859 15.641 1 96.38 33 ASP B N 1
ATOM 5369 C CA . ASP B 1 33 ? -12.023 8.094 16.922 1 96.38 33 ASP B CA 1
ATOM 5370 C C . ASP B 1 33 ? -12.93 8.852 17.875 1 96.38 33 ASP B C 1
ATOM 5372 O O . ASP B 1 33 ? -12.922 8.594 19.078 1 96.38 33 ASP B O 1
ATOM 5376 N N . LYS B 1 34 ? -13.719 9.836 17.391 1 97.56 34 LYS B N 1
ATOM 5377 C CA . LYS B 1 34 ? -14.68 10.547 18.219 1 97.56 34 LYS B CA 1
ATOM 5378 C C . LYS B 1 34 ? -15.805 9.625 18.672 1 97.56 34 LYS B C 1
ATOM 5380 O O . LYS B 1 34 ? -16.297 9.734 19.797 1 97.56 34 LYS B O 1
ATOM 5385 N N . LEU B 1 35 ? -16.203 8.82 17.719 1 97 35 LEU B N 1
ATOM 5386 C CA . LEU B 1 35 ? -17.266 7.871 18.016 1 97 35 LEU B CA 1
ATOM 5387 C C . LEU B 1 35 ? -16.844 6.906 19.125 1 97 35 LEU B C 1
ATOM 5389 O O . LEU B 1 35 ? -17.594 6.664 20.062 1 97 35 LEU B O 1
ATOM 5393 N N . LEU B 1 36 ? -15.672 6.391 19.016 1 96.31 36 LEU B N 1
ATOM 5394 C CA . LEU B 1 36 ? -15.172 5.457 20.031 1 96.31 36 LEU B CA 1
ATOM 5395 C C . LEU B 1 36 ? -15.039 6.137 21.391 1 96.31 36 LEU B C 1
ATOM 5397 O O . LEU B 1 36 ? -15.367 5.543 22.422 1 96.31 36 LEU B O 1
ATOM 5401 N N . ALA B 1 37 ? -14.555 7.344 21.344 1 95.31 37 ALA B N 1
ATOM 5402 C CA . ALA B 1 37 ? -14.414 8.094 22.578 1 95.31 37 ALA B CA 1
ATOM 5403 C C . ALA B 1 37 ? -15.766 8.297 23.25 1 95.31 37 ALA B C 1
ATOM 5405 O O . ALA B 1 37 ? -15.867 8.281 24.484 1 95.31 37 ALA B O 1
ATOM 5406 N N . MET B 1 38 ? -16.812 8.453 22.5 1 94.75 38 MET B N 1
ATOM 5407 C CA . MET B 1 38 ? -18.156 8.711 23.016 1 94.75 38 MET B CA 1
ATOM 5408 C C . MET B 1 38 ? -18.797 7.418 23.516 1 94.75 38 MET B C 1
ATOM 5410 O O . MET B 1 38 ? -19.469 7.41 24.547 1 94.75 38 MET B O 1
ATOM 5414 N N . THR B 1 39 ? -18.531 6.348 22.797 1 94.44 39 THR B N 1
ATOM 5415 C CA . THR B 1 39 ? -19.281 5.133 23.078 1 94.44 39 THR B CA 1
ATOM 5416 C C . THR B 1 39 ? -18.469 4.172 23.938 1 94.44 39 THR B C 1
ATOM 5418 O O . THR B 1 39 ? -19.031 3.416 24.734 1 94.44 39 THR B O 1
ATOM 5421 N N . ASN B 1 40 ? -17.172 4.152 23.734 1 93.12 40 ASN B N 1
ATOM 5422 C CA . ASN B 1 40 ? -16.281 3.146 24.312 1 93.12 40 ASN B CA 1
ATOM 5423 C C . ASN B 1 40 ? -16.797 1.732 24.047 1 93.12 40 ASN B C 1
ATOM 5425 O O . ASN B 1 40 ? -16.734 0.874 24.922 1 93.12 40 ASN B O 1
ATOM 5429 N N . ASP B 1 41 ? -17.391 1.562 22.859 1 93.94 41 ASP B N 1
ATOM 5430 C CA . ASP B 1 41 ? -18 0.308 22.438 1 93.94 41 ASP B CA 1
ATOM 5431 C C . ASP B 1 41 ? -17 -0.576 21.688 1 93.94 41 ASP B C 1
ATOM 5433 O O . ASP B 1 41 ? -16.203 -0.083 20.891 1 93.94 41 ASP B O 1
ATOM 5437 N N . ASP B 1 42 ? -17.094 -1.869 21.969 1 94.38 42 ASP B N 1
ATOM 5438 C CA . ASP B 1 42 ? -16.172 -2.826 21.359 1 94.38 42 ASP B CA 1
ATOM 5439 C C . ASP B 1 42 ? -16.328 -2.869 19.844 1 94.38 42 ASP B C 1
ATOM 5441 O O . ASP B 1 42 ? -15.352 -3.004 19.109 1 94.38 42 ASP B O 1
ATOM 5445 N N . ASN B 1 43 ? -17.516 -2.793 19.344 1 94.81 43 ASN B N 1
ATOM 5446 C CA . ASN B 1 43 ? -17.75 -2.814 17.906 1 94.81 43 ASN B CA 1
ATOM 5447 C C . ASN B 1 43 ? -17.172 -1.576 17.234 1 94.81 43 ASN B C 1
ATOM 5449 O O . ASN B 1 43 ? -16.641 -1.664 16.125 1 94.81 43 ASN B O 1
ATOM 5453 N N . ASP B 1 44 ? -17.391 -0.461 17.891 1 96.5 44 ASP B N 1
ATOM 5454 C CA . ASP B 1 44 ? -16.812 0.764 17.344 1 96.5 44 ASP B CA 1
ATOM 5455 C C . ASP B 1 44 ? -15.289 0.717 17.359 1 96.5 44 ASP B C 1
ATOM 5457 O O . ASP B 1 44 ? -14.641 1.258 16.453 1 96.5 44 ASP B O 1
ATOM 5461 N N . ALA B 1 45 ? -14.719 0.085 18.391 1 96.62 45 ALA B N 1
ATOM 5462 C CA . ALA B 1 45 ? -13.273 -0.099 18.438 1 96.62 45 ALA B CA 1
ATOM 5463 C C . ALA B 1 45 ? -12.797 -0.995 17.297 1 96.62 45 ALA B C 1
ATOM 5465 O O . ALA B 1 45 ? -11.789 -0.702 16.641 1 96.62 45 ALA B O 1
ATOM 5466 N N . PHE B 1 46 ? -13.516 -2.064 17.094 1 96.25 46 PHE B N 1
ATOM 5467 C CA . PHE B 1 46 ? -13.172 -2.988 16.016 1 96.25 46 PHE B CA 1
ATOM 5468 C C . PHE B 1 46 ? -13.25 -2.291 14.672 1 96.25 46 PHE B C 1
ATOM 5470 O O . PHE B 1 46 ? -12.352 -2.445 13.836 1 96.25 46 PHE B O 1
ATOM 5477 N N . PHE B 1 47 ? -14.297 -1.524 14.445 1 96.31 47 PHE B N 1
ATOM 5478 C CA . PHE B 1 47 ? -14.469 -0.843 13.164 1 96.31 47 PHE B CA 1
ATOM 5479 C C . PHE B 1 47 ? -13.375 0.203 12.961 1 96.31 47 PHE B C 1
ATOM 5481 O O . PHE B 1 47 ? -12.891 0.39 11.844 1 96.31 47 PHE B O 1
ATOM 5488 N N . LEU B 1 48 ? -13.062 0.892 14.016 1 97.62 48 LEU B N 1
ATOM 5489 C CA . LEU B 1 48 ? -11.969 1.854 13.898 1 97.62 48 LEU B CA 1
ATOM 5490 C C . LEU B 1 48 ? -10.656 1.15 13.562 1 97.62 48 LEU B C 1
ATOM 5492 O O . LEU B 1 48 ? -9.867 1.656 12.758 1 97.62 48 LEU B O 1
ATOM 5496 N N . ALA B 1 49 ? -10.414 0.012 14.172 1 97.69 49 ALA B N 1
ATOM 5497 C CA . ALA B 1 49 ? -9.227 -0.772 13.852 1 97.69 49 ALA B CA 1
ATOM 5498 C C . ALA B 1 49 ? -9.227 -1.199 12.383 1 97.69 49 ALA B C 1
ATOM 5500 O O . ALA B 1 49 ? -8.188 -1.195 11.727 1 97.69 49 ALA B O 1
ATOM 5501 N N . GLN B 1 50 ? -10.359 -1.54 11.891 1 97.06 50 GLN B N 1
ATOM 5502 C CA . GLN B 1 50 ? -10.5 -1.905 10.484 1 97.06 50 GLN B CA 1
ATOM 5503 C C . GLN B 1 50 ? -10.164 -0.727 9.57 1 97.06 50 GLN B C 1
ATOM 5505 O O . GLN B 1 50 ? -9.562 -0.909 8.508 1 97.06 50 GLN B O 1
ATOM 5510 N N . VAL B 1 51 ? -10.602 0.444 9.984 1 97.56 51 VAL B N 1
ATOM 5511 C CA . VAL B 1 51 ? -10.305 1.646 9.211 1 97.56 51 VAL B CA 1
ATOM 5512 C C . VAL B 1 51 ? -8.805 1.894 9.203 1 97.56 51 VAL B C 1
ATOM 5514 O O . VAL B 1 51 ? -8.227 2.207 8.156 1 97.56 51 VAL B O 1
ATOM 5517 N N . HIS B 1 52 ? -8.172 1.757 10.367 1 97.69 52 HIS B N 1
ATOM 5518 C CA . HIS B 1 52 ? -6.723 1.899 10.438 1 97.69 52 HIS B CA 1
ATOM 5519 C C . HIS B 1 52 ? -6.02 0.883 9.547 1 97.69 52 HIS B C 1
ATOM 5521 O O . HIS B 1 52 ? -5.047 1.215 8.859 1 97.69 52 HIS B O 1
ATOM 5527 N N . PHE B 1 53 ? -6.477 -0.348 9.547 1 97.25 53 PHE B N 1
ATOM 5528 C CA . PHE B 1 53 ? -5.91 -1.39 8.695 1 97.25 53 PHE B CA 1
ATOM 5529 C C . PHE B 1 53 ? -6.016 -1.005 7.227 1 97.25 53 PHE B C 1
ATOM 5531 O O . PHE B 1 53 ? -5.043 -1.118 6.48 1 97.25 53 PHE B O 1
ATOM 5538 N N . ALA B 1 54 ? -7.215 -0.573 6.828 1 95.94 54 ALA B N 1
ATOM 5539 C CA . ALA B 1 54 ? -7.453 -0.185 5.441 1 95.94 54 ALA B CA 1
ATOM 5540 C C . ALA B 1 54 ? -6.566 0.99 5.039 1 95.94 54 ALA B C 1
ATOM 5542 O O . ALA B 1 54 ? -6.148 1.094 3.885 1 95.94 54 ALA B O 1
ATOM 5543 N N . ALA B 1 55 ? -6.289 1.819 6.02 1 95.81 55 ALA B N 1
ATOM 5544 C CA . ALA B 1 55 ? -5.457 2.996 5.773 1 95.81 55 ALA B CA 1
ATOM 5545 C C . ALA B 1 55 ? -3.977 2.635 5.777 1 95.81 55 ALA B C 1
ATOM 5547 O O . ALA B 1 55 ? -3.123 3.479 5.492 1 95.81 55 ALA B O 1
ATOM 5548 N N . GLY B 1 56 ? -3.615 1.399 6.145 1 94.06 56 GLY B N 1
ATOM 5549 C CA . GLY B 1 56 ? -2.23 0.962 6.184 1 94.06 56 GLY B CA 1
ATOM 5550 C C . GLY B 1 56 ? -1.571 1.193 7.531 1 94.06 56 GLY B C 1
ATOM 5551 O O . GLY B 1 56 ? -0.363 0.997 7.68 1 94.06 56 GLY B O 1
ATOM 5552 N N . ASN B 1 57 ? -2.375 1.675 8.477 1 95.56 57 ASN B N 1
ATOM 5553 C CA . ASN B 1 57 ? -1.861 1.875 9.828 1 95.56 57 ASN B CA 1
ATOM 5554 C C . ASN B 1 57 ? -1.963 0.601 10.664 1 95.56 57 ASN B C 1
ATOM 5556 O O . ASN B 1 57 ? -2.682 0.563 11.664 1 95.56 57 ASN B O 1
ATOM 5560 N N . TYR B 1 58 ? -1.159 -0.339 10.391 1 96.5 58 TYR B N 1
ATOM 5561 C CA . TYR B 1 58 ? -1.287 -1.668 10.977 1 96.5 58 TYR B CA 1
ATOM 5562 C C . TYR B 1 58 ? -0.882 -1.656 12.445 1 96.5 58 TYR B C 1
ATOM 5564 O O . TYR B 1 58 ? -1.524 -2.299 13.273 1 96.5 58 TYR B O 1
ATOM 5572 N N . THR B 1 59 ? 0.171 -0.926 12.781 1 94.5 59 THR B N 1
ATOM 5573 C CA . THR B 1 59 ? 0.649 -0.863 14.156 1 94.5 59 THR B CA 1
ATOM 5574 C C . THR B 1 59 ? -0.401 -0.228 15.062 1 94.5 59 THR B C 1
ATOM 5576 O O . THR B 1 59 ? -0.646 -0.712 16.172 1 94.5 59 THR B O 1
ATOM 5579 N N . ARG B 1 60 ? -1.013 0.818 14.578 1 95.44 60 ARG B N 1
ATOM 5580 C CA . ARG B 1 60 ? -2.029 1.502 15.375 1 95.44 60 ARG B CA 1
ATOM 5581 C C . ARG B 1 60 ? -3.279 0.641 15.523 1 95.44 60 ARG B C 1
ATOM 5583 O O . ARG B 1 60 ? -3.908 0.626 16.578 1 95.44 60 ARG B O 1
ATOM 5590 N N . ALA B 1 61 ? -3.672 -0.023 14.422 1 97.12 61 ALA B N 1
ATOM 5591 C CA . ALA B 1 61 ? -4.82 -0.926 14.484 1 97.12 61 ALA B CA 1
ATOM 5592 C C . ALA B 1 61 ? -4.605 -2.012 15.539 1 97.12 61 ALA B C 1
ATOM 5594 O O . ALA B 1 61 ? -5.488 -2.27 16.359 1 97.12 61 ALA B O 1
ATOM 5595 N N . GLN B 1 62 ? -3.461 -2.631 15.547 1 95.81 62 GLN B N 1
ATOM 5596 C CA . GLN B 1 62 ? -3.129 -3.686 16.5 1 95.81 62 GLN B CA 1
ATOM 5597 C C . GLN B 1 62 ? -3.119 -3.152 17.922 1 95.81 62 GLN B C 1
ATOM 5599 O O . GLN B 1 62 ? -3.67 -3.781 18.828 1 95.81 62 GLN B O 1
ATOM 5604 N N . ALA B 1 63 ? -2.504 -2.02 18.125 1 94.56 63 ALA B N 1
ATOM 5605 C CA . ALA B 1 63 ? -2.41 -1.41 19.438 1 94.56 63 ALA B CA 1
ATOM 5606 C C . ALA B 1 63 ? -3.795 -1.096 20 1 94.56 63 ALA B C 1
ATOM 5608 O O . ALA B 1 63 ? -4.039 -1.26 21.203 1 94.56 63 ALA B O 1
ATOM 5609 N N . LEU B 1 64 ? -4.629 -0.614 19.156 1 95.62 64 LEU B N 1
ATOM 5610 C CA . LEU B 1 64 ? -5.988 -0.284 19.562 1 95.62 64 LEU B CA 1
ATOM 5611 C C . LEU B 1 64 ? -6.723 -1.525 20.062 1 95.62 64 LEU B C 1
ATOM 5613 O O . LEU B 1 64 ? -7.414 -1.477 21.078 1 95.62 64 LEU B O 1
ATOM 5617 N N . LEU B 1 65 ? -6.613 -2.613 19.359 1 96.19 65 LEU B N 1
ATOM 5618 C CA . LEU B 1 65 ? -7.285 -3.854 19.734 1 96.19 65 LEU B CA 1
ATOM 5619 C C . LEU B 1 65 ? -6.742 -4.398 21.047 1 96.19 65 LEU B C 1
ATOM 5621 O O . LEU B 1 65 ? -7.5 -4.914 21.875 1 96.19 65 LEU B O 1
ATOM 5625 N N . VAL B 1 66 ? -5.484 -4.273 21.234 1 93.38 66 VAL B N 1
ATOM 5626 C CA . VAL B 1 66 ? -4.844 -4.742 22.469 1 93.38 66 VAL B CA 1
ATOM 5627 C C . VAL B 1 66 ? -5.277 -3.863 23.641 1 93.38 66 VAL B C 1
ATOM 5629 O O . VAL B 1 66 ? -5.605 -4.371 24.719 1 93.38 66 VAL B O 1
ATOM 5632 N N . LYS B 1 67 ? -5.254 -2.625 23.391 1 91.31 67 LYS B N 1
ATOM 5633 C CA . LYS B 1 67 ? -5.613 -1.671 24.438 1 91.31 67 LYS B CA 1
ATOM 5634 C C . LYS B 1 67 ? -7.035 -1.916 24.938 1 91.31 67 LYS B C 1
ATOM 5636 O O . LYS B 1 67 ? -7.301 -1.806 26.141 1 91.31 67 LYS B O 1
ATOM 5641 N N . GLN B 1 68 ? -7.891 -2.211 24.031 1 91.81 68 GLN B N 1
ATOM 5642 C CA . GLN B 1 68 ? -9.289 -2.436 24.375 1 91.81 68 GLN B CA 1
ATOM 5643 C C . GLN B 1 68 ? -9.508 -3.865 24.875 1 91.81 68 GLN B C 1
ATOM 5645 O O . GLN B 1 68 ? -10.641 -4.262 25.156 1 91.81 68 GLN B O 1
ATOM 5650 N N . ASP B 1 69 ? -8.477 -4.719 24.953 1 91.62 69 ASP B N 1
ATOM 5651 C CA . ASP B 1 69 ? -8.516 -6.105 25.406 1 91.62 69 ASP B CA 1
ATOM 5652 C C . ASP B 1 69 ? -9.539 -6.914 24.625 1 91.62 69 ASP B C 1
ATOM 5654 O O . ASP B 1 69 ? -10.406 -7.57 25.219 1 91.62 69 ASP B O 1
ATOM 5658 N N . LEU B 1 70 ? -9.477 -6.766 23.359 1 92.56 70 LEU B N 1
ATOM 5659 C CA . LEU B 1 70 ? -10.484 -7.402 22.516 1 92.56 70 LEU B CA 1
ATOM 5660 C C . LEU B 1 70 ? -9.953 -8.703 21.906 1 92.56 70 LEU B C 1
ATOM 5662 O O . LEU B 1 70 ? -10.695 -9.453 21.281 1 92.56 70 LEU B O 1
ATOM 5666 N N . LEU B 1 71 ? -8.789 -9.094 22.125 1 92 71 LEU B N 1
ATOM 5667 C CA . LEU B 1 71 ? -8.172 -10.25 21.484 1 92 71 LEU B CA 1
ATOM 5668 C C . LEU B 1 71 ? -8.75 -11.547 22.016 1 92 71 LEU B C 1
ATOM 5670 O O . LEU B 1 71 ? -8.961 -12.5 21.266 1 92 71 LEU B O 1
ATOM 5674 N N . THR B 1 72 ? -9.07 -11.594 23.234 1 87.5 72 THR B N 1
ATOM 5675 C CA . THR B 1 72 ? -9.531 -12.836 23.828 1 87.5 72 THR B CA 1
ATOM 5676 C C . THR B 1 72 ? -11.039 -13.008 23.641 1 87.5 72 THR B C 1
ATOM 5678 O O . THR B 1 72 ? -11.531 -14.133 23.531 1 87.5 72 THR B O 1
ATOM 5681 N N . SER B 1 73 ? -11.688 -11.945 23.438 1 87.5 73 SER B N 1
ATOM 5682 C CA . SER B 1 73 ? -13.141 -12.023 23.469 1 87.5 73 SER B CA 1
ATOM 5683 C C . SER B 1 73 ? -13.719 -12.195 22.062 1 87.5 73 SER B C 1
ATOM 5685 O O . SER B 1 73 ? -14.82 -12.711 21.891 1 87.5 73 SER B O 1
ATOM 5687 N N . SER B 1 74 ? -13.039 -11.805 21.078 1 91.31 74 SER B N 1
ATOM 5688 C CA . SER B 1 74 ? -13.617 -11.773 19.734 1 91.31 74 SER B CA 1
ATOM 5689 C C . SER B 1 74 ? -12.664 -12.391 18.703 1 91.31 74 SER B C 1
ATOM 5691 O O . SER B 1 74 ? -11.562 -11.883 18.5 1 91.31 74 SER B O 1
ATOM 5693 N N . PRO B 1 75 ? -13.156 -13.477 18.062 1 92.5 75 PRO B N 1
ATOM 5694 C CA . PRO B 1 75 ? -12.32 -14.062 17.016 1 92.5 75 PRO B CA 1
ATOM 5695 C C . PRO B 1 75 ? -12.023 -13.086 15.875 1 92.5 75 PRO B C 1
ATOM 5697 O O . PRO B 1 75 ? -10.945 -13.133 15.273 1 92.5 75 PRO B O 1
ATOM 5700 N N . SER B 1 76 ? -13.016 -12.234 15.586 1 95.38 76 SER B N 1
ATOM 5701 C CA . SER B 1 76 ? -12.797 -11.242 14.539 1 95.38 76 SER B CA 1
ATOM 5702 C C . SER B 1 76 ? -11.664 -10.297 14.898 1 95.38 76 SER B C 1
ATOM 5704 O O . SER B 1 76 ? -10.852 -9.938 14.047 1 95.38 76 SER B O 1
ATOM 5706 N N . CYS B 1 77 ? -11.562 -9.883 16.172 1 96.62 77 CYS B N 1
ATOM 5707 C CA . CYS B 1 77 ? -10.508 -8.992 16.625 1 96.62 77 CYS B CA 1
ATOM 5708 C C . CYS B 1 77 ? -9.156 -9.703 16.656 1 96.62 77 CYS B C 1
ATOM 5710 O O . CYS B 1 77 ? -8.133 -9.109 16.328 1 96.62 77 CYS B O 1
ATOM 5712 N N . ARG B 1 78 ? -9.172 -10.953 17.062 1 96.06 78 ARG B N 1
ATOM 5713 C CA . ARG B 1 78 ? -7.945 -11.742 17.062 1 96.06 78 ARG B CA 1
ATOM 5714 C C . ARG B 1 78 ? -7.406 -11.906 15.641 1 96.06 78 ARG B C 1
ATOM 5716 O O . ARG B 1 78 ? -6.203 -11.758 15.406 1 96.06 78 ARG B O 1
ATOM 5723 N N . TYR B 1 79 ? -8.328 -12.211 14.727 1 97.25 79 TYR B N 1
ATOM 5724 C CA . TYR B 1 79 ? -7.961 -12.32 13.32 1 97.25 79 TYR B CA 1
ATOM 5725 C C . TYR B 1 79 ? -7.324 -11.031 12.82 1 97.25 79 TYR B C 1
ATOM 5727 O O . TYR B 1 79 ? -6.262 -11.062 12.188 1 97.25 79 TYR B O 1
ATOM 5735 N N . LEU B 1 80 ? -7.984 -9.93 13.07 1 97.94 80 LEU B N 1
ATOM 5736 C CA . LEU B 1 80 ? -7.504 -8.641 12.586 1 97.94 80 LEU B CA 1
ATOM 5737 C C . LEU B 1 80 ? -6.148 -8.297 13.195 1 97.94 80 LEU B C 1
ATOM 5739 O O . LEU B 1 80 ? -5.262 -7.789 12.508 1 97.94 80 LEU B O 1
ATOM 5743 N N . ALA B 1 81 ? -5.992 -8.57 14.484 1 98 81 ALA B N 1
ATOM 5744 C CA . ALA B 1 81 ? -4.73 -8.297 15.172 1 98 81 ALA B CA 1
ATOM 5745 C C . ALA B 1 81 ? -3.588 -9.102 14.555 1 98 81 ALA B C 1
ATOM 5747 O O . ALA B 1 81 ? -2.506 -8.57 14.305 1 98 81 ALA B O 1
ATOM 5748 N N . ALA B 1 82 ? -3.812 -10.359 14.305 1 98 82 ALA B N 1
ATOM 5749 C CA . ALA B 1 82 ? -2.803 -11.211 13.688 1 98 82 ALA B CA 1
ATOM 5750 C C . ALA B 1 82 ? -2.484 -10.75 12.266 1 98 82 ALA B C 1
ATOM 5752 O O . ALA B 1 82 ? -1.321 -10.742 11.859 1 98 82 ALA B O 1
ATOM 5753 N N . HIS B 1 83 ? -3.555 -10.422 11.57 1 98.25 83 HIS B N 1
ATOM 5754 C CA . HIS B 1 83 ? -3.373 -9.938 10.211 1 98.25 83 HIS B CA 1
ATOM 5755 C C . HIS B 1 83 ? -2.518 -8.672 10.188 1 98.25 83 HIS B C 1
ATOM 5757 O O . HIS B 1 83 ? -1.683 -8.5 9.297 1 98.25 83 HIS B O 1
ATOM 5763 N N . CYS B 1 84 ? -2.707 -7.766 11.156 1 98.06 84 CYS B N 1
ATOM 5764 C CA . CYS B 1 84 ? -1.898 -6.555 11.273 1 98.06 84 CYS B CA 1
ATOM 5765 C C . CYS B 1 84 ? -0.43 -6.902 11.484 1 98.06 84 CYS B C 1
ATOM 5767 O O . CYS B 1 84 ? 0.451 -6.289 10.875 1 98.06 84 CYS B O 1
ATOM 5769 N N . LEU B 1 85 ? -0.17 -7.867 12.328 1 97.69 85 LEU B N 1
ATOM 5770 C CA . LEU B 1 85 ? 1.199 -8.281 12.617 1 97.69 85 LEU B CA 1
ATOM 5771 C C . LEU B 1 85 ? 1.859 -8.883 11.383 1 97.69 85 LEU B C 1
ATOM 5773 O O . LEU B 1 85 ? 3.043 -8.648 11.125 1 97.69 85 LEU B O 1
ATOM 5777 N N . ILE B 1 86 ? 1.095 -9.625 10.625 1 97.69 86 ILE B N 1
ATOM 5778 C CA . ILE B 1 86 ? 1.613 -10.234 9.406 1 97.69 86 ILE B CA 1
ATOM 5779 C C . ILE B 1 86 ? 1.99 -9.141 8.406 1 97.69 86 ILE B C 1
ATOM 5781 O O . ILE B 1 86 ? 3.045 -9.211 7.77 1 97.69 86 ILE B O 1
ATOM 5785 N N . LYS B 1 87 ? 1.157 -8.094 8.281 1 96.44 87 LYS B N 1
ATOM 5786 C CA . LYS B 1 87 ? 1.439 -6.984 7.375 1 96.44 87 LYS B CA 1
ATOM 5787 C C . LYS B 1 87 ? 2.676 -6.211 7.824 1 96.44 87 LYS B C 1
ATOM 5789 O O . LYS B 1 87 ? 3.322 -5.543 7.016 1 96.44 87 LYS B O 1
ATOM 5794 N N . GLN B 1 88 ? 3.004 -6.398 9.102 1 94.12 88 GLN B N 1
ATOM 5795 C CA . GLN B 1 88 ? 4.203 -5.77 9.648 1 94.12 88 GLN B CA 1
ATOM 5796 C C . GLN B 1 88 ? 5.395 -6.719 9.594 1 94.12 88 GLN B C 1
ATOM 5798 O O . GLN B 1 88 ? 6.457 -6.422 10.141 1 94.12 88 GLN B O 1
ATOM 5803 N N . ASN B 1 89 ? 5.227 -7.902 9.047 1 94.25 89 ASN B N 1
ATOM 5804 C CA . ASN B 1 89 ? 6.234 -8.945 8.922 1 94.25 89 ASN B CA 1
ATOM 5805 C C . ASN B 1 89 ? 6.66 -9.492 10.281 1 94.25 89 ASN B C 1
ATOM 5807 O O . ASN B 1 89 ? 7.809 -9.898 10.461 1 94.25 89 ASN B O 1
ATOM 5811 N N . ASN B 1 90 ? 5.789 -9.312 11.25 1 96.06 90 ASN B N 1
ATOM 5812 C CA . ASN B 1 90 ? 6.016 -9.898 12.562 1 96.06 90 ASN B CA 1
ATOM 5813 C C . ASN B 1 90 ? 5.301 -11.242 12.711 1 96.06 90 ASN B C 1
ATOM 5815 O O . ASN B 1 90 ? 4.344 -11.359 13.477 1 96.06 90 ASN B O 1
ATOM 5819 N N . PHE B 1 91 ? 5.793 -12.273 12.172 1 96.75 91 PHE B N 1
ATOM 5820 C CA . PHE B 1 91 ? 5.137 -13.57 12.031 1 96.75 91 PHE B CA 1
ATOM 5821 C C . PHE B 1 91 ? 5.168 -14.336 13.352 1 96.75 91 PHE B C 1
ATOM 5823 O O . PHE B 1 91 ? 4.25 -15.102 13.648 1 96.75 91 PHE B O 1
ATOM 5830 N N . VAL B 1 92 ? 6.188 -14.125 14.164 1 95.88 92 VAL B N 1
ATOM 5831 C CA . VAL B 1 92 ? 6.312 -14.82 15.438 1 95.88 92 VAL B CA 1
ATOM 5832 C C . VAL B 1 92 ? 5.207 -14.359 16.391 1 95.88 92 VAL B C 1
ATOM 5834 O O . VAL B 1 92 ? 4.508 -15.18 16.984 1 95.88 92 VAL B O 1
ATOM 5837 N N . GLU B 1 93 ? 5.074 -13.07 16.438 1 96.25 93 GLU B N 1
ATOM 5838 C CA . GLU B 1 93 ? 4.027 -12.523 17.297 1 96.25 93 GLU B CA 1
ATOM 5839 C C . GLU B 1 93 ? 2.641 -12.883 16.766 1 96.25 93 GLU B C 1
ATOM 5841 O O . GLU B 1 93 ? 1.709 -13.102 17.547 1 96.25 93 GLU B O 1
ATOM 5846 N N . ALA B 1 94 ? 2.508 -12.883 15.438 1 97.81 94 ALA B N 1
ATOM 5847 C CA . ALA B 1 94 ? 1.235 -13.281 14.836 1 97.81 94 ALA B CA 1
ATOM 5848 C C . ALA B 1 94 ? 0.867 -14.711 15.227 1 97.81 94 ALA B C 1
ATOM 5850 O O . ALA B 1 94 ? -0.282 -14.984 15.578 1 97.81 94 ALA B O 1
ATOM 5851 N N . LEU B 1 95 ? 1.786 -15.602 15.242 1 97 95 LEU B N 1
ATOM 5852 C CA . LEU B 1 95 ? 1.548 -17 15.594 1 97 95 LEU B CA 1
ATOM 5853 C C . LEU B 1 95 ? 1.187 -17.141 17.062 1 97 95 LEU B C 1
ATOM 5855 O O . LEU B 1 95 ? 0.396 -18.016 17.438 1 97 95 LEU B O 1
ATOM 5859 N N . ALA B 1 96 ? 1.777 -16.281 17.859 1 95.62 96 ALA B N 1
ATOM 5860 C CA . ALA B 1 96 ? 1.464 -16.312 19.281 1 95.62 96 ALA B CA 1
ATOM 5861 C C . ALA B 1 96 ? -0.002 -15.961 19.531 1 95.62 96 ALA B C 1
ATOM 5863 O O . ALA B 1 96 ? -0.644 -16.547 20.406 1 95.62 96 ALA B O 1
ATOM 5864 N N . ILE B 1 97 ? -0.51 -15.07 18.75 1 95.44 97 ILE B N 1
ATOM 5865 C CA . ILE B 1 97 ? -1.908 -14.672 18.875 1 95.44 97 ILE B CA 1
ATOM 5866 C C . ILE B 1 97 ? -2.807 -15.766 18.297 1 95.44 97 ILE B C 1
ATOM 5868 O O . ILE B 1 97 ? -3.852 -16.078 18.859 1 95.44 97 ILE B O 1
ATOM 5872 N N . LEU B 1 98 ? -2.441 -16.344 17.172 1 95.62 98 LEU B N 1
ATOM 5873 C CA . LEU B 1 98 ? -3.246 -17.328 16.453 1 95.62 98 LEU B CA 1
ATOM 5874 C C . LEU B 1 98 ? -3.227 -18.672 17.172 1 95.62 98 LEU B C 1
ATOM 5876 O O . LEU B 1 98 ? -4.184 -19.453 17.078 1 95.62 98 LEU B O 1
ATOM 5880 N N . GLY B 1 99 ? -2.238 -18.938 17.891 1 91.31 99 GLY B N 1
ATOM 5881 C CA . GLY B 1 99 ? -2.086 -20.234 18.516 1 91.31 99 GLY B CA 1
ATOM 5882 C C . GLY B 1 99 ? -1.544 -21.297 17.578 1 91.31 99 GLY B C 1
ATOM 5883 O O . GLY B 1 99 ? -1.678 -21.172 16.359 1 91.31 99 GLY B O 1
ATOM 5884 N N . GLU B 1 100 ? -1.054 -22.359 18.125 1 85.31 100 GLU B N 1
ATOM 5885 C CA . GLU B 1 100 ? -0.447 -23.422 17.328 1 85.31 100 GLU B CA 1
ATOM 5886 C C . GLU B 1 100 ? -1.349 -24.641 17.266 1 85.31 100 GLU B C 1
ATOM 5888 O O . GLU B 1 100 ? -1.102 -25.562 16.469 1 85.31 100 GLU B O 1
ATOM 5893 N N . HIS B 1 101 ? -2.438 -24.484 17.953 1 85.88 101 HIS B N 1
ATOM 5894 C CA . HIS B 1 101 ? -3.293 -25.672 18.016 1 85.88 101 HIS B CA 1
ATOM 5895 C C . HIS B 1 101 ? -4.375 -25.625 16.938 1 85.88 101 HIS B C 1
ATOM 5897 O O . HIS B 1 101 ? -4.93 -24.547 16.656 1 85.88 101 HIS B O 1
ATOM 5903 N N . THR B 1 102 ? -4.586 -26.781 16.359 1 84.06 102 THR B N 1
ATOM 5904 C CA . THR B 1 102 ? -5.633 -26.922 15.359 1 84.06 102 THR B CA 1
ATOM 5905 C C . THR B 1 102 ? -6.992 -27.141 16.016 1 84.06 102 THR B C 1
ATOM 5907 O O . THR B 1 102 ? -7.152 -28.062 16.828 1 84.06 102 THR B O 1
ATOM 5910 N N . PRO B 1 103 ? -7.895 -26.344 15.727 1 88.31 103 PRO B N 1
ATOM 5911 C CA . PRO B 1 103 ? -9.227 -26.547 16.297 1 88.31 103 PRO B CA 1
ATOM 5912 C C . PRO B 1 103 ? -10.008 -27.656 15.609 1 88.31 103 PRO B C 1
ATOM 5914 O O . PRO B 1 103 ? -11.023 -27.391 14.961 1 88.31 103 PRO B O 1
ATOM 5917 N N . THR B 1 104 ? -9.766 -28.844 15.898 1 89.44 104 THR B N 1
ATOM 5918 C CA . THR B 1 104 ? -10.32 -30.016 15.219 1 89.44 104 THR B CA 1
ATOM 5919 C C . THR B 1 104 ? -11.82 -30.125 15.5 1 89.44 104 THR B C 1
ATOM 5921 O O . THR B 1 104 ? -12.555 -30.703 14.703 1 89.44 104 THR B O 1
ATOM 5924 N N . HIS B 1 105 ? -12.219 -29.562 16.609 1 88.06 105 HIS B N 1
ATOM 5925 C CA . HIS B 1 105 ? -13.633 -29.641 16.984 1 88.06 105 HIS B CA 1
ATOM 5926 C C . HIS B 1 105 ? -14.5 -28.828 16.031 1 88.06 105 HIS B C 1
ATOM 5928 O O . HIS B 1 105 ? -15.719 -29 15.984 1 88.06 105 HIS B O 1
ATOM 5934 N N . LEU B 1 106 ? -13.898 -28.031 15.219 1 90.62 106 LEU B N 1
ATOM 5935 C CA . LEU B 1 106 ? -14.648 -27.156 14.32 1 90.62 106 LEU B CA 1
ATOM 5936 C C . LEU B 1 106 ? -14.719 -27.766 12.922 1 90.62 106 LEU B C 1
ATOM 5938 O O . LEU B 1 106 ? -15.375 -27.203 12.031 1 90.62 106 LEU B O 1
ATOM 5942 N N . PHE B 1 107 ? -14.164 -28.891 12.727 1 90.19 107 PHE B N 1
ATOM 5943 C CA . PHE B 1 107 ? -14.172 -29.484 11.391 1 90.19 107 PHE B CA 1
ATOM 5944 C C . PHE B 1 107 ? -15.586 -29.891 11 1 90.19 107 PHE B C 1
ATOM 5946 O O . PHE B 1 107 ? -16.328 -30.438 11.812 1 90.19 107 PHE B O 1
ATOM 5953 N N . ALA B 1 108 ? -15.93 -29.516 9.875 1 80.88 108 ALA B N 1
ATOM 5954 C CA . ALA B 1 108 ? -17.234 -29.922 9.359 1 80.88 108 ALA B CA 1
ATOM 5955 C C . ALA B 1 108 ? -17.234 -31.375 8.93 1 80.88 108 ALA B C 1
ATOM 5957 O O . ALA B 1 108 ? -16.234 -31.875 8.422 1 80.88 108 ALA B O 1
ATOM 5958 N N . THR B 1 109 ? -18.203 -32.188 9.438 1 71.12 109 THR B N 1
ATOM 5959 C CA . THR B 1 109 ? -18.266 -33.625 9.094 1 71.12 109 THR B CA 1
ATOM 5960 C C . THR B 1 109 ? -18.969 -33.812 7.75 1 71.12 109 THR B C 1
ATOM 5962 O O . THR B 1 109 ? -19.938 -33.125 7.441 1 71.12 109 THR B O 1
ATOM 5965 N N . ASN B 1 110 ? -18.25 -34.438 6.863 1 64.44 110 ASN B N 1
ATOM 5966 C CA . ASN B 1 110 ? -18.844 -34.875 5.605 1 64.44 110 ASN B CA 1
ATOM 5967 C C . ASN B 1 110 ? -19.875 -35.969 5.824 1 64.44 110 ASN B C 1
ATOM 5969 O O . ASN B 1 110 ? -19.531 -37.094 6.164 1 64.44 110 ASN B O 1
ATOM 5973 N N . ALA B 1 111 ? -21.109 -36 6.266 1 49.31 111 ALA B N 1
ATOM 5974 C CA . ALA B 1 111 ? -22.125 -37 6.645 1 49.31 111 ALA B CA 1
ATOM 5975 C C . ALA B 1 111 ? -22.312 -38.031 5.539 1 49.31 111 ALA B C 1
ATOM 5977 O O . ALA B 1 111 ? -22.797 -39.125 5.789 1 49.31 111 ALA B O 1
ATOM 5978 N N . LYS B 1 112 ? -22.359 -37.812 4.207 1 46.5 112 LYS B N 1
ATOM 5979 C CA . LYS B 1 112 ? -22.781 -38.875 3.295 1 46.5 112 LYS B CA 1
ATOM 5980 C C . LYS B 1 112 ? -21.844 -40.062 3.367 1 46.5 112 LYS B C 1
ATOM 5982 O O . LYS B 1 112 ? -22.078 -41.094 2.719 1 46.5 112 LYS B O 1
ATOM 5987 N N . ARG B 1 113 ? -20.688 -39.969 3.824 1 41.75 113 ARG B N 1
ATOM 5988 C CA . ARG B 1 113 ? -19.906 -41.188 3.709 1 41.75 113 ARG B CA 1
ATOM 5989 C C . ARG B 1 113 ? -20.281 -42.188 4.809 1 41.75 113 ARG B C 1
ATOM 5991 O O . ARG B 1 113 ? -19.922 -43.344 4.746 1 41.75 113 ARG B O 1
ATOM 5998 N N . LYS B 1 114 ? -20.625 -41.875 6.059 1 39.44 114 LYS B N 1
ATOM 5999 C CA . LYS B 1 114 ? -20.641 -42.969 7.027 1 39.44 114 LYS B CA 1
ATOM 6000 C C . LYS B 1 114 ? -21.797 -43.938 6.742 1 39.44 114 LYS B C 1
ATOM 6002 O O . LYS B 1 114 ? -21.859 -45.031 7.332 1 39.44 114 LYS B O 1
ATOM 6007 N N . THR B 1 115 ? -22.922 -43.531 6.238 1 35.81 115 THR B N 1
ATOM 6008 C CA . THR B 1 115 ? -24.016 -44.469 6.426 1 35.81 115 THR B CA 1
ATOM 6009 C C . THR B 1 115 ? -23.781 -45.719 5.594 1 35.81 115 THR B C 1
ATOM 6011 O O . THR B 1 115 ? -24.391 -46.781 5.863 1 35.81 115 THR B O 1
ATOM 6014 N N . THR B 1 116 ? -23.156 -45.688 4.398 1 32.69 116 THR B N 1
ATOM 6015 C CA . THR B 1 116 ? -23.5 -46.844 3.584 1 32.69 116 THR B CA 1
ATOM 6016 C C . THR B 1 116 ? -22.656 -48.062 3.984 1 32.69 116 THR B C 1
ATOM 6018 O O . THR B 1 116 ? -22.812 -49.156 3.422 1 32.69 116 THR B O 1
ATOM 6021 N N . ARG B 1 117 ? -21.562 -47.969 4.684 1 32.78 117 ARG B N 1
ATOM 6022 C CA . ARG B 1 117 ? -20.828 -49.219 4.652 1 32.78 117 ARG B CA 1
ATOM 6023 C C . ARG B 1 117 ? -21.453 -50.25 5.586 1 32.78 117 ARG B C 1
ATOM 6025 O O . ARG B 1 117 ? -21.25 -51.469 5.418 1 32.78 117 ARG B O 1
ATOM 6032 N N . GLY B 1 118 ? -21.781 -49.938 6.902 1 26.98 118 GLY B N 1
ATOM 6033 C CA . GLY B 1 118 ? -21.688 -51.062 7.82 1 26.98 118 GLY B CA 1
ATOM 6034 C C . GLY B 1 118 ? -22.766 -52.125 7.59 1 26.98 118 GLY B C 1
ATOM 6035 O O . GLY B 1 118 ? -22.453 -53.281 7.332 1 26.98 118 GLY B O 1
ATOM 6036 N N . LEU B 1 119 ? -23.906 -52.125 8.391 1 25.89 119 LEU B N 1
ATOM 6037 C CA . LEU B 1 119 ? -24.469 -53.219 9.188 1 25.89 119 LEU B CA 1
ATOM 6038 C C . LEU B 1 119 ? -25.516 -54 8.383 1 25.89 119 LEU B C 1
ATOM 6040 O O . LEU B 1 119 ? -26.719 -53.719 8.516 1 25.89 119 LEU B O 1
ATOM 6044 N N . ARG B 1 120 ? -25.344 -54.188 7.102 1 26.58 120 ARG B N 1
ATOM 6045 C CA . ARG B 1 120 ? -26.453 -55.031 6.66 1 26.58 120 ARG B CA 1
ATOM 6046 C C . ARG B 1 120 ? -26.375 -56.406 7.32 1 26.58 120 ARG B C 1
ATOM 6048 O O . ARG B 1 120 ? -26.516 -57.438 6.648 1 26.58 120 ARG B O 1
ATOM 6055 N N . GLY B 1 121 ? -25.641 -56.656 8.492 1 22.44 121 GLY B N 1
ATOM 6056 C CA . GLY B 1 121 ? -25.766 -58.062 8.859 1 22.44 121 GLY B CA 1
ATOM 6057 C C . GLY B 1 121 ? -27.203 -58.5 9.141 1 22.44 121 GLY B C 1
ATOM 6058 O O . GLY B 1 121 ? -28.078 -57.625 9.297 1 22.44 121 GLY B O 1
ATOM 6059 N N . THR B 1 122 ? -27.625 -59.812 9.445 1 26.08 122 THR B N 1
ATOM 6060 C CA . THR B 1 122 ? -28.688 -60.812 9.359 1 26.08 122 THR B CA 1
ATOM 6061 C C . THR B 1 122 ? -29.703 -60.625 10.484 1 26.08 122 THR B C 1
ATOM 6063 O O . THR B 1 122 ? -30.594 -61.469 10.672 1 26.08 122 THR B O 1
ATOM 6066 N N . THR B 1 123 ? -29.531 -59.781 11.539 1 24.33 123 THR B N 1
ATOM 6067 C CA . THR B 1 123 ? -30.344 -60.25 12.656 1 24.33 123 THR B CA 1
ATOM 6068 C C . THR B 1 123 ? -31.828 -60.25 12.273 1 24.33 123 THR B C 1
ATOM 6070 O O . THR B 1 123 ? -32.25 -59.531 11.367 1 24.33 123 THR B O 1
ATOM 6073 N N . ALA B 1 124 ? -32.656 -61.25 12.977 1 28.64 124 ALA B N 1
ATOM 6074 C CA . ALA B 1 124 ? -33.969 -61.812 13.273 1 28.64 124 ALA B CA 1
ATOM 6075 C C . ALA B 1 124 ? -35 -60.719 13.586 1 28.64 124 ALA B C 1
ATOM 6077 O O . ALA B 1 124 ? -34.625 -59.625 14 1 28.64 124 ALA B O 1
ATOM 6078 N N . ARG B 1 125 ? -36.375 -61.062 13.492 1 28.48 125 ARG B N 1
ATOM 6079 C CA . ARG B 1 125 ? -37.688 -60.469 13.242 1 28.48 125 ARG B CA 1
ATOM 6080 C C . ARG B 1 125 ? -38.156 -59.656 14.438 1 28.48 125 ARG B C 1
ATOM 6082 O O . ARG B 1 125 ? -39.312 -59.219 14.484 1 28.48 125 ARG B O 1
ATOM 6089 N N . ALA B 1 126 ? -37.5 -59.656 15.594 1 28.19 126 ALA B N 1
ATOM 6090 C CA . ALA B 1 126 ? -38.469 -59.375 16.641 1 28.19 126 ALA B CA 1
ATOM 6091 C C . ALA B 1 126 ? -39.062 -57.969 16.453 1 28.19 126 ALA B C 1
ATOM 6093 O O . ALA B 1 126 ? -38.375 -57.062 15.953 1 28.19 126 ALA B O 1
ATOM 6094 N N . SER B 1 127 ? -40.406 -57.781 16.609 1 26.53 127 SER B N 1
ATOM 6095 C CA . SER B 1 127 ? -41.469 -56.812 16.391 1 26.53 127 SER B CA 1
ATOM 6096 C C . SER B 1 127 ? -41.156 -55.5 17.094 1 26.53 127 SER B C 1
ATOM 6098 O O . SER B 1 127 ? -42.031 -54.625 17.188 1 26.53 127 SER B O 1
ATOM 6100 N N . SER B 1 128 ? -40 -55.406 17.672 1 23.02 128 SER B N 1
ATOM 6101 C CA . SER B 1 128 ? -40.125 -54.344 18.672 1 23.02 128 SER B CA 1
ATOM 6102 C C . SER B 1 128 ? -40.5 -53.031 18.016 1 23.02 128 SER B C 1
ATOM 6104 O O . SER B 1 128 ? -40.25 -52.812 16.828 1 23.02 128 SER B O 1
ATOM 6106 N N . LYS B 1 129 ? -41.188 -52.188 18.891 1 30.73 129 LYS B N 1
ATOM 6107 C CA . LYS B 1 129 ? -41.719 -50.844 18.766 1 30.73 129 LYS B CA 1
ATOM 6108 C C . LYS B 1 129 ? -40.719 -49.906 18.156 1 30.73 129 LYS B C 1
ATOM 6110 O O . LYS B 1 129 ? -39.562 -49.812 18.625 1 30.73 129 LYS B O 1
ATOM 6115 N N . THR B 1 130 ? -40.875 -49.562 16.906 1 23.83 130 THR B N 1
ATOM 6116 C CA . THR B 1 130 ? -40.062 -48.781 15.969 1 23.83 130 THR B CA 1
ATOM 6117 C C . THR B 1 130 ? -39.688 -47.438 16.547 1 23.83 130 THR B C 1
ATOM 6119 O O . THR B 1 130 ? -40.562 -46.594 16.812 1 23.83 130 THR B O 1
ATOM 6122 N N . PRO B 1 131 ? -38.781 -47.406 17.609 1 29.81 131 PRO B N 1
ATOM 6123 C CA . PRO B 1 131 ? -38.531 -46.031 18.078 1 29.81 131 PRO B CA 1
ATOM 6124 C C . PRO B 1 131 ? -38.281 -45.031 16.938 1 29.81 131 PRO B C 1
ATOM 6126 O O . PRO B 1 131 ? -37.875 -45.438 15.852 1 29.81 131 PRO B O 1
ATOM 6129 N N . SER B 1 132 ? -39.125 -43.969 16.953 1 30.52 132 SER B N 1
ATOM 6130 C CA . SER B 1 132 ? -39.062 -42.812 16.062 1 30.52 132 SER B CA 1
ATOM 6131 C C . SER B 1 132 ? -37.625 -42.406 15.789 1 30.52 132 SER B C 1
ATOM 6133 O O . SER B 1 132 ? -36.844 -42.25 16.719 1 30.52 132 SER B O 1
ATOM 6135 N N . ARG B 1 133 ? -37.125 -42.812 14.695 1 30.45 133 ARG B N 1
ATOM 6136 C CA . ARG B 1 133 ? -35.844 -42.438 14.102 1 30.45 133 ARG B CA 1
ATOM 6137 C C . ARG B 1 133 ? -35.594 -40.938 14.242 1 30.45 133 ARG B C 1
ATOM 6139 O O . ARG B 1 133 ? -36.312 -40.125 13.672 1 30.45 133 ARG B O 1
ATOM 6146 N N . HIS B 1 134 ? -35.25 -40.594 15.5 1 29.47 134 HIS B N 1
ATOM 6147 C CA . HIS B 1 134 ? -34.688 -39.25 15.578 1 29.47 134 HIS B CA 1
ATOM 6148 C C . HIS B 1 134 ? -33.844 -38.938 14.352 1 29.47 134 HIS B C 1
ATOM 6150 O O . HIS B 1 134 ? -32.938 -39.688 14.023 1 29.47 134 HIS B O 1
ATOM 6156 N N . HIS B 1 135 ? -34.469 -38.531 13.266 1 30.8 135 HIS B N 1
ATOM 6157 C CA . HIS B 1 135 ? -33.688 -37.844 12.234 1 30.8 135 HIS B CA 1
ATOM 6158 C C . HIS B 1 135 ? -32.438 -37.219 12.812 1 30.8 135 HIS B C 1
ATOM 6160 O O . HIS B 1 135 ? -32.5 -36.344 13.688 1 30.8 135 HIS B O 1
ATOM 6166 N N . ASP B 1 136 ? -31.453 -37.938 13.039 1 33.75 136 ASP B N 1
ATOM 6167 C CA . ASP B 1 136 ? -30.125 -37.406 13.297 1 33.75 136 ASP B CA 1
ATOM 6168 C C . ASP B 1 136 ? -29.891 -36.094 12.539 1 33.75 136 ASP B C 1
ATOM 6170 O O . ASP B 1 136 ? -29.797 -36.094 11.305 1 33.75 136 ASP B O 1
ATOM 6174 N N . GLN B 1 137 ? -30.672 -35.094 12.812 1 36.06 137 GLN B N 1
ATOM 6175 C CA . GLN B 1 137 ? -30.375 -33.719 12.43 1 36.06 137 GLN B CA 1
ATOM 6176 C C . GLN B 1 137 ? -28.875 -33.5 12.242 1 36.06 137 GLN B C 1
ATOM 6178 O O . GLN B 1 137 ? -28.109 -33.594 13.203 1 36.06 137 GLN B O 1
ATOM 6183 N N . GLY B 1 138 ? -28.234 -33.938 11.305 1 39.84 138 GLY B N 1
ATOM 6184 C CA . GLY B 1 138 ? -26.875 -33.531 10.953 1 39.84 138 GLY B CA 1
ATOM 6185 C C . GLY B 1 138 ? -26.453 -32.25 11.633 1 39.84 138 GLY B C 1
ATOM 6186 O O . GLY B 1 138 ? -27.297 -31.422 12.016 1 39.84 138 GLY B O 1
ATOM 6187 N N . ASP B 1 139 ? -25.5 -32.188 12.5 1 49.03 139 ASP B N 1
ATOM 6188 C CA . ASP B 1 139 ? -24.906 -31.141 13.328 1 49.03 139 ASP B CA 1
ATOM 6189 C C . ASP B 1 139 ? -24.969 -29.781 12.625 1 49.03 139 ASP B C 1
ATOM 6191 O O . ASP B 1 139 ? -24.062 -29.422 11.883 1 49.03 139 ASP B O 1
ATOM 6195 N N . ASP B 1 140 ? -26.062 -29.344 12.25 1 59.78 140 ASP B N 1
ATOM 6196 C CA . ASP B 1 140 ? -26.312 -28 11.719 1 59.78 140 ASP B CA 1
ATOM 6197 C C . ASP B 1 140 ? -25.609 -26.938 12.547 1 59.78 140 ASP B C 1
ATOM 6199 O O . ASP B 1 140 ? -25.828 -26.828 13.758 1 59.78 140 ASP B O 1
ATOM 6203 N N . ILE B 1 141 ? -24.531 -26.469 12.117 1 68.19 141 ILE B N 1
ATOM 6204 C CA . ILE B 1 141 ? -23.844 -25.344 12.727 1 68.19 141 ILE B CA 1
ATOM 6205 C C . ILE B 1 141 ? -24.844 -24.203 13 1 68.19 141 ILE B C 1
ATOM 6207 O O . ILE B 1 141 ? -25.547 -23.766 12.086 1 68.19 141 ILE B O 1
ATOM 6211 N N . PRO B 1 142 ? -25.125 -23.953 14.336 1 76.06 142 PRO B N 1
ATOM 6212 C CA . PRO B 1 142 ? -26 -22.812 14.609 1 76.06 142 PRO B CA 1
ATOM 6213 C C . PRO B 1 142 ? -25.594 -21.562 13.828 1 76.06 142 PRO B C 1
ATOM 6215 O O . PRO B 1 142 ? -24.406 -21.297 13.672 1 76.06 142 PRO B O 1
ATOM 6218 N N . GLU B 1 143 ? -26.562 -20.891 13.312 1 77.38 143 GLU B N 1
ATOM 6219 C CA . GLU B 1 143 ? -26.359 -19.703 12.477 1 77.38 143 GLU B CA 1
ATOM 6220 C C . GLU B 1 143 ? -25.531 -18.656 13.211 1 77.38 143 GLU B C 1
ATOM 6222 O O . GLU B 1 143 ? -24.75 -17.938 12.594 1 77.38 143 GLU B O 1
ATOM 6227 N N . GLU B 1 144 ? -25.672 -18.641 14.492 1 77.62 144 GLU B N 1
ATOM 6228 C CA . GLU B 1 144 ? -24.984 -17.625 15.297 1 77.62 144 GLU B CA 1
ATOM 6229 C C . GLU B 1 144 ? -23.484 -17.906 15.359 1 77.62 144 GLU B C 1
ATOM 6231 O O . GLU B 1 144 ? -22.703 -16.984 15.594 1 77.62 144 GLU B O 1
ATOM 6236 N N . ASP B 1 145 ? -23.141 -19.078 15.016 1 83.25 145 ASP B N 1
ATOM 6237 C CA . ASP B 1 145 ? -21.734 -19.469 15.156 1 83.25 145 ASP B CA 1
ATOM 6238 C C . ASP B 1 145 ? -21 -19.344 13.828 1 83.25 145 ASP B C 1
ATOM 6240 O O . ASP B 1 145 ? -19.766 -19.438 13.789 1 83.25 145 ASP B O 1
ATOM 6244 N N . ILE B 1 146 ? -21.719 -19.062 12.828 1 86 146 ILE B N 1
ATOM 6245 C CA . ILE B 1 146 ? -21.156 -19.125 11.484 1 86 146 ILE B CA 1
ATOM 6246 C C . ILE B 1 146 ? -20.078 -18.062 11.328 1 86 146 ILE B C 1
ATOM 6248 O O . ILE B 1 146 ? -18.953 -18.359 10.891 1 86 146 ILE B O 1
ATOM 6252 N N . PRO B 1 147 ? -20.391 -16.891 11.805 1 87.38 147 PRO B N 1
ATOM 6253 C CA . PRO B 1 147 ? -19.344 -15.875 11.641 1 87.38 147 PRO B CA 1
ATOM 6254 C C . PRO B 1 147 ? -18.078 -16.219 12.414 1 87.38 147 PRO B C 1
ATOM 6256 O O . PRO B 1 147 ? -16.969 -16.031 11.898 1 87.38 147 PRO B O 1
ATOM 6259 N N . SER B 1 148 ? -18.25 -16.719 13.578 1 90.06 148 SER B N 1
ATOM 6260 C CA . SER B 1 148 ? -17.094 -17.078 14.398 1 90.06 148 SER B CA 1
ATOM 6261 C C . SER B 1 148 ? -16.281 -18.203 13.75 1 90.06 148 SER B C 1
ATOM 6263 O O . SER B 1 148 ? -15.055 -18.203 13.805 1 90.06 148 SER B O 1
ATOM 6265 N N . ARG B 1 149 ? -16.953 -19.141 13.195 1 92.19 149 ARG B N 1
ATOM 6266 C CA . ARG B 1 149 ? -16.297 -20.266 12.523 1 92.19 149 ARG B CA 1
ATOM 6267 C C . ARG B 1 149 ? -15.508 -19.781 11.312 1 92.19 149 ARG B C 1
ATOM 6269 O O . ARG B 1 149 ? -14.414 -20.281 11.039 1 92.19 149 ARG B O 1
ATOM 6276 N N . ARG B 1 150 ? -16.047 -18.875 10.602 1 94.62 150 ARG B N 1
ATOM 6277 C CA . ARG B 1 150 ? -15.375 -18.344 9.422 1 94.62 150 ARG B CA 1
ATOM 6278 C C . ARG B 1 150 ? -14.094 -17.625 9.805 1 94.62 150 ARG B C 1
ATOM 6280 O O . ARG B 1 150 ? -13.078 -17.719 9.109 1 94.62 150 ARG B O 1
ATOM 6287 N N . TYR B 1 151 ? -14.148 -16.938 10.906 1 95.5 151 TYR B N 1
ATOM 6288 C CA . TYR B 1 151 ? -12.938 -16.266 11.367 1 95.5 151 TYR B CA 1
ATOM 6289 C C . TYR B 1 151 ? -11.906 -17.281 11.859 1 95.5 151 TYR B C 1
ATOM 6291 O O . TYR B 1 151 ? -10.695 -17.062 11.695 1 95.5 151 TYR B O 1
ATOM 6299 N N . GLU B 1 152 ? -12.391 -18.312 12.469 1 95 152 GLU B N 1
ATOM 6300 C CA . GLU B 1 152 ? -11.461 -19.359 12.891 1 95 152 GLU B CA 1
ATOM 6301 C C . GLU B 1 152 ? -10.75 -20 11.703 1 95 152 GLU B C 1
ATOM 6303 O O . GLU B 1 152 ? -9.555 -20.266 11.766 1 95 152 GLU B O 1
ATOM 6308 N N . ALA B 1 153 ? -11.508 -20.25 10.672 1 96.94 153 ALA B N 1
ATOM 6309 C CA . ALA B 1 153 ? -10.906 -20.75 9.445 1 96.94 153 ALA B CA 1
ATOM 6310 C C . ALA B 1 153 ? -9.875 -19.781 8.891 1 96.94 153 ALA B C 1
ATOM 6312 O O . ALA B 1 153 ? -8.781 -20.188 8.484 1 96.94 153 ALA B O 1
ATOM 6313 N N . SER B 1 154 ? -10.227 -18.5 8.93 1 97.88 154 SER B N 1
ATOM 6314 C CA . SER B 1 154 ? -9.312 -17.469 8.438 1 97.88 154 SER B CA 1
ATOM 6315 C C . SER B 1 154 ? -8.055 -17.406 9.289 1 97.88 154 SER B C 1
ATOM 6317 O O . SER B 1 154 ? -6.969 -17.094 8.781 1 97.88 154 SER B O 1
ATOM 6319 N N . MET B 1 155 ? -8.219 -17.672 10.57 1 97.5 155 MET B N 1
ATOM 6320 C CA . MET B 1 155 ? -7.047 -17.672 11.445 1 97.5 155 MET B CA 1
ATOM 6321 C C . MET B 1 155 ? -6.129 -18.844 11.133 1 97.5 155 MET B C 1
ATOM 6323 O O . MET B 1 155 ? -4.906 -18.719 11.219 1 97.5 155 MET B O 1
ATOM 6327 N N . CYS B 1 156 ? -6.668 -19.953 10.703 1 97.94 156 CYS B N 1
ATOM 6328 C CA . CYS B 1 156 ? -5.848 -21.062 10.242 1 97.94 156 CYS B CA 1
ATOM 6329 C C . CYS B 1 156 ? -5.094 -20.703 8.969 1 97.94 156 CYS B C 1
ATOM 6331 O O . CYS B 1 156 ? -3.918 -21.047 8.82 1 97.94 156 CYS B O 1
ATOM 6333 N N . TYR B 1 157 ? -5.801 -20.047 8.117 1 97.81 157 TYR B N 1
ATOM 6334 C CA . TYR B 1 157 ? -5.16 -19.547 6.902 1 97.81 157 TYR B CA 1
ATOM 6335 C C . TYR B 1 157 ? -3.965 -18.656 7.242 1 97.81 157 TYR B C 1
ATOM 6337 O O . TYR B 1 157 ? -2.879 -18.828 6.684 1 97.81 157 TYR B O 1
ATOM 6345 N N . LEU B 1 158 ? -4.188 -17.734 8.18 1 98.38 158 LEU B N 1
ATOM 6346 C CA . LEU B 1 158 ? -3.104 -16.844 8.578 1 98.38 158 LEU B CA 1
ATOM 6347 C C . LEU B 1 158 ? -1.955 -17.641 9.203 1 98.38 158 LEU B C 1
ATOM 6349 O O . LEU B 1 158 ? -0.786 -17.297 9.016 1 98.38 158 LEU B O 1
ATOM 6353 N N . ARG B 1 159 ? -2.299 -18.641 10 1 98 159 ARG B N 1
ATOM 6354 C CA . ARG B 1 159 ? -1.268 -19.516 10.547 1 98 159 ARG B CA 1
ATOM 6355 C C . ARG B 1 159 ? -0.419 -20.125 9.438 1 98 159 ARG B C 1
ATOM 6357 O O . ARG B 1 159 ? 0.803 -20.219 9.562 1 98 159 ARG B O 1
ATOM 6364 N N . GLY B 1 160 ? -1.09 -20.578 8.391 1 97.94 160 GLY B N 1
ATOM 6365 C CA . GLY B 1 160 ? -0.377 -21.125 7.25 1 97.94 160 GLY B CA 1
ATOM 6366 C C . GLY B 1 160 ? 0.589 -20.141 6.625 1 97.94 160 GLY B C 1
ATOM 6367 O O . GLY B 1 160 ? 1.709 -20.5 6.258 1 97.94 160 GLY B O 1
ATOM 6368 N N . LEU B 1 161 ? 0.158 -18.906 6.527 1 97.31 161 LEU B N 1
ATOM 6369 C CA . LEU B 1 161 ? 1.031 -17.859 5.988 1 97.31 161 LEU B CA 1
ATOM 6370 C C . LEU B 1 161 ? 2.283 -17.703 6.848 1 97.31 161 LEU B C 1
ATOM 6372 O O . LEU B 1 161 ? 3.389 -17.562 6.32 1 97.31 161 LEU B O 1
ATOM 6376 N N . CYS B 1 162 ? 2.068 -17.688 8.148 1 97.5 162 CYS B N 1
ATOM 6377 C CA . CYS B 1 162 ? 3.191 -17.531 9.07 1 97.5 162 CYS B CA 1
ATOM 6378 C C . CYS B 1 162 ? 4.164 -18.703 8.938 1 97.5 162 CYS B C 1
ATOM 6380 O O . CYS B 1 162 ? 5.379 -18.5 8.875 1 97.5 162 CYS B O 1
ATOM 6382 N N . TYR B 1 163 ? 3.68 -19.906 8.836 1 96.75 163 TYR B N 1
ATOM 6383 C CA . TYR B 1 163 ? 4.531 -21.078 8.688 1 96.75 163 TYR B CA 1
ATOM 6384 C C . TYR B 1 163 ? 5.277 -21.047 7.355 1 96.75 163 TYR B C 1
ATOM 6386 O O . TYR B 1 163 ? 6.449 -21.406 7.289 1 96.75 163 TYR B O 1
ATOM 6394 N N . ALA B 1 164 ? 4.586 -20.672 6.293 1 94.94 164 ALA B N 1
ATOM 6395 C CA . ALA B 1 164 ? 5.223 -20.594 4.98 1 94.94 164 ALA B CA 1
ATOM 6396 C C . ALA B 1 164 ? 6.406 -19.625 5.008 1 94.94 164 ALA B C 1
ATOM 6398 O O . ALA B 1 164 ? 7.449 -19.891 4.41 1 94.94 164 ALA B O 1
ATOM 6399 N N . LYS B 1 165 ? 6.23 -18.516 5.719 1 93.56 165 LYS B N 1
ATOM 6400 C CA . LYS B 1 165 ? 7.297 -17.531 5.801 1 93.56 165 LYS B CA 1
ATOM 6401 C C . LYS B 1 165 ? 8.484 -18.062 6.598 1 93.56 165 LYS B C 1
ATOM 6403 O O . LYS B 1 165 ? 9.617 -17.609 6.414 1 93.56 165 LYS B O 1
ATOM 6408 N N . GLN B 1 166 ? 8.195 -19.047 7.426 1 92.62 166 GLN B N 1
ATOM 6409 C CA . GLN B 1 166 ? 9.25 -19.703 8.195 1 92.62 166 GLN B CA 1
ATOM 6410 C C . GLN B 1 166 ? 9.797 -20.922 7.461 1 92.62 166 GLN B C 1
ATOM 6412 O O . GLN B 1 166 ? 10.516 -21.734 8.047 1 92.62 166 GLN B O 1
ATOM 6417 N N . ASN B 1 167 ? 9.438 -21.141 6.23 1 90.94 167 ASN B N 1
ATOM 6418 C CA . ASN B 1 167 ? 9.844 -22.234 5.367 1 90.94 167 ASN B CA 1
ATOM 6419 C C . ASN B 1 167 ? 9.398 -23.578 5.926 1 90.94 167 ASN B C 1
ATOM 6421 O O . ASN B 1 167 ? 10.062 -24.594 5.703 1 90.94 167 ASN B O 1
ATOM 6425 N N . ALA B 1 168 ? 8.438 -23.453 6.77 1 94.19 168 ALA B N 1
ATOM 6426 C CA . ALA B 1 168 ? 7.805 -24.688 7.234 1 94.19 168 ALA B CA 1
ATOM 6427 C C . ALA B 1 168 ? 6.598 -25.031 6.371 1 94.19 168 ALA B C 1
ATOM 6429 O O . ALA B 1 168 ? 5.453 -24.953 6.824 1 94.19 168 ALA B O 1
ATOM 6430 N N . PHE B 1 169 ? 6.797 -25.594 5.262 1 94.06 169 PHE B N 1
ATOM 6431 C CA . PHE B 1 169 ? 5.777 -25.734 4.227 1 94.06 169 PHE B CA 1
ATOM 6432 C C . PHE B 1 169 ? 4.816 -26.875 4.566 1 94.06 169 PHE B C 1
ATOM 6434 O O . PHE B 1 169 ? 3.633 -26.812 4.223 1 94.06 169 PHE B O 1
ATOM 6441 N N . ASP B 1 170 ? 5.281 -27.875 5.277 1 95.38 170 ASP B N 1
ATOM 6442 C CA . ASP B 1 170 ? 4.395 -28.953 5.684 1 95.38 170 ASP B CA 1
ATOM 6443 C C . ASP B 1 170 ? 3.342 -28.453 6.676 1 95.38 170 ASP B C 1
ATOM 6445 O O . ASP B 1 170 ? 2.16 -28.781 6.551 1 95.38 170 ASP B O 1
ATOM 6449 N N . ARG B 1 171 ? 3.797 -27.734 7.59 1 95.94 171 ARG B N 1
ATOM 6450 C CA . ARG B 1 171 ? 2.875 -27.156 8.562 1 95.94 171 ARG B CA 1
ATOM 6451 C C . ARG B 1 171 ? 1.926 -26.172 7.906 1 95.94 171 ARG B C 1
ATOM 6453 O O . ARG B 1 171 ? 0.75 -26.094 8.266 1 95.94 171 ARG B O 1
ATOM 6460 N N . ALA B 1 172 ? 2.5 -25.391 7.012 1 97.06 172 ALA B N 1
ATOM 6461 C CA . ALA B 1 172 ? 1.664 -24.453 6.273 1 97.06 172 ALA B CA 1
ATOM 6462 C C . ALA B 1 172 ? 0.561 -25.172 5.512 1 97.06 172 ALA B C 1
ATOM 6464 O O . ALA B 1 172 ? -0.604 -24.781 5.559 1 97.06 172 ALA B O 1
ATOM 6465 N N . LYS B 1 173 ? 0.923 -26.219 4.832 1 97.75 173 LYS B N 1
ATOM 6466 C CA . LYS B 1 173 ? -0.027 -27.031 4.086 1 97.75 173 LYS B CA 1
ATOM 6467 C C . LYS B 1 173 ? -1.148 -27.531 4.992 1 97.75 173 LYS B C 1
ATOM 6469 O O . LYS B 1 173 ? -2.328 -27.422 4.652 1 97.75 173 LYS B O 1
ATOM 6474 N N . GLU B 1 174 ? -0.783 -28.016 6.121 1 97.44 174 GLU B N 1
ATOM 6475 C CA . GLU B 1 174 ? -1.78 -28.547 7.047 1 97.44 174 GLU B CA 1
ATOM 6476 C C . GLU B 1 174 ? -2.678 -27.438 7.582 1 97.44 174 GLU B C 1
ATOM 6478 O O . GLU B 1 174 ? -3.879 -27.641 7.766 1 97.44 174 GLU B O 1
ATOM 6483 N N . ALA B 1 175 ? -2.102 -26.344 7.879 1 98 175 ALA B N 1
ATOM 6484 C CA . ALA B 1 175 ? -2.891 -25.219 8.359 1 98 175 ALA B CA 1
ATOM 6485 C C . ALA B 1 175 ? -3.902 -24.766 7.309 1 98 175 ALA B C 1
ATOM 6487 O O . ALA B 1 175 ? -5.055 -24.469 7.633 1 98 175 ALA B O 1
ATOM 6488 N N . TYR B 1 176 ? -3.482 -24.641 6.047 1 98.25 176 TYR B N 1
ATOM 6489 C CA . TYR B 1 176 ? -4.402 -24.281 4.969 1 98.25 176 TYR B CA 1
ATOM 6490 C C . TYR B 1 176 ? -5.516 -25.312 4.848 1 98.25 176 TYR B C 1
ATOM 6492 O O . TYR B 1 176 ? -6.684 -24.969 4.656 1 98.25 176 TYR B O 1
ATOM 6500 N N . LYS B 1 177 ? -5.152 -26.594 4.906 1 98.19 177 LYS B N 1
ATOM 6501 C CA . LYS B 1 177 ? -6.152 -27.656 4.844 1 98.19 177 LYS B CA 1
ATOM 6502 C C . LYS B 1 177 ? -7.152 -27.547 5.992 1 98.19 177 LYS B C 1
ATOM 6504 O O . LYS B 1 177 ? -8.352 -27.719 5.793 1 98.19 177 LYS B O 1
ATOM 6509 N N . ASP B 1 178 ? -6.602 -27.25 7.191 1 97.56 178 ASP B N 1
ATOM 6510 C CA . ASP B 1 178 ? -7.465 -27.078 8.359 1 97.56 178 ASP B CA 1
ATOM 6511 C C . ASP B 1 178 ? -8.461 -25.938 8.133 1 97.56 178 ASP B C 1
ATOM 6513 O O . ASP B 1 178 ? -9.625 -26.047 8.523 1 97.56 178 ASP B O 1
ATOM 6517 N N . ALA B 1 179 ? -7.996 -24.859 7.57 1 98.06 179 ALA B N 1
ATOM 6518 C CA . ALA B 1 179 ? -8.883 -23.734 7.273 1 98.06 179 ALA B CA 1
ATOM 6519 C C . ALA B 1 179 ? -10.07 -24.188 6.418 1 98.06 179 ALA B C 1
ATOM 6521 O O . ALA B 1 179 ? -11.219 -23.844 6.703 1 98.06 179 ALA B O 1
ATOM 6522 N N . LEU B 1 180 ? -9.812 -25 5.406 1 97.94 180 LEU B N 1
ATOM 6523 C CA . LEU B 1 180 ? -10.844 -25.469 4.484 1 97.94 180 LEU B CA 1
ATOM 6524 C C . LEU B 1 180 ? -11.734 -26.516 5.145 1 97.94 180 LEU B C 1
ATOM 6526 O O . LEU B 1 180 ? -12.922 -26.609 4.828 1 97.94 180 LEU B O 1
ATOM 6530 N N . ARG B 1 181 ? -11.188 -27.297 6.062 1 97 181 ARG B N 1
ATOM 6531 C CA . ARG B 1 181 ? -11.992 -28.266 6.793 1 97 181 ARG B CA 1
ATOM 6532 C C . ARG B 1 181 ? -13 -27.578 7.703 1 97 181 ARG B C 1
ATOM 6534 O O . ARG B 1 181 ? -14.086 -28.109 7.957 1 97 181 ARG B O 1
ATOM 6541 N N . ILE B 1 182 ? -12.633 -26.406 8.164 1 96.06 182 ILE B N 1
ATOM 6542 C CA . ILE B 1 182 ? -13.523 -25.641 9.023 1 96.06 182 ILE B CA 1
ATOM 6543 C C . ILE B 1 182 ? -14.555 -24.906 8.172 1 96.06 182 ILE B C 1
ATOM 6545 O O . ILE B 1 182 ? -15.75 -24.938 8.461 1 96.06 182 ILE B O 1
ATOM 6549 N N . ASP B 1 183 ? -14.086 -24.281 7.148 1 95.69 183 ASP B N 1
ATOM 6550 C CA . ASP B 1 183 ? -14.93 -23.547 6.215 1 95.69 183 ASP B CA 1
ATOM 6551 C C . ASP B 1 183 ? -14.461 -23.734 4.773 1 95.69 183 ASP B C 1
ATOM 6553 O O . ASP B 1 183 ? -13.469 -23.141 4.352 1 95.69 183 ASP B O 1
ATOM 6557 N N . VAL B 1 184 ? -15.234 -24.438 3.973 1 96.38 184 VAL B N 1
ATOM 6558 C CA . VAL B 1 184 ? -14.867 -24.797 2.605 1 96.38 184 VAL B CA 1
ATOM 6559 C C . VAL B 1 184 ? -14.812 -23.531 1.747 1 96.38 184 VAL B C 1
ATOM 6561 O O . VAL B 1 184 ? -14.164 -23.5 0.698 1 96.38 184 VAL B O 1
ATOM 6564 N N . GLN B 1 185 ? -15.359 -22.406 2.221 1 95.88 185 GLN B N 1
ATOM 6565 C CA . GLN B 1 185 ? -15.422 -21.172 1.451 1 95.88 185 GLN B CA 1
ATOM 6566 C C . GLN B 1 185 ? -14.172 -20.312 1.68 1 95.88 185 GLN B C 1
ATOM 6568 O O . GLN B 1 185 ? -14.039 -19.234 1.111 1 95.88 185 GLN B O 1
ATOM 6573 N N . CYS B 1 186 ? -13.281 -20.797 2.525 1 97.38 186 CYS B N 1
ATOM 6574 C CA . CYS B 1 186 ? -12.016 -20.078 2.707 1 97.38 186 CYS B CA 1
ATOM 6575 C C . CYS B 1 186 ? -11.133 -20.219 1.475 1 97.38 186 CYS B C 1
ATOM 6577 O O . CYS B 1 186 ? -10.109 -20.906 1.51 1 97.38 186 CYS B O 1
ATOM 6579 N N . PHE B 1 187 ? -11.398 -19.469 0.447 1 97.56 187 PHE B N 1
ATOM 6580 C CA . PHE B 1 187 ? -10.734 -19.562 -0.844 1 97.56 187 PHE B CA 1
ATOM 6581 C C . PHE B 1 187 ? -9.273 -19.125 -0.735 1 97.56 187 PHE B C 1
ATOM 6583 O O . PHE B 1 187 ? -8.414 -19.625 -1.472 1 97.56 187 PHE B O 1
ATOM 6590 N N . GLU B 1 188 ? -9 -18.266 0.217 1 97.88 188 GLU B N 1
ATOM 6591 C CA . GLU B 1 188 ? -7.617 -17.844 0.413 1 97.88 188 GLU B CA 1
ATOM 6592 C C . GLU B 1 188 ? -6.707 -19.047 0.671 1 97.88 188 GLU B C 1
ATOM 6594 O O . GLU B 1 188 ? -5.625 -19.141 0.095 1 97.88 188 GLU B O 1
ATOM 6599 N N . ALA B 1 189 ? -7.191 -19.875 1.52 1 98.25 189 ALA B N 1
ATOM 6600 C CA . ALA B 1 189 ? -6.418 -21.062 1.865 1 98.25 189 ALA B CA 1
ATOM 6601 C C . ALA B 1 189 ? -6.312 -22.016 0.677 1 98.25 189 ALA B C 1
ATOM 6603 O O . ALA B 1 189 ? -5.242 -22.562 0.406 1 98.25 189 ALA B O 1
ATOM 6604 N N . PHE B 1 190 ? -7.426 -22.188 -0.002 1 98.12 190 PHE B N 1
ATOM 6605 C CA . PHE B 1 190 ? -7.441 -23.062 -1.173 1 98.12 190 PHE B CA 1
ATOM 6606 C C . PHE B 1 190 ? -6.461 -22.562 -2.229 1 98.12 190 PHE B C 1
ATOM 6608 O O . PHE B 1 190 ? -5.715 -23.344 -2.812 1 98.12 190 PHE B O 1
ATOM 6615 N N . SER B 1 191 ? -6.496 -21.297 -2.434 1 96.94 191 SER B N 1
ATOM 6616 C CA . SER B 1 191 ? -5.629 -20.672 -3.432 1 96.94 191 SER B CA 1
ATOM 6617 C C . SER B 1 191 ? -4.156 -20.875 -3.088 1 96.94 191 SER B C 1
ATOM 6619 O O . SER B 1 191 ? -3.338 -21.125 -3.973 1 96.94 191 SER B O 1
ATOM 6621 N N . GLN B 1 192 ? -3.805 -20.828 -1.804 1 96.88 192 GLN B N 1
ATOM 6622 C CA . GLN B 1 192 ? -2.424 -21.047 -1.387 1 96.88 192 GLN B CA 1
ATOM 6623 C C . GLN B 1 192 ? -1.984 -22.484 -1.667 1 96.88 192 GLN B C 1
ATOM 6625 O O . GLN B 1 192 ? -0.851 -22.719 -2.09 1 96.88 192 GLN B O 1
ATOM 6630 N N . LEU B 1 193 ? -2.902 -23.391 -1.485 1 97.69 193 LEU B N 1
ATOM 6631 C CA . LEU B 1 193 ? -2.596 -24.797 -1.702 1 97.69 193 LEU B CA 1
ATOM 6632 C C . LEU B 1 193 ? -2.33 -25.078 -3.178 1 97.69 193 LEU B C 1
ATOM 6634 O O . LEU B 1 193 ? -1.404 -25.828 -3.518 1 97.69 193 LEU B O 1
ATOM 6638 N N . VAL B 1 194 ? -3.092 -24.453 -3.971 1 95.62 194 VAL B N 1
ATOM 6639 C CA . VAL B 1 194 ? -3.043 -24.75 -5.398 1 95.62 194 VAL B CA 1
ATOM 6640 C C . VAL B 1 194 ? -1.935 -23.938 -6.059 1 95.62 194 VAL B C 1
ATOM 6642 O O . VAL B 1 194 ? -1.122 -24.484 -6.812 1 95.62 194 VAL B O 1
ATOM 6645 N N . LYS B 1 195 ? -1.845 -22.641 -5.773 1 93.19 195 LYS B N 1
ATOM 6646 C CA . LYS B 1 195 ? -0.875 -21.766 -6.41 1 93.19 195 LYS B CA 1
ATOM 6647 C C . LYS B 1 195 ? 0.555 -22.172 -6.07 1 93.19 195 LYS B C 1
ATOM 6649 O O . LYS B 1 195 ? 1.456 -22.047 -6.902 1 93.19 195 LYS B O 1
ATOM 6654 N N . ASN B 1 196 ? 0.713 -22.688 -4.879 1 94.19 196 ASN B N 1
ATOM 6655 C CA . ASN B 1 196 ? 2.049 -23.062 -4.438 1 94.19 196 ASN B CA 1
ATOM 6656 C C . ASN B 1 196 ? 2.293 -24.562 -4.629 1 94.19 196 ASN B C 1
ATOM 6658 O O . ASN B 1 196 ? 3.295 -25.094 -4.152 1 94.19 196 ASN B O 1
ATOM 6662 N N . SER B 1 197 ? 1.388 -25.219 -5.316 1 94.81 197 SER B N 1
ATOM 6663 C CA . SER B 1 197 ? 1.516 -26.641 -5.613 1 94.81 197 SER B CA 1
ATOM 6664 C C . SER B 1 197 ? 1.927 -27.438 -4.375 1 94.81 197 SER B C 1
ATOM 6666 O O . SER B 1 197 ? 2.912 -28.172 -4.406 1 94.81 197 SER B O 1
ATOM 6668 N N . LEU B 1 198 ? 1.166 -27.328 -3.338 1 96.56 198 LEU B N 1
ATOM 6669 C CA . LEU B 1 198 ? 1.516 -27.969 -2.078 1 96.56 198 LEU B CA 1
ATOM 6670 C C . LEU B 1 198 ? 0.96 -29.391 -2.025 1 96.56 198 LEU B C 1
ATOM 6672 O O . LEU B 1 198 ? 1.333 -30.172 -1.151 1 96.56 198 LEU B O 1
ATOM 6676 N N . MET B 1 199 ? 0.168 -29.719 -2.98 1 96.69 199 MET B N 1
ATOM 6677 C CA . MET B 1 199 ? -0.433 -31.047 -3.039 1 96.69 199 MET B CA 1
ATOM 6678 C C . MET B 1 199 ? -0.187 -31.688 -4.395 1 96.69 199 MET B C 1
ATOM 6680 O O . MET B 1 199 ? -0.241 -31.016 -5.43 1 96.69 199 MET B O 1
ATOM 6684 N N . SER B 1 200 ? 0.089 -33 -4.371 1 95.75 200 SER B N 1
ATOM 6685 C CA . SER B 1 200 ? 0.15 -33.75 -5.617 1 95.75 200 SER B CA 1
ATOM 6686 C C . SER B 1 200 ? -1.235 -33.906 -6.227 1 95.75 200 SER B C 1
ATOM 6688 O O . SER B 1 200 ? -2.248 -33.719 -5.551 1 95.75 200 SER B O 1
ATOM 6690 N N . PRO B 1 201 ? -1.291 -34.219 -7.488 1 94.56 201 PRO B N 1
ATOM 6691 C CA . PRO B 1 201 ? -2.6 -34.406 -8.117 1 94.56 201 PRO B CA 1
ATOM 6692 C C . PRO B 1 201 ? -3.469 -35.438 -7.379 1 94.56 201 PRO B C 1
ATOM 6694 O O . PRO B 1 201 ? -4.668 -35.188 -7.203 1 94.56 201 PRO B O 1
ATOM 6697 N N . ASP B 1 202 ? -2.914 -36.469 -6.895 1 94 202 ASP B N 1
ATOM 6698 C CA . ASP B 1 202 ? -3.66 -37.469 -6.145 1 94 202 ASP B CA 1
ATOM 6699 C C . ASP B 1 202 ? -4.137 -36.906 -4.805 1 94 202 ASP B C 1
ATOM 6701 O O . ASP B 1 202 ? -5.27 -37.156 -4.391 1 94 202 ASP B O 1
ATOM 6705 N N . GLU B 1 203 ? -3.26 -36.188 -4.172 1 95.31 203 GLU B N 1
ATOM 6706 C CA . GLU B 1 203 ? -3.615 -35.562 -2.898 1 95.31 203 GLU B CA 1
ATOM 6707 C C . GLU B 1 203 ? -4.746 -34.562 -3.072 1 95.31 203 GLU B C 1
ATOM 6709 O O . GLU B 1 203 ? -5.613 -34.438 -2.205 1 95.31 203 GLU B O 1
ATOM 6714 N N . GLU B 1 204 ? -4.688 -33.781 -4.129 1 96.25 204 GLU B N 1
ATOM 6715 C CA . GLU B 1 204 ? -5.742 -32.844 -4.422 1 96.25 204 GLU B CA 1
ATOM 6716 C C . GLU B 1 204 ? -7.102 -33.5 -4.527 1 96.25 204 GLU B C 1
ATOM 6718 O O . GLU B 1 204 ? -8.086 -33.031 -3.947 1 96.25 204 GLU B O 1
ATOM 6723 N N . ASP B 1 205 ? -7.164 -34.625 -5.23 1 93.69 205 ASP B N 1
ATOM 6724 C CA . ASP B 1 205 ? -8.406 -35.344 -5.441 1 93.69 205 ASP B CA 1
ATOM 6725 C C . ASP B 1 205 ? -8.953 -35.906 -4.125 1 93.69 205 ASP B C 1
ATOM 6727 O O . ASP B 1 205 ? -10.148 -35.781 -3.848 1 93.69 205 ASP B O 1
ATOM 6731 N N . GLU B 1 206 ? -8.062 -36.5 -3.383 1 95.19 206 GLU B N 1
ATOM 6732 C CA . GLU B 1 206 ? -8.453 -37.031 -2.088 1 95.19 206 GLU B CA 1
ATOM 6733 C C . GLU B 1 206 ? -8.961 -35.938 -1.155 1 95.19 206 GLU B C 1
ATOM 6735 O O . GLU B 1 206 ? -9.953 -36.125 -0.453 1 95.19 206 GLU B O 1
ATOM 6740 N N . PHE B 1 207 ? -8.281 -34.875 -1.143 1 96.69 207 PHE B N 1
ATOM 6741 C CA . PHE B 1 207 ? -8.656 -33.75 -0.272 1 96.69 207 PHE B CA 1
ATOM 6742 C C . PHE B 1 207 ? -10 -33.188 -0.687 1 96.69 207 PHE B C 1
ATOM 6744 O O . PHE B 1 207 ? -10.844 -32.875 0.163 1 96.69 207 PHE B O 1
ATOM 6751 N N . MET B 1 208 ? -10.188 -32.969 -1.986 1 95.44 208 MET B N 1
ATOM 6752 C CA . MET B 1 208 ? -11.453 -32.469 -2.508 1 95.44 208 MET B CA 1
ATOM 6753 C C . MET B 1 208 ? -12.617 -33.344 -2.062 1 95.44 208 MET B C 1
ATOM 6755 O O . MET B 1 208 ? -13.695 -32.844 -1.733 1 95.44 208 MET B O 1
ATOM 6759 N N . GLN B 1 209 ? -12.406 -34.594 -1.988 1 93.81 209 GLN B N 1
ATOM 6760 C CA . GLN B 1 209 ? -13.445 -35.562 -1.596 1 93.81 209 GLN B CA 1
ATOM 6761 C C . GLN B 1 209 ? -13.703 -35.5 -0.094 1 93.81 209 GLN B C 1
ATOM 6763 O O . GLN B 1 209 ? -14.812 -35.781 0.362 1 93.81 209 GLN B O 1
ATOM 6768 N N . SER B 1 210 ? -12.719 -35.094 0.64 1 95.31 210 SER B N 1
ATOM 6769 C CA . SER B 1 210 ? -12.828 -35.062 2.094 1 95.31 210 SER B CA 1
ATOM 6770 C C . SER B 1 210 ? -13.531 -33.781 2.561 1 95.31 210 SER B C 1
ATOM 6772 O O . SER B 1 210 ? -13.977 -33.688 3.705 1 95.31 210 SER B O 1
ATOM 6774 N N . LEU B 1 211 ? -13.648 -32.781 1.726 1 96.06 211 LEU B N 1
ATOM 6775 C CA . LEU B 1 211 ? -14.172 -31.469 2.121 1 96.06 211 LEU B CA 1
ATOM 6776 C C . LEU B 1 211 ? -15.695 -31.5 2.199 1 96.06 211 LEU B C 1
ATOM 6778 O O . LEU B 1 211 ? -16.359 -32.156 1.384 1 96.06 211 LEU B O 1
ATOM 6782 N N . ALA B 1 212 ? -16.281 -30.797 3.17 1 93.62 212 ALA B N 1
ATOM 6783 C CA . ALA B 1 212 ? -17.734 -30.766 3.418 1 93.62 212 ALA B CA 1
ATOM 6784 C C . ALA B 1 212 ? -18.391 -29.625 2.648 1 93.62 212 ALA B C 1
ATOM 6786 O O . ALA B 1 212 ? -18.906 -28.672 3.25 1 93.62 212 ALA B O 1
ATOM 6787 N N . PHE B 1 213 ? -18.578 -29.75 1.361 1 94.38 213 PHE B N 1
ATOM 6788 C CA . PHE B 1 213 ? -19.188 -28.719 0.537 1 94.38 213 PHE B CA 1
ATOM 6789 C C . PHE B 1 213 ? -20.656 -28.547 0.899 1 94.38 213 PHE B C 1
ATOM 6791 O O . PHE B 1 213 ? -21.219 -27.453 0.747 1 94.38 213 PHE B O 1
ATOM 6798 N N . ASP B 1 214 ? -21.25 -29.562 1.452 1 88.94 214 ASP B N 1
ATOM 6799 C CA . ASP B 1 214 ? -22.672 -29.547 1.79 1 88.94 214 ASP B CA 1
ATOM 6800 C C . ASP B 1 214 ? -22.938 -28.672 3.01 1 88.94 214 ASP B C 1
ATOM 6802 O O . ASP B 1 214 ? -24.078 -28.312 3.297 1 88.94 214 ASP B O 1
ATOM 6806 N N . SER B 1 215 ? -21.859 -28.25 3.613 1 87.88 215 SER B N 1
ATOM 6807 C CA . SER B 1 215 ? -22.016 -27.375 4.773 1 87.88 215 SER B CA 1
ATOM 6808 C C . SER B 1 215 ? -22.312 -25.938 4.348 1 87.88 215 SER B C 1
ATOM 6810 O O . SER B 1 215 ? -22.703 -25.109 5.176 1 87.88 215 SER B O 1
ATOM 6812 N N . ILE B 1 216 ? -22.234 -25.625 3.062 1 90.06 216 ILE B N 1
ATOM 6813 C CA . ILE B 1 216 ? -22.531 -24.281 2.568 1 90.06 216 ILE B CA 1
ATOM 6814 C C . ILE B 1 216 ? -24.031 -24.016 2.645 1 90.06 216 ILE B C 1
ATOM 6816 O O . ILE B 1 216 ? -24.828 -24.812 2.156 1 90.06 216 ILE B O 1
ATOM 6820 N N . ARG B 1 217 ? -24.344 -22.953 3.326 1 81.62 217 ARG B N 1
ATOM 6821 C CA . ARG B 1 217 ? -25.75 -22.609 3.496 1 81.62 217 ARG B CA 1
ATOM 6822 C C . ARG B 1 217 ? -26.219 -21.656 2.395 1 81.62 217 ARG B C 1
ATOM 6824 O O . ARG B 1 217 ? -25.516 -20.703 2.061 1 81.62 217 ARG B O 1
ATOM 6831 N N . ALA B 1 218 ? -27.25 -22.016 1.719 1 77.69 218 ALA B N 1
ATOM 6832 C CA . ALA B 1 218 ? -27.859 -21.141 0.717 1 77.69 218 ALA B CA 1
ATOM 6833 C C . ALA B 1 218 ? -28.625 -20 1.377 1 77.69 218 ALA B C 1
ATOM 6835 O O . ALA B 1 218 ? -29.234 -20.188 2.43 1 77.69 218 ALA B O 1
ATOM 6836 N N . PRO B 1 219 ? -28.375 -18.797 0.665 1 74.62 219 PRO B N 1
ATOM 6837 C CA . PRO B 1 219 ? -29.172 -17.688 1.195 1 74.62 219 PRO B CA 1
ATOM 6838 C C . PRO B 1 219 ? -30.672 -17.859 0.904 1 74.62 219 PRO B C 1
ATOM 6840 O O . PRO B 1 219 ? -31.047 -18.281 -0.192 1 74.62 219 PRO B O 1
ATOM 6843 N N . GLY B 1 220 ? -31.547 -17.828 1.914 1 65.56 220 GLY B N 1
ATOM 6844 C CA . GLY B 1 220 ? -32.969 -17.844 1.723 1 65.56 220 GLY B CA 1
ATOM 6845 C C . GLY B 1 220 ? -33.625 -19.172 2.066 1 65.56 220 GLY B C 1
ATOM 6846 O O . GLY B 1 220 ? -32.938 -20.125 2.436 1 65.56 220 GLY B O 1
ATOM 6847 N N . ASP B 1 221 ? -34.875 -19.359 2.117 1 60.59 221 ASP B N 1
ATOM 6848 C CA . ASP B 1 221 ? -35.688 -20.469 2.604 1 60.59 221 ASP B CA 1
ATOM 6849 C C . ASP B 1 221 ? -36.062 -21.406 1.462 1 60.59 221 ASP B C 1
ATOM 6851 O O . ASP B 1 221 ? -36.969 -22.234 1.603 1 60.59 221 ASP B O 1
ATOM 6855 N N . ASP B 1 222 ? -35.344 -21.203 0.303 1 61.28 222 ASP B N 1
ATOM 6856 C CA . ASP B 1 222 ? -35.812 -22.094 -0.769 1 61.28 222 ASP B CA 1
ATOM 6857 C C . ASP B 1 222 ? -35.125 -23.453 -0.69 1 61.28 222 ASP B C 1
ATOM 6859 O O . ASP B 1 222 ? -33.938 -23.562 -0.897 1 61.28 222 ASP B O 1
ATOM 6863 N N . PRO B 1 223 ? -35.875 -24.438 -0.281 1 60.97 223 PRO B N 1
ATOM 6864 C CA . PRO B 1 223 ? -35.344 -25.781 -0.082 1 60.97 223 PRO B CA 1
ATOM 6865 C C . PRO B 1 223 ? -34.719 -26.375 -1.357 1 60.97 223 PRO B C 1
ATOM 6867 O O . PRO B 1 223 ? -33.812 -27.188 -1.291 1 60.97 223 PRO B O 1
ATOM 6870 N N . ASP B 1 224 ? -35.312 -26 -2.568 1 58.25 224 ASP B N 1
ATOM 6871 C CA . ASP B 1 224 ? -34.906 -26.641 -3.814 1 58.25 224 ASP B CA 1
ATOM 6872 C C . ASP B 1 224 ? -33.5 -26.188 -4.207 1 58.25 224 ASP B C 1
ATOM 6874 O O . ASP B 1 224 ? -32.844 -26.797 -5.066 1 58.25 224 ASP B O 1
ATOM 6878 N N . MET B 1 225 ? -33.062 -25.172 -3.547 1 63.81 225 MET B N 1
ATOM 6879 C CA . MET B 1 225 ? -31.766 -24.625 -3.982 1 63.81 225 MET B CA 1
ATOM 6880 C C . MET B 1 225 ? -30.703 -24.781 -2.896 1 63.81 225 MET B C 1
ATOM 6882 O O . MET B 1 225 ? -29.672 -24.109 -2.92 1 63.81 225 MET B O 1
ATOM 6886 N N . GLU B 1 226 ? -31.016 -25.766 -2.064 1 66.81 226 GLU B N 1
ATOM 6887 C CA . GLU B 1 226 ? -30.172 -25.891 -0.887 1 66.81 226 GLU B CA 1
ATOM 6888 C C . GLU B 1 226 ? -28.781 -26.406 -1.267 1 66.81 226 GLU B C 1
ATOM 6890 O O . GLU B 1 226 ? -27.781 -26 -0.681 1 66.81 226 GLU B O 1
ATOM 6895 N N . ASP B 1 227 ? -28.719 -27.172 -2.465 1 79.94 227 ASP B N 1
ATOM 6896 C CA . ASP B 1 227 ? -27.438 -27.797 -2.746 1 79.94 227 ASP B CA 1
ATOM 6897 C C . ASP B 1 227 ? -26.703 -27.047 -3.855 1 79.94 227 ASP B C 1
ATOM 6899 O O . ASP B 1 227 ? -25.516 -27.297 -4.105 1 79.94 227 ASP B O 1
ATOM 6903 N N . GLU B 1 228 ? -27.25 -26.156 -4.43 1 87.19 228 GLU B N 1
ATOM 6904 C CA . GLU B 1 228 ? -26.688 -25.516 -5.617 1 87.19 228 GLU B CA 1
ATOM 6905 C C . GLU B 1 228 ? -25.406 -24.766 -5.289 1 87.19 228 GLU B C 1
ATOM 6907 O O . GLU B 1 228 ? -24.391 -24.922 -5.984 1 87.19 228 GLU B O 1
ATOM 6912 N N . PRO B 1 229 ? -25.375 -24.047 -4.227 1 91.62 229 PRO B N 1
ATOM 6913 C CA . PRO B 1 229 ? -24.125 -23.344 -3.904 1 91.62 229 PRO B CA 1
ATOM 6914 C C . PRO B 1 229 ? -22.969 -24.312 -3.648 1 91.62 229 PRO B C 1
ATOM 6916 O O . PRO B 1 229 ? -21.828 -24.031 -4.035 1 91.62 229 PRO B O 1
ATOM 6919 N N . ALA B 1 230 ? -23.266 -25.391 -2.984 1 93 230 ALA B N 1
ATOM 6920 C CA . ALA B 1 230 ? -22.25 -26.391 -2.703 1 93 230 ALA B CA 1
ATOM 6921 C C . ALA B 1 230 ? -21.641 -26.938 -3.994 1 93 230 ALA B C 1
ATOM 6923 O O . ALA B 1 230 ? -20.422 -27.031 -4.125 1 93 230 ALA B O 1
ATOM 6924 N N . ASP B 1 231 ? -22.516 -27.312 -4.926 1 93.44 231 ASP B N 1
ATOM 6925 C CA . ASP B 1 231 ? -22.062 -27.828 -6.211 1 93.44 231 ASP B CA 1
ATOM 6926 C C . ASP B 1 231 ? -21.297 -26.766 -6.992 1 93.44 231 ASP B C 1
ATOM 6928 O O . ASP B 1 231 ? -20.281 -27.078 -7.645 1 93.44 231 ASP B O 1
ATOM 6932 N N . TYR B 1 232 ? -21.812 -25.578 -6.953 1 94.94 232 TYR B N 1
ATOM 6933 C CA . TYR B 1 232 ? -21.172 -24.469 -7.66 1 94.94 232 TYR B CA 1
ATOM 6934 C C . TYR B 1 232 ? -19.75 -24.266 -7.176 1 94.94 232 TYR B C 1
ATOM 6936 O O . TYR B 1 232 ? -18.828 -24.156 -7.984 1 94.94 232 TYR B O 1
ATOM 6944 N N . VAL B 1 233 ? -19.547 -24.219 -5.871 1 96.62 233 VAL B N 1
ATOM 6945 C CA . VAL B 1 233 ? -18.219 -24 -5.281 1 96.62 233 VAL B CA 1
ATOM 6946 C C . VAL B 1 233 ? -17.328 -25.188 -5.594 1 96.62 233 VAL B C 1
ATOM 6948 O O . VAL B 1 233 ? -16.141 -25.016 -5.918 1 96.62 233 VAL B O 1
ATOM 6951 N N . HIS B 1 234 ? -17.859 -26.359 -5.477 1 96.62 234 HIS B N 1
ATOM 6952 C CA . HIS B 1 234 ? -17.109 -27.562 -5.797 1 96.62 234 HIS B CA 1
ATOM 6953 C C . HIS B 1 234 ? -16.578 -27.516 -7.227 1 96.62 234 HIS B C 1
ATOM 6955 O O . HIS B 1 234 ? -15.414 -27.828 -7.477 1 96.62 234 HIS B O 1
ATOM 6961 N N . MET B 1 235 ? -17.422 -27.172 -8.141 1 97.06 235 MET B N 1
ATOM 6962 C CA . MET B 1 235 ? -17.031 -27.094 -9.547 1 97.06 235 MET B CA 1
ATOM 6963 C C . MET B 1 235 ? -15.969 -26.031 -9.766 1 97.06 235 MET B C 1
ATOM 6965 O O . MET B 1 235 ? -15.016 -26.234 -10.523 1 97.06 235 MET B O 1
ATOM 6969 N N . LEU B 1 236 ? -16.094 -24.875 -9.117 1 97.38 236 LEU B N 1
ATOM 6970 C CA . LEU B 1 236 ? -15.102 -23.812 -9.242 1 97.38 236 LEU B CA 1
ATOM 6971 C C . LEU B 1 236 ? -13.734 -24.297 -8.773 1 97.38 236 LEU B C 1
ATOM 6973 O O . LEU B 1 236 ? -12.727 -24.047 -9.445 1 97.38 236 LEU B O 1
ATOM 6977 N N . TYR B 1 237 ? -13.727 -24.969 -7.621 1 97.56 237 TYR B N 1
ATOM 6978 C CA . TYR B 1 237 ? -12.469 -25.469 -7.078 1 97.56 23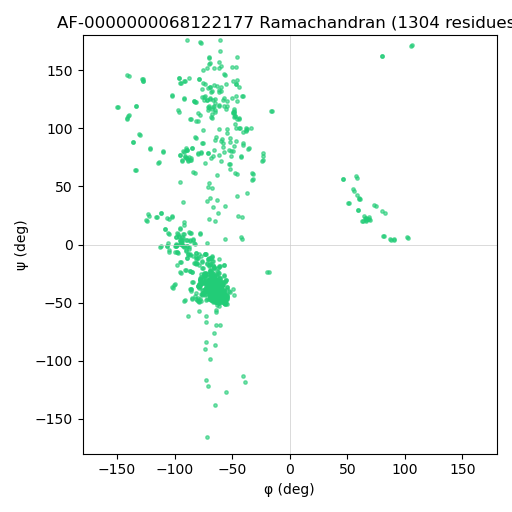7 TYR B CA 1
ATOM 6979 C C . TYR B 1 237 ? -11.859 -26.531 -7.988 1 97.56 237 TYR B C 1
ATOM 6981 O O . TYR B 1 237 ? -10.648 -26.578 -8.188 1 97.56 237 TYR B O 1
ATOM 6989 N N . GLN B 1 238 ? -12.727 -27.328 -8.578 1 96.75 238 GLN B N 1
ATOM 6990 C CA . GLN B 1 238 ? -12.289 -28.391 -9.469 1 96.75 238 GLN B CA 1
ATOM 6991 C C . GLN B 1 238 ? -11.523 -27.828 -10.664 1 96.75 238 GLN B C 1
ATOM 6993 O O . GLN B 1 238 ? -10.562 -28.438 -11.141 1 96.75 238 GLN B O 1
ATOM 6998 N N . THR B 1 239 ? -11.891 -26.688 -11.156 1 96.75 239 THR B N 1
ATOM 6999 C CA . THR B 1 239 ? -11.273 -26.094 -12.344 1 96.75 239 THR B CA 1
ATOM 7000 C C . THR B 1 239 ? -9.852 -25.641 -12.039 1 96.75 239 THR B C 1
ATOM 7002 O O . THR B 1 239 ? -9.047 -25.453 -12.953 1 96.75 239 THR B O 1
ATOM 7005 N N . GLN B 1 240 ? -9.516 -25.484 -10.781 1 95.69 240 GLN B N 1
ATOM 7006 C CA . GLN B 1 240 ? -8.227 -24.906 -10.422 1 95.69 240 GLN B CA 1
ATOM 7007 C C . GLN B 1 240 ? -7.203 -25.984 -10.109 1 95.69 240 GLN B C 1
ATOM 7009 O O . GLN B 1 240 ? -6.012 -25.703 -9.984 1 95.69 240 GLN B O 1
ATOM 7014 N N . LEU B 1 241 ? -7.621 -27.219 -10.055 1 96.19 241 LEU B N 1
ATOM 7015 C CA . LEU B 1 241 ? -6.742 -28.328 -9.68 1 96.19 241 LEU B CA 1
ATOM 7016 C C . LEU B 1 241 ? -5.832 -28.719 -10.844 1 96.19 241 LEU B C 1
ATOM 7018 O O . LEU B 1 241 ? -5.922 -28.125 -11.93 1 96.19 241 LEU B O 1
ATOM 7022 N N . SER B 1 242 ? -4.953 -29.594 -10.531 1 93.94 242 SER B N 1
ATOM 7023 C CA . SER B 1 242 ? -3.979 -30.062 -11.508 1 93.94 242 SER B CA 1
ATOM 7024 C C . SER B 1 242 ? -4.668 -30.625 -12.742 1 93.94 242 SER B C 1
ATOM 7026 O O . SER B 1 242 ? -5.719 -31.25 -12.641 1 93.94 242 SER B O 1
ATOM 7028 N N . LYS B 1 243 ? -4.086 -30.453 -13.898 1 92.69 243 LYS B N 1
ATOM 7029 C CA . LYS B 1 243 ? -4.66 -30.891 -15.164 1 92.69 243 LYS B CA 1
ATOM 7030 C C . LYS B 1 243 ? -4.133 -32.281 -15.555 1 92.69 243 LYS B C 1
ATOM 7032 O O . LYS B 1 243 ? -4.527 -32.844 -16.578 1 92.69 243 LYS B O 1
ATOM 7037 N N . TYR B 1 244 ? -3.35 -32.844 -14.703 1 89.62 244 TYR B N 1
ATOM 7038 C CA . TYR B 1 244 ? -2.75 -34.125 -15.016 1 89.62 244 TYR B CA 1
ATOM 7039 C C . TYR B 1 244 ? -3.648 -35.281 -14.555 1 89.62 244 TYR B C 1
ATOM 7041 O O . TYR B 1 244 ? -3.455 -36.406 -14.961 1 89.62 244 TYR B O 1
ATOM 7049 N N . ARG B 1 245 ? -4.602 -34.812 -13.781 1 85.69 245 ARG B N 1
ATOM 7050 C CA . ARG B 1 245 ? -5.453 -35.875 -13.242 1 85.69 245 ARG B CA 1
ATOM 7051 C C . ARG B 1 245 ? -6.926 -35.562 -13.516 1 85.69 245 ARG B C 1
ATOM 7053 O O . ARG B 1 245 ? -7.336 -34.406 -13.547 1 85.69 245 ARG B O 1
ATOM 7060 N N . ASN B 1 246 ? -7.691 -36.5 -13.812 1 83.19 246 ASN B N 1
ATOM 7061 C CA . ASN B 1 246 ? -9.148 -36.5 -13.898 1 83.19 246 ASN B CA 1
ATOM 7062 C C . ASN B 1 246 ? -9.641 -35.438 -14.898 1 83.19 246 ASN B C 1
ATOM 7064 O O . ASN B 1 246 ? -10.414 -34.562 -14.547 1 83.19 246 ASN B O 1
ATOM 7068 N N . PRO B 1 247 ? -9.242 -35.531 -16.078 1 84.06 247 PRO B N 1
ATOM 7069 C CA . PRO B 1 247 ? -9.695 -34.594 -17.094 1 84.06 247 PRO B CA 1
ATOM 7070 C C . PRO B 1 247 ? -11.211 -34.562 -17.25 1 84.06 247 PRO B C 1
ATOM 7072 O O . PRO B 1 247 ? -11.789 -33.531 -17.594 1 84.06 247 PRO B O 1
ATOM 7075 N N . GLN B 1 248 ? -11.867 -35.656 -16.922 1 87.75 248 GLN B N 1
ATOM 7076 C CA . GLN B 1 248 ? -13.32 -35.719 -17.047 1 87.75 248 GLN B CA 1
ATOM 7077 C C . GLN B 1 248 ? -14 -34.812 -16.047 1 87.75 248 GLN B C 1
ATOM 7079 O O . GLN B 1 248 ? -14.953 -34.094 -16.391 1 87.75 248 GLN B O 1
ATOM 7084 N N . ALA B 1 249 ? -13.531 -34.938 -14.812 1 91.81 249 ALA B N 1
ATOM 7085 C CA . ALA B 1 249 ? -14.094 -34.062 -13.789 1 91.81 249 ALA B CA 1
ATOM 7086 C C . ALA B 1 249 ? -13.898 -32.594 -14.156 1 91.81 249 ALA B C 1
ATOM 7088 O O . ALA B 1 249 ? -14.789 -31.766 -13.938 1 91.81 249 ALA B O 1
ATOM 7089 N N . PHE B 1 250 ? -12.805 -32.25 -14.695 1 94.44 250 PHE B N 1
ATOM 7090 C CA . PHE B 1 250 ? -12.5 -30.906 -15.133 1 94.44 250 PHE B CA 1
ATOM 7091 C C . PHE B 1 250 ? -13.461 -30.453 -16.234 1 94.44 250 PHE B C 1
ATOM 7093 O O . PHE B 1 250 ? -14.07 -29.391 -16.141 1 94.44 250 PHE B O 1
ATOM 7100 N N . ASN B 1 251 ? -13.609 -31.281 -17.234 1 93.06 251 ASN B N 1
ATOM 7101 C CA . ASN B 1 251 ? -14.445 -30.938 -18.375 1 93.06 251 ASN B CA 1
ATOM 7102 C C . ASN B 1 251 ? -15.914 -30.797 -17.969 1 93.06 251 ASN B C 1
ATOM 7104 O O . ASN B 1 251 ? -16.625 -29.922 -18.469 1 93.06 251 ASN B O 1
ATOM 7108 N N . THR B 1 252 ? -16.266 -31.641 -17.109 1 95.38 252 THR B N 1
ATOM 7109 C CA . THR B 1 252 ? -17.641 -31.578 -16.625 1 95.38 252 THR B CA 1
ATOM 7110 C C . THR B 1 252 ? -17.891 -30.266 -15.875 1 95.38 252 THR B C 1
ATOM 7112 O O . THR B 1 252 ? -18.922 -29.625 -16.062 1 95.38 252 THR B O 1
ATOM 7115 N N . ALA B 1 253 ? -17 -29.922 -15.039 1 97 253 ALA B N 1
ATOM 7116 C CA . ALA B 1 253 ? -17.109 -28.672 -14.289 1 97 253 ALA B CA 1
ATOM 7117 C C . ALA B 1 253 ? -17.125 -27.469 -15.219 1 97 253 ALA B C 1
ATOM 7119 O O . ALA B 1 253 ? -17.969 -26.578 -15.078 1 97 253 ALA B O 1
ATOM 7120 N N . ILE B 1 254 ? -16.234 -27.406 -16.203 1 97.25 254 ILE B N 1
ATOM 7121 C CA . ILE B 1 254 ? -16.125 -26.297 -17.141 1 97.25 254 ILE B CA 1
ATOM 7122 C C . ILE B 1 254 ? -17.422 -26.172 -17.938 1 97.25 254 ILE B C 1
ATOM 7124 O O . ILE B 1 254 ? -17.938 -25.062 -18.125 1 97.25 254 ILE B O 1
ATOM 7128 N N . GLU B 1 255 ? -17.938 -27.297 -18.344 1 96.25 255 GLU B N 1
ATOM 7129 C CA . GLU B 1 255 ? -19.156 -27.281 -19.141 1 96.25 255 GLU B CA 1
ATOM 7130 C C . GLU B 1 255 ? -20.344 -26.75 -18.344 1 96.25 255 GLU B C 1
ATOM 7132 O O . GLU B 1 255 ? -21.109 -25.906 -18.828 1 96.25 255 GLU B O 1
ATOM 7137 N N . SER B 1 256 ? -20.469 -27.219 -17.156 1 95.81 256 SER B N 1
ATOM 7138 C CA . SER B 1 256 ? -21.578 -26.797 -16.312 1 95.81 256 SER B CA 1
ATOM 7139 C C . SER B 1 256 ? -21.469 -25.312 -15.969 1 95.81 256 SER B C 1
ATOM 7141 O O . SER B 1 256 ? -22.469 -24.578 -16.047 1 95.81 256 SER B O 1
ATOM 7143 N N . LEU B 1 257 ? -20.312 -24.875 -15.594 1 96.69 257 LEU B N 1
ATOM 7144 C CA . LEU B 1 257 ? -20.109 -23.484 -15.234 1 96.69 257 LEU B CA 1
ATOM 7145 C C . LEU B 1 257 ? -20.328 -22.562 -16.438 1 96.69 257 LEU B C 1
ATOM 7147 O O . LEU B 1 257 ? -20.859 -21.469 -16.297 1 96.69 257 LEU B O 1
ATOM 7151 N N . SER B 1 258 ? -19.953 -23.016 -17.609 1 95.81 258 SER B N 1
ATOM 7152 C CA . SER B 1 258 ? -20.078 -22.219 -18.828 1 95.81 258 SER B CA 1
ATOM 7153 C C . SER B 1 258 ? -21.531 -22.141 -19.297 1 95.81 258 SER B C 1
ATOM 7155 O O . SER B 1 258 ? -22.016 -21.062 -19.625 1 95.81 258 SER B O 1
ATOM 7157 N N . THR B 1 259 ? -22.281 -23.266 -19.25 1 93.81 259 THR B N 1
ATOM 7158 C CA . THR B 1 259 ? -23.609 -23.344 -19.859 1 93.81 259 THR B CA 1
ATOM 7159 C C . THR B 1 259 ? -24.672 -22.969 -18.828 1 93.81 259 THR B C 1
ATOM 7161 O O . THR B 1 259 ? -25.484 -22.062 -19.062 1 93.81 259 THR B O 1
ATOM 7164 N N . HIS B 1 260 ? -24.547 -23.578 -17.656 1 91.5 260 HIS B N 1
ATOM 7165 C CA . HIS B 1 260 ? -25.594 -23.391 -16.672 1 91.5 260 HIS B CA 1
ATOM 7166 C C . HIS B 1 260 ? -25.469 -22.047 -15.969 1 91.5 260 HIS B C 1
ATOM 7168 O O . HIS B 1 260 ? -26.469 -21.453 -15.555 1 91.5 260 HIS B O 1
ATOM 7174 N N . TYR B 1 261 ? -24.25 -21.625 -15.781 1 93.25 261 TYR B N 1
ATOM 7175 C CA . TYR B 1 261 ? -24.062 -20.422 -14.977 1 93.25 261 TYR B CA 1
ATOM 7176 C C . TYR B 1 261 ? -23.547 -19.266 -15.82 1 93.25 261 TYR B C 1
ATOM 7178 O O . TYR B 1 261 ? -23.25 -18.188 -15.305 1 93.25 261 TYR B O 1
ATOM 7186 N N . GLY B 1 262 ? -23.297 -19.469 -17.094 1 92.56 262 GLY B N 1
ATOM 7187 C CA . GLY B 1 262 ? -22.953 -18.406 -18.031 1 92.56 262 GLY B CA 1
ATOM 7188 C C . GLY B 1 262 ? -21.531 -17.906 -17.844 1 92.56 262 GLY B C 1
ATOM 7189 O O . GLY B 1 262 ? -21.266 -16.703 -18.031 1 92.56 262 GLY B O 1
ATOM 7190 N N . LEU B 1 263 ? -20.609 -18.734 -17.469 1 96.44 263 LEU B N 1
ATOM 7191 C CA . LEU B 1 263 ? -19.25 -18.312 -17.188 1 96.44 263 LEU B CA 1
ATOM 7192 C C . LEU B 1 263 ? -18.312 -18.656 -18.344 1 96.44 263 LEU B C 1
ATOM 7194 O O . LEU B 1 263 ? -17.109 -18.797 -18.156 1 96.44 263 LEU B O 1
ATOM 7198 N N . GLU B 1 264 ? -18.828 -18.797 -19.531 1 95.12 264 GLU B N 1
ATOM 7199 C CA . GLU B 1 264 ? -18.062 -19.219 -20.688 1 95.12 264 GLU B CA 1
ATOM 7200 C C . GLU B 1 264 ? -16.953 -18.234 -21.016 1 95.12 264 GLU B C 1
ATOM 7202 O O . GLU B 1 264 ? -15.875 -18.625 -21.484 1 95.12 264 GLU B O 1
ATOM 7207 N N . ASN B 1 265 ? -17.188 -16.938 -20.797 1 94.5 265 ASN B N 1
ATOM 7208 C CA . ASN B 1 265 ? -16.219 -15.914 -21.156 1 94.5 265 ASN B CA 1
ATOM 7209 C C . ASN B 1 265 ? -15.5 -15.367 -19.922 1 94.5 265 ASN B C 1
ATOM 7211 O O . ASN B 1 265 ? -14.805 -14.352 -20 1 94.5 265 ASN B O 1
ATOM 7215 N N . ASN B 1 266 ? -15.734 -16.031 -18.828 1 96.44 266 ASN B N 1
ATOM 7216 C CA . ASN B 1 266 ? -15.039 -15.609 -17.609 1 96.44 266 ASN B CA 1
ATOM 7217 C C . ASN B 1 266 ? -13.547 -15.898 -17.688 1 96.44 266 ASN B C 1
ATOM 7219 O O . ASN B 1 266 ? -13.141 -16.969 -18.141 1 96.44 266 ASN B O 1
ATOM 7223 N N . ALA B 1 267 ? -12.734 -14.961 -17.281 1 97 267 ALA B N 1
ATOM 7224 C CA . ALA B 1 267 ? -11.289 -15.031 -17.438 1 97 267 ALA B CA 1
ATOM 7225 C C . ALA B 1 267 ? -10.719 -16.25 -16.734 1 97 267 ALA B C 1
ATOM 7227 O O . ALA B 1 267 ? -9.805 -16.906 -17.234 1 97 267 ALA B O 1
ATOM 7228 N N . ASP B 1 268 ? -11.227 -16.594 -15.555 1 97.31 268 ASP B N 1
ATOM 7229 C CA . ASP B 1 268 ? -10.703 -17.719 -14.789 1 97.31 268 ASP B CA 1
ATOM 7230 C C . ASP B 1 268 ? -11.023 -19.047 -15.477 1 97.31 268 ASP B C 1
ATOM 7232 O O . ASP B 1 268 ? -10.195 -19.953 -15.492 1 97.31 268 ASP B O 1
ATOM 7236 N N . ILE B 1 269 ? -12.25 -19.156 -15.93 1 97.69 269 ILE B N 1
ATOM 7237 C CA . ILE B 1 269 ? -12.68 -20.359 -16.609 1 97.69 269 ILE B CA 1
ATOM 7238 C C . ILE B 1 269 ? -11.883 -20.531 -17.906 1 97.69 269 ILE B C 1
ATOM 7240 O O . ILE B 1 269 ? -11.406 -21.625 -18.203 1 97.69 269 ILE B O 1
ATOM 7244 N N . LEU B 1 270 ? -11.703 -19.438 -18.594 1 98.06 270 LEU B N 1
ATOM 7245 C CA . LEU B 1 270 ? -10.898 -19.469 -19.812 1 98.06 270 LEU B CA 1
ATOM 7246 C C . LEU B 1 270 ? -9.445 -19.812 -19.5 1 98.06 270 LEU B C 1
ATOM 7248 O O . LEU B 1 270 ? -8.812 -20.578 -20.234 1 98.06 270 LEU B O 1
ATOM 7252 N N . LEU B 1 271 ? -8.969 -19.219 -18.469 1 98.06 271 LEU B N 1
ATOM 7253 C CA . LEU B 1 271 ? -7.586 -19.5 -18.078 1 98.06 271 LEU B CA 1
ATOM 7254 C C . 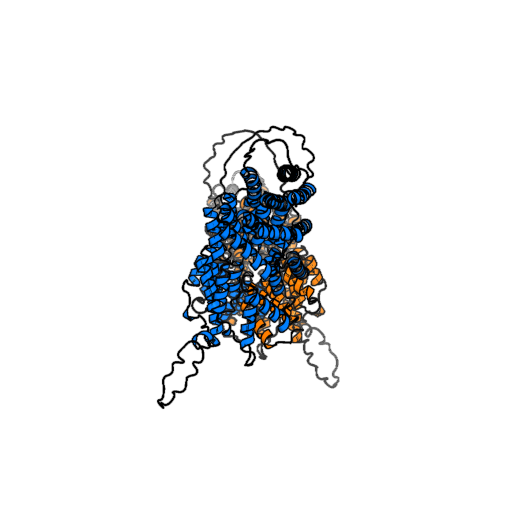LEU B 1 271 ? -7.41 -20.969 -17.719 1 98.06 271 LEU B C 1
ATOM 7256 O O . LEU B 1 271 ? -6.379 -21.562 -18.031 1 98.06 271 LEU B O 1
ATOM 7260 N N . ALA B 1 272 ? -8.383 -21.562 -17.031 1 97.75 272 ALA B N 1
ATOM 7261 C CA . ALA B 1 272 ? -8.336 -22.984 -16.703 1 97.75 272 ALA B CA 1
ATOM 7262 C C . ALA B 1 272 ? -8.289 -23.828 -17.969 1 97.75 272 ALA B C 1
ATOM 7264 O O . ALA B 1 272 ? -7.555 -24.812 -18.047 1 97.75 272 ALA B O 1
ATOM 7265 N N . LYS B 1 273 ? -9 -23.469 -18.953 1 97.25 273 LYS B N 1
ATOM 7266 C CA . LYS B 1 273 ? -8.984 -24.141 -20.234 1 97.25 273 LYS B CA 1
ATOM 7267 C C . LYS B 1 273 ? -7.621 -24 -20.922 1 97.25 273 LYS B C 1
ATOM 7269 O O . LYS B 1 273 ? -7.098 -24.969 -21.484 1 97.25 273 LYS B O 1
ATOM 7274 N N . ALA B 1 274 ? -7.113 -22.781 -20.891 1 98.12 274 ALA B N 1
ATOM 7275 C CA . ALA B 1 274 ? -5.801 -22.547 -21.484 1 98.12 274 ALA B CA 1
ATOM 7276 C C . ALA B 1 274 ? -4.73 -23.391 -20.797 1 98.12 274 ALA B C 1
ATOM 7278 O O . ALA B 1 274 ? -3.814 -23.891 -21.469 1 98.12 274 ALA B O 1
ATOM 7279 N N . ASP B 1 275 ? -4.859 -23.516 -19.547 1 96.88 275 ASP B N 1
ATOM 7280 C CA . ASP B 1 275 ? -3.918 -24.328 -18.781 1 96.88 275 ASP B CA 1
ATOM 7281 C C . ASP B 1 275 ? -3.969 -25.797 -19.219 1 96.88 275 ASP B C 1
ATOM 7283 O O . ASP B 1 275 ? -2.93 -26.438 -19.359 1 96.88 275 ASP B O 1
ATOM 7287 N N . LEU B 1 276 ? -5.145 -26.281 -19.359 1 95.69 276 LEU B N 1
ATOM 7288 C CA . LEU B 1 276 ? -5.301 -27.641 -19.844 1 95.69 276 LEU B CA 1
ATOM 7289 C C . LEU B 1 276 ? -4.668 -27.797 -21.234 1 95.69 276 LEU B C 1
ATOM 7291 O O . LEU B 1 276 ? -3.945 -28.766 -21.484 1 95.69 276 LEU B O 1
ATOM 7295 N N . LEU B 1 277 ? -4.953 -26.875 -22.094 1 96.44 277 LEU B N 1
ATOM 7296 C CA . LEU B 1 277 ? -4.414 -26.922 -23.453 1 96.44 277 LEU B CA 1
ATOM 7297 C C . LEU B 1 277 ? -2.891 -26.844 -23.438 1 96.44 277 LEU B C 1
ATOM 7299 O O . LEU B 1 277 ? -2.225 -27.531 -24.219 1 96.44 277 LEU B O 1
ATOM 7303 N N . TYR B 1 278 ? -2.354 -26.062 -22.609 1 96.38 278 TYR B N 1
ATOM 7304 C CA . TYR B 1 278 ? -0.904 -25.969 -22.469 1 96.38 278 TYR B CA 1
ATOM 7305 C C . TYR B 1 278 ? -0.314 -27.297 -22.031 1 96.38 278 TYR B C 1
ATOM 7307 O O . TYR B 1 278 ? 0.712 -27.734 -22.547 1 96.38 278 TYR B O 1
ATOM 7315 N N . THR B 1 279 ? -0.932 -27.938 -21.047 1 93.75 279 THR B N 1
ATOM 7316 C CA . THR B 1 279 ? -0.486 -29.234 -20.547 1 93.75 279 THR B CA 1
ATOM 7317 C C . THR B 1 279 ? -0.534 -30.281 -21.656 1 93.75 279 THR B C 1
ATOM 7319 O O . THR B 1 279 ? 0.279 -31.219 -21.672 1 93.75 279 THR B O 1
ATOM 7322 N N . GLN B 1 280 ? -1.459 -30.078 -22.609 1 93 280 GLN B N 1
ATOM 7323 C CA . GLN B 1 280 ? -1.614 -30.969 -23.75 1 93 280 GLN B CA 1
ATOM 7324 C C . GLN B 1 280 ? -0.685 -30.562 -24.891 1 93 280 GLN B C 1
ATOM 7326 O O . GLN B 1 280 ? -0.784 -31.094 -26 1 93 280 GLN B O 1
ATOM 7331 N N . CYS B 1 281 ? 0.115 -29.609 -24.688 1 94.81 281 CYS B N 1
ATOM 7332 C CA . CYS B 1 281 ? 1.087 -29.094 -25.656 1 94.81 281 CYS B CA 1
ATOM 7333 C C . CYS B 1 281 ? 0.388 -28.453 -26.844 1 94.81 281 CYS B C 1
ATOM 7335 O O . CYS B 1 281 ? 0.93 -28.453 -27.953 1 94.81 281 CYS B O 1
ATOM 7337 N N . ARG B 1 282 ? -0.831 -28.109 -26.641 1 96.75 282 ARG B N 1
ATOM 7338 C CA . ARG B 1 282 ? -1.556 -27.344 -27.672 1 96.75 282 ARG B CA 1
ATOM 7339 C C . ARG B 1 282 ? -1.371 -25.844 -27.469 1 96.75 282 ARG B C 1
ATOM 7341 O O . ARG B 1 282 ? -2.336 -25.125 -27.203 1 96.75 282 ARG B O 1
ATOM 7348 N N . PHE B 1 283 ? -0.242 -25.359 -27.797 1 97.69 283 PHE B N 1
ATOM 7349 C CA . PHE B 1 283 ? 0.239 -24.031 -27.422 1 97.69 283 PHE B CA 1
ATOM 7350 C C . PHE B 1 283 ? -0.481 -22.953 -28.219 1 97.69 283 PHE B C 1
ATOM 7352 O O . PHE B 1 283 ? -0.771 -21.875 -27.688 1 97.69 283 PHE B O 1
ATOM 7359 N N . LYS B 1 284 ? -0.738 -23.219 -29.453 1 97.81 284 LYS B N 1
ATOM 7360 C CA . LYS B 1 284 ? -1.42 -22.234 -30.281 1 97.81 284 LYS B CA 1
ATOM 7361 C C . LYS B 1 284 ? -2.818 -21.938 -29.75 1 97.81 284 LYS B C 1
ATOM 7363 O O . LYS B 1 284 ? -3.223 -20.766 -29.672 1 97.81 284 LYS B O 1
ATOM 7368 N N . ASP B 1 285 ? -3.529 -23.016 -29.422 1 98.06 285 ASP B N 1
ATOM 7369 C CA . ASP B 1 285 ? -4.875 -22.859 -28.875 1 98.06 285 ASP B CA 1
ATOM 7370 C C . ASP B 1 285 ? -4.848 -22.156 -27.531 1 98.06 285 ASP B C 1
ATOM 7372 O O . ASP B 1 285 ? -5.688 -21.297 -27.25 1 98.06 285 ASP B O 1
ATOM 7376 N N . ALA B 1 286 ? -3.957 -22.578 -26.688 1 98.44 286 ALA B N 1
ATOM 7377 C CA . ALA B 1 286 ? -3.807 -21.938 -25.375 1 98.44 286 ALA B CA 1
ATOM 7378 C C . ALA B 1 286 ? -3.492 -20.453 -25.516 1 98.44 286 ALA B C 1
ATOM 7380 O O . ALA B 1 286 ? -4.043 -19.609 -24.797 1 98.44 286 ALA B O 1
ATOM 7381 N N . LEU B 1 287 ? -2.59 -20.109 -26.469 1 98.62 287 LEU B N 1
ATOM 7382 C CA . LEU B 1 287 ? -2.205 -18.719 -26.703 1 98.62 287 LEU B CA 1
ATOM 7383 C C . LEU B 1 287 ? -3.408 -17.891 -27.156 1 98.62 287 LEU B C 1
ATOM 7385 O O . LEU B 1 287 ? -3.572 -16.75 -26.719 1 98.62 287 LEU B O 1
ATOM 7389 N N . ALA B 1 288 ? -4.211 -18.484 -28.016 1 98.69 288 ALA B N 1
ATOM 7390 C CA . ALA B 1 288 ? -5.395 -17.781 -28.5 1 98.69 288 ALA B CA 1
ATOM 7391 C C . ALA B 1 288 ? -6.324 -17.406 -27.344 1 98.69 288 ALA B C 1
ATOM 7393 O O . ALA B 1 288 ? -6.887 -16.312 -27.312 1 98.69 288 ALA B O 1
ATOM 7394 N N . ILE B 1 289 ? -6.508 -18.312 -26.422 1 98.56 289 ILE B N 1
ATOM 7395 C CA . ILE B 1 289 ? -7.379 -18.078 -25.281 1 98.56 289 ILE B CA 1
ATOM 7396 C C . ILE B 1 289 ? -6.777 -16.984 -24.391 1 98.56 289 ILE B C 1
ATOM 7398 O O . ILE B 1 289 ? -7.473 -16.062 -23.984 1 98.56 289 ILE B O 1
ATOM 7402 N N . THR B 1 290 ? -5.504 -17.094 -24.047 1 98.62 290 THR B N 1
ATOM 7403 C CA . THR B 1 290 ? -4.875 -16.109 -23.172 1 98.62 290 THR B CA 1
ATOM 7404 C C . THR B 1 290 ? -4.859 -14.734 -23.828 1 98.62 290 THR B C 1
ATOM 7406 O O . THR B 1 290 ? -5 -13.711 -23.156 1 98.62 290 THR B O 1
ATOM 7409 N N . GLU B 1 291 ? -4.672 -14.711 -25.156 1 98.38 291 GLU B N 1
ATOM 7410 C CA . GLU B 1 291 ? -4.746 -13.445 -25.875 1 98.38 291 GLU B CA 1
ATOM 7411 C C . GLU B 1 291 ? -6.129 -12.812 -25.75 1 98.38 291 GLU B C 1
ATOM 7413 O O . GLU B 1 291 ? -6.246 -11.594 -25.594 1 98.38 291 GLU B O 1
ATOM 7418 N N . SER B 1 292 ? -7.105 -13.625 -25.844 1 98.06 292 SER B N 1
ATOM 7419 C CA . SER B 1 292 ? -8.469 -13.125 -25.719 1 98.06 292 SER B CA 1
ATOM 7420 C C . SER B 1 292 ? -8.711 -12.531 -24.344 1 98.06 292 SER B C 1
ATOM 7422 O O . SER B 1 292 ? -9.367 -11.5 -24.203 1 98.06 292 SER B O 1
ATOM 7424 N N . ILE B 1 293 ? -8.25 -13.172 -23.281 1 97.75 293 ILE B N 1
ATOM 7425 C CA . ILE B 1 293 ? -8.398 -12.664 -21.922 1 97.75 293 ILE B CA 1
ATOM 7426 C C . ILE B 1 293 ? -7.699 -11.312 -21.797 1 97.75 293 ILE B C 1
ATOM 7428 O O . ILE B 1 293 ? -8.266 -10.367 -21.25 1 97.75 293 ILE B O 1
ATOM 7432 N N . LEU B 1 294 ? -6.461 -11.219 -22.328 1 97.06 294 LEU B N 1
ATOM 7433 C CA . LEU B 1 294 ? -5.617 -10.039 -22.141 1 97.06 294 LEU B CA 1
ATOM 7434 C C . LEU B 1 294 ? -6.109 -8.875 -22.984 1 97.06 294 LEU B C 1
ATOM 7436 O O . LEU B 1 294 ? -5.832 -7.715 -22.672 1 97.06 294 LEU B O 1
ATOM 7440 N N . MET B 1 295 ? -6.809 -9.164 -24.047 1 95.31 295 MET B N 1
ATOM 7441 C CA . MET B 1 295 ? -7.43 -8.102 -24.844 1 95.31 295 MET B CA 1
ATOM 7442 C C . MET B 1 295 ? -8.484 -7.363 -24.016 1 95.31 295 MET B C 1
ATOM 7444 O O . MET B 1 295 ? -8.641 -6.148 -24.156 1 95.31 295 MET B O 1
ATOM 7448 N N . ASP B 1 296 ? -9.125 -8.156 -23.203 1 92 296 ASP B N 1
ATOM 7449 C CA . ASP B 1 296 ? -10.188 -7.59 -22.375 1 92 296 ASP B CA 1
ATOM 7450 C C . ASP B 1 296 ? -9.633 -6.996 -21.078 1 92 296 ASP B C 1
ATOM 7452 O O . ASP B 1 296 ? -10.188 -6.047 -20.531 1 92 296 ASP B O 1
ATOM 7456 N N . ASP B 1 297 ? -8.703 -7.637 -20.547 1 93.31 297 ASP B N 1
ATOM 7457 C CA . ASP B 1 297 ? -8.07 -7.242 -19.297 1 93.31 297 ASP B CA 1
ATOM 7458 C C . ASP B 1 297 ? -6.547 -7.379 -19.375 1 93.31 297 ASP B C 1
ATOM 7460 O O . ASP B 1 297 ? -5.977 -8.344 -18.875 1 93.31 297 ASP B O 1
ATOM 7464 N N . LYS B 1 298 ? -5.941 -6.328 -19.828 1 93.06 298 LYS B N 1
ATOM 7465 C CA . LYS B 1 298 ? -4.523 -6.34 -20.172 1 93.06 298 LYS B CA 1
ATOM 7466 C C . LYS B 1 298 ? -3.652 -6.562 -18.938 1 93.06 298 LYS B C 1
ATOM 7468 O O . LYS B 1 298 ? -2.576 -7.156 -19.031 1 93.06 298 LYS B O 1
ATOM 7473 N N . TYR B 1 299 ? -4.082 -6.203 -17.828 1 92.5 299 TYR B N 1
ATOM 7474 C CA . TYR B 1 299 ? -3.223 -6.258 -16.641 1 92.5 299 TYR B CA 1
ATOM 7475 C C . TYR B 1 299 ? -3.707 -7.324 -15.664 1 92.5 299 TYR B C 1
ATOM 7477 O O . TYR B 1 299 ? -3.586 -7.156 -14.453 1 92.5 299 TYR B O 1
ATOM 7485 N N . ASN B 1 300 ? -4.371 -8.336 -16.219 1 95.19 300 ASN B N 1
ATOM 7486 C CA . ASN B 1 300 ? -4.598 -9.562 -15.469 1 95.19 300 ASN B CA 1
ATOM 7487 C C . ASN B 1 300 ? -3.33 -10.414 -15.391 1 95.19 300 ASN B C 1
ATOM 7489 O O . ASN B 1 300 ? -3.141 -11.336 -16.188 1 95.19 300 ASN B O 1
ATOM 7493 N N . PHE B 1 301 ? -2.525 -10.203 -14.461 1 95.62 301 PHE B N 1
ATOM 7494 C CA . PHE B 1 301 ? -1.179 -10.75 -14.391 1 95.62 301 PHE B CA 1
ATOM 7495 C C . PHE B 1 301 ? -1.223 -12.258 -14.148 1 95.62 301 PHE B C 1
ATOM 7497 O O . PHE B 1 301 ? -0.239 -12.961 -14.391 1 95.62 301 PHE B O 1
ATOM 7504 N N . ALA B 1 302 ? -2.338 -12.828 -13.711 1 95.06 302 ALA B N 1
ATOM 7505 C CA . ALA B 1 302 ? -2.477 -14.266 -13.484 1 95.06 302 ALA B CA 1
ATOM 7506 C C . ALA B 1 302 ? -2.381 -15.039 -14.797 1 95.06 302 ALA B C 1
ATOM 7508 O O . ALA B 1 302 ? -2.035 -16.219 -14.805 1 95.06 302 ALA B O 1
ATOM 7509 N N . VAL B 1 303 ? -2.609 -14.352 -15.922 1 97.81 303 VAL B N 1
ATOM 7510 C CA . VAL B 1 303 ? -2.703 -14.992 -17.234 1 97.81 303 VAL B CA 1
ATOM 7511 C C . VAL B 1 303 ? -1.322 -15.039 -17.891 1 97.81 303 VAL B C 1
ATOM 7513 O O . VAL B 1 303 ? -1.044 -15.93 -18.703 1 97.81 303 VAL B O 1
ATOM 7516 N N . TYR B 1 304 ? -0.419 -14.203 -17.484 1 97.88 304 TYR B N 1
ATOM 7517 C CA . TYR B 1 304 ? 0.818 -13.945 -18.219 1 97.88 304 TYR B CA 1
ATOM 7518 C C . TYR B 1 304 ? 1.749 -15.148 -18.156 1 97.88 304 TYR B C 1
ATOM 7520 O O . TYR B 1 304 ? 2.412 -15.484 -19.141 1 97.88 304 TYR B O 1
ATOM 7528 N N . PRO B 1 305 ? 1.832 -15.859 -17.047 1 97.62 305 PRO B N 1
ATOM 7529 C CA . PRO B 1 305 ? 2.762 -16.984 -17.031 1 97.62 305 PRO B CA 1
ATOM 7530 C C . PRO B 1 305 ? 2.482 -18 -18.156 1 97.62 305 PRO B C 1
ATOM 7532 O O . PRO B 1 305 ? 3.4 -18.391 -18.875 1 97.62 305 PRO B O 1
ATOM 7535 N N . ILE B 1 306 ? 1.205 -18.359 -18.375 1 98.25 306 ILE B N 1
ATOM 7536 C CA . ILE B 1 306 ? 0.853 -19.297 -19.438 1 98.25 306 ILE B CA 1
ATOM 7537 C C . ILE B 1 306 ? 1.004 -18.625 -20.797 1 98.25 306 ILE B C 1
ATOM 7539 O O . ILE B 1 306 ? 1.483 -19.234 -21.75 1 98.25 306 ILE B O 1
ATOM 7543 N N . HIS B 1 307 ? 0.641 -17.375 -20.875 1 98.69 307 HIS B N 1
ATOM 7544 C CA . HIS B 1 307 ? 0.749 -16.609 -22.109 1 98.69 307 HIS B CA 1
ATOM 7545 C C . HIS B 1 307 ? 2.195 -16.531 -22.578 1 98.69 307 HIS B C 1
ATOM 7547 O O . HIS B 1 307 ? 2.484 -16.812 -23.75 1 98.69 307 HIS B O 1
ATOM 7553 N N . LEU B 1 308 ? 3.07 -16.219 -21.656 1 98.62 308 LEU B N 1
ATOM 7554 C CA . LEU B 1 308 ? 4.488 -16.062 -21.984 1 98.62 308 LEU B CA 1
ATOM 7555 C C . LEU B 1 308 ? 5.109 -17.422 -22.328 1 98.62 308 LEU B C 1
ATOM 7557 O O . LEU B 1 308 ? 5.953 -17.5 -23.219 1 98.62 308 LEU B O 1
ATOM 7561 N N . ALA B 1 309 ? 4.715 -18.438 -21.641 1 97.88 309 ALA B N 1
ATOM 7562 C CA . ALA B 1 309 ? 5.207 -19.781 -21.922 1 97.88 309 ALA B CA 1
ATOM 7563 C C . ALA B 1 309 ? 4.809 -20.219 -23.328 1 97.88 309 ALA B C 1
ATOM 7565 O O . ALA B 1 309 ? 5.602 -20.844 -24.047 1 97.88 309 ALA B O 1
ATOM 7566 N N . CYS B 1 310 ? 3.574 -19.906 -23.656 1 98.38 310 CYS B N 1
ATOM 7567 C CA . CYS B 1 310 ? 3.111 -20.25 -25 1 98.38 310 CYS B CA 1
ATOM 7568 C C . CYS B 1 310 ? 3.898 -19.484 -26.047 1 98.38 310 CYS B C 1
ATOM 7570 O O . CYS B 1 310 ? 4.273 -20.047 -27.078 1 98.38 310 CYS B O 1
ATOM 7572 N N . LEU B 1 311 ? 4.137 -18.188 -25.828 1 98.5 311 LEU B N 1
ATOM 7573 C CA . LEU B 1 311 ? 4.914 -17.375 -26.75 1 98.5 311 LEU B CA 1
ATOM 7574 C C . LEU B 1 311 ? 6.32 -17.938 -26.922 1 98.5 311 LEU B C 1
ATOM 7576 O O . LEU B 1 311 ? 6.875 -17.938 -28.016 1 98.5 311 LEU B O 1
ATOM 7580 N N . TYR B 1 312 ? 6.887 -18.391 -25.891 1 97.5 312 TYR B N 1
ATOM 7581 C CA . TYR B 1 312 ? 8.211 -19.016 -25.938 1 97.5 312 TYR B CA 1
ATOM 7582 C C . TYR B 1 312 ? 8.188 -20.281 -26.781 1 97.5 312 TYR B C 1
ATOM 7584 O O . TYR B 1 312 ? 9.039 -20.453 -27.656 1 97.5 312 TYR B O 1
ATOM 7592 N N . GLU B 1 313 ? 7.168 -21.156 -26.547 1 95.94 313 GLU B N 1
ATOM 7593 C CA . GLU B 1 313 ? 7.066 -22.438 -27.266 1 95.94 313 GLU B CA 1
ATOM 7594 C C . GLU B 1 313 ? 6.852 -22.219 -28.75 1 95.94 313 GLU B C 1
ATOM 7596 O O . GLU B 1 313 ? 7.316 -23.016 -29.578 1 95.94 313 GLU B O 1
ATOM 7601 N N . LEU B 1 314 ? 6.18 -21.172 -29.031 1 96.56 314 LEU B N 1
ATOM 7602 C CA . LEU B 1 314 ? 5.863 -20.875 -30.422 1 96.56 314 LEU B CA 1
ATOM 7603 C C . LEU B 1 314 ? 6.914 -19.953 -31.031 1 96.56 314 LEU B C 1
ATOM 7605 O O . LEU B 1 314 ? 6.781 -19.547 -32.188 1 96.56 314 LEU B O 1
ATOM 7609 N N . ARG B 1 315 ? 7.91 -19.547 -30.297 1 96 315 ARG B N 1
ATOM 7610 C CA . ARG B 1 315 ? 9.055 -18.75 -30.703 1 96 315 ARG B CA 1
ATOM 7611 C C . ARG B 1 315 ? 8.602 -17.406 -31.281 1 96 315 ARG B C 1
ATOM 7613 O O . ARG B 1 315 ? 9.07 -16.969 -32.344 1 96 315 ARG B O 1
ATOM 7620 N N . LYS B 1 316 ? 7.645 -16.891 -30.578 1 97.81 316 LYS B N 1
ATOM 7621 C CA . LYS B 1 316 ? 7.199 -15.555 -30.953 1 97.81 316 LYS B CA 1
ATOM 7622 C C . LYS B 1 316 ? 8.031 -14.484 -30.25 1 97.81 316 LYS B C 1
ATOM 7624 O O . LYS B 1 316 ? 7.523 -13.742 -29.406 1 97.81 316 LYS B O 1
ATOM 7629 N N . THR B 1 317 ? 9.195 -14.266 -30.672 1 97.31 317 THR B N 1
ATOM 7630 C CA . THR B 1 317 ? 10.211 -13.453 -30.016 1 97.31 317 THR B CA 1
ATOM 7631 C C . THR B 1 317 ? 9.828 -11.977 -30.047 1 97.31 317 THR B C 1
ATOM 7633 O O . THR B 1 317 ? 10.008 -11.258 -29.062 1 97.31 317 THR B O 1
ATOM 7636 N N . ASN B 1 318 ? 9.305 -11.516 -31.188 1 97.75 318 ASN B N 1
ATOM 7637 C CA . ASN B 1 318 ? 8.953 -10.109 -31.328 1 97.75 318 ASN B CA 1
ATOM 7638 C C . ASN B 1 318 ? 7.832 -9.711 -30.359 1 97.75 318 ASN B C 1
ATOM 7640 O O . ASN B 1 318 ? 7.875 -8.641 -29.766 1 97.75 318 ASN B O 1
ATOM 7644 N N . VAL B 1 319 ? 6.887 -10.578 -30.328 1 98.19 319 VAL B N 1
ATOM 7645 C CA . VAL B 1 319 ? 5.766 -10.305 -29.438 1 98.19 319 VAL B CA 1
ATOM 7646 C C . VAL B 1 319 ? 6.242 -10.312 -27.984 1 98.19 319 VAL B C 1
ATOM 7648 O O . VAL B 1 319 ? 5.82 -9.477 -27.188 1 98.19 319 VAL B O 1
ATOM 7651 N N . LEU B 1 320 ? 7.121 -11.227 -27.625 1 98.19 320 LEU B N 1
ATOM 7652 C CA . LEU B 1 320 ? 7.699 -11.289 -26.297 1 98.19 320 LEU B CA 1
ATOM 7653 C C . LEU B 1 320 ? 8.43 -9.984 -25.953 1 98.19 320 LEU B C 1
ATOM 7655 O O . LEU B 1 320 ? 8.312 -9.484 -24.844 1 98.19 320 LEU B O 1
ATOM 7659 N N . PHE B 1 321 ? 9.117 -9.531 -26.938 1 97.81 321 PHE B N 1
ATOM 7660 C CA . PHE B 1 321 ? 9.852 -8.281 -26.75 1 97.81 321 PHE B CA 1
ATOM 7661 C C . PHE B 1 321 ? 8.898 -7.141 -26.422 1 97.81 321 PHE B C 1
ATOM 7663 O O . PHE B 1 321 ? 9.133 -6.375 -25.484 1 97.81 321 PHE B O 1
ATOM 7670 N N . LEU B 1 322 ? 7.879 -7.027 -27.219 1 98.12 322 LEU B N 1
ATOM 7671 C CA . LEU B 1 322 ? 6.926 -5.934 -27.047 1 98.12 322 LEU B CA 1
ATOM 7672 C C . LEU B 1 322 ? 6.254 -5.996 -25.688 1 98.12 322 LEU B C 1
ATOM 7674 O O . LEU B 1 322 ? 6.117 -4.969 -25.016 1 98.12 322 LEU B O 1
ATOM 7678 N N . ILE B 1 323 ? 5.871 -7.16 -25.219 1 98.06 323 ILE B N 1
ATOM 7679 C CA . ILE B 1 323 ? 5.195 -7.348 -23.938 1 98.06 323 ILE B CA 1
ATOM 7680 C C . ILE B 1 323 ? 6.152 -7.02 -22.797 1 98.06 323 ILE B C 1
ATOM 7682 O O . ILE B 1 323 ? 5.789 -6.301 -21.859 1 98.06 323 ILE B O 1
ATOM 7686 N N . ALA B 1 324 ? 7.367 -7.555 -22.844 1 98.12 324 ALA B N 1
ATOM 7687 C CA . ALA B 1 324 ? 8.367 -7.32 -21.812 1 98.12 324 ALA B CA 1
ATOM 7688 C C . ALA B 1 324 ? 8.672 -5.832 -21.656 1 98.12 324 ALA B C 1
ATOM 7690 O O . ALA B 1 324 ? 8.758 -5.312 -20.547 1 98.12 324 ALA B O 1
ATOM 7691 N N . HIS B 1 325 ? 8.828 -5.207 -22.797 1 97.44 325 HIS B N 1
ATOM 7692 C CA . HIS B 1 325 ? 9.148 -3.785 -22.797 1 97.44 325 HIS B CA 1
ATOM 7693 C C . HIS B 1 325 ? 8.016 -2.963 -22.188 1 97.44 325 HIS B C 1
ATOM 7695 O O . HIS B 1 325 ? 8.25 -2.082 -21.359 1 97.44 325 HIS B O 1
ATOM 7701 N N . GLU B 1 326 ? 6.902 -3.223 -22.609 1 96.62 326 GLU B N 1
ATOM 7702 C CA . GLU B 1 326 ? 5.738 -2.482 -22.141 1 96.62 326 GLU B CA 1
ATOM 7703 C C . GLU B 1 326 ? 5.535 -2.686 -20.641 1 96.62 326 GLU B C 1
ATOM 7705 O O . GLU B 1 326 ? 5.293 -1.726 -19.906 1 96.62 326 GLU B O 1
ATOM 7710 N N . LEU B 1 327 ? 5.582 -3.893 -20.141 1 96.56 327 LEU B N 1
ATOM 7711 C CA . LEU B 1 327 ? 5.383 -4.188 -18.719 1 96.56 327 LEU B CA 1
ATOM 7712 C C . LEU B 1 327 ? 6.477 -3.543 -17.875 1 96.56 327 LEU B C 1
ATOM 7714 O O . LEU B 1 327 ? 6.211 -3.072 -16.766 1 96.56 327 LEU B O 1
ATOM 7718 N N . ALA B 1 328 ? 7.699 -3.574 -18.375 1 96.06 328 ALA B N 1
ATOM 7719 C CA . ALA B 1 328 ? 8.812 -2.965 -17.641 1 96.06 328 ALA B CA 1
ATOM 7720 C C . ALA B 1 328 ? 8.602 -1.464 -17.484 1 96.06 328 ALA B C 1
ATOM 7722 O O . ALA B 1 328 ? 8.969 -0.889 -16.453 1 96.06 328 ALA B O 1
ATOM 7723 N N . ASP B 1 329 ? 7.965 -0.833 -18.422 1 94.31 329 ASP B N 1
ATOM 7724 C CA . ASP B 1 329 ? 7.719 0.605 -18.406 1 94.31 329 ASP B CA 1
ATOM 7725 C C . ASP B 1 329 ? 6.535 0.945 -17.5 1 94.31 329 ASP B C 1
ATOM 7727 O O . ASP B 1 329 ? 6.551 1.963 -16.812 1 94.31 329 ASP B O 1
ATOM 7731 N N . THR B 1 330 ? 5.621 0.105 -17.5 1 90.88 330 THR B N 1
ATOM 7732 C CA . THR B 1 330 ? 4.355 0.479 -16.875 1 90.88 330 THR B CA 1
ATOM 7733 C C . THR B 1 330 ? 4.234 -0.15 -15.492 1 90.88 330 THR B C 1
ATOM 7735 O O . THR B 1 330 ? 3.656 0.449 -14.578 1 90.88 330 THR B O 1
ATOM 7738 N N . HIS B 1 331 ? 4.734 -1.41 -15.328 1 94 331 HIS B N 1
ATOM 7739 C CA . HIS B 1 331 ? 4.551 -2.117 -14.07 1 94 331 HIS B CA 1
ATOM 7740 C C . HIS B 1 331 ? 5.848 -2.771 -13.609 1 94 331 HIS B C 1
ATOM 7742 O O . HIS B 1 331 ? 5.91 -3.992 -13.445 1 94 331 HIS B O 1
ATOM 7748 N N . PRO B 1 332 ? 6.848 -1.993 -13.312 1 94.75 332 PRO B N 1
ATOM 7749 C CA . PRO B 1 332 ? 8.133 -2.551 -12.883 1 94.75 332 PRO B CA 1
ATOM 7750 C C . PRO B 1 332 ? 8.055 -3.238 -11.523 1 94.75 332 PRO B C 1
ATOM 7752 O O . PRO B 1 332 ? 8.945 -4.016 -11.164 1 94.75 332 PRO B O 1
ATOM 7755 N N . ASP B 1 333 ? 7.016 -3.115 -10.812 1 93 333 ASP B N 1
ATOM 7756 C CA . ASP B 1 333 ? 6.914 -3.67 -9.469 1 93 333 ASP B CA 1
ATOM 7757 C C . ASP B 1 333 ? 6.227 -5.031 -9.484 1 93 333 ASP B C 1
ATOM 7759 O O . ASP B 1 333 ? 6.008 -5.637 -8.43 1 93 333 ASP B O 1
ATOM 7763 N N . GLU B 1 334 ? 5.945 -5.59 -10.641 1 95.62 334 GLU B N 1
ATOM 7764 C CA . GLU B 1 334 ? 5.309 -6.895 -10.773 1 95.62 334 GLU B CA 1
ATOM 7765 C C . GLU B 1 334 ? 6.328 -7.973 -11.141 1 95.62 334 GLU B C 1
ATOM 7767 O O . GLU B 1 334 ? 7.094 -7.809 -12.094 1 95.62 334 GLU B O 1
ATOM 7772 N N . PRO B 1 335 ? 6.355 -9.078 -10.391 1 96.75 335 PRO B N 1
ATOM 7773 C CA . PRO B 1 335 ? 7.281 -10.156 -10.734 1 96.75 335 PRO B CA 1
ATOM 7774 C C . PRO B 1 335 ? 7.09 -10.664 -12.164 1 96.75 335 PRO B C 1
ATOM 7776 O O . PRO B 1 335 ? 8.062 -11.031 -12.828 1 96.75 335 PRO B O 1
ATOM 7779 N N . CYS B 1 336 ? 5.902 -10.617 -12.633 1 97.19 336 CYS B N 1
ATOM 7780 C CA . CYS B 1 336 ? 5.574 -11.102 -13.977 1 97.19 336 CYS B CA 1
ATOM 7781 C C . CYS B 1 336 ? 6.305 -10.289 -15.039 1 97.19 336 CYS B C 1
ATOM 7783 O O . CYS B 1 336 ? 6.629 -10.812 -16.109 1 97.19 336 CYS B O 1
ATOM 7785 N N . THR B 1 337 ? 6.566 -9.031 -14.766 1 98 337 THR B N 1
ATOM 7786 C CA . THR B 1 337 ? 7.297 -8.164 -15.688 1 98 337 THR B CA 1
ATOM 7787 C C . THR B 1 337 ? 8.695 -8.711 -15.945 1 98 337 THR B C 1
ATOM 7789 O O . THR B 1 337 ? 9.117 -8.82 -17.109 1 98 337 THR B O 1
ATOM 7792 N N . TRP B 1 338 ? 9.289 -9.141 -14.922 1 98.31 338 TRP B N 1
ATOM 7793 C CA . TRP B 1 338 ? 10.672 -9.578 -15.039 1 98.31 338 TRP B CA 1
ATOM 7794 C C . TRP B 1 338 ? 10.75 -11.031 -15.5 1 98.31 338 TRP B C 1
ATOM 7796 O O . TRP B 1 338 ? 11.75 -11.445 -16.094 1 98.31 338 TRP B O 1
ATOM 7806 N N . LEU B 1 339 ? 9.703 -11.758 -15.266 1 98.56 339 LEU B N 1
ATOM 7807 C CA . LEU B 1 339 ? 9.578 -13.047 -15.93 1 98.56 339 LEU B CA 1
ATOM 7808 C C . LEU B 1 339 ? 9.547 -12.883 -17.438 1 98.56 339 LEU B C 1
ATOM 7810 O O . LEU B 1 339 ? 10.219 -13.617 -18.172 1 98.56 339 LEU B O 1
ATOM 7814 N N . ALA B 1 340 ? 8.766 -11.93 -17.906 1 98.75 340 ALA B N 1
ATOM 7815 C CA . ALA B 1 340 ? 8.656 -11.664 -19.328 1 98.75 340 ALA B CA 1
ATOM 7816 C C . ALA B 1 340 ? 10.008 -11.281 -19.922 1 98.75 340 ALA B C 1
ATOM 7818 O O . ALA B 1 340 ? 10.383 -11.773 -21 1 98.75 340 ALA B O 1
ATOM 7819 N N . VAL B 1 341 ? 10.75 -10.469 -19.234 1 98.62 341 VAL B N 1
ATOM 7820 C CA . VAL B 1 341 ? 12.07 -10.047 -19.688 1 98.62 341 VAL B CA 1
ATOM 7821 C C . VAL B 1 341 ? 13.023 -11.242 -19.719 1 98.62 341 VAL B C 1
ATOM 7823 O O . VAL B 1 341 ? 13.781 -11.422 -20.672 1 98.62 341 VAL B O 1
ATOM 7826 N N . GLY B 1 342 ? 12.961 -12.008 -18.641 1 98.62 342 GLY B N 1
ATOM 7827 C CA . GLY B 1 342 ? 13.781 -13.203 -18.594 1 98.62 342 GLY B CA 1
ATOM 7828 C C . GLY B 1 342 ? 13.492 -14.172 -19.734 1 98.62 342 GLY B C 1
ATOM 7829 O O . GLY B 1 342 ? 14.422 -14.695 -20.344 1 98.62 342 GLY B O 1
ATOM 7830 N N . ILE B 1 343 ? 12.258 -14.422 -20.047 1 98.62 343 ILE B N 1
ATOM 7831 C CA . ILE B 1 343 ? 11.867 -15.352 -21.094 1 98.62 343 ILE B CA 1
ATOM 7832 C C . ILE B 1 343 ? 12.328 -14.82 -22.453 1 98.62 343 ILE B C 1
ATOM 7834 O O . ILE B 1 343 ? 12.773 -15.586 -23.312 1 98.62 343 ILE B O 1
ATOM 7838 N N . TYR B 1 344 ? 12.172 -13.531 -22.672 1 98.19 344 TYR B N 1
ATOM 7839 C CA . TYR B 1 344 ? 12.648 -12.93 -23.906 1 98.19 344 TYR B CA 1
ATOM 7840 C C . TYR B 1 344 ? 14.133 -13.203 -24.109 1 98.19 344 TYR B C 1
ATOM 7842 O O . TYR B 1 344 ? 14.539 -13.68 -25.172 1 98.19 344 TYR B O 1
ATOM 7850 N N . TYR B 1 345 ? 14.984 -12.914 -23.094 1 97.88 345 TYR B N 1
ATOM 7851 C CA . TYR B 1 345 ? 16.422 -13.125 -23.203 1 97.88 345 TYR B CA 1
ATOM 7852 C C . TYR B 1 345 ? 16.75 -14.602 -23.344 1 97.88 345 TYR B C 1
ATOM 7854 O O . TYR B 1 345 ? 17.688 -14.969 -24.062 1 97.88 345 TYR B O 1
ATOM 7862 N N . PHE B 1 346 ? 16.031 -15.414 -22.719 1 97.5 346 PHE B N 1
ATOM 7863 C CA . PHE B 1 346 ? 16.234 -16.844 -22.844 1 97.5 346 PHE B CA 1
ATOM 7864 C C . PHE B 1 346 ? 15.945 -17.312 -24.281 1 97.5 346 PHE B C 1
ATOM 7866 O O . PHE B 1 346 ? 16.703 -18.109 -24.844 1 97.5 346 PHE B O 1
ATOM 7873 N N . THR B 1 347 ? 14.852 -16.766 -24.844 1 97.06 347 THR B N 1
ATOM 7874 C CA . THR B 1 347 ? 14.445 -17.125 -26.203 1 97.06 347 THR B CA 1
ATOM 7875 C C . THR B 1 347 ? 15.484 -16.656 -27.219 1 97.06 347 THR B C 1
ATOM 7877 O O . THR B 1 347 ? 15.695 -17.312 -28.25 1 97.06 347 THR B O 1
ATOM 7880 N N . THR B 1 348 ? 16.172 -15.609 -26.906 1 96.38 348 THR B N 1
ATOM 7881 C CA . THR B 1 348 ? 17.141 -15.047 -27.828 1 96.38 348 THR B CA 1
ATOM 7882 C C . THR B 1 348 ? 18.547 -15.586 -27.531 1 96.38 348 THR B C 1
ATOM 7884 O O . THR B 1 348 ? 19.516 -15.172 -28.172 1 96.38 348 THR B O 1
ATOM 7887 N N . GLY B 1 349 ? 18.688 -16.422 -26.578 1 95.56 349 GLY B N 1
ATOM 7888 C CA . GLY B 1 349 ? 19.938 -17.109 -26.297 1 95.56 349 GLY B CA 1
ATOM 7889 C C . GLY B 1 349 ? 20.859 -16.312 -25.391 1 95.56 349 GLY B C 1
ATOM 7890 O O . GLY B 1 349 ? 22.016 -16.703 -25.188 1 95.56 349 GLY B O 1
ATOM 7891 N N . LYS B 1 350 ? 20.375 -15.211 -24.922 1 97 350 LYS B N 1
ATOM 7892 C CA . LYS B 1 350 ? 21.156 -14.445 -23.953 1 97 350 LYS B CA 1
ATOM 7893 C C . LYS B 1 350 ? 20.922 -14.961 -22.531 1 97 350 LYS B C 1
ATOM 7895 O O . LYS B 1 350 ? 20.266 -14.297 -21.719 1 97 350 LYS B O 1
ATOM 7900 N N . ILE B 1 351 ? 21.594 -15.953 -22.156 1 97.5 351 ILE B N 1
ATOM 7901 C CA . ILE B 1 351 ? 21.281 -16.781 -21 1 97.5 351 ILE B CA 1
ATOM 7902 C C . ILE B 1 351 ? 21.656 -16.047 -19.719 1 97.5 351 ILE B C 1
ATOM 7904 O O . ILE B 1 351 ? 20.953 -16.109 -18.703 1 97.5 351 ILE B O 1
ATOM 7908 N N . ALA B 1 352 ? 22.75 -15.359 -19.719 1 96.75 352 ALA B N 1
ATOM 7909 C CA . ALA B 1 352 ? 23.188 -14.641 -18.531 1 96.75 352 ALA B CA 1
ATOM 7910 C C . ALA B 1 352 ? 22.188 -13.562 -18.141 1 96.75 352 ALA B C 1
ATOM 7912 O O . ALA B 1 352 ? 21.859 -13.398 -16.953 1 96.75 352 ALA B O 1
ATOM 7913 N N . ASP B 1 353 ? 21.766 -12.883 -19.156 1 97.69 353 ASP B N 1
ATOM 7914 C CA . ASP B 1 353 ? 20.75 -11.867 -18.906 1 97.69 353 ASP B CA 1
ATOM 7915 C C . ASP B 1 353 ? 19.453 -12.492 -18.422 1 97.69 353 ASP B C 1
ATOM 7917 O O . ASP B 1 353 ? 18.828 -11.992 -17.484 1 97.69 353 ASP B O 1
ATOM 7921 N N . ALA B 1 354 ? 19.078 -13.539 -19.047 1 98.25 354 ALA B N 1
ATOM 7922 C CA . ALA B 1 354 ? 17.875 -14.25 -18.625 1 98.25 354 ALA B CA 1
ATOM 7923 C C . ALA B 1 354 ? 17.953 -14.648 -17.156 1 98.25 354 ALA B C 1
ATOM 7925 O O . ALA B 1 354 ? 16.984 -14.484 -16.406 1 98.25 354 ALA B O 1
ATOM 7926 N N . ARG B 1 355 ? 19.078 -15.164 -16.75 1 97.81 355 ARG B N 1
ATOM 7927 C CA . ARG B 1 355 ? 19.297 -15.609 -15.383 1 97.81 355 ARG B CA 1
ATOM 7928 C C . ARG B 1 355 ? 19.125 -14.461 -14.391 1 97.81 355 ARG B C 1
ATOM 7930 O O . ARG B 1 355 ? 18.484 -14.625 -13.352 1 97.81 355 ARG B O 1
ATOM 7937 N N . ARG B 1 356 ? 19.672 -13.375 -14.789 1 98.06 356 ARG B N 1
ATOM 7938 C CA . ARG B 1 356 ? 19.578 -12.188 -13.938 1 98.06 356 ARG B CA 1
ATOM 7939 C C . ARG B 1 356 ? 18.125 -11.797 -13.703 1 98.06 356 ARG B C 1
ATOM 7941 O O . ARG B 1 356 ? 17.719 -11.531 -12.57 1 98.06 356 ARG B O 1
ATOM 7948 N N . TYR B 1 357 ? 17.328 -11.836 -14.68 1 98.5 357 TYR B N 1
ATOM 7949 C CA . TYR B 1 357 ? 15.969 -11.336 -14.578 1 98.5 357 TYR B CA 1
ATOM 7950 C C . TYR B 1 357 ? 15.039 -12.398 -13.992 1 98.5 357 TYR B C 1
ATOM 7952 O O . TYR B 1 357 ? 14.086 -12.078 -13.289 1 98.5 357 TYR B O 1
ATOM 7960 N N . PHE B 1 358 ? 15.312 -13.68 -14.266 1 98.19 358 PHE B N 1
ATOM 7961 C CA . PHE B 1 358 ? 14.594 -14.719 -13.547 1 98.19 358 PHE B CA 1
ATOM 7962 C C . PHE B 1 358 ? 14.859 -14.633 -12.047 1 98.19 358 PHE B C 1
ATOM 7964 O O . PHE B 1 358 ? 13.945 -14.797 -11.234 1 98.19 358 PHE B O 1
ATOM 7971 N N . SER B 1 359 ? 16.094 -14.383 -11.75 1 97.62 359 SER B N 1
ATOM 7972 C CA . SER B 1 359 ? 16.484 -14.219 -10.344 1 97.62 359 SER B CA 1
ATOM 7973 C C . SER B 1 359 ? 15.758 -13.031 -9.719 1 97.62 359 SER B C 1
ATOM 7975 O O . SER B 1 359 ? 15.258 -13.125 -8.594 1 97.62 359 SER B O 1
ATOM 7977 N N . LYS B 1 360 ? 15.75 -11.969 -10.461 1 97.56 360 LYS B N 1
ATOM 7978 C CA . LYS B 1 360 ? 15.039 -10.789 -9.977 1 97.56 360 LYS B CA 1
ATOM 7979 C C . LYS B 1 360 ? 13.57 -11.094 -9.703 1 97.56 360 LYS B C 1
ATOM 7981 O O . LYS B 1 360 ? 13.031 -10.711 -8.664 1 97.56 360 LYS B O 1
ATOM 7986 N N . ALA B 1 361 ? 12.906 -11.734 -10.594 1 97.38 361 ALA B N 1
ATOM 7987 C CA . ALA B 1 361 ? 11.5 -12.102 -10.445 1 97.38 361 ALA B CA 1
ATOM 7988 C C . ALA B 1 361 ? 11.289 -12.984 -9.227 1 97.38 361 ALA B C 1
ATOM 7990 O O . ALA B 1 361 ? 10.328 -12.797 -8.477 1 97.38 361 ALA B O 1
ATOM 7991 N N . SER B 1 362 ? 12.18 -13.961 -8.977 1 95.12 362 SER B N 1
ATOM 7992 C CA . SER B 1 362 ? 12.055 -14.898 -7.863 1 95.12 362 SER B CA 1
ATOM 7993 C C . SER B 1 362 ? 12.312 -14.203 -6.531 1 95.12 362 SER B C 1
ATOM 7995 O O . SER B 1 362 ? 11.75 -14.594 -5.504 1 95.12 362 SER B O 1
ATOM 7997 N N . MET B 1 363 ? 13.164 -13.172 -6.535 1 94 363 MET B N 1
ATOM 7998 C CA . MET B 1 363 ? 13.438 -12.398 -5.324 1 94 363 MET B CA 1
ATOM 7999 C C . MET B 1 363 ? 12.25 -11.531 -4.949 1 94 363 MET B C 1
ATOM 8001 O O . MET B 1 363 ? 11.977 -11.32 -3.766 1 94 363 MET B O 1
ATOM 8005 N N . MET B 1 364 ? 11.594 -11.07 -5.93 1 93.81 364 MET B N 1
ATOM 8006 C CA . MET B 1 364 ? 10.406 -10.242 -5.703 1 93.81 364 MET B CA 1
ATOM 8007 C C . MET B 1 364 ? 9.273 -11.07 -5.117 1 93.81 364 MET B C 1
ATOM 8009 O O . MET B 1 364 ? 8.492 -10.578 -4.301 1 93.81 364 MET B O 1
ATOM 8013 N N . ASP B 1 365 ? 9.156 -12.312 -5.523 1 92.69 365 ASP B N 1
ATOM 8014 C CA . ASP B 1 365 ? 8.18 -13.273 -5.012 1 92.69 365 ASP B CA 1
ATOM 8015 C C . ASP B 1 365 ? 8.789 -14.672 -4.898 1 92.69 365 ASP B C 1
ATOM 8017 O O . ASP B 1 365 ? 8.93 -15.375 -5.902 1 92.69 365 ASP B O 1
ATOM 8021 N N . ALA B 1 366 ? 8.992 -15.031 -3.697 1 88.88 366 ALA B N 1
ATOM 8022 C CA . ALA B 1 366 ? 9.703 -16.281 -3.441 1 88.88 366 ALA B CA 1
ATOM 8023 C C . ALA B 1 366 ? 8.844 -17.484 -3.824 1 88.88 366 ALA B C 1
ATOM 8025 O O . ALA B 1 366 ? 9.359 -18.594 -4.012 1 88.88 366 ALA B O 1
ATOM 8026 N N . ASN B 1 367 ? 7.613 -17.281 -4.062 1 89.19 367 ASN B N 1
ATOM 8027 C CA . ASN B 1 367 ? 6.723 -18.391 -4.398 1 89.19 367 ASN B CA 1
ATOM 8028 C C . ASN B 1 367 ? 6.312 -18.359 -5.867 1 89.19 367 ASN B C 1
ATOM 8030 O O . ASN B 1 367 ? 5.391 -19.062 -6.273 1 89.19 367 ASN B O 1
ATOM 8034 N N . PHE B 1 368 ? 7.035 -17.531 -6.605 1 93.44 368 PHE B N 1
ATOM 8035 C CA . PHE B 1 368 ? 6.727 -17.406 -8.023 1 93.44 368 PHE B CA 1
ATOM 8036 C C . PHE B 1 368 ? 7.355 -18.547 -8.82 1 93.44 368 PHE B C 1
ATOM 8038 O O . PHE B 1 368 ? 8.469 -18.422 -9.328 1 93.44 368 PHE B O 1
ATOM 8045 N N . GLY B 1 369 ? 6.699 -19.656 -9.062 1 92.94 369 GLY B N 1
ATOM 8046 C CA . GLY B 1 369 ? 7.168 -20.906 -9.641 1 92.94 369 GLY B CA 1
ATOM 8047 C C . GLY B 1 369 ? 7.832 -20.719 -10.992 1 92.94 369 GLY B C 1
ATOM 8048 O O . GLY B 1 369 ? 8.969 -21.156 -11.195 1 92.94 369 GLY B O 1
ATOM 8049 N N . PRO B 1 370 ? 7.164 -20.031 -11.891 1 95 370 PRO B N 1
ATOM 8050 C CA . PRO B 1 370 ? 7.738 -19.875 -13.227 1 95 370 PRO B CA 1
ATOM 8051 C C . PRO B 1 370 ? 9.109 -19.219 -13.203 1 95 370 PRO B C 1
ATOM 8053 O O . PRO B 1 370 ? 9.992 -19.578 -13.992 1 95 370 PRO B O 1
ATOM 8056 N N . ALA B 1 371 ? 9.328 -18.328 -12.312 1 96.12 371 ALA B N 1
ATOM 8057 C CA . ALA B 1 371 ? 10.617 -17.656 -12.211 1 96.12 371 ALA B CA 1
ATOM 8058 C C . ALA B 1 371 ? 11.703 -18.609 -11.727 1 96.12 371 ALA B C 1
ATOM 8060 O O . ALA B 1 371 ? 12.836 -18.578 -12.227 1 96.12 371 ALA B O 1
ATOM 8061 N N . TRP B 1 372 ? 11.406 -19.484 -10.789 1 94.69 372 TRP B N 1
ATOM 8062 C CA . TRP B 1 372 ? 12.367 -20.453 -10.258 1 94.69 372 TRP B CA 1
ATOM 8063 C C . TRP B 1 372 ? 12.75 -21.469 -11.32 1 94.69 372 TRP B C 1
ATOM 8065 O O . TRP B 1 372 ? 13.922 -21.828 -11.461 1 94.69 372 TRP B O 1
ATOM 8075 N N . ILE B 1 373 ? 11.812 -21.891 -12.039 1 95.38 373 ILE B N 1
ATOM 8076 C CA . ILE B 1 373 ? 12.062 -22.875 -13.086 1 95.38 373 ILE B CA 1
ATOM 8077 C C . ILE B 1 373 ? 12.891 -22.25 -14.203 1 95.38 373 ILE B C 1
ATOM 8079 O O . ILE B 1 373 ? 13.844 -22.859 -14.695 1 95.38 373 ILE B O 1
ATOM 8083 N N . GLY B 1 374 ? 12.492 -21 -14.57 1 96.62 374 GLY B N 1
ATOM 8084 C CA . GLY B 1 374 ? 13.297 -20.281 -15.547 1 96.62 374 GLY B CA 1
ATOM 8085 C C . GLY B 1 374 ? 14.742 -20.094 -15.102 1 96.62 374 GLY B C 1
ATOM 8086 O O . GLY B 1 374 ? 15.664 -20.297 -15.898 1 96.62 374 GLY B O 1
ATOM 8087 N N . PHE B 1 375 ? 14.898 -19.797 -13.922 1 96.75 375 PHE B N 1
ATOM 8088 C CA . PHE B 1 375 ? 16.219 -19.609 -13.336 1 96.75 375 PHE B CA 1
ATOM 8089 C C . PHE B 1 375 ? 17.047 -20.891 -13.438 1 96.75 375 PHE B C 1
ATOM 8091 O O . PHE B 1 375 ? 18.203 -20.875 -13.867 1 96.75 375 PHE B O 1
ATOM 8098 N N . ALA B 1 376 ? 16.5 -22 -13.125 1 97 376 ALA B N 1
ATOM 8099 C CA . ALA B 1 376 ? 17.156 -23.297 -13.18 1 97 376 ALA B CA 1
ATOM 8100 C C . ALA B 1 376 ? 17.484 -23.688 -14.617 1 97 376 ALA B C 1
ATOM 8102 O O . ALA B 1 376 ? 18.562 -24.219 -14.898 1 97 376 ALA B O 1
ATOM 8103 N N . HIS B 1 377 ? 16.625 -23.406 -15.5 1 96.81 377 HIS B N 1
ATOM 8104 C CA . HIS B 1 377 ? 16.797 -23.719 -16.906 1 96.81 377 HIS B CA 1
ATOM 8105 C C . HIS B 1 377 ? 18.016 -23.016 -17.484 1 96.81 377 HIS B C 1
ATOM 8107 O O . HIS B 1 377 ? 18.672 -23.547 -18.406 1 96.81 377 HIS B O 1
ATOM 8113 N N . THR B 1 378 ? 18.312 -21.875 -17 1 97.38 378 THR B N 1
ATOM 8114 C CA . THR B 1 378 ? 19.453 -21.141 -17.531 1 97.38 378 THR B CA 1
ATOM 8115 C C . THR B 1 378 ? 20.75 -21.906 -17.25 1 97.38 378 THR B C 1
ATOM 8117 O O . THR B 1 378 ? 21.641 -21.938 -18.109 1 97.38 378 THR B O 1
ATOM 8120 N N . PHE B 1 379 ? 20.859 -22.531 -16.125 1 96.56 379 PHE B N 1
ATOM 8121 C CA . PHE B 1 379 ? 22.047 -23.328 -15.812 1 96.56 379 PHE B CA 1
ATOM 8122 C C . PHE B 1 379 ? 22.109 -24.578 -16.688 1 96.56 379 PHE B C 1
ATOM 8124 O O . PHE B 1 379 ? 23.172 -24.938 -17.203 1 96.56 379 PHE B O 1
ATOM 8131 N N . ALA B 1 380 ? 20.984 -25.188 -16.812 1 94.5 380 ALA B N 1
ATOM 8132 C CA . ALA B 1 380 ? 20.922 -26.375 -17.672 1 94.5 380 ALA B CA 1
ATOM 8133 C C . ALA B 1 380 ? 21.312 -26.031 -19.109 1 94.5 380 ALA B C 1
ATOM 8135 O O . ALA B 1 380 ? 22.031 -26.797 -19.766 1 94.5 380 ALA B O 1
ATOM 8136 N N . ALA B 1 381 ? 20.859 -24.891 -19.609 1 94.19 381 ALA B N 1
ATOM 8137 C CA . ALA B 1 381 ? 21.125 -24.469 -20.969 1 94.19 381 ALA B CA 1
ATOM 8138 C C . ALA B 1 381 ? 22.609 -24.188 -21.188 1 94.19 381 ALA B C 1
ATOM 8140 O O . ALA B 1 381 ? 23.141 -24.406 -22.281 1 94.19 381 ALA B O 1
ATOM 8141 N N . GLU B 1 382 ? 23.266 -23.797 -20.172 1 93.81 382 GLU B N 1
ATOM 8142 C CA . GLU B 1 382 ? 24.688 -23.484 -20.266 1 93.81 382 GLU B CA 1
ATOM 8143 C C . GLU B 1 382 ? 25.547 -24.688 -19.938 1 93.81 382 GLU B C 1
ATOM 8145 O O . GLU B 1 382 ? 26.781 -24.625 -19.953 1 93.81 382 GLU B O 1
ATOM 8150 N N . GLY B 1 383 ? 24.906 -25.797 -19.578 1 91.75 383 GLY B N 1
ATOM 8151 C CA . GLY B 1 383 ? 25.641 -27.016 -19.266 1 91.75 383 GLY B CA 1
ATOM 8152 C C . GLY B 1 383 ? 26.203 -27.031 -17.859 1 91.75 383 GLY B C 1
ATOM 8153 O O . GLY B 1 383 ? 27.078 -27.844 -17.531 1 91.75 383 GLY B O 1
ATOM 8154 N N . GLU B 1 384 ? 25.812 -26.047 -17.125 1 94.69 384 GLU B N 1
ATOM 8155 C CA . GLU B 1 384 ? 26.203 -26.047 -15.719 1 94.69 384 GLU B CA 1
ATOM 8156 C C . GLU B 1 384 ? 25.297 -26.969 -14.891 1 94.69 384 GLU B C 1
ATOM 8158 O O . GLU B 1 384 ? 24.484 -26.484 -14.094 1 94.69 384 GLU B O 1
ATOM 8163 N N . HIS B 1 385 ? 25.531 -28.219 -14.945 1 93 385 HIS B N 1
ATOM 8164 C CA . HIS B 1 385 ? 24.609 -29.219 -14.422 1 93 385 HIS B CA 1
ATOM 8165 C C . HIS B 1 385 ? 24.562 -29.188 -12.898 1 93 385 HIS B C 1
ATOM 8167 O O . HIS B 1 385 ? 23.5 -29.344 -12.305 1 93 385 HIS B O 1
ATOM 8173 N N . ASP B 1 386 ? 25.672 -28.922 -12.281 1 93.75 386 ASP B N 1
ATOM 8174 C CA . ASP B 1 386 ? 25.688 -28.891 -10.82 1 93.75 386 ASP B CA 1
ATOM 8175 C C . ASP B 1 386 ? 24.812 -27.75 -10.289 1 93.75 386 ASP B C 1
ATOM 8177 O O . ASP B 1 386 ? 24.047 -27.938 -9.344 1 93.75 386 ASP B O 1
ATOM 8181 N N . GLN B 1 387 ? 24.969 -26.641 -10.969 1 95.62 387 GLN B N 1
ATOM 8182 C CA . GLN B 1 387 ? 24.172 -25.484 -10.562 1 95.62 387 GLN B CA 1
ATOM 8183 C C . GLN B 1 387 ? 22.688 -25.719 -10.883 1 95.62 387 GLN B C 1
ATOM 8185 O O . GLN B 1 387 ? 21.812 -25.297 -10.117 1 95.62 387 GLN B O 1
ATOM 8190 N N . ALA B 1 388 ? 22.422 -26.344 -11.945 1 96.44 388 ALA B N 1
ATOM 8191 C CA . ALA B 1 388 ? 21.047 -26.656 -12.312 1 96.44 388 ALA B CA 1
ATOM 8192 C C . ALA B 1 388 ? 20.406 -27.578 -11.273 1 96.44 388 ALA B C 1
ATOM 8194 O O . ALA B 1 388 ? 19.266 -27.375 -10.883 1 96.44 388 ALA B O 1
ATOM 8195 N N . VAL B 1 389 ? 21.156 -28.609 -10.875 1 96.44 389 VAL B N 1
ATOM 8196 C CA . VAL B 1 389 ? 20.672 -29.562 -9.883 1 96.44 389 VAL B CA 1
ATOM 8197 C C . VAL B 1 389 ? 20.328 -28.812 -8.594 1 96.44 389 VAL B C 1
ATOM 8199 O O . VAL B 1 389 ? 19.281 -29.078 -7.98 1 96.44 389 VAL B O 1
ATOM 8202 N N . THR B 1 390 ? 21.219 -27.938 -8.258 1 96.25 390 THR B N 1
ATOM 8203 C CA . THR B 1 390 ? 20.984 -27.156 -7.051 1 96.25 390 THR B CA 1
ATOM 8204 C C . THR B 1 390 ? 19.719 -26.312 -7.191 1 96.25 390 THR B C 1
ATOM 8206 O O . THR B 1 390 ? 18.891 -26.266 -6.273 1 96.25 390 THR B O 1
ATOM 8209 N N . ALA B 1 391 ? 19.562 -25.656 -8.297 1 95.81 391 ALA B N 1
ATOM 8210 C CA . ALA B 1 391 ? 18.406 -24.781 -8.539 1 95.81 391 ALA B CA 1
ATOM 8211 C C . ALA B 1 391 ? 17.109 -25.578 -8.602 1 95.81 391 ALA B C 1
ATOM 8213 O O . ALA B 1 391 ? 16.109 -25.188 -8 1 95.81 391 ALA B O 1
ATOM 8214 N N . TYR B 1 392 ? 17.109 -26.672 -9.289 1 97 392 TYR B N 1
ATOM 8215 C CA . TYR B 1 392 ? 15.93 -27.516 -9.383 1 97 392 TYR B CA 1
ATOM 8216 C C . TYR B 1 392 ? 15.578 -28.109 -8.016 1 97 392 TYR B C 1
ATOM 8218 O O . TYR B 1 392 ? 14.398 -28.281 -7.691 1 97 392 TYR B O 1
ATOM 8226 N N . SER B 1 393 ? 16.562 -28.438 -7.258 1 96.69 393 SER B N 1
ATOM 8227 C CA . SER B 1 393 ? 16.344 -28.969 -5.914 1 96.69 393 SER B CA 1
ATOM 8228 C C . SER B 1 393 ? 15.633 -27.938 -5.035 1 96.69 393 SER B C 1
ATOM 8230 O O . SER B 1 393 ? 14.758 -28.281 -4.234 1 96.69 393 SER B O 1
ATOM 8232 N N . THR B 1 394 ? 16.094 -26.75 -5.203 1 94.44 394 THR B N 1
ATOM 8233 C CA . THR B 1 394 ? 15.438 -25.672 -4.469 1 94.44 394 THR B CA 1
ATOM 8234 C C . THR B 1 394 ? 13.969 -25.578 -4.879 1 94.44 394 THR B C 1
ATOM 8236 O O . THR B 1 394 ? 13.086 -25.453 -4.023 1 94.44 394 THR B O 1
ATOM 8239 N N . ALA B 1 395 ? 13.719 -25.609 -6.156 1 94.5 395 ALA B N 1
ATOM 8240 C CA . ALA B 1 395 ? 12.344 -25.578 -6.648 1 94.5 395 ALA B CA 1
ATOM 8241 C C . ALA B 1 395 ? 11.523 -26.734 -6.102 1 94.5 395 ALA B C 1
ATOM 8243 O O . ALA B 1 395 ? 10.352 -26.578 -5.762 1 94.5 395 ALA B O 1
ATOM 8244 N N . ALA B 1 396 ? 12.117 -27.891 -6.027 1 95.19 396 ALA B N 1
ATOM 8245 C CA . ALA B 1 396 ? 11.438 -29.094 -5.531 1 95.19 396 ALA B CA 1
ATOM 8246 C C . ALA B 1 396 ? 11.039 -28.922 -4.066 1 95.19 396 ALA B C 1
ATOM 8248 O O . ALA B 1 396 ? 10.008 -29.453 -3.637 1 95.19 396 ALA B O 1
ATOM 8249 N N . ARG B 1 397 ? 11.812 -28.172 -3.35 1 93.06 397 ARG B N 1
ATOM 8250 C CA . ARG B 1 397 ? 11.523 -27.938 -1.938 1 93.06 397 ARG B CA 1
ATOM 8251 C C . ARG B 1 397 ? 10.406 -26.906 -1.769 1 93.06 397 ARG B C 1
ATOM 8253 O O . ARG B 1 397 ? 9.617 -27 -0.828 1 93.06 397 ARG B O 1
ATOM 8260 N N . LEU B 1 398 ? 10.344 -25.984 -2.629 1 91.62 398 LEU B N 1
ATOM 8261 C CA . LEU B 1 398 ? 9.359 -24.906 -2.549 1 91.62 398 LEU B CA 1
ATOM 8262 C C . LEU B 1 398 ? 7.996 -25.391 -3.039 1 91.62 398 LEU B C 1
ATOM 8264 O O . LEU B 1 398 ? 6.961 -24.953 -2.521 1 91.62 398 LEU B O 1
ATOM 8268 N N . PHE B 1 399 ? 8 -26.234 -4.027 1 94.12 399 PHE B N 1
ATOM 8269 C CA . PHE B 1 399 ? 6.781 -26.703 -4.664 1 94.12 399 PHE B CA 1
ATOM 8270 C C . PHE B 1 399 ? 6.672 -28.219 -4.566 1 94.12 399 PHE B C 1
ATOM 8272 O O . PHE B 1 399 ? 6.836 -28.938 -5.562 1 94.12 399 PHE B O 1
ATOM 8279 N N . THR B 1 400 ? 6.219 -28.672 -3.51 1 93.69 400 THR B N 1
ATOM 8280 C CA . THR B 1 400 ? 6.355 -30.078 -3.123 1 93.69 400 THR B CA 1
ATOM 8281 C C . THR B 1 400 ? 5.301 -30.938 -3.814 1 93.69 400 THR B C 1
ATOM 8283 O O . THR B 1 400 ? 5.445 -32.156 -3.895 1 93.69 400 THR B O 1
ATOM 8286 N N . GLY B 1 401 ? 4.32 -30.359 -4.336 1 95.06 401 GLY B N 1
ATOM 8287 C CA . GLY B 1 401 ? 3.223 -31.125 -4.902 1 95.06 401 GLY B CA 1
ATOM 8288 C C . GLY B 1 401 ? 3.365 -31.359 -6.395 1 95.06 401 GLY B C 1
ATOM 8289 O O . GLY B 1 401 ? 2.684 -32.219 -6.961 1 95.06 401 GLY B O 1
ATOM 8290 N N . THR B 1 402 ? 4.219 -30.641 -7.062 1 95.5 402 THR B N 1
ATOM 8291 C CA . THR B 1 402 ? 4.41 -30.828 -8.5 1 95.5 402 THR B CA 1
ATOM 8292 C C . THR B 1 402 ? 5.598 -31.75 -8.766 1 95.5 402 THR B C 1
ATOM 8294 O O . THR B 1 402 ? 6.594 -31.719 -8.039 1 95.5 402 THR B O 1
ATOM 8297 N N . HIS B 1 403 ? 5.547 -32.594 -9.758 1 96.94 403 HIS B N 1
ATOM 8298 C CA . HIS B 1 403 ? 6.566 -33.562 -10.102 1 96.94 403 HIS B CA 1
ATOM 8299 C C . HIS B 1 403 ? 7.633 -32.969 -11.008 1 96.94 403 HIS B C 1
ATOM 8301 O O . HIS B 1 403 ? 8.695 -33.562 -11.203 1 96.94 403 HIS B O 1
ATOM 8307 N N . LEU B 1 404 ? 7.469 -31.859 -11.469 1 96.44 404 LEU B N 1
ATOM 8308 C CA . LEU B 1 404 ? 8.266 -31.297 -12.555 1 96.44 404 LEU B CA 1
ATOM 8309 C C . LEU B 1 404 ? 9.703 -31.047 -12.109 1 96.44 404 LEU B C 1
ATOM 8311 O O . LEU B 1 404 ? 10.648 -31.438 -12.805 1 96.44 404 LEU B O 1
ATOM 8315 N N . PRO B 1 405 ? 9.852 -30.438 -10.945 1 96.81 405 PRO B N 1
ATOM 8316 C CA . PRO B 1 405 ? 11.242 -30.266 -10.523 1 96.81 405 PRO B CA 1
ATOM 8317 C C . PRO B 1 405 ? 11.992 -31.594 -10.422 1 96.81 405 PRO B C 1
ATOM 8319 O O . PRO B 1 405 ? 13.172 -31.672 -10.789 1 96.81 405 PRO B O 1
ATOM 8322 N N . GLN B 1 406 ? 11.344 -32.656 -10.031 1 97.81 406 GLN B N 1
ATOM 8323 C CA . GLN B 1 406 ? 11.953 -33.969 -9.938 1 97.81 406 GLN B CA 1
ATOM 8324 C C . GLN B 1 406 ? 12.281 -34.531 -11.32 1 97.81 406 GLN B C 1
ATOM 8326 O O . GLN B 1 406 ? 13.305 -35.188 -11.508 1 97.81 406 GLN B O 1
ATOM 8331 N N . VAL B 1 407 ? 11.422 -34.25 -12.242 1 97.94 407 VAL B N 1
ATOM 8332 C CA . VAL B 1 407 ? 11.688 -34.656 -13.617 1 97.94 407 VAL B CA 1
ATOM 8333 C C . VAL B 1 407 ? 12.953 -33.969 -14.125 1 97.94 407 VAL B C 1
ATOM 8335 O O . VAL B 1 407 ? 13.82 -34.625 -14.719 1 97.94 407 VAL B O 1
ATOM 8338 N N . PHE B 1 408 ? 13.102 -32.719 -13.875 1 97.5 408 PHE B N 1
ATOM 8339 C CA . PHE B 1 408 ? 14.242 -31.938 -14.344 1 97.5 408 PHE B CA 1
ATOM 8340 C C . PHE B 1 408 ? 15.523 -32.406 -13.664 1 97.5 408 PHE B C 1
ATOM 8342 O O . PHE B 1 408 ? 16.594 -32.438 -14.289 1 97.5 408 PHE B O 1
ATOM 8349 N N . LEU B 1 409 ? 15.383 -32.781 -12.391 1 97.88 409 LEU B N 1
ATOM 8350 C CA . LEU B 1 409 ? 16.531 -33.344 -11.68 1 97.88 409 LEU B CA 1
ATOM 8351 C C . LEU B 1 409 ? 16.969 -34.656 -12.32 1 97.88 409 LEU B C 1
ATOM 8353 O O . LEU B 1 409 ? 18.156 -34.906 -12.484 1 97.88 409 LEU B O 1
ATOM 8357 N N . GLY B 1 410 ? 16.016 -35.469 -12.633 1 97.94 410 GLY B N 1
ATOM 8358 C CA . GLY B 1 410 ? 16.312 -36.688 -13.336 1 97.94 410 GLY B CA 1
ATOM 8359 C C . GLY B 1 410 ? 17 -36.469 -14.68 1 97.94 410 GLY B C 1
ATOM 8360 O O . GLY B 1 410 ? 17.969 -37.156 -15.016 1 97.94 410 GLY B O 1
ATOM 8361 N N . MET B 1 411 ? 16.562 -35.5 -15.391 1 96.06 411 MET B N 1
ATOM 8362 C CA . MET B 1 411 ? 17.125 -35.156 -16.703 1 96.06 411 MET B CA 1
ATOM 8363 C C . MET B 1 411 ? 18.562 -34.688 -16.562 1 96.06 411 MET B C 1
ATOM 8365 O O . MET B 1 411 ? 19.422 -35.062 -17.375 1 96.06 411 MET B O 1
ATOM 8369 N N . GLN B 1 412 ? 18.812 -33.875 -15.594 1 95.94 412 GLN B N 1
ATOM 8370 C CA . GLN B 1 412 ? 20.156 -33.344 -15.391 1 95.94 412 GLN B CA 1
ATOM 8371 C C . GLN B 1 412 ? 21.125 -34.469 -15 1 95.94 412 GLN B C 1
ATOM 8373 O O . GLN B 1 412 ? 22.25 -34.531 -15.477 1 95.94 412 GLN B O 1
ATOM 8378 N N . ASN B 1 413 ? 20.719 -35.344 -14.164 1 96.69 413 ASN B N 1
ATOM 8379 C CA . ASN B 1 413 ? 21.562 -36.469 -13.781 1 96.69 413 ASN B CA 1
ATOM 8380 C C . ASN B 1 413 ? 21.812 -37.406 -14.961 1 96.69 413 ASN B C 1
ATOM 8382 O O . ASN B 1 413 ? 22.891 -38 -15.086 1 96.69 413 ASN B O 1
ATOM 8386 N N . HIS B 1 414 ? 20.797 -37.562 -15.742 1 95.12 414 HIS B N 1
ATOM 8387 C CA . HIS B 1 414 ? 20.984 -38.344 -16.969 1 95.12 414 HIS B CA 1
ATOM 8388 C C . HIS B 1 414 ? 22.047 -37.688 -17.859 1 95.12 414 HIS B C 1
ATOM 8390 O O . HIS B 1 414 ? 22.922 -38.375 -18.375 1 95.12 414 HIS B O 1
ATOM 8396 N N . ALA B 1 415 ? 21.906 -36.375 -17.984 1 92.06 415 ALA B N 1
ATOM 8397 C CA . ALA B 1 415 ? 22.875 -35.656 -18.797 1 92.06 415 ALA B CA 1
ATOM 8398 C C . ALA B 1 415 ? 24.281 -35.812 -18.25 1 92.06 415 ALA B C 1
ATOM 8400 O O . ALA B 1 415 ? 25.25 -35.844 -19.016 1 92.06 415 ALA B O 1
ATOM 8401 N N . MET B 1 416 ? 24.406 -36 -16.969 1 93.75 416 MET B N 1
ATOM 8402 C CA . MET B 1 416 ? 25.688 -36.156 -16.312 1 93.75 416 MET B CA 1
ATOM 8403 C C . MET B 1 416 ? 26.078 -37.656 -16.266 1 93.75 416 MET B C 1
ATOM 8405 O O . MET B 1 416 ? 27.078 -38 -15.641 1 93.75 416 MET B O 1
ATOM 8409 N N . ASN B 1 417 ? 25.297 -38.5 -16.844 1 94 417 ASN B N 1
ATOM 8410 C CA . ASN B 1 417 ? 25.5 -39.938 -16.922 1 94 417 ASN B CA 1
ATOM 8411 C C . ASN B 1 417 ? 25.438 -40.594 -15.547 1 94 417 ASN B C 1
ATOM 8413 O O . ASN B 1 417 ? 26.109 -41.594 -15.312 1 94 417 ASN B O 1
ATOM 8417 N N . ASN B 1 418 ? 24.781 -39.875 -14.742 1 95.81 418 ASN B N 1
ATOM 8418 C CA . ASN B 1 418 ? 24.453 -40.5 -13.461 1 95.81 418 ASN B CA 1
ATOM 8419 C C . ASN B 1 418 ? 23.125 -41.219 -13.516 1 95.81 418 ASN B C 1
ATOM 8421 O O . ASN B 1 418 ? 22.109 -40.719 -13 1 95.81 418 ASN B O 1
ATOM 8425 N N . MET B 1 419 ? 23.094 -42.406 -13.992 1 95.69 419 MET B N 1
ATOM 8426 C CA . MET B 1 419 ? 21.875 -43.125 -14.359 1 95.69 419 MET B CA 1
ATOM 8427 C C . MET B 1 419 ? 21.094 -43.531 -13.117 1 95.69 419 MET B C 1
ATOM 8429 O O . MET B 1 419 ? 19.875 -43.5 -13.102 1 95.69 419 MET B O 1
ATOM 8433 N N . THR B 1 420 ? 21.797 -43.906 -12.141 1 96.88 420 THR B N 1
ATOM 8434 C CA . THR B 1 420 ? 21.141 -44.344 -10.922 1 96.88 420 THR B CA 1
ATOM 8435 C C . THR B 1 420 ? 20.375 -43.188 -10.266 1 96.88 420 THR B C 1
ATOM 8437 O O . THR B 1 420 ? 19.203 -43.344 -9.906 1 96.88 420 THR B O 1
ATOM 8440 N N . ALA B 1 421 ? 21.078 -42.125 -10.148 1 97.06 421 ALA B N 1
ATOM 8441 C CA . ALA B 1 421 ? 20.453 -40.938 -9.586 1 97.06 421 ALA B CA 1
ATOM 8442 C C . ALA B 1 421 ? 19.297 -40.438 -10.461 1 97.06 421 ALA B C 1
ATOM 8444 O O . ALA B 1 421 ? 18.25 -40.031 -9.953 1 97.06 421 ALA B O 1
ATOM 8445 N N . ALA B 1 422 ? 19.469 -40.469 -11.727 1 98.06 422 ALA B N 1
ATOM 8446 C CA . ALA B 1 422 ? 18.422 -40.062 -12.656 1 98.06 422 ALA B CA 1
ATOM 8447 C C . ALA B 1 422 ? 17.156 -40.906 -12.453 1 98.06 422 ALA B C 1
ATOM 8449 O O . ALA B 1 422 ? 16.062 -40.375 -12.375 1 98.06 422 ALA B O 1
ATOM 8450 N N . GLU B 1 423 ? 17.359 -42.156 -12.391 1 97.94 423 GLU B N 1
ATOM 8451 C CA . GLU B 1 423 ? 16.234 -43.062 -12.203 1 97.94 423 GLU B CA 1
ATOM 8452 C C . GLU B 1 423 ? 15.516 -42.812 -10.891 1 97.94 423 GLU B C 1
ATOM 8454 O O . GLU B 1 423 ? 14.281 -42.844 -10.82 1 97.94 423 GLU B O 1
ATOM 8459 N N . GLU B 1 424 ? 16.281 -42.531 -9.859 1 98.19 424 GLU B N 1
ATOM 8460 C CA . GLU B 1 424 ? 15.688 -42.281 -8.547 1 98.19 424 GLU B CA 1
ATOM 8461 C C . GLU B 1 424 ? 14.82 -41.031 -8.578 1 98.19 424 GLU B C 1
ATOM 8463 O O . GLU B 1 424 ? 13.711 -41.031 -8.039 1 98.19 424 GLU B O 1
ATOM 8468 N N . PHE B 1 425 ? 15.305 -39.969 -9.148 1 98.25 425 PHE B N 1
ATOM 8469 C CA . PHE B 1 425 ? 14.547 -38.719 -9.242 1 98.25 425 PHE B CA 1
ATOM 8470 C C . PHE B 1 425 ? 13.297 -38.906 -10.086 1 98.25 425 PHE B C 1
ATOM 8472 O O . PHE B 1 425 ? 12.227 -38.406 -9.742 1 98.25 425 PHE B O 1
ATOM 8479 N N . LEU B 1 426 ? 13.391 -39.594 -11.148 1 98.56 426 LEU B N 1
ATOM 8480 C CA . LEU B 1 426 ? 12.242 -39.844 -12.023 1 98.56 426 LEU B CA 1
ATOM 8481 C C . LEU B 1 426 ? 11.203 -40.719 -11.344 1 98.56 426 LEU B C 1
ATOM 8483 O O . LEU B 1 426 ? 10 -40.531 -11.555 1 98.56 426 LEU B O 1
ATOM 8487 N N . LYS B 1 427 ? 11.672 -41.656 -10.562 1 98.38 427 LYS B N 1
ATOM 8488 C CA . LYS B 1 427 ? 10.75 -42.5 -9.781 1 98.38 427 LYS B CA 1
ATOM 8489 C C . LYS B 1 427 ? 10 -41.625 -8.758 1 98.38 427 LYS B C 1
ATOM 8491 O O . LYS B 1 427 ? 8.805 -41.844 -8.531 1 98.38 427 LYS B O 1
ATOM 8496 N N . THR B 1 428 ? 10.719 -40.75 -8.141 1 97.88 428 THR B N 1
ATOM 8497 C CA . THR B 1 428 ? 10.078 -39.812 -7.223 1 97.88 428 THR B CA 1
ATOM 8498 C C . THR B 1 428 ? 9.023 -39 -7.945 1 97.88 428 THR B C 1
ATOM 8500 O O . THR B 1 428 ? 7.922 -38.781 -7.434 1 97.88 428 THR B O 1
ATOM 8503 N N . ALA B 1 429 ? 9.383 -38.5 -9.117 1 98.25 429 ALA B N 1
ATOM 8504 C CA . ALA B 1 429 ? 8.43 -37.75 -9.93 1 98.25 429 ALA B CA 1
ATOM 8505 C C . ALA B 1 429 ? 7.199 -38.594 -10.25 1 98.25 429 ALA B C 1
ATOM 8507 O O . ALA B 1 429 ? 6.07 -38.125 -10.195 1 98.25 429 ALA B O 1
ATOM 8508 N N . TYR B 1 430 ? 7.434 -39.844 -10.555 1 97.69 430 TYR B N 1
ATOM 8509 C CA . TYR B 1 430 ? 6.355 -40.781 -10.906 1 97.69 430 TYR B CA 1
ATOM 8510 C C . TYR B 1 430 ? 5.43 -41 -9.719 1 97.69 430 TYR B C 1
ATOM 8512 O O . TYR B 1 430 ? 4.223 -41.188 -9.891 1 97.69 430 TYR B O 1
ATOM 8520 N N . SER B 1 431 ? 5.938 -41 -8.547 1 97.06 431 SER B N 1
ATOM 8521 C CA . SER B 1 431 ? 5.129 -41.156 -7.34 1 97.06 431 SER B CA 1
ATOM 8522 C C . SER B 1 431 ? 4.199 -39.969 -7.137 1 97.06 431 SER B C 1
ATOM 8524 O O . SER B 1 431 ? 3.135 -40.094 -6.531 1 97.06 431 SER B O 1
ATOM 8526 N N . LEU B 1 432 ? 4.559 -38.844 -7.648 1 95.81 432 LEU B N 1
ATOM 8527 C CA . LEU B 1 432 ? 3.768 -37.625 -7.512 1 95.81 432 LEU B CA 1
ATOM 8528 C C . LEU B 1 432 ? 2.719 -37.562 -8.617 1 95.81 432 LEU B C 1
ATOM 8530 O O . LEU B 1 432 ? 1.589 -37.125 -8.367 1 95.81 432 LEU B O 1
ATOM 8534 N N . CYS B 1 433 ? 3.105 -37.969 -9.836 1 95.75 433 CYS B N 1
ATOM 8535 C CA . CYS B 1 433 ? 2.219 -37.906 -10.992 1 95.75 433 CYS B CA 1
ATOM 8536 C C . CYS B 1 433 ? 2.52 -39 -11.977 1 95.75 433 CYS B C 1
ATOM 8538 O O . CYS B 1 433 ? 3.57 -39.031 -12.617 1 95.75 433 CYS B O 1
ATOM 8540 N N . LYS B 1 434 ? 1.589 -39.844 -12.203 1 94.31 434 LYS B N 1
ATOM 8541 C CA . LYS B 1 434 ? 1.818 -41.031 -12.992 1 94.31 434 LYS B CA 1
ATOM 8542 C C . LYS B 1 434 ? 1.363 -40.844 -14.438 1 94.31 434 LYS B C 1
ATOM 8544 O O . LYS B 1 434 ? 1.607 -41.719 -15.289 1 94.31 434 LYS B O 1
ATOM 8549 N N . THR B 1 435 ? 0.862 -39.719 -14.734 1 93.31 435 THR B N 1
ATOM 8550 C CA . THR B 1 435 ? 0.177 -39.562 -16.016 1 93.31 435 THR B CA 1
ATOM 8551 C C . THR B 1 435 ? 0.8 -38.469 -16.844 1 93.31 435 THR B C 1
ATOM 8553 O O . THR B 1 435 ? 0.117 -37.812 -17.656 1 93.31 435 THR B O 1
ATOM 8556 N N . ASP B 1 436 ? 2.037 -38.156 -16.641 1 95 436 ASP B N 1
ATOM 8557 C CA . ASP B 1 436 ? 2.746 -37.188 -17.453 1 95 436 ASP B CA 1
ATOM 8558 C C . ASP B 1 436 ? 3.557 -37.844 -18.562 1 95 436 ASP B C 1
ATOM 8560 O O . ASP B 1 436 ? 4.531 -38.562 -18.281 1 95 436 ASP B O 1
ATOM 8564 N N . PRO B 1 437 ? 3.18 -37.594 -19.797 1 96.19 437 PRO B N 1
ATOM 8565 C CA . PRO B 1 437 ? 3.908 -38.25 -20.891 1 96.19 437 PRO B CA 1
ATOM 8566 C C . PRO B 1 437 ? 5.391 -37.875 -20.906 1 96.19 437 PRO B C 1
ATOM 8568 O O . PRO B 1 437 ? 6.23 -38.719 -21.266 1 96.19 437 PRO B O 1
ATOM 8571 N N . LEU B 1 438 ? 5.738 -36.719 -20.578 1 96.06 438 LEU B N 1
ATOM 8572 C CA . LEU B 1 438 ? 7.137 -36.312 -20.547 1 96.06 438 LEU B CA 1
ATOM 8573 C C . LEU B 1 438 ? 7.926 -37.125 -19.531 1 96.06 438 LEU B C 1
ATOM 8575 O O . LEU B 1 438 ? 9.039 -37.562 -19.812 1 96.06 438 LEU B O 1
ATOM 8579 N N . LEU B 1 439 ? 7.359 -37.25 -18.375 1 97.75 439 LEU B N 1
ATOM 8580 C CA . LEU B 1 439 ? 7.988 -38.031 -17.328 1 97.75 439 LEU B CA 1
ATOM 8581 C C . LEU B 1 439 ? 8.195 -39.469 -17.781 1 97.75 439 LEU B C 1
ATOM 8583 O O . LEU B 1 439 ? 9.289 -40.031 -17.625 1 97.75 439 LEU B O 1
ATOM 8587 N N . LEU B 1 440 ? 7.16 -40.062 -18.359 1 98 440 LEU B N 1
ATOM 8588 C CA . LEU B 1 440 ? 7.23 -41.438 -18.812 1 98 440 LEU B CA 1
ATOM 8589 C C . LEU B 1 440 ? 8.281 -41.594 -19.906 1 98 440 LEU B C 1
ATOM 8591 O O . LEU B 1 440 ? 9.008 -42.594 -19.938 1 98 440 LEU B O 1
ATOM 8595 N N . ASN B 1 441 ? 8.32 -40.625 -20.766 1 97.69 441 ASN B N 1
ATOM 8596 C CA . ASN B 1 441 ? 9.344 -40.625 -21.812 1 97.69 441 ASN B CA 1
ATOM 8597 C C . ASN B 1 441 ? 10.742 -40.594 -21.203 1 97.69 441 ASN B C 1
ATOM 8599 O O . ASN B 1 441 ? 11.625 -41.344 -21.625 1 97.69 441 ASN B O 1
ATOM 8603 N N . GLU B 1 442 ? 10.961 -39.75 -20.266 1 97.62 442 GLU B N 1
ATOM 8604 C CA . GLU B 1 442 ? 12.273 -39.656 -19.625 1 97.62 442 GLU B CA 1
ATOM 8605 C C . GLU B 1 442 ? 12.641 -40.938 -18.891 1 97.62 442 GLU B C 1
ATOM 8607 O O . GLU B 1 442 ? 13.805 -41.344 -18.875 1 97.62 442 GLU B O 1
ATOM 8612 N N . MET B 1 443 ? 11.688 -41.531 -18.266 1 98.38 443 MET B N 1
ATOM 8613 C CA . MET B 1 443 ? 11.93 -42.812 -17.609 1 98.38 443 MET B CA 1
ATOM 8614 C C . MET B 1 443 ? 12.336 -43.875 -18.641 1 98.38 443 MET B C 1
ATOM 8616 O O . MET B 1 443 ? 13.266 -44.656 -18.406 1 98.38 443 MET B O 1
ATOM 8620 N N . GLY B 1 444 ? 11.664 -43.875 -19.766 1 98.5 444 GLY B N 1
ATOM 8621 C CA . GLY B 1 444 ? 12.031 -44.781 -20.844 1 98.5 444 GLY B CA 1
ATOM 8622 C C . GLY B 1 444 ? 13.453 -44.594 -21.328 1 98.5 444 GLY B C 1
ATOM 8623 O O . GLY B 1 444 ? 14.164 -45.562 -21.594 1 98.5 444 GLY B O 1
ATOM 8624 N N . ILE B 1 445 ? 13.867 -43.375 -21.438 1 97.44 445 ILE B N 1
ATOM 8625 C CA . ILE B 1 445 ? 15.203 -43.062 -21.922 1 97.44 445 ILE B CA 1
ATOM 8626 C C . ILE B 1 445 ? 16.25 -43.594 -20.953 1 97.44 445 ILE B C 1
ATOM 8628 O O . ILE B 1 445 ? 17.25 -44.219 -21.375 1 97.44 445 ILE B O 1
ATOM 8632 N N . VAL B 1 446 ? 16.078 -43.344 -19.719 1 97.81 446 VAL B N 1
ATOM 8633 C CA . VAL B 1 446 ? 17.031 -43.812 -18.719 1 97.81 446 VAL B CA 1
ATOM 8634 C C . VAL B 1 446 ? 17.094 -45.344 -18.734 1 97.81 446 VAL B C 1
ATOM 8636 O O . VAL B 1 446 ? 18.172 -45.906 -18.688 1 97.81 446 VAL B O 1
ATOM 8639 N N . LEU B 1 447 ? 15.953 -46.062 -18.828 1 97.81 447 LEU B N 1
ATOM 8640 C CA . LEU B 1 447 ? 15.891 -47.5 -18.906 1 97.81 447 LEU B CA 1
ATOM 8641 C C . LEU B 1 447 ? 16.594 -48.031 -20.156 1 97.81 447 LEU B C 1
ATOM 8643 O O . LEU B 1 447 ? 17.281 -49.031 -20.125 1 97.81 447 LEU B O 1
ATOM 8647 N N . TYR B 1 448 ? 16.359 -47.312 -21.234 1 97.25 448 TYR B N 1
ATOM 8648 C CA . TYR B 1 448 ? 17.016 -47.625 -22.484 1 97.25 448 TYR B CA 1
ATOM 8649 C C . TYR B 1 448 ? 18.531 -47.625 -22.328 1 97.25 448 TYR B C 1
ATOM 8651 O O . TYR B 1 448 ? 19.219 -48.562 -22.766 1 97.25 448 TYR B O 1
ATOM 8659 N N . HIS B 1 449 ? 19.078 -46.594 -21.609 1 95.56 449 HIS B N 1
ATOM 8660 C CA . HIS B 1 449 ? 20.516 -46.438 -21.453 1 95.56 449 HIS B CA 1
ATOM 8661 C C . HIS B 1 449 ? 21.062 -47.438 -20.422 1 95.56 449 HIS B C 1
ATOM 8663 O O . HIS B 1 449 ? 22.266 -47.75 -20.422 1 95.56 449 HIS B O 1
ATOM 8669 N N . GLN B 1 450 ? 20.219 -48 -19.703 1 95.75 450 GLN B N 1
ATOM 8670 C CA . GLN B 1 450 ? 20.625 -49.031 -18.75 1 95.75 450 GLN B CA 1
ATOM 8671 C C . GLN B 1 450 ? 20.469 -50.438 -19.359 1 95.75 450 GLN B C 1
ATOM 8673 O O . GLN B 1 450 ? 20.578 -51.438 -18.656 1 95.75 450 GLN B O 1
ATOM 8678 N N . ASP B 1 451 ? 20.094 -50.531 -20.594 1 95.75 451 ASP B N 1
ATOM 8679 C CA . ASP B 1 451 ? 19.938 -51.75 -21.359 1 95.75 451 ASP B CA 1
ATOM 8680 C C . ASP B 1 451 ? 18.75 -52.562 -20.859 1 95.75 451 ASP B C 1
ATOM 8682 O O . ASP B 1 451 ? 18.766 -53.781 -20.938 1 95.75 451 ASP B O 1
ATOM 8686 N N . ARG B 1 452 ? 17.906 -51.875 -20.203 1 97.5 452 ARG B N 1
ATOM 8687 C CA . ARG B 1 452 ? 16.625 -52.469 -19.828 1 97.5 452 ARG B CA 1
ATOM 8688 C C . ARG B 1 452 ? 15.555 -52.156 -20.859 1 97.5 452 ARG B C 1
ATOM 8690 O O . ARG B 1 452 ? 14.602 -51.406 -20.562 1 97.5 452 ARG B O 1
ATOM 8697 N N . LEU B 1 453 ? 15.617 -52.75 -21.969 1 97.75 453 LEU B N 1
ATOM 8698 C CA . LEU B 1 453 ? 14.93 -52.375 -23.188 1 97.75 453 LEU B CA 1
ATOM 8699 C C . LEU B 1 453 ? 13.438 -52.688 -23.109 1 97.75 453 LEU B C 1
ATOM 8701 O O . LEU B 1 453 ? 12.609 -51.906 -23.578 1 97.75 453 LEU B O 1
ATOM 8705 N N . LYS B 1 454 ? 13.047 -53.781 -22.516 1 98.12 454 LYS B N 1
ATOM 8706 C CA . LYS B 1 454 ? 11.633 -54.156 -22.406 1 98.12 454 LYS B CA 1
ATOM 8707 C C . LYS B 1 454 ? 10.875 -53.125 -21.562 1 98.12 454 LYS B C 1
ATOM 8709 O O . LYS B 1 454 ? 9.758 -52.719 -21.922 1 98.12 454 LYS B O 1
ATOM 8714 N N . GLU B 1 455 ? 11.5 -52.812 -20.484 1 98.25 455 GLU B N 1
ATOM 8715 C CA . GLU B 1 455 ? 10.891 -51.812 -19.609 1 98.25 455 GLU B CA 1
ATOM 8716 C C . GLU B 1 455 ? 10.828 -50.438 -20.297 1 98.25 455 GLU B C 1
ATOM 8718 O O . GLU B 1 455 ? 9.859 -49.688 -20.125 1 98.25 455 GLU B O 1
ATOM 8723 N N . ALA B 1 456 ? 11.836 -50.062 -21.031 1 98.31 456 ALA B N 1
ATOM 8724 C CA . ALA B 1 456 ? 11.852 -48.781 -21.781 1 98.31 456 ALA B CA 1
ATOM 8725 C C . ALA B 1 456 ? 10.688 -48.719 -22.75 1 98.31 456 ALA B C 1
ATOM 8727 O O . ALA B 1 456 ? 10 -47.688 -22.844 1 98.31 456 ALA B O 1
ATOM 8728 N N . VAL B 1 457 ? 10.508 -49.812 -23.484 1 98.44 457 VAL B N 1
ATOM 8729 C CA . VAL B 1 457 ? 9.43 -49.906 -24.469 1 98.44 457 VAL B CA 1
ATOM 8730 C C . VAL B 1 457 ? 8.086 -49.656 -23.766 1 98.44 457 VAL B C 1
ATOM 8732 O O . VAL B 1 457 ? 7.227 -48.938 -24.281 1 98.44 457 VAL B O 1
ATOM 8735 N N . LYS B 1 458 ? 7.941 -50.281 -22.641 1 98.38 458 LYS B N 1
ATOM 8736 C CA . LYS B 1 458 ? 6.707 -50.125 -21.875 1 98.38 458 LYS B CA 1
ATOM 8737 C C . LYS B 1 458 ? 6.473 -48.656 -21.516 1 98.38 458 LYS B C 1
ATOM 8739 O O . LYS B 1 458 ? 5.352 -48.156 -21.625 1 98.38 458 LYS B O 1
ATOM 8744 N N . MET B 1 459 ? 7.484 -47.969 -21.094 1 98.25 459 MET B N 1
ATOM 8745 C CA . MET B 1 459 ? 7.375 -46.562 -20.703 1 98.25 459 MET B CA 1
ATOM 8746 C C . MET B 1 459 ? 7.059 -45.688 -21.906 1 98.25 459 MET B C 1
ATOM 8748 O O . MET B 1 459 ? 6.223 -44.781 -21.812 1 98.25 459 MET B O 1
ATOM 8752 N N . PHE B 1 460 ? 7.719 -45.875 -23.031 1 98.31 460 PHE B N 1
ATOM 8753 C CA . PHE B 1 460 ? 7.461 -45.094 -24.234 1 98.31 460 PHE B CA 1
ATOM 8754 C C . PHE B 1 460 ? 6.031 -45.312 -24.719 1 98.31 460 PHE B C 1
ATOM 8756 O O . PHE B 1 460 ? 5.355 -44.375 -25.125 1 98.31 460 PHE B O 1
ATOM 8763 N N . ASP B 1 461 ? 5.629 -46.562 -24.641 1 98 461 ASP B N 1
ATOM 8764 C CA . ASP B 1 461 ? 4.266 -46.906 -25.031 1 98 461 ASP B CA 1
ATOM 8765 C C . ASP B 1 461 ? 3.242 -46.188 -24.156 1 98 461 ASP B C 1
ATOM 8767 O O . ASP B 1 461 ? 2.244 -45.656 -24.656 1 98 461 ASP B O 1
ATOM 8771 N N . GLN B 1 462 ? 3.463 -46.281 -22.922 1 97.69 462 GLN B N 1
ATOM 8772 C CA . GLN B 1 462 ? 2.561 -45.625 -21.984 1 97.69 462 GLN B CA 1
ATOM 8773 C C . GLN B 1 462 ? 2.539 -44.125 -22.203 1 97.69 462 GLN B C 1
ATOM 8775 O O . GLN B 1 462 ? 1.485 -43.469 -22.109 1 97.69 462 GLN B O 1
ATOM 8780 N N . ALA B 1 463 ? 3.717 -43.5 -22.438 1 97.56 463 ALA B N 1
ATOM 8781 C CA . ALA B 1 463 ? 3.803 -42.062 -22.703 1 97.56 463 ALA B CA 1
ATOM 8782 C C . ALA B 1 463 ? 2.939 -41.688 -23.906 1 97.56 463 ALA B C 1
ATOM 8784 O O . ALA B 1 463 ? 2.174 -40.719 -23.844 1 97.56 463 ALA B O 1
ATOM 8785 N N . LEU B 1 464 ? 3.092 -42.438 -24.969 1 97 464 LEU B N 1
ATOM 8786 C CA . LEU B 1 464 ? 2.361 -42.156 -26.203 1 97 464 LEU B CA 1
ATOM 8787 C C . LEU B 1 464 ? 0.868 -42.406 -26.016 1 97 464 LEU B C 1
ATOM 8789 O O . LEU B 1 464 ? 0.041 -41.656 -26.562 1 97 464 LEU B O 1
ATOM 8793 N N . ALA B 1 465 ? 0.491 -43.375 -25.266 1 96.44 465 ALA B N 1
ATOM 8794 C CA . ALA B 1 465 ? -0.911 -43.688 -24.984 1 96.44 465 ALA B CA 1
ATOM 8795 C C . ALA B 1 465 ? -1.579 -42.562 -24.219 1 96.44 465 ALA B C 1
ATOM 8797 O O . ALA B 1 465 ? -2.695 -42.156 -24.547 1 96.44 465 ALA B O 1
ATOM 8798 N N . ILE B 1 466 ? -0.933 -42.125 -23.203 1 94.44 466 ILE B N 1
ATOM 8799 C CA . ILE B 1 466 ? -1.473 -41.031 -22.375 1 94.44 466 ILE B CA 1
ATOM 8800 C C . ILE B 1 466 ? -1.586 -39.75 -23.203 1 94.44 466 ILE B C 1
ATOM 8802 O O . ILE B 1 466 ? -2.568 -39.031 -23.094 1 94.44 466 ILE B O 1
ATOM 8806 N N . ALA B 1 467 ? -0.563 -39.438 -24 1 94.62 467 ALA B N 1
ATOM 8807 C CA . ALA B 1 467 ? -0.6 -38.25 -24.859 1 94.62 467 ALA B CA 1
ATOM 8808 C C . ALA B 1 467 ? -1.804 -38.312 -25.797 1 94.62 467 ALA B C 1
ATOM 8810 O O . ALA B 1 467 ? -2.457 -37.281 -26.031 1 94.62 467 ALA B O 1
ATOM 8811 N N . GLU B 1 468 ? -2.062 -39.438 -26.312 1 93 468 GLU B N 1
ATOM 8812 C CA . GLU B 1 468 ? -3.199 -39.625 -27.203 1 93 468 GLU B CA 1
ATOM 8813 C C . GLU B 1 468 ? -4.523 -39.469 -26.469 1 93 468 GLU B C 1
ATOM 8815 O O . GLU B 1 468 ? -5.449 -38.812 -26.953 1 93 468 GLU B O 1
ATOM 8820 N N . GLU B 1 469 ? -4.621 -40.062 -25.312 1 90.5 469 GLU B N 1
ATOM 8821 C CA . GLU B 1 469 ? -5.836 -40.031 -24.516 1 90.5 469 GLU B CA 1
ATOM 8822 C C . GLU B 1 469 ? -6.188 -38.594 -24.109 1 90.5 469 GLU B C 1
ATOM 8824 O O . GLU B 1 469 ? -7.367 -38.25 -24 1 90.5 469 GLU B O 1
ATOM 8829 N N . THR B 1 470 ? -5.203 -37.844 -23.906 1 88.75 470 THR B N 1
ATOM 8830 C CA . THR B 1 470 ? -5.418 -36.469 -23.453 1 88.75 470 THR B CA 1
ATOM 8831 C C . THR B 1 470 ? -5.488 -35.5 -24.625 1 88.75 470 THR B C 1
ATOM 8833 O O . THR B 1 470 ? -5.492 -34.281 -24.438 1 88.75 470 THR B O 1
ATOM 8836 N N . ASP B 1 471 ? -5.473 -35.969 -25.844 1 89.31 471 ASP B N 1
ATOM 8837 C CA . ASP B 1 471 ? -5.566 -35.188 -27.062 1 89.31 471 ASP B CA 1
ATOM 8838 C C . ASP B 1 471 ? -4.398 -34.219 -27.172 1 89.31 471 ASP B C 1
ATOM 8840 O O . ASP B 1 471 ? -4.594 -33.031 -27.5 1 89.31 471 ASP B O 1
ATOM 8844 N N . SER B 1 472 ? -3.25 -34.688 -26.781 1 92.25 472 SER B N 1
ATOM 8845 C CA . SER B 1 472 ? -2.047 -33.844 -26.891 1 92.25 472 SER B CA 1
ATOM 8846 C C . SER B 1 472 ? -1.641 -33.656 -28.344 1 92.25 472 SER B C 1
ATOM 8848 O O . SER B 1 472 ? -1.991 -34.469 -29.203 1 92.25 472 SER B O 1
ATOM 8850 N N . ASP B 1 473 ? -0.94 -32.594 -28.656 1 91.88 473 ASP B N 1
ATOM 8851 C CA . ASP B 1 473 ? -0.381 -32.375 -29.984 1 91.88 473 ASP B CA 1
ATOM 8852 C C . ASP B 1 473 ? 0.602 -33.469 -30.359 1 91.88 473 ASP B C 1
ATOM 8854 O O . ASP B 1 473 ? 1.62 -33.656 -29.688 1 91.88 473 ASP B O 1
ATOM 8858 N N . PRO B 1 474 ? 0.306 -34.125 -31.359 1 89.19 474 PRO B N 1
ATOM 8859 C CA . PRO B 1 474 ? 1.178 -35.25 -31.734 1 89.19 474 PRO B CA 1
ATOM 8860 C C . PRO B 1 474 ? 2.605 -34.781 -32.062 1 89.19 474 PRO B C 1
ATOM 8862 O O . PRO B 1 474 ? 3.555 -35.562 -31.828 1 89.19 474 PRO B O 1
ATOM 8865 N N . HIS B 1 475 ? 2.811 -33.656 -32.562 1 90.44 475 HIS B N 1
ATOM 8866 C CA . HIS B 1 475 ? 4.133 -33.156 -32.938 1 90.44 475 HIS B CA 1
ATOM 8867 C C . HIS B 1 475 ? 5.035 -33.062 -31.719 1 90.44 475 HIS B C 1
ATOM 8869 O O . HIS B 1 475 ? 6.262 -33.125 -31.844 1 90.44 475 HIS B O 1
ATOM 8875 N N . ALA B 1 476 ? 4.398 -33.031 -30.625 1 90.94 476 ALA B N 1
ATOM 8876 C CA . ALA B 1 476 ? 5.164 -32.844 -29.391 1 90.94 476 ALA B CA 1
ATOM 8877 C C . ALA B 1 476 ? 5.793 -34.156 -28.953 1 90.94 476 ALA B C 1
ATOM 8879 O O . ALA B 1 476 ? 6.727 -34.188 -28.141 1 90.94 476 ALA B O 1
ATOM 8880 N N . TRP B 1 477 ? 5.379 -35.281 -29.578 1 94.25 477 TRP B N 1
ATOM 8881 C CA . TRP B 1 477 ? 5.801 -36.562 -29.031 1 94.25 477 TRP B CA 1
ATOM 8882 C C . TRP B 1 477 ? 6.512 -37.375 -30.094 1 94.25 477 TRP B C 1
ATOM 8884 O O . TRP B 1 477 ? 6.578 -38.625 -29.984 1 94.25 477 TRP B O 1
ATOM 8894 N N . LEU B 1 478 ? 6.988 -36.656 -31.125 1 93.62 478 LEU B N 1
ATOM 8895 C CA . LEU B 1 478 ? 7.797 -37.312 -32.125 1 93.62 478 LEU B CA 1
ATOM 8896 C C . LEU B 1 478 ? 9.039 -37.938 -31.516 1 93.62 478 LEU B C 1
ATOM 8898 O O . LEU B 1 478 ? 9.461 -39.031 -31.922 1 93.62 478 LEU B O 1
ATOM 8902 N N . GLY B 1 479 ? 9.531 -37.25 -30.531 1 93.25 479 GLY B N 1
ATOM 8903 C CA . GLY B 1 479 ? 10.703 -37.75 -29.828 1 93.25 479 GLY B CA 1
ATOM 8904 C C . GLY B 1 479 ? 10.438 -39.062 -29.109 1 93.25 479 GLY B C 1
ATOM 8905 O O . GLY B 1 479 ? 11.25 -40 -29.172 1 93.25 479 GLY B O 1
ATOM 8906 N N . ALA B 1 480 ? 9.367 -39.156 -28.453 1 95.69 480 ALA B N 1
ATOM 8907 C CA . ALA B 1 480 ? 9.008 -40.375 -27.719 1 95.69 480 ALA B CA 1
ATOM 8908 C C . ALA B 1 480 ? 8.781 -41.531 -28.672 1 95.69 480 ALA B C 1
ATOM 8910 O O . ALA B 1 480 ? 9.172 -42.656 -28.391 1 95.69 480 ALA B O 1
ATOM 8911 N N . ARG B 1 481 ? 8.125 -41.281 -29.797 1 96.44 481 ARG B N 1
ATOM 8912 C CA . ARG B 1 481 ? 7.895 -42.312 -30.797 1 96.44 481 ARG B CA 1
ATOM 8913 C C . ARG B 1 481 ? 9.211 -42.812 -31.406 1 96.44 481 ARG B C 1
ATOM 8915 O O . ARG B 1 481 ? 9.391 -44 -31.656 1 96.44 481 ARG B O 1
ATOM 8922 N N . THR B 1 482 ? 10.094 -41.875 -31.672 1 96.44 482 THR B N 1
ATOM 8923 C CA . THR B 1 482 ? 11.43 -42.219 -32.156 1 96.44 482 THR B CA 1
ATOM 8924 C C . THR B 1 482 ? 12.164 -43.094 -31.172 1 96.44 482 THR B C 1
ATOM 8926 O O . THR B 1 482 ? 12.773 -44.094 -31.562 1 96.44 482 THR B O 1
ATOM 8929 N N . ASN B 1 483 ? 12.094 -42.719 -29.906 1 96.5 483 ASN B N 1
ATOM 8930 C CA . ASN B 1 483 ? 12.727 -43.531 -28.859 1 96.5 483 ASN B CA 1
ATOM 8931 C C . ASN B 1 483 ? 12.156 -44.938 -28.797 1 96.5 483 ASN B C 1
ATOM 8933 O O . ASN B 1 483 ? 12.891 -45.906 -28.594 1 96.5 483 ASN B O 1
ATOM 8937 N N . LEU B 1 484 ? 10.859 -45 -28.938 1 97.94 484 LEU B N 1
ATOM 8938 C CA . LEU B 1 484 ? 10.203 -46.312 -28.984 1 97.94 484 LEU B CA 1
ATOM 8939 C C . LEU B 1 484 ? 10.719 -47.156 -30.156 1 97.94 484 LEU B C 1
ATOM 8941 O O . LEU B 1 484 ? 11.016 -48.344 -30 1 97.94 484 LEU B O 1
ATOM 8945 N N . GLY B 1 485 ? 10.844 -46.5 -31.344 1 97.44 485 GLY B N 1
ATOM 8946 C CA . GLY B 1 485 ? 11.406 -47.188 -32.5 1 97.44 485 GLY B CA 1
ATOM 8947 C C . GLY B 1 485 ? 12.797 -47.75 -32.25 1 97.44 485 GLY B C 1
ATOM 8948 O O . GLY B 1 485 ? 13.086 -48.906 -32.625 1 97.44 485 GLY B O 1
ATOM 8949 N N . HIS B 1 486 ? 13.594 -46.938 -31.656 1 96.31 486 HIS B N 1
ATOM 8950 C CA . HIS B 1 486 ? 14.961 -47.375 -31.375 1 96.31 486 HIS B CA 1
ATOM 8951 C C . HIS B 1 486 ? 14.984 -48.531 -30.375 1 96.31 486 HIS B C 1
ATOM 8953 O O . HIS B 1 486 ? 15.773 -49.438 -30.516 1 96.31 486 HIS B O 1
ATOM 8959 N N . ALA B 1 487 ? 14.227 -48.438 -29.328 1 97.88 487 ALA B N 1
ATOM 8960 C CA . ALA B 1 487 ? 14.172 -49.5 -28.328 1 97.88 487 ALA B CA 1
ATOM 8961 C C . ALA B 1 487 ? 13.695 -50.812 -28.953 1 97.88 487 ALA B C 1
ATOM 8963 O O . ALA B 1 487 ? 14.242 -51.875 -28.672 1 97.88 487 ALA B O 1
ATOM 8964 N N . LEU B 1 488 ? 12.703 -50.75 -29.859 1 97.81 488 LEU B N 1
ATOM 8965 C CA . LEU B 1 488 ? 12.18 -51.906 -30.547 1 97.81 488 LEU B CA 1
ATOM 8966 C C . LEU B 1 488 ? 13.227 -52.5 -31.5 1 97.81 488 LEU B C 1
ATOM 8968 O O . LEU B 1 488 ? 13.352 -53.719 -31.609 1 97.81 488 LEU B O 1
ATOM 8972 N N . ARG B 1 489 ? 13.938 -51.594 -32.156 1 96.31 489 ARG B N 1
ATOM 8973 C CA . ARG B 1 489 ? 15.008 -52.062 -33.031 1 96.31 489 ARG B CA 1
ATOM 8974 C C . ARG B 1 489 ? 16.047 -52.875 -32.25 1 96.31 489 ARG B C 1
ATOM 8976 O O . ARG B 1 489 ? 16.453 -53.938 -32.719 1 96.31 489 ARG B O 1
ATOM 8983 N N . ARG B 1 490 ? 16.422 -52.406 -31.078 1 95.56 490 ARG B N 1
ATOM 8984 C CA . ARG B 1 490 ? 17.438 -53.062 -30.266 1 95.56 490 ARG B CA 1
ATOM 8985 C C . ARG B 1 490 ? 16.906 -54.406 -29.719 1 95.56 490 ARG B C 1
ATOM 8987 O O . ARG B 1 490 ? 17.688 -55.312 -29.438 1 95.56 490 ARG B O 1
ATOM 8994 N N . LEU B 1 491 ? 15.633 -54.531 -29.641 1 96.62 491 LEU B N 1
ATOM 8995 C CA . LEU B 1 491 ? 15.008 -55.781 -29.203 1 96.62 491 LEU B CA 1
ATOM 8996 C C . LEU B 1 491 ? 14.789 -56.719 -30.391 1 96.62 491 LEU B C 1
ATOM 8998 O O . LEU B 1 491 ? 14.227 -57.812 -30.234 1 96.62 491 LEU B O 1
ATOM 9002 N N . ARG B 1 492 ? 15.148 -56.25 -31.609 1 95.44 492 ARG B N 1
ATOM 9003 C CA . ARG B 1 492 ? 15.047 -57 -32.844 1 95.44 492 ARG B CA 1
ATOM 9004 C C . ARG B 1 492 ? 13.586 -57.219 -33.25 1 95.44 492 ARG B C 1
ATOM 9006 O O . ARG B 1 492 ? 13.25 -58.219 -33.875 1 95.44 492 ARG B O 1
ATOM 9013 N N . LYS B 1 493 ? 12.82 -56.375 -32.719 1 97.19 493 LYS B N 1
ATOM 9014 C CA . LYS B 1 493 ? 11.445 -56.281 -33.219 1 97.19 493 LYS B CA 1
ATOM 9015 C C . LYS B 1 493 ? 11.352 -55.312 -34.375 1 97.19 493 LYS B C 1
ATOM 9017 O O . LYS B 1 493 ? 10.695 -54.281 -34.281 1 97.19 493 LYS B O 1
ATOM 9022 N N . HIS B 1 494 ? 11.875 -55.719 -35.5 1 96.5 494 HIS B N 1
ATOM 9023 C CA . HIS B 1 494 ? 12.195 -54.875 -36.625 1 96.5 494 HIS B CA 1
ATOM 9024 C C . HIS B 1 494 ? 10.922 -54.344 -37.281 1 96.5 494 HIS B C 1
ATOM 9026 O O . HIS B 1 494 ? 10.859 -53.156 -37.625 1 96.5 494 HIS B O 1
ATOM 9032 N N . ASP B 1 495 ? 9.906 -55.156 -37.375 1 97 495 ASP B N 1
ATOM 9033 C CA . ASP B 1 495 ? 8.688 -54.719 -38.031 1 97 495 ASP B CA 1
ATOM 9034 C C . ASP B 1 495 ? 7.984 -53.625 -37.25 1 97 495 ASP B C 1
ATOM 9036 O O . ASP B 1 495 ? 7.5 -52.625 -37.812 1 97 495 ASP B O 1
ATOM 9040 N N . GLU B 1 496 ? 7.922 -53.875 -35.938 1 97.69 496 GLU B N 1
ATOM 9041 C CA . GLU B 1 496 ? 7.316 -52.875 -35.062 1 97.69 496 GLU B CA 1
ATOM 9042 C C . GLU B 1 496 ? 8.125 -51.562 -35.094 1 97.69 496 GLU B C 1
ATOM 9044 O O . GLU B 1 496 ? 7.551 -50.469 -35.062 1 97.69 496 GLU B O 1
ATOM 9049 N N . ALA B 1 497 ? 9.391 -51.625 -35.031 1 97.88 497 ALA B N 1
ATOM 9050 C CA . ALA B 1 497 ? 10.266 -50.469 -35.094 1 97.88 497 ALA B CA 1
ATOM 9051 C C . ALA B 1 497 ? 10.047 -49.656 -36.344 1 97.88 497 ALA B C 1
ATOM 9053 O O . ALA B 1 497 ? 9.953 -48.438 -36.312 1 97.88 497 ALA B O 1
ATOM 9054 N N . LEU B 1 498 ? 10.016 -50.406 -37.5 1 97.25 498 LEU B N 1
ATOM 9055 C CA . LEU B 1 498 ? 9.805 -49.75 -38.781 1 97.25 498 LEU B CA 1
ATOM 9056 C C . LEU B 1 498 ? 8.477 -49 -38.812 1 97.25 498 LEU B C 1
ATOM 9058 O O . LEU B 1 498 ? 8.383 -47.906 -39.375 1 97.25 498 LEU B O 1
ATOM 9062 N N . GLU B 1 499 ? 7.477 -49.594 -38.25 1 97.44 499 GLU B N 1
ATOM 9063 C CA . GLU B 1 499 ? 6.168 -48.938 -38.156 1 97.44 499 GLU B CA 1
ATOM 9064 C C . GLU B 1 499 ? 6.234 -47.625 -37.375 1 97.44 499 GLU B C 1
ATOM 9066 O O . GLU B 1 499 ? 5.605 -46.656 -37.75 1 97.44 499 GLU B O 1
ATOM 9071 N N . GLU B 1 500 ? 6.91 -47.656 -36.219 1 97.12 500 GLU B N 1
ATOM 9072 C CA . GLU B 1 500 ? 7.059 -46.469 -35.406 1 97.12 500 GLU B CA 1
ATOM 9073 C C . GLU B 1 500 ? 7.809 -45.375 -36.188 1 97.12 500 GLU B C 1
ATOM 9075 O O . GLU B 1 500 ? 7.426 -44.188 -36.125 1 97.12 500 GLU B O 1
ATOM 9080 N N . PHE B 1 501 ? 8.93 -45.688 -36.844 1 96.69 501 PHE B N 1
ATOM 9081 C CA . PHE B 1 501 ? 9.695 -44.719 -37.625 1 96.69 501 PHE B CA 1
ATOM 9082 C C . PHE B 1 501 ? 8.859 -44.156 -38.781 1 96.69 501 PHE B C 1
ATOM 9084 O O . PHE B 1 501 ? 8.953 -42.969 -39.094 1 96.69 501 PHE B O 1
ATOM 9091 N N . ASP B 1 502 ? 8.055 -45 -39.375 1 96.06 502 ASP B N 1
ATOM 9092 C CA . ASP B 1 502 ? 7.172 -44.531 -40.438 1 96.06 502 ASP B CA 1
ATOM 9093 C C . ASP B 1 502 ? 6.152 -43.531 -39.906 1 96.06 502 ASP B C 1
ATOM 9095 O O . ASP B 1 502 ? 5.828 -42.562 -40.562 1 96.06 502 ASP B O 1
ATOM 9099 N N . GLN B 1 503 ? 5.641 -43.844 -38.781 1 95.31 503 GLN B N 1
ATOM 9100 C CA . GLN B 1 503 ? 4.691 -42.938 -38.156 1 95.31 503 GLN B CA 1
ATOM 9101 C C . GLN B 1 503 ? 5.348 -41.594 -37.875 1 95.31 503 GLN B C 1
ATOM 9103 O O . GLN B 1 503 ? 4.727 -40.531 -38.031 1 95.31 503 GLN B O 1
ATOM 9108 N N . VAL B 1 504 ? 6.605 -41.594 -37.344 1 95.75 504 VAL B N 1
ATOM 9109 C CA . VAL B 1 504 ? 7.352 -40.344 -37.062 1 95.75 504 VAL B CA 1
ATOM 9110 C C . VAL B 1 504 ? 7.449 -39.531 -38.344 1 95.75 504 VAL B C 1
ATOM 9112 O O . VAL B 1 504 ? 7.246 -38.312 -38.312 1 95.75 504 VAL B O 1
ATOM 9115 N N . LEU B 1 505 ? 7.766 -40.188 -39.438 1 93.56 505 LEU B N 1
ATOM 9116 C CA . LEU B 1 505 ? 7.906 -39.531 -40.75 1 93.56 505 LEU B CA 1
ATOM 9117 C C . LEU B 1 505 ? 6.566 -38.969 -41.219 1 93.56 505 LEU B C 1
ATOM 9119 O O . LEU B 1 505 ? 6.5 -37.844 -41.75 1 93.56 505 LEU B O 1
ATOM 9123 N N . ARG B 1 506 ? 5.484 -39.656 -41 1 92.88 506 ARG B N 1
ATOM 9124 C CA . ARG B 1 506 ? 4.145 -39.219 -41.406 1 92.88 506 ARG B CA 1
ATOM 9125 C C . ARG B 1 506 ? 3.703 -38 -40.594 1 92.88 506 ARG B C 1
ATOM 9127 O O . ARG B 1 506 ? 2.998 -37.125 -41.125 1 92.88 506 ARG B O 1
ATOM 9134 N N . ASP B 1 507 ? 4.145 -38 -39.375 1 90.56 507 ASP B N 1
ATOM 9135 C CA . ASP B 1 507 ? 3.742 -36.906 -38.5 1 90.56 507 ASP B CA 1
ATOM 9136 C C . ASP B 1 507 ? 4.656 -35.688 -38.688 1 90.56 507 ASP B C 1
ATOM 9138 O O . ASP B 1 507 ? 4.555 -34.719 -37.938 1 90.56 507 ASP B O 1
ATOM 9142 N N . GLY B 1 508 ? 5.551 -35.781 -39.625 1 86.06 508 GLY B N 1
ATOM 9143 C CA . GLY B 1 508 ? 6.32 -34.625 -40 1 86.06 508 GLY B CA 1
ATOM 9144 C C . GLY B 1 508 ? 7.73 -34.625 -39.438 1 86.06 508 GLY B C 1
ATOM 9145 O O . GLY B 1 508 ? 8.469 -33.656 -39.594 1 86.06 508 GLY B O 1
ATOM 9146 N N . GLY B 1 509 ? 8.109 -35.719 -38.781 1 88.12 509 GLY B N 1
ATOM 9147 C CA . GLY B 1 509 ? 9.461 -35.812 -38.25 1 88.12 509 GLY B CA 1
ATOM 9148 C C . GLY B 1 509 ? 10.477 -36.25 -39.281 1 88.12 509 GLY B C 1
ATOM 9149 O O . GLY B 1 509 ? 11.18 -37.25 -39.094 1 88.12 509 GLY B O 1
ATOM 9150 N N . LYS B 1 510 ? 10.609 -35.469 -40.281 1 86.69 510 LYS B N 1
ATOM 9151 C CA . LYS B 1 510 ? 11.547 -35.844 -41.344 1 86.69 510 LYS B CA 1
ATOM 9152 C C . LYS B 1 510 ? 12.977 -35.469 -40.938 1 86.69 510 LYS B C 1
ATOM 9154 O O . LYS B 1 510 ? 13.312 -34.312 -40.812 1 86.69 510 LYS B O 1
ATOM 9159 N N . ASP B 1 511 ? 13.672 -36.531 -40.625 1 89.25 511 ASP B N 1
ATOM 9160 C CA . ASP B 1 511 ? 15.055 -36.406 -40.188 1 89.25 511 ASP B CA 1
ATOM 9161 C C . ASP B 1 511 ? 15.922 -37.5 -40.781 1 89.25 511 ASP B C 1
ATOM 9163 O O . ASP B 1 511 ? 15.461 -38.625 -40.969 1 89.25 511 ASP B O 1
ATOM 9167 N N . ALA B 1 512 ? 17.125 -37.156 -41.062 1 91 512 ALA B N 1
ATOM 9168 C CA . ALA B 1 512 ? 18.062 -38.094 -41.688 1 91 512 ALA B CA 1
ATOM 9169 C C . ALA B 1 512 ? 18.297 -39.312 -40.75 1 91 512 ALA B C 1
ATOM 9171 O O . ALA B 1 512 ? 18.469 -40.438 -41.25 1 91 512 ALA B O 1
ATOM 9172 N N . GLN B 1 513 ? 18.219 -39.031 -39.562 1 90.81 513 GLN B N 1
ATOM 9173 C CA . GLN B 1 513 ? 18.5 -40.062 -38.562 1 90.81 513 GLN B CA 1
ATOM 9174 C C . GLN B 1 513 ? 17.406 -41.125 -38.562 1 90.81 513 GLN B C 1
ATOM 9176 O O . GLN B 1 513 ? 17.688 -42.312 -38.312 1 90.81 513 GLN B O 1
ATOM 9181 N N . ILE B 1 514 ? 16.234 -40.719 -38.844 1 94.06 514 ILE B N 1
ATOM 9182 C CA . ILE B 1 514 ? 15.117 -41.656 -38.875 1 94.06 514 ILE B CA 1
ATOM 9183 C C . ILE B 1 514 ? 15.273 -42.594 -40.094 1 94.06 514 ILE B C 1
ATOM 9185 O O . ILE B 1 514 ? 15.07 -43.781 -39.969 1 94.06 514 ILE B O 1
ATOM 9189 N N . PHE B 1 515 ? 15.688 -42 -41.156 1 94.12 515 PHE B N 1
ATOM 9190 C CA . PHE B 1 515 ? 15.922 -42.812 -42.375 1 94.12 515 PHE B CA 1
ATOM 9191 C C . PHE B 1 515 ? 17.109 -43.75 -42.188 1 94.12 515 PHE B C 1
ATOM 9193 O O . PHE B 1 515 ? 17.094 -44.875 -42.656 1 94.12 515 PHE B O 1
ATOM 9200 N N . CYS B 1 516 ? 18.109 -43.25 -41.531 1 93.12 516 CYS B N 1
ATOM 9201 C CA . CYS B 1 516 ? 19.25 -44.094 -41.219 1 93.12 516 CYS B CA 1
ATOM 9202 C C . CYS B 1 516 ? 18.859 -45.281 -40.375 1 93.12 516 CYS B C 1
ATOM 9204 O O . CYS B 1 516 ? 19.328 -46.406 -40.594 1 93.12 516 CYS B O 1
ATOM 9206 N N . ALA B 1 517 ? 18.016 -45.031 -39.406 1 94.31 517 ALA B N 1
ATOM 9207 C CA . ALA B 1 517 ? 17.531 -46.094 -38.531 1 94.31 517 ALA B CA 1
ATOM 9208 C C . ALA B 1 517 ? 16.766 -47.156 -39.312 1 94.31 517 ALA B C 1
ATOM 9210 O O . ALA B 1 517 ? 16.922 -48.344 -39.094 1 94.31 517 ALA B O 1
ATOM 9211 N N . LYS B 1 518 ? 15.953 -46.719 -40.219 1 96.06 518 LYS B N 1
ATOM 9212 C CA . LYS B 1 518 ? 15.219 -47.656 -41.094 1 96.06 518 LYS B CA 1
ATOM 9213 C C . LYS B 1 518 ? 16.172 -48.438 -41.969 1 96.06 518 LYS B C 1
ATOM 9215 O O . LYS B 1 518 ? 15.984 -49.656 -42.156 1 96.06 518 LYS B O 1
ATOM 9220 N N . GLY B 1 519 ? 17.203 -47.719 -42.531 1 95.25 519 GLY B N 1
ATOM 9221 C CA . GLY B 1 519 ? 18.203 -48.406 -43.312 1 95.25 519 GLY B CA 1
ATOM 9222 C C . GLY B 1 519 ? 18.922 -49.5 -42.594 1 95.25 519 GLY B C 1
ATOM 9223 O O . GLY B 1 519 ? 19.156 -50.594 -43.125 1 95.25 519 GLY B O 1
ATOM 9224 N N . LEU B 1 520 ? 19.188 -49.219 -41.406 1 94.19 520 LEU B N 1
ATOM 9225 C CA . LEU B 1 520 ? 19.875 -50.219 -40.594 1 94.19 520 LEU B CA 1
ATOM 9226 C C . LEU B 1 520 ? 18.984 -51.438 -40.344 1 94.19 520 LEU B C 1
ATOM 9228 O O . LEU B 1 520 ? 19.484 -52.562 -40.375 1 94.19 520 LEU B O 1
ATOM 9232 N N . ILE B 1 521 ? 17.766 -51.25 -40.094 1 96 521 ILE B N 1
ATOM 9233 C CA . ILE B 1 521 ? 16.812 -52.344 -39.875 1 96 521 ILE B CA 1
ATOM 9234 C C . ILE B 1 521 ? 16.703 -53.188 -41.156 1 96 521 ILE B C 1
ATOM 9236 O O . ILE B 1 521 ? 16.734 -54.438 -41.062 1 96 521 ILE B O 1
ATOM 9240 N N . TYR B 1 522 ? 16.656 -52.562 -42.312 1 95.56 522 TYR B N 1
ATOM 9241 C CA . TYR B 1 522 ? 16.578 -53.281 -43.594 1 95.56 522 TYR B CA 1
ATOM 9242 C C . TYR B 1 522 ? 17.828 -54.125 -43.812 1 95.56 522 TYR B C 1
ATOM 9244 O O . TYR B 1 522 ? 17.75 -55.25 -44.281 1 95.56 522 TYR B O 1
ATOM 9252 N N . LEU B 1 523 ? 18.922 -53.531 -43.469 1 93.38 523 LEU B N 1
ATOM 9253 C CA . LEU B 1 523 ? 20.172 -54.281 -43.594 1 93.38 523 LEU B CA 1
ATOM 9254 C C . LEU B 1 523 ? 20.203 -55.5 -42.688 1 93.38 523 LEU B C 1
ATOM 9256 O O . LEU B 1 523 ? 20.625 -56.562 -43.094 1 93.38 523 LEU B O 1
ATOM 9260 N N . ASP B 1 524 ? 19.688 -55.312 -41.5 1 92.69 524 ASP B N 1
ATOM 9261 C CA . ASP B 1 524 ? 19.625 -56.375 -40.531 1 92.69 524 ASP B CA 1
ATOM 9262 C C . ASP B 1 524 ? 18.672 -57.469 -40.969 1 92.69 524 ASP B C 1
ATOM 9264 O O . ASP B 1 524 ? 18.844 -58.656 -40.625 1 92.69 524 ASP B O 1
ATOM 9268 N N . GLN B 1 525 ? 17.688 -57.094 -41.75 1 94 525 GLN B N 1
ATOM 9269 C CA . GLN B 1 525 ? 16.688 -58.062 -42.219 1 94 525 GLN B CA 1
ATOM 9270 C C . GLN B 1 525 ? 17.141 -58.688 -43.531 1 94 525 GLN B C 1
ATOM 9272 O O . GLN B 1 525 ? 16.422 -59.5 -44.125 1 94 525 GLN B O 1
ATOM 9277 N N . GLY B 1 526 ? 18.203 -58.219 -44.062 1 91.5 526 GLY B N 1
ATOM 9278 C CA . GLY B 1 526 ? 18.719 -58.781 -45.312 1 91.5 526 GLY B CA 1
ATOM 9279 C C . GLY B 1 526 ? 18.031 -58.219 -46.531 1 91.5 526 GLY B C 1
ATOM 9280 O O . GLY B 1 526 ? 17.844 -58.938 -47.531 1 91.5 526 GLY B O 1
ATOM 9281 N N . ARG B 1 527 ? 17.547 -57.031 -46.375 1 94.75 527 ARG B N 1
ATOM 9282 C CA . ARG B 1 527 ? 16.891 -56.344 -47.5 1 94.75 527 ARG B CA 1
ATOM 9283 C C . ARG B 1 527 ? 17.688 -55.125 -47.938 1 94.75 527 ARG B C 1
ATOM 9285 O O . ARG B 1 527 ? 17.219 -53.969 -47.781 1 94.75 527 ARG B O 1
ATOM 9292 N N . PRO B 1 528 ? 18.844 -55.281 -48.562 1 94.12 528 PRO B N 1
ATOM 9293 C CA . PRO B 1 528 ? 19.75 -54.188 -48.875 1 94.12 528 PRO B CA 1
ATOM 9294 C C . PRO B 1 528 ? 19.172 -53.219 -49.875 1 94.12 528 PRO B C 1
ATOM 9296 O O . PRO B 1 528 ? 19.469 -52 -49.844 1 94.12 528 PRO B O 1
ATOM 9299 N N . ASP B 1 529 ? 18.281 -53.719 -50.781 1 93.56 529 ASP B N 1
ATOM 9300 C CA . ASP B 1 529 ? 17.703 -52.844 -51.781 1 93.56 529 ASP B CA 1
ATOM 9301 C C . ASP B 1 529 ? 16.812 -51.781 -51.125 1 93.56 529 ASP B C 1
ATOM 9303 O O . ASP B 1 529 ? 16.844 -50.594 -51.531 1 93.56 529 ASP B O 1
ATOM 9307 N N . GLU B 1 530 ? 16.031 -52.281 -50.25 1 95.06 530 GLU B N 1
ATOM 9308 C CA . GLU B 1 530 ? 15.195 -51.344 -49.531 1 95.06 530 GLU B CA 1
ATOM 9309 C C . GLU B 1 530 ? 16.047 -50.344 -48.688 1 95.06 530 GLU B C 1
ATOM 9311 O O . GLU B 1 530 ? 15.695 -49.188 -48.562 1 95.06 530 GLU B O 1
ATOM 9316 N N . ALA B 1 531 ? 17.078 -50.781 -48.125 1 96.06 531 ALA B N 1
ATOM 9317 C CA . ALA B 1 531 ? 18 -49.938 -47.375 1 96.06 531 ALA B CA 1
ATOM 9318 C C . ALA B 1 531 ? 18.562 -48.812 -48.25 1 96.06 531 ALA B C 1
ATOM 9320 O O . ALA B 1 531 ? 18.656 -47.688 -47.812 1 96.06 531 ALA B O 1
ATOM 9321 N N . VAL B 1 532 ? 18.922 -49.25 -49.469 1 94.75 532 VAL B N 1
ATOM 9322 C CA . VAL B 1 532 ? 19.5 -48.281 -50.375 1 94.75 532 VAL B CA 1
ATOM 9323 C C . VAL B 1 532 ? 18.5 -47.156 -50.625 1 94.75 532 VAL B C 1
ATOM 9325 O O . VAL B 1 532 ? 18.875 -45.969 -50.656 1 94.75 532 VAL B O 1
ATOM 9328 N N . ARG B 1 533 ? 17.281 -47.5 -50.781 1 95 533 ARG B N 1
ATOM 9329 C CA . ARG B 1 533 ? 16.25 -46.531 -51.094 1 95 533 ARG B CA 1
ATOM 9330 C C . ARG B 1 533 ? 16.094 -45.531 -49.938 1 95 533 ARG B C 1
ATOM 9332 O O . ARG B 1 533 ? 16.062 -44.312 -50.156 1 95 533 ARG B O 1
ATOM 9339 N N . VAL B 1 534 ? 15.977 -45.969 -48.719 1 95.38 534 VAL B N 1
ATOM 9340 C CA . VAL B 1 534 ? 15.727 -45.125 -47.562 1 95.38 534 VAL B CA 1
ATOM 9341 C C . VAL B 1 534 ? 16.984 -44.312 -47.25 1 95.38 534 VAL B C 1
ATOM 9343 O O . VAL B 1 534 ? 16.891 -43.188 -46.781 1 95.38 534 VAL B O 1
ATOM 9346 N N . LEU B 1 535 ? 18.156 -44.844 -47.469 1 95.19 535 LEU B N 1
ATOM 9347 C CA . LEU B 1 535 ? 19.406 -44.125 -47.188 1 95.19 535 LEU B CA 1
ATOM 9348 C C . LEU B 1 535 ? 19.641 -43 -48.188 1 95.19 535 LEU B C 1
ATOM 9350 O O . LEU B 1 535 ? 20.234 -41.969 -47.812 1 95.19 535 LEU B O 1
ATOM 9354 N N . HIS B 1 536 ? 19.078 -43.156 -49.312 1 94.88 536 HIS B N 1
ATOM 9355 C CA . HIS B 1 536 ? 19.109 -42.062 -50.25 1 94.88 536 HIS B CA 1
ATOM 9356 C C . HIS B 1 536 ? 18.234 -40.906 -49.781 1 94.88 536 HIS B C 1
ATOM 9358 O O . HIS B 1 536 ? 18.562 -39.719 -50 1 94.88 536 HIS B O 1
ATOM 9364 N N . GLU B 1 537 ? 17.156 -41.25 -49.25 1 94.56 537 GLU B N 1
ATOM 9365 C CA . GLU B 1 537 ? 16.312 -40.219 -48.688 1 94.56 537 GLU B CA 1
ATOM 9366 C C . GLU B 1 537 ? 17.016 -39.5 -47.562 1 94.56 537 GLU B C 1
ATOM 9368 O O . GLU B 1 537 ? 16.859 -38.281 -47.406 1 94.56 537 GLU B O 1
ATOM 9373 N N . ALA B 1 538 ? 17.734 -40.188 -46.656 1 94.5 538 ALA B N 1
ATOM 9374 C CA . ALA B 1 538 ? 18.516 -39.594 -45.594 1 94.5 538 ALA B CA 1
ATOM 9375 C C . ALA B 1 538 ? 19.516 -38.562 -46.156 1 94.5 538 ALA B C 1
ATOM 9377 O O . ALA B 1 538 ? 19.672 -37.469 -45.594 1 94.5 538 ALA B O 1
ATOM 9378 N N . LEU B 1 539 ? 20.203 -39 -47.25 1 92.69 539 LEU B N 1
ATOM 9379 C CA . LEU B 1 539 ? 21.234 -38.156 -47.812 1 92.69 539 LEU B CA 1
ATOM 9380 C C . LEU B 1 539 ? 20.625 -37 -48.594 1 92.69 539 LEU B C 1
ATOM 9382 O O . LEU B 1 539 ? 21.281 -35.969 -48.812 1 92.69 539 LEU B O 1
ATOM 9386 N N . ALA B 1 540 ? 19.375 -37.125 -49 1 93.81 540 ALA B N 1
ATOM 9387 C CA . ALA B 1 540 ? 18.656 -36 -49.594 1 93.81 540 ALA B CA 1
ATOM 9388 C C . ALA B 1 540 ? 18.406 -34.875 -48.594 1 93.81 540 ALA B C 1
ATOM 9390 O O . ALA B 1 540 ? 18.391 -33.719 -48.938 1 93.81 540 ALA B O 1
ATOM 9391 N N . ILE B 1 541 ? 18.203 -35.25 -47.406 1 93.06 541 ILE B N 1
ATOM 9392 C CA . ILE B 1 541 ? 17.969 -34.281 -46.312 1 93.06 541 ILE B CA 1
ATOM 9393 C C . ILE B 1 541 ? 19.297 -33.688 -45.875 1 93.06 541 ILE B C 1
ATOM 9395 O O . ILE B 1 541 ? 19.422 -32.469 -45.781 1 93.06 541 ILE B O 1
ATOM 9399 N N . HIS B 1 542 ? 20.281 -34.625 -45.656 1 93.44 542 HIS B N 1
ATOM 9400 C CA . HIS B 1 542 ? 21.625 -34.219 -45.281 1 93.44 542 HIS B CA 1
ATOM 9401 C C . HIS B 1 542 ? 22.672 -34.906 -46.125 1 93.44 542 HIS B C 1
ATOM 9403 O O . HIS B 1 542 ? 23.219 -35.969 -45.75 1 93.44 542 HIS B O 1
ATOM 9409 N N . PRO B 1 543 ? 23.078 -34.281 -47.125 1 91.75 543 PRO B N 1
ATOM 9410 C CA . PRO B 1 543 ? 23.953 -34.906 -48.125 1 91.75 543 PRO B CA 1
ATOM 9411 C C . PRO B 1 543 ? 25.297 -35.344 -47.531 1 91.75 543 PRO B C 1
ATOM 9413 O O . PRO B 1 543 ? 25.906 -36.281 -48.031 1 91.75 543 PRO B O 1
ATOM 9416 N N . GLN B 1 544 ? 25.734 -34.719 -46.469 1 91.56 544 GLN B N 1
ATOM 9417 C CA . GLN B 1 544 ? 27.062 -35.031 -45.938 1 91.56 544 GLN B CA 1
ATOM 9418 C C . GLN B 1 544 ? 26.953 -35.844 -44.656 1 91.56 544 GLN B C 1
ATOM 9420 O O . GLN B 1 544 ? 27.891 -35.906 -43.875 1 91.56 544 GLN B O 1
ATOM 9425 N N . ASP B 1 545 ? 25.828 -36.5 -44.531 1 91.44 545 ASP B N 1
ATOM 9426 C CA . ASP B 1 545 ? 25.672 -37.312 -43.344 1 91.44 545 ASP B CA 1
ATOM 9427 C C . ASP B 1 545 ? 26.594 -38.531 -43.375 1 91.44 545 ASP B C 1
ATOM 9429 O O . ASP B 1 545 ? 26.453 -39.406 -44.25 1 91.44 545 ASP B O 1
ATOM 9433 N N . PRO B 1 546 ? 27.484 -38.625 -42.406 1 90.81 546 PRO B N 1
ATOM 9434 C CA . PRO B 1 546 ? 28.484 -39.688 -42.469 1 90.81 546 PRO B CA 1
ATOM 9435 C C . PRO B 1 546 ? 27.859 -41.062 -42.219 1 90.81 546 PRO B C 1
ATOM 9437 O O . PRO B 1 546 ? 28.281 -42.062 -42.812 1 90.81 546 PRO B O 1
ATOM 9440 N N . ILE B 1 547 ? 26.891 -41.125 -41.438 1 89.62 547 ILE B N 1
ATOM 9441 C CA . ILE B 1 547 ? 26.281 -42.406 -41.094 1 89.62 547 ILE B CA 1
ATOM 9442 C C . ILE B 1 547 ? 25.484 -42.906 -42.312 1 89.62 547 ILE B C 1
ATOM 9444 O O . ILE B 1 547 ? 25.578 -44.094 -42.656 1 89.62 547 ILE B O 1
ATOM 9448 N N . ALA B 1 548 ? 24.719 -42.094 -42.875 1 92.31 548 ALA B N 1
ATOM 9449 C CA . ALA B 1 548 ? 23.938 -42.469 -44.062 1 92.31 548 ALA B CA 1
ATOM 9450 C C . ALA B 1 548 ? 24.844 -42.969 -45.188 1 92.31 548 ALA B C 1
ATOM 9452 O O . ALA B 1 548 ? 24.531 -43.938 -45.875 1 92.31 548 ALA B O 1
ATOM 9453 N N . THR B 1 549 ? 25.953 -42.25 -45.281 1 92.75 549 THR B N 1
ATOM 9454 C CA . THR B 1 549 ? 26.891 -42.594 -46.344 1 92.75 549 THR B CA 1
ATOM 9455 C C . THR B 1 549 ? 27.516 -43.969 -46.062 1 92.75 549 THR B C 1
ATOM 9457 O O . THR B 1 549 ? 27.625 -44.781 -46.969 1 92.75 549 THR B O 1
ATOM 9460 N N . GLU B 1 550 ? 27.875 -44.156 -44.906 1 92.81 550 GLU B N 1
ATOM 9461 C CA . GLU B 1 550 ? 28.469 -45.438 -44.531 1 92.81 550 GLU B CA 1
ATOM 9462 C C . GLU B 1 550 ? 27.484 -46.594 -44.719 1 92.81 550 GLU B C 1
ATOM 9464 O O . GLU B 1 550 ? 27.844 -47.625 -45.25 1 92.81 550 GLU B O 1
ATOM 9469 N N . LEU B 1 551 ? 26.359 -46.438 -44.344 1 92.44 551 LEU B N 1
ATOM 9470 C CA . LEU B 1 551 ? 25.328 -47.469 -44.438 1 92.44 551 LEU B CA 1
ATOM 9471 C C . LEU B 1 551 ? 24.953 -47.719 -45.906 1 92.44 551 LEU B C 1
ATOM 9473 O O . LEU B 1 551 ? 24.656 -48.875 -46.281 1 92.44 551 LEU B O 1
ATOM 9477 N N . LEU B 1 552 ? 24.938 -46.688 -46.625 1 93.31 552 LEU B N 1
ATOM 9478 C CA . LEU B 1 552 ? 24.641 -46.844 -48.062 1 93.31 552 LEU B CA 1
ATOM 9479 C C . LEU B 1 552 ? 25.703 -47.688 -48.75 1 93.31 552 LEU B C 1
ATOM 9481 O O . LEU B 1 552 ? 25.375 -48.562 -49.562 1 93.31 552 LEU B O 1
ATOM 9485 N N . ASN B 1 553 ? 26.953 -47.406 -48.406 1 92.56 553 ASN B N 1
ATOM 9486 C CA . ASN B 1 553 ? 28.031 -48.219 -48.969 1 92.56 553 ASN B CA 1
ATOM 9487 C C . ASN B 1 553 ? 27.906 -49.688 -48.594 1 92.56 553 ASN B C 1
ATOM 9489 O O . ASN B 1 553 ? 28.109 -50.562 -49.438 1 92.56 553 ASN B O 1
ATOM 9493 N N . LYS B 1 554 ? 27.531 -49.844 -47.469 1 92.38 554 LYS B N 1
ATOM 9494 C CA . LYS B 1 554 ? 27.328 -51.219 -47 1 92.38 554 LYS B CA 1
ATOM 9495 C C . LYS B 1 554 ? 26.156 -51.875 -47.719 1 92.38 554 LYS B C 1
ATOM 9497 O O . LYS B 1 554 ? 26.234 -53.031 -48.094 1 92.38 554 LYS B O 1
ATOM 9502 N N . ALA B 1 555 ? 25.094 -51.25 -47.875 1 93.19 555 ALA B N 1
ATOM 9503 C CA . ALA B 1 555 ? 23.891 -51.75 -48.562 1 93.19 555 ALA B CA 1
ATOM 9504 C C . ALA B 1 555 ? 24.188 -52.062 -50 1 93.19 555 ALA B C 1
ATOM 9506 O O . ALA B 1 555 ? 23.688 -53.062 -50.531 1 93.19 555 ALA B O 1
ATOM 9507 N N . LEU B 1 556 ? 24.984 -51.25 -50.594 1 92 556 LEU B N 1
ATOM 9508 C CA . LEU B 1 556 ? 25.328 -51.469 -51.969 1 92 556 LEU B CA 1
ATOM 9509 C C . LEU B 1 556 ? 26.219 -52.688 -52.156 1 92 556 LEU B C 1
ATOM 9511 O O . LEU B 1 556 ? 26.062 -53.469 -53.094 1 92 556 LEU B O 1
ATOM 9515 N N . GLU B 1 557 ? 27.109 -52.812 -51.25 1 90.19 557 GLU B N 1
ATOM 9516 C CA . GLU B 1 557 ? 27.969 -54 -51.25 1 90.19 557 GLU B CA 1
ATOM 9517 C C . GLU B 1 557 ? 27.172 -55.281 -51.094 1 90.19 557 GLU B C 1
ATOM 9519 O O . GLU B 1 557 ? 27.391 -56.25 -51.781 1 90.19 557 GLU B O 1
ATOM 9524 N N . GLU B 1 558 ? 26.25 -55.219 -50.281 1 89.5 558 GLU B N 1
ATOM 9525 C CA . GLU B 1 558 ? 25.438 -56.406 -50 1 89.5 558 GLU B CA 1
ATOM 9526 C C . GLU B 1 558 ? 24.469 -56.656 -51.156 1 89.5 558 GLU B C 1
ATOM 9528 O O . GLU B 1 558 ? 24.141 -57.812 -51.438 1 89.5 558 GLU B O 1
ATOM 9533 N N . SER B 1 559 ? 23.969 -55.719 -51.844 1 87.75 559 SER B N 1
ATOM 9534 C CA . SER B 1 559 ? 23.078 -55.844 -52.969 1 87.75 559 SER B CA 1
ATOM 9535 C C . SER B 1 559 ? 23.812 -56.438 -54.188 1 87.75 559 SER B C 1
ATOM 9537 O O . SER B 1 559 ? 23.25 -57.188 -54.969 1 87.75 559 SER B O 1
ATOM 9539 N N . ALA B 1 560 ? 25.078 -56.062 -54.344 1 82.12 560 ALA B N 1
ATOM 9540 C CA . ALA B 1 560 ? 25.906 -56.531 -55.438 1 82.12 560 ALA B CA 1
ATOM 9541 C C . ALA B 1 560 ? 26.25 -58.031 -55.25 1 82.12 560 ALA B C 1
ATOM 9543 O O . ALA B 1 560 ? 26.266 -58.781 -56.219 1 82.12 560 ALA B O 1
ATOM 9544 N N . GLU B 1 561 ? 26.469 -58.344 -54.094 1 72.31 561 GLU B N 1
ATOM 9545 C CA . GLU B 1 561 ? 26.781 -59.75 -53.812 1 72.31 561 GLU B CA 1
ATOM 9546 C C . GLU B 1 561 ? 25.547 -60.625 -54 1 72.31 561 GLU B C 1
ATOM 9548 O O . GLU B 1 561 ? 25.672 -61.781 -54.469 1 72.31 561 GLU B O 1
ATOM 9553 N N . ALA B 1 562 ? 24.469 -60.219 -53.812 1 64.19 562 ALA B N 1
ATOM 9554 C CA . ALA B 1 562 ? 23.266 -61.031 -54 1 64.19 562 ALA B CA 1
ATOM 9555 C C . ALA B 1 562 ? 22.922 -61.156 -55.469 1 64.19 562 ALA B C 1
ATOM 9557 O O . ALA B 1 562 ? 22.375 -62.188 -55.906 1 64.19 562 ALA B O 1
ATOM 9558 N N . GLY B 1 563 ? 23.203 -60.25 -56.344 1 55.97 563 GLY B N 1
ATOM 9559 C CA . GLY B 1 563 ? 23 -60.375 -57.781 1 55.97 563 GLY B CA 1
ATOM 9560 C C . GLY B 1 563 ? 24.094 -61.188 -58.469 1 55.97 563 GLY B C 1
ATOM 9561 O O . GLY B 1 563 ? 23.953 -61.562 -59.625 1 55.97 563 GLY B O 1
ATOM 9562 N N . GLY B 1 564 ? 25.422 -61.094 -58.312 1 44.97 564 GLY B N 1
ATOM 9563 C CA . GLY B 1 564 ? 26.484 -61.844 -58.969 1 44.97 564 GLY B CA 1
ATOM 9564 C C . GLY B 1 564 ? 26.531 -63.312 -58.562 1 44.97 564 GLY B C 1
ATOM 9565 O O . GLY B 1 564 ? 26.578 -63.625 -57.375 1 44.97 564 GLY B O 1
ATOM 9566 N N . ILE B 1 565 ? 26.156 -64.375 -59.469 1 37.59 565 ILE B N 1
ATOM 9567 C CA . ILE B 1 565 ? 26.359 -65.812 -59.469 1 37.59 565 ILE B CA 1
ATOM 9568 C C . ILE B 1 565 ? 27.766 -66.125 -59 1 37.59 565 ILE B C 1
ATOM 9570 O O . ILE B 1 565 ? 27.953 -66.938 -58.062 1 37.59 565 ILE B O 1
ATOM 9574 N N . GLY B 1 566 ? 28.781 -66.75 -60.031 1 32.47 566 GLY B N 1
ATOM 9575 C CA . GLY B 1 566 ? 29.844 -67.75 -60 1 32.47 566 GLY B CA 1
ATOM 9576 C C . GLY B 1 566 ? 31.078 -67.25 -59.281 1 32.47 566 GLY B C 1
ATOM 9577 O O . GLY B 1 566 ? 31.953 -68.062 -58.938 1 32.47 566 GLY B O 1
ATOM 9578 N N . LEU B 1 567 ? 31.906 -66.188 -59.781 1 28.86 567 LEU B N 1
ATOM 9579 C CA . LEU B 1 567 ? 33.344 -66.438 -59.656 1 28.86 567 LEU B CA 1
ATOM 9580 C C . LEU B 1 567 ? 33.781 -66.312 -58.188 1 28.86 567 LEU B C 1
ATOM 9582 O O . LEU B 1 567 ? 34.438 -67.25 -57.688 1 28.86 567 LEU B O 1
ATOM 9586 N N . LEU B 1 568 ? 34.719 -65.25 -57.875 1 29.31 568 LEU B N 1
ATOM 9587 C CA . LEU B 1 568 ? 35.875 -65.312 -56.969 1 29.31 568 LEU B CA 1
ATOM 9588 C C . LEU B 1 568 ? 35.438 -65.25 -55.5 1 29.31 568 LEU B C 1
ATOM 9590 O O . LEU B 1 568 ? 34.406 -64.625 -55.188 1 29.31 568 LEU B O 1
ATOM 9594 N N . GLY B 1 569 ? 36.031 -66.188 -54.656 1 29.77 569 GLY B N 1
ATOM 9595 C CA . GLY B 1 569 ? 36.125 -66.5 -53.25 1 29.77 569 GLY B CA 1
ATOM 9596 C C . GLY B 1 569 ? 36.406 -65.25 -52.375 1 29.77 569 GLY B C 1
ATOM 9597 O O . GLY B 1 569 ? 37.5 -65.062 -51.875 1 29.77 569 GLY B O 1
ATOM 9598 N N . THR B 1 570 ? 36.094 -64.125 -52.781 1 24.97 570 THR B N 1
ATOM 9599 C CA . THR B 1 570 ? 36.656 -63.125 -51.875 1 24.97 570 THR B CA 1
ATOM 9600 C C . THR B 1 570 ? 36.406 -63.469 -50.406 1 24.97 570 THR B C 1
ATOM 9602 O O . THR B 1 570 ? 35.5 -64.25 -50.125 1 24.97 570 THR B O 1
ATOM 9605 N N . ALA B 1 571 ? 37.406 -62.938 -49.5 1 25.56 571 ALA B N 1
ATOM 9606 C CA . ALA B 1 571 ? 37.688 -62.969 -48.094 1 25.56 571 ALA B CA 1
ATOM 9607 C C . ALA B 1 571 ? 36.469 -62.594 -47.25 1 25.56 571 ALA B C 1
ATOM 9609 O O . ALA B 1 571 ? 35.625 -61.781 -47.719 1 25.56 571 ALA B O 1
ATOM 9610 N N . ASP B 1 572 ? 36.188 -63.5 -46.344 1 27.64 572 ASP B N 1
ATOM 9611 C CA . ASP B 1 572 ? 35.312 -63.438 -45.188 1 27.64 572 ASP B CA 1
ATOM 9612 C C . ASP B 1 572 ? 35.375 -62.062 -44.531 1 27.64 572 ASP B C 1
ATOM 9614 O O . ASP B 1 572 ? 36.281 -61.781 -43.75 1 27.64 572 ASP B O 1
ATOM 9618 N N . ALA B 1 573 ? 35.344 -60.938 -45.281 1 29.16 573 ALA B N 1
ATOM 9619 C CA . ALA B 1 573 ? 35.344 -59.75 -44.406 1 29.16 573 ALA B CA 1
ATOM 9620 C C . ALA B 1 573 ? 34.281 -59.875 -43.312 1 29.16 573 ALA B C 1
ATOM 9622 O O . ALA B 1 573 ? 33.094 -59.906 -43.594 1 29.16 573 ALA B O 1
ATOM 9623 N N . ASP B 1 574 ? 34.594 -60.594 -42.281 1 29.42 574 ASP B N 1
ATOM 9624 C CA . ASP B 1 574 ? 34 -60.531 -40.969 1 29.42 574 ASP B CA 1
ATOM 9625 C C . ASP B 1 574 ? 33.781 -59.062 -40.531 1 29.42 574 ASP B C 1
ATOM 9627 O O . ASP B 1 574 ? 34.406 -58.594 -39.562 1 29.42 574 ASP B O 1
ATOM 9631 N N . LEU B 1 575 ? 34.031 -58.125 -41.438 1 29.44 575 LEU B N 1
ATOM 9632 C CA . LEU B 1 575 ? 33.75 -56.844 -40.812 1 29.44 575 LEU B CA 1
ATOM 9633 C C . LEU B 1 575 ? 32.438 -56.875 -40.062 1 29.44 575 LEU B C 1
ATOM 9635 O O . LEU B 1 575 ? 31.422 -57.344 -40.562 1 29.44 575 LEU B O 1
ATOM 9639 N N . GLY B 1 576 ? 32.5 -56.875 -38.719 1 28.95 576 GLY B N 1
ATOM 9640 C CA . GLY B 1 576 ? 31.688 -56.75 -37.5 1 28.95 576 GLY B CA 1
ATOM 9641 C C . GLY B 1 576 ? 30.516 -55.812 -37.656 1 28.95 576 GLY B C 1
ATOM 9642 O O . GLY B 1 576 ? 30.672 -54.688 -38.188 1 28.95 576 GLY B O 1
ATOM 9643 N N . GLY B 1 577 ? 29.281 -56.156 -37.875 1 34.62 577 GLY B N 1
ATOM 9644 C CA . GLY B 1 577 ? 27.953 -55.688 -37.562 1 34.62 577 GLY B CA 1
ATOM 9645 C C . GLY B 1 577 ? 27.922 -54.75 -36.375 1 34.62 577 GLY B C 1
ATOM 9646 O O . GLY B 1 577 ? 26.875 -54.156 -36.031 1 34.62 577 GLY B O 1
ATOM 9647 N N . GLU B 1 578 ? 28.969 -54.844 -35.469 1 35.44 578 GLU B N 1
ATOM 9648 C CA . GLU B 1 578 ? 28.922 -54.125 -34.188 1 35.44 578 GLU B CA 1
ATOM 9649 C C . GLU B 1 578 ? 29.188 -52.656 -34.375 1 35.44 578 GLU B C 1
ATOM 9651 O O . GLU B 1 578 ? 28.703 -51.812 -33.625 1 35.44 578 GLU B O 1
ATOM 9656 N N . ALA B 1 579 ? 29.984 -52.25 -35.344 1 40.06 579 ALA B N 1
ATOM 9657 C CA . ALA B 1 579 ? 30.391 -50.844 -35.406 1 40.06 579 ALA B CA 1
ATOM 9658 C C . ALA B 1 579 ? 29.25 -49.969 -35.938 1 40.06 579 ALA B C 1
ATOM 9660 O O . ALA B 1 579 ? 29.062 -48.875 -35.469 1 40.06 579 ALA B O 1
ATOM 9661 N N . GLY B 1 580 ? 28.719 -50.531 -36.906 1 38.53 580 GLY B N 1
ATOM 9662 C CA . GLY B 1 580 ? 27.609 -49.75 -37.406 1 38.53 580 GLY B CA 1
ATOM 9663 C C . GLY B 1 580 ? 26.5 -49.562 -36.375 1 38.53 580 GLY B C 1
ATOM 9664 O O . GLY B 1 580 ? 25.922 -48.469 -36.281 1 38.53 580 GLY B O 1
ATOM 9665 N N . ASP B 1 581 ? 26.266 -50.625 -35.719 1 42.62 581 ASP B N 1
ATOM 9666 C CA . ASP B 1 581 ? 25.312 -50.562 -34.625 1 42.62 581 ASP B CA 1
ATOM 9667 C C . ASP B 1 581 ? 25.766 -49.594 -33.531 1 42.62 581 ASP B C 1
ATOM 9669 O O . ASP B 1 581 ? 24.953 -48.812 -33 1 42.62 581 ASP B O 1
ATOM 9673 N N . GLU B 1 582 ? 27.094 -49.688 -33.281 1 46.84 582 GLU B N 1
ATOM 9674 C CA . GLU B 1 582 ? 27.625 -48.812 -32.25 1 46.84 582 GLU B CA 1
ATOM 9675 C C . GLU B 1 582 ? 27.516 -47.344 -32.656 1 46.84 582 GLU B C 1
ATOM 9677 O O . GLU B 1 582 ? 27.219 -46.469 -31.812 1 46.84 582 GLU B O 1
ATOM 9682 N N . ALA B 1 583 ? 27.844 -47.094 -33.844 1 47.81 583 ALA B N 1
ATOM 9683 C CA . ALA B 1 583 ? 27.812 -45.688 -34.312 1 47.81 583 ALA B CA 1
ATOM 9684 C C . ALA B 1 583 ? 26.391 -45.156 -34.344 1 47.81 583 ALA B C 1
ATOM 9686 O O . ALA B 1 583 ? 26.125 -44.031 -33.906 1 47.81 583 ALA B O 1
ATOM 9687 N N . ILE B 1 584 ? 25.562 -45.906 -34.875 1 47.44 584 ILE B N 1
ATOM 9688 C CA . ILE B 1 584 ? 24.156 -45.5 -34.875 1 47.44 584 ILE B CA 1
ATOM 9689 C C . ILE B 1 584 ? 23.641 -45.469 -33.438 1 47.44 584 ILE B C 1
ATOM 9691 O O . ILE B 1 584 ? 22.906 -44.562 -33.062 1 47.44 584 ILE B O 1
ATOM 9695 N N . THR B 1 585 ? 24.188 -46.5 -32.688 1 46.28 585 THR B N 1
ATOM 9696 C CA . THR B 1 585 ? 23.828 -46.469 -31.266 1 46.28 585 THR B CA 1
ATOM 9697 C C . THR B 1 585 ? 24.391 -45.219 -30.594 1 46.28 585 THR B C 1
ATOM 9699 O O . THR B 1 585 ? 23.719 -44.562 -29.781 1 46.28 585 THR B O 1
ATOM 9702 N N . ALA B 1 586 ? 25.656 -44.969 -30.922 1 48.97 586 ALA B N 1
ATOM 9703 C CA . ALA B 1 586 ? 26.297 -43.781 -30.328 1 48.97 586 ALA B CA 1
ATOM 9704 C C . ALA B 1 586 ? 25.609 -42.5 -30.766 1 48.97 586 ALA B C 1
ATOM 9706 O O . ALA B 1 586 ? 25.422 -41.594 -29.969 1 48.97 586 ALA B O 1
ATOM 9707 N N . SER B 1 587 ? 25.359 -42.469 -32.031 1 45.53 587 SER B N 1
ATOM 9708 C CA . SER B 1 587 ? 24.656 -41.281 -32.531 1 45.53 587 SER B CA 1
ATOM 9709 C C . SER B 1 587 ? 23.266 -41.188 -31.922 1 45.53 587 SER B C 1
ATOM 9711 O O . SER B 1 587 ? 22.781 -40.062 -31.641 1 45.53 587 SER B O 1
ATOM 9713 N N . PHE B 1 588 ? 22.703 -42.344 -31.844 1 41.47 588 PHE B N 1
ATOM 9714 C CA . PHE B 1 588 ? 21.453 -42.406 -31.109 1 41.47 588 PHE B CA 1
ATOM 9715 C C . PHE B 1 588 ? 21.641 -41.906 -29.672 1 41.47 588 PHE B C 1
ATOM 9717 O O . PHE B 1 588 ? 20.797 -41.156 -29.156 1 41.47 588 PHE B O 1
ATOM 9724 N N . GLU B 1 589 ? 22.75 -42.438 -29.172 1 45.66 589 GLU B N 1
ATOM 9725 C CA . GLU B 1 589 ? 23 -42.031 -27.797 1 45.66 589 GLU B CA 1
ATOM 9726 C C . GLU B 1 589 ? 23.172 -40.5 -27.703 1 45.66 589 GLU B C 1
ATOM 9728 O O . GLU B 1 589 ? 22.75 -39.875 -26.734 1 45.66 589 GLU B O 1
ATOM 9733 N N . GLN B 1 590 ? 23.828 -40.062 -28.719 1 43.47 590 GLN B N 1
ATOM 9734 C CA . GLN B 1 590 ? 24.016 -38.625 -28.719 1 43.47 590 GLN B CA 1
ATOM 9735 C C . GLN B 1 590 ? 22.672 -37.906 -28.922 1 43.47 590 GLN B C 1
ATOM 9737 O O . GLN B 1 590 ? 22.453 -36.844 -28.359 1 43.47 590 GLN B O 1
ATOM 9742 N N . LEU B 1 591 ? 21.953 -38.531 -29.812 1 38.38 591 LEU B N 1
ATOM 9743 C CA . LEU B 1 591 ? 20.672 -37.906 -30.078 1 38.38 591 LEU B CA 1
ATOM 9744 C C . LEU B 1 591 ? 19.734 -38.062 -28.875 1 38.38 591 LEU B C 1
ATOM 9746 O O . LEU B 1 591 ? 18.938 -37.156 -28.594 1 38.38 591 LEU B O 1
ATOM 9750 N N . LEU B 1 592 ? 19.797 -39.312 -28.359 1 36.72 592 LEU B N 1
ATOM 9751 C CA . LEU B 1 592 ? 19 -39.406 -27.141 1 36.72 592 LEU B CA 1
ATOM 9752 C C . LEU B 1 592 ? 19.406 -38.344 -26.125 1 36.72 592 LEU B C 1
ATOM 9754 O O . LEU B 1 592 ? 18.578 -37.875 -25.359 1 36.72 592 LEU B O 1
ATOM 9758 N N . GLY B 1 593 ? 20.75 -38.188 -25.969 1 35.12 593 GLY B N 1
ATOM 9759 C CA . GLY B 1 593 ? 21.219 -37.25 -24.984 1 35.12 593 GLY B CA 1
ATOM 9760 C C . GLY B 1 593 ? 20.844 -35.812 -25.281 1 35.12 593 GLY B C 1
ATOM 9761 O O . GLY B 1 593 ? 20.766 -34.969 -24.391 1 35.12 593 GLY B O 1
ATOM 9762 N N . GLY B 1 594 ? 21.25 -35.344 -26.469 1 29.94 594 GLY B N 1
ATOM 9763 C CA . GLY B 1 594 ? 21.438 -33.906 -26.672 1 29.94 594 GLY B CA 1
ATOM 9764 C C . GLY B 1 594 ? 20.141 -33.156 -26.75 1 29.94 594 GLY B C 1
ATOM 9765 O O . GLY B 1 594 ? 19.953 -32.156 -26.031 1 29.94 594 GLY B O 1
ATOM 9766 N N . ALA B 1 595 ? 19.516 -33.125 -28 1 30.17 595 ALA B N 1
ATOM 9767 C CA . ALA B 1 595 ? 18.844 -31.938 -28.531 1 30.17 595 ALA B CA 1
ATOM 9768 C C . ALA B 1 595 ? 17.469 -31.766 -27.906 1 30.17 595 ALA B C 1
ATOM 9770 O O . ALA B 1 595 ? 17.062 -30.641 -27.578 1 30.17 595 ALA B O 1
ATOM 9771 N N . ALA B 1 596 ? 16.625 -32.781 -28.031 1 33.25 596 ALA B N 1
ATOM 9772 C CA . ALA B 1 596 ? 15.203 -32.5 -27.875 1 33.25 596 ALA B CA 1
ATOM 9773 C C . ALA B 1 596 ? 14.859 -32.281 -26.406 1 33.25 596 ALA B C 1
ATOM 9775 O O . ALA B 1 596 ? 13.773 -31.797 -26.078 1 33.25 596 ALA B O 1
ATOM 9776 N N . ARG B 1 597 ? 15.648 -32.906 -25.578 1 33.59 597 ARG B N 1
ATOM 9777 C CA . ARG B 1 597 ? 15.266 -32.938 -24.172 1 33.59 597 ARG B CA 1
ATOM 9778 C C . ARG B 1 597 ? 15.195 -31.547 -23.562 1 33.59 597 ARG B C 1
ATOM 9780 O O . ARG B 1 597 ? 14.398 -31.297 -22.656 1 33.59 597 ARG B O 1
ATOM 9787 N N . MET B 1 598 ? 16.359 -30.953 -23.812 1 32.69 598 MET B N 1
ATOM 9788 C CA . MET B 1 598 ? 16.359 -29.672 -23.109 1 32.69 598 MET B CA 1
ATOM 9789 C C . MET B 1 598 ? 15.227 -28.766 -23.625 1 32.69 598 MET B C 1
ATOM 9791 O O . MET B 1 598 ? 14.883 -27.781 -22.969 1 32.69 598 MET B O 1
ATOM 9795 N N . ARG B 1 599 ? 14.828 -29.016 -24.812 1 32.91 599 ARG B N 1
ATOM 9796 C CA . ARG B 1 599 ? 13.781 -28.141 -25.312 1 32.91 599 ARG B CA 1
ATOM 9797 C C . ARG B 1 599 ? 12.469 -28.375 -24.578 1 32.91 599 ARG B C 1
ATOM 9799 O O . ARG B 1 599 ? 11.75 -27.422 -24.25 1 32.91 599 ARG B O 1
ATOM 9806 N N . LEU B 1 600 ? 12.18 -29.703 -24.469 1 34.66 600 LEU B N 1
ATOM 9807 C CA . LEU B 1 600 ? 10.898 -29.969 -23.828 1 34.66 600 LEU B CA 1
ATOM 9808 C C . LEU B 1 600 ? 10.938 -29.641 -22.344 1 34.66 600 LEU B C 1
ATOM 9810 O O . LEU B 1 600 ? 9.945 -29.188 -21.766 1 34.66 600 LEU B O 1
ATOM 9814 N N . ALA B 1 601 ? 12.031 -30.047 -21.703 1 34.53 601 ALA B N 1
ATOM 9815 C CA . ALA B 1 601 ? 12.133 -29.75 -20.281 1 34.53 601 ALA B CA 1
ATOM 9816 C C . ALA B 1 601 ? 12.031 -28.25 -20.016 1 34.53 601 ALA B C 1
ATOM 9818 O O . ALA B 1 601 ? 11.648 -27.828 -18.938 1 34.53 601 ALA B O 1
ATOM 9819 N N . ARG B 1 602 ? 12.492 -27.438 -20.891 1 32.62 602 ARG B N 1
ATOM 9820 C CA . ARG B 1 602 ? 12.375 -25.984 -20.844 1 32.62 602 ARG B CA 1
ATOM 9821 C C . ARG B 1 602 ? 10.945 -25.562 -20.547 1 32.62 602 ARG B C 1
ATOM 9823 O O . ARG B 1 602 ? 10.719 -24.547 -19.891 1 32.62 602 ARG B O 1
ATOM 9830 N N . GLU B 1 603 ? 9.953 -26.219 -21.203 1 32.78 603 GLU B N 1
ATOM 9831 C CA . GLU B 1 603 ? 8.633 -25.625 -21.391 1 32.78 603 GLU B CA 1
ATOM 9832 C C . GLU B 1 603 ? 7.766 -25.781 -20.141 1 32.78 603 GLU B C 1
ATOM 9834 O O . GLU B 1 603 ? 6.98 -24.906 -19.812 1 32.78 603 GLU B O 1
ATOM 9839 N N . ARG B 1 604 ? 7.863 -26.984 -19.547 1 34.19 604 ARG B N 1
ATOM 9840 C CA . ARG B 1 604 ? 6.781 -27.219 -18.594 1 34.19 604 ARG B CA 1
ATOM 9841 C C . ARG B 1 604 ? 7.051 -26.531 -17.266 1 34.19 604 ARG B C 1
ATOM 9843 O O . ARG B 1 604 ? 6.27 -26.672 -16.312 1 34.19 604 ARG B O 1
ATOM 9850 N N . GLY B 1 605 ? 8.164 -26.078 -17.047 1 30.8 605 GLY B N 1
ATOM 9851 C CA . GLY B 1 605 ? 8.352 -25.469 -15.742 1 30.8 605 GLY B CA 1
ATOM 9852 C C . GLY B 1 605 ? 7.387 -24.344 -15.461 1 30.8 605 GLY B C 1
ATOM 9853 O O . GLY B 1 605 ? 7.43 -23.734 -14.391 1 30.8 605 GLY B O 1
ATOM 9854 N N . ARG B 1 606 ? 6.781 -23.844 -16.531 1 28.14 606 ARG B N 1
ATOM 9855 C CA . ARG B 1 606 ? 6.184 -22.531 -16.312 1 28.14 606 ARG B CA 1
ATOM 9856 C C . ARG B 1 606 ? 4.93 -22.641 -15.453 1 28.14 606 ARG B C 1
ATOM 9858 O O . ARG B 1 606 ? 4.32 -21.625 -15.109 1 28.14 606 ARG B O 1
ATOM 9865 N N . ARG B 1 607 ? 4.227 -23.781 -15.469 1 31.88 607 ARG B N 1
ATOM 9866 C CA . ARG B 1 607 ? 2.883 -23.547 -14.945 1 31.88 607 ARG B CA 1
ATOM 9867 C C . ARG B 1 607 ? 2.924 -23.188 -13.461 1 31.88 607 ARG B C 1
ATOM 9869 O O . ARG B 1 607 ? 1.879 -23.031 -12.828 1 31.88 607 ARG B O 1
ATOM 9876 N N . ALA B 1 608 ? 3.924 -23.438 -12.742 1 29.27 608 ALA B N 1
ATOM 9877 C CA . ALA B 1 608 ? 3.641 -23.453 -11.305 1 29.27 608 ALA B CA 1
ATOM 9878 C C . ALA B 1 608 ? 3.328 -22.047 -10.789 1 29.27 608 ALA B C 1
ATOM 9880 O O . ALA B 1 608 ? 2.922 -21.875 -9.641 1 29.27 608 ALA B O 1
ATOM 9881 N N . VAL B 1 609 ? 3.887 -20.953 -11.445 1 27.88 609 VAL B N 1
ATOM 9882 C CA . VAL B 1 609 ? 4.09 -19.734 -10.672 1 27.88 609 VAL B CA 1
ATOM 9883 C C . VAL B 1 609 ? 2.816 -18.891 -10.688 1 27.88 609 VAL B C 1
ATOM 9885 O O . VAL B 1 609 ? 2.828 -17.734 -10.281 1 27.88 609 VAL B O 1
ATOM 9888 N N . ALA B 1 610 ? 1.627 -19.344 -11.164 1 23.59 610 ALA B N 1
ATOM 9889 C CA . ALA B 1 610 ? 0.869 -18.172 -11.594 1 23.59 610 ALA B CA 1
ATOM 9890 C C . ALA B 1 610 ? 0.553 -17.266 -10.414 1 23.59 610 ALA B C 1
ATOM 9892 O O . ALA B 1 610 ? 0.704 -16.031 -10.5 1 23.59 610 ALA B O 1
ATOM 9893 N N . GLU B 1 611 ? -0.33 -17.594 -9.414 1 24.45 611 GLU B N 1
ATOM 9894 C CA . GLU B 1 611 ? -1.204 -16.5 -9 1 24.45 611 GLU B CA 1
ATOM 9895 C C . GLU B 1 611 ? -0.606 -15.719 -7.832 1 24.45 611 GLU B C 1
ATOM 9897 O O . GLU B 1 611 ? -1.28 -14.891 -7.223 1 24.45 611 GLU B O 1
ATOM 9902 N N . THR B 1 612 ? 0.752 -15.781 -7.453 1 22.09 612 THR B N 1
ATOM 9903 C CA . THR B 1 612 ? 0.812 -15.273 -6.086 1 22.09 612 THR B CA 1
ATOM 9904 C C . THR B 1 612 ? 0.776 -13.75 -6.07 1 22.09 612 THR B C 1
ATOM 9906 O O . THR B 1 612 ? 1.512 -13.102 -6.812 1 22.09 612 THR B O 1
ATOM 9909 N N . PRO B 1 613 ? -0.2 -13.109 -5.582 1 24.09 613 PRO B N 1
ATOM 9910 C CA . PRO B 1 613 ? -0.152 -11.656 -5.383 1 24.09 613 PRO B CA 1
ATOM 9911 C C . PRO B 1 613 ? 1.047 -11.219 -4.547 1 24.09 613 PRO B C 1
ATOM 9913 O O . PRO B 1 613 ? 1.558 -11.992 -3.736 1 24.09 613 PRO B O 1
ATOM 9916 N N . GLY B 1 614 ? 1.927 -10.312 -5.055 1 22.81 614 GLY B N 1
ATOM 9917 C CA . GLY B 1 614 ? 3.232 -9.734 -4.781 1 22.81 614 GLY B CA 1
ATOM 9918 C C . GLY B 1 614 ? 3.359 -9.188 -3.371 1 22.81 614 GLY B C 1
ATOM 9919 O O . GLY B 1 614 ? 2.732 -8.18 -3.031 1 22.81 614 GLY B O 1
ATOM 9920 N N . GLN B 1 615 ? 3.375 -10.109 -2.385 1 23.69 615 GLN B N 1
ATOM 9921 C CA . GLN B 1 615 ? 3.678 -9.57 -1.062 1 23.69 615 GLN B CA 1
ATOM 9922 C C . GLN B 1 615 ? 5.062 -8.93 -1.034 1 23.69 615 GLN B C 1
ATOM 9924 O O . GLN B 1 615 ? 5.973 -9.367 -1.739 1 23.69 615 GLN B O 1
ATOM 9929 N N . GLY B 1 616 ? 5.27 -7.684 -0.506 1 21.08 616 GLY B N 1
ATOM 9930 C CA . GLY B 1 616 ? 6.309 -6.684 -0.334 1 21.08 616 GLY B CA 1
ATOM 9931 C C . GLY B 1 616 ? 7.547 -7.227 0.357 1 21.08 616 GLY B C 1
ATOM 9932 O O . GLY B 1 616 ? 7.445 -7.922 1.37 1 21.08 616 GLY B O 1
ATOM 9933 N N . GLY B 1 617 ? 8.602 -7.652 -0.517 1 20.52 617 GLY B N 1
ATOM 9934 C CA . GLY B 1 617 ? 9.898 -8.242 -0.237 1 20.52 617 GLY B CA 1
ATOM 9935 C C . GLY B 1 617 ? 10.766 -7.387 0.669 1 20.52 617 GLY B C 1
ATOM 9936 O O . GLY B 1 617 ? 10.688 -6.156 0.624 1 20.52 617 GLY B O 1
ATOM 9937 N N . VAL B 1 618 ? 11.125 -7.906 1.806 1 19.72 618 VAL B N 1
ATOM 9938 C CA . VAL B 1 618 ? 11.93 -7.402 2.908 1 19.72 618 VAL B CA 1
ATOM 9939 C C . VAL B 1 618 ? 13.383 -7.234 2.449 1 19.72 618 VAL B C 1
ATOM 9941 O O . VAL B 1 618 ? 13.914 -8.078 1.725 1 19.72 618 VAL B O 1
ATOM 9944 N N . LYS B 1 619 ? 14.031 -5.961 2.59 1 19.66 619 LYS B N 1
ATOM 9945 C CA . LYS B 1 619 ? 15.281 -5.289 2.25 1 19.66 619 LYS B CA 1
ATOM 9946 C C . LYS B 1 619 ? 16.453 -5.906 3 1 19.66 619 LYS B C 1
ATOM 9948 O O . LYS B 1 619 ? 16.5 -5.887 4.23 1 19.66 619 LYS B O 1
ATOM 9953 N N . ASP B 1 620 ? 17.031 -7.078 2.502 1 18.38 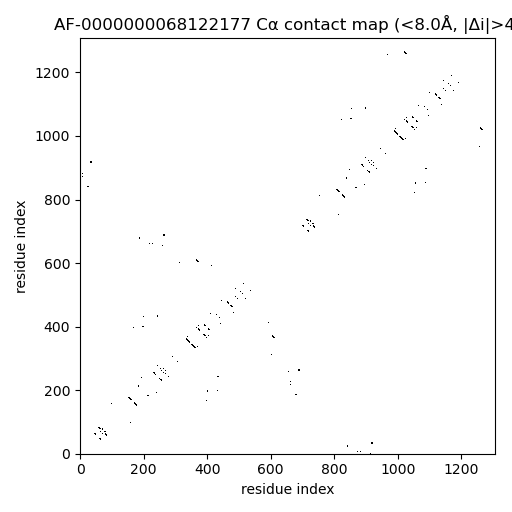620 ASP B N 1
ATOM 9954 C CA . ASP B 1 620 ? 18.203 -7.641 3.148 1 18.38 620 ASP B CA 1
ATOM 9955 C C . ASP B 1 620 ? 19.422 -6.727 2.969 1 18.38 620 ASP B C 1
ATOM 9957 O O . ASP B 1 620 ? 19.672 -6.242 1.867 1 18.38 620 ASP B O 1
ATOM 9961 N N . LYS B 1 621 ? 20.031 -6.141 4 1 19.02 621 LYS B N 1
ATOM 9962 C CA . LYS B 1 621 ? 21.094 -5.164 4.234 1 19.02 621 LYS B CA 1
ATOM 9963 C C . LYS B 1 621 ? 22.469 -5.742 3.896 1 19.02 621 LYS B C 1
ATOM 9965 O O . LYS B 1 621 ? 23.062 -6.453 4.707 1 19.02 621 LYS B O 1
ATOM 9970 N N . GLY B 1 622 ? 22.672 -6.387 2.66 1 16.62 622 GLY B N 1
ATOM 9971 C CA . GLY B 1 622 ? 24 -6.953 2.477 1 16.62 622 GLY B CA 1
ATOM 9972 C C . GLY B 1 622 ? 25.094 -5.906 2.445 1 16.62 622 GLY B C 1
ATOM 9973 O O . GLY B 1 622 ? 24.922 -4.824 1.882 1 16.62 622 GLY B O 1
ATOM 9974 N N . LYS B 1 623 ? 25.984 -5.922 3.381 1 17.97 623 LYS B N 1
ATOM 9975 C CA . LYS B 1 623 ? 27.188 -5.156 3.715 1 17.97 623 LYS B CA 1
ATOM 9976 C C . LYS B 1 623 ? 28.234 -5.27 2.613 1 17.97 623 LYS B C 1
ATOM 9978 O O . LYS B 1 623 ? 28.562 -6.371 2.17 1 17.97 623 LYS B O 1
ATOM 9983 N N . GLY B 1 624 ? 28.328 -4.223 1.715 1 17.67 624 GLY B N 1
ATOM 9984 C CA . GLY B 1 624 ? 29.109 -3.887 0.539 1 17.67 624 GLY B CA 1
ATOM 9985 C C . GLY B 1 624 ? 30.609 -3.83 0.815 1 17.67 624 GLY B C 1
ATOM 9986 O O . GLY B 1 624 ? 31.062 -2.988 1.589 1 17.67 624 GLY B O 1
ATOM 9987 N N . VAL B 1 625 ? 31.156 -5.043 1.023 1 17.67 625 VAL B N 1
ATOM 9988 C CA . VAL B 1 625 ? 32.594 -5.004 1.324 1 17.67 625 VAL B CA 1
ATOM 9989 C C . VAL B 1 625 ? 33.344 -4.391 0.149 1 17.67 625 VAL B C 1
ATOM 9991 O O . VAL B 1 625 ? 32.938 -4.555 -1.007 1 17.67 625 VAL B O 1
ATOM 9994 N N . ALA B 1 626 ? 34.25 -3.455 0.435 1 17.16 626 ALA B N 1
ATOM 9995 C CA . ALA B 1 626 ? 35.031 -2.404 -0.197 1 17.16 626 ALA B CA 1
ATOM 9996 C C . ALA B 1 626 ? 36.156 -2.996 -1.041 1 17.16 626 ALA B C 1
ATOM 9998 O O . ALA B 1 626 ? 37.062 -3.643 -0.513 1 17.16 626 ALA B O 1
ATOM 9999 N N . ARG B 1 627 ? 35.75 -3.643 -2.182 1 17.19 627 ARG B N 1
ATOM 10000 C CA . ARG B 1 627 ? 36.656 -4.312 -3.088 1 17.19 627 ARG B CA 1
ATOM 10001 C C . ARG B 1 627 ? 37.625 -3.312 -3.723 1 17.19 627 ARG B C 1
ATOM 10003 O O . ARG B 1 627 ? 37.25 -2.566 -4.629 1 17.19 627 ARG B O 1
ATOM 10010 N N . GLY B 1 628 ? 38.438 -2.576 -3.016 1 16.47 628 GLY B N 1
ATOM 10011 C CA . GLY B 1 628 ? 39.094 -1.465 -3.682 1 16.47 628 GLY B CA 1
ATOM 10012 C C . GLY B 1 628 ? 40.156 -1.908 -4.695 1 16.47 628 GLY B C 1
ATOM 10013 O O . GLY B 1 628 ? 40.906 -1.086 -5.223 1 16.47 628 GLY B O 1
ATOM 10014 N N . GLY B 1 629 ? 40 -3.168 -5.137 1 15.7 629 GLY B N 1
ATOM 10015 C CA . GLY B 1 629 ? 41.312 -3.584 -5.629 1 15.7 629 GLY B CA 1
ATOM 10016 C C . GLY B 1 629 ? 41.719 -2.887 -6.914 1 15.7 629 GLY B C 1
ATOM 10017 O O . GLY B 1 629 ? 40.875 -2.643 -7.785 1 15.7 629 GLY B O 1
ATOM 10018 N N . ARG B 1 630 ? 42.75 -2.123 -6.84 1 15.87 630 ARG B N 1
ATOM 10019 C CA . ARG B 1 630 ? 43.281 -1.064 -7.676 1 15.87 630 ARG B CA 1
ATOM 10020 C C . ARG B 1 630 ? 43.719 -1.604 -9.039 1 15.87 630 ARG B C 1
ATOM 10022 O O . ARG B 1 630 ? 43.312 -1.052 -10.07 1 15.87 630 ARG B O 1
ATOM 10029 N N . ARG B 1 631 ? 44.938 -2.127 -9.273 1 16.47 631 ARG B N 1
ATOM 10030 C CA . ARG B 1 631 ? 45.844 -1.336 -10.086 1 16.47 631 ARG B CA 1
ATOM 10031 C C . ARG B 1 631 ? 45.969 -1.924 -11.484 1 16.47 631 ARG B C 1
ATOM 10033 O O . ARG B 1 631 ? 46.594 -1.308 -12.367 1 16.47 631 ARG B O 1
ATOM 10040 N N . GLY B 1 632 ? 45.219 -3.064 -11.82 1 14.66 632 GLY B N 1
ATOM 10041 C CA . GLY B 1 632 ? 46.125 -3.805 -12.695 1 14.66 632 GLY B CA 1
ATOM 10042 C C . GLY B 1 632 ? 46.281 -3.15 -14.047 1 14.66 632 GLY B C 1
ATOM 10043 O O . GLY B 1 632 ? 45.594 -2.201 -14.391 1 14.66 632 GLY B O 1
ATOM 10044 N N . ALA B 1 633 ? 46.938 -4.047 -15.117 1 16.94 633 ALA B N 1
ATOM 10045 C CA . ALA B 1 633 ? 47.906 -4.094 -16.203 1 16.94 633 ALA B CA 1
ATOM 10046 C C . ALA B 1 633 ? 47.25 -3.695 -17.531 1 16.94 633 ALA B C 1
ATOM 10048 O O . ALA B 1 633 ? 46.031 -3.85 -17.719 1 16.94 633 ALA B O 1
ATOM 10049 N N . ALA B 1 634 ? 47.969 -3.012 -18.328 1 16.84 634 ALA B N 1
ATOM 10050 C CA . ALA B 1 634 ? 48.031 -2.064 -19.438 1 16.84 634 ALA B CA 1
ATOM 10051 C C . ALA B 1 634 ? 47.625 -2.74 -20.75 1 16.84 634 ALA B C 1
ATOM 10053 O O . ALA B 1 634 ? 47.406 -2.066 -21.766 1 16.84 634 ALA B O 1
ATOM 10054 N N . GLY B 1 635 ? 47.438 -4.105 -20.766 1 16.75 635 GLY B N 1
ATOM 10055 C CA . GLY B 1 635 ? 47.906 -4.605 -22.047 1 16.75 635 GLY B CA 1
ATOM 10056 C C . GLY B 1 635 ? 46.938 -4.312 -23.188 1 16.75 635 GLY B C 1
ATOM 10057 O O . GLY B 1 635 ? 45.75 -4.523 -23.062 1 16.75 635 GLY B O 1
ATOM 10058 N N . GLY B 1 636 ? 47.219 -3.289 -23.922 1 17 636 GLY B N 1
ATOM 10059 C CA . GLY B 1 636 ? 46.375 -2.652 -24.922 1 17 636 GLY B CA 1
ATOM 10060 C C . GLY B 1 636 ? 46.094 -3.531 -26.141 1 17 636 GLY B C 1
ATOM 10061 O O . GLY B 1 636 ? 45.594 -3.057 -27.156 1 17 636 GLY B O 1
ATOM 10062 N N . THR B 1 637 ? 46 -4.898 -26 1 17.05 637 THR B N 1
ATOM 10063 C CA . THR B 1 637 ? 46.062 -5.531 -27.312 1 17.05 637 THR B CA 1
ATOM 10064 C C . THR B 1 637 ? 44.844 -5.152 -28.156 1 17.05 637 THR B C 1
ATOM 10066 O O . THR B 1 637 ? 43.75 -5.031 -27.625 1 17.05 637 THR B O 1
ATOM 10069 N N . ARG B 1 638 ? 45.031 -4.574 -29.297 1 18.34 638 ARG B N 1
ATOM 10070 C CA . ARG B 1 638 ? 44.25 -3.91 -30.328 1 18.34 638 ARG B CA 1
ATOM 10071 C C . ARG B 1 638 ? 43.375 -4.906 -31.062 1 18.34 638 ARG B C 1
ATOM 10073 O O . ARG B 1 638 ? 43.688 -5.324 -32.188 1 18.34 638 ARG B O 1
ATOM 10080 N N . LEU B 1 639 ? 42.781 -5.879 -30.266 1 17.27 639 LEU B N 1
ATOM 10081 C CA . LEU B 1 639 ? 42.219 -6.855 -31.188 1 17.27 639 LEU B CA 1
ATOM 10082 C C . LEU B 1 639 ? 41.094 -6.234 -32.031 1 17.27 639 LEU B C 1
ATOM 10084 O O . LEU B 1 639 ? 40.375 -5.367 -31.547 1 17.27 639 LEU B O 1
ATOM 10088 N N . PHE B 1 640 ? 41.219 -6.336 -33.344 1 19.55 640 PHE B N 1
ATOM 10089 C CA . PHE B 1 640 ? 40.406 -5.91 -34.469 1 19.55 640 PHE B CA 1
ATOM 10090 C C . PHE B 1 640 ? 39 -6.508 -34.406 1 19.55 640 PHE B C 1
ATOM 10092 O O . PHE B 1 640 ? 38.844 -7.73 -34.312 1 19.55 640 PHE B O 1
ATOM 10099 N N . ARG B 1 641 ? 38.125 -5.812 -33.625 1 19.69 641 ARG B N 1
ATOM 10100 C CA . ARG B 1 641 ? 36.75 -6.172 -33.281 1 19.69 641 ARG B CA 1
ATOM 10101 C C . ARG B 1 641 ? 35.875 -6.309 -34.5 1 19.69 641 ARG B C 1
ATOM 10103 O O . ARG B 1 641 ? 35.781 -5.379 -35.312 1 19.69 641 ARG B O 1
ATOM 10110 N N . GLY B 1 642 ? 35.844 -7.539 -35.062 1 19.47 642 GLY B N 1
ATOM 10111 C CA . GLY B 1 642 ? 34.906 -7.777 -36.125 1 19.47 642 GLY B CA 1
ATOM 10112 C C . GLY B 1 642 ? 33.5 -7.32 -35.781 1 19.47 642 GLY B C 1
ATOM 10113 O O . GLY B 1 642 ? 33.156 -7.145 -34.594 1 19.47 642 GLY B O 1
ATOM 10114 N N . ASP B 1 643 ? 32.719 -6.742 -36.656 1 21.19 643 ASP B N 1
ATOM 10115 C CA . ASP B 1 643 ? 31.5 -5.957 -36.75 1 21.19 643 ASP B CA 1
ATOM 10116 C C . ASP B 1 643 ? 30.297 -6.754 -36.25 1 21.19 643 ASP B C 1
ATOM 10118 O O . ASP B 1 643 ? 29.547 -7.32 -37.062 1 21.19 643 ASP B O 1
ATOM 10122 N N . GLN B 1 644 ? 30.453 -7.574 -35.156 1 20.84 644 GLN B N 1
ATOM 10123 C CA . GLN B 1 644 ? 29.219 -8.32 -34.938 1 20.84 644 GLN B CA 1
ATOM 10124 C C . GLN B 1 644 ? 28.031 -7.387 -34.75 1 20.84 644 GLN B C 1
ATOM 10126 O O . GLN B 1 644 ? 28.141 -6.324 -34.125 1 20.84 644 GLN B O 1
ATOM 10131 N N . GLU B 1 645 ? 26.969 -7.602 -35.562 1 24.73 645 GLU B N 1
ATOM 10132 C CA . GLU B 1 645 ? 25.656 -6.957 -35.594 1 24.73 645 GLU B CA 1
ATOM 10133 C C . GLU B 1 645 ? 25.062 -6.852 -34.188 1 24.73 645 GLU B C 1
ATOM 10135 O O . GLU B 1 645 ? 25 -7.84 -33.438 1 24.73 645 GLU B O 1
ATOM 10140 N N . GLU B 1 646 ? 25.156 -5.703 -33.594 1 26.36 646 GLU B N 1
ATOM 10141 C CA . GLU B 1 646 ? 24.766 -5.23 -32.25 1 26.36 646 GLU B CA 1
ATOM 10142 C C . GLU B 1 646 ? 23.297 -5.559 -31.953 1 26.36 646 GLU B C 1
ATOM 10144 O O . GLU B 1 646 ? 22.406 -5.105 -32.656 1 26.36 646 GLU B O 1
ATOM 10149 N N . VAL B 1 647 ? 23 -6.809 -31.531 1 30.33 647 VAL B N 1
ATOM 10150 C CA . VAL B 1 647 ? 21.672 -7.137 -31.031 1 30.33 647 VAL B CA 1
ATOM 10151 C C . VAL B 1 647 ? 21.219 -6.094 -30.016 1 30.33 647 VAL B C 1
ATOM 10153 O O . VAL B 1 647 ? 21.984 -5.754 -29.094 1 30.33 647 VAL B O 1
ATOM 10156 N N . ASP B 1 648 ? 20.172 -5.297 -30.359 1 32.44 648 ASP B N 1
ATOM 10157 C CA . ASP B 1 648 ? 19.547 -4.18 -29.656 1 32.44 648 ASP B CA 1
ATOM 10158 C C . ASP B 1 648 ? 19.188 -4.574 -28.219 1 32.44 648 ASP B C 1
ATOM 10160 O O . ASP B 1 648 ? 18.406 -5.512 -28.016 1 32.44 648 ASP B O 1
ATOM 10164 N N . SER B 1 649 ? 20.016 -4.594 -27.266 1 35.81 649 SER B N 1
ATOM 10165 C CA . SER B 1 649 ? 19.828 -4.715 -25.828 1 35.81 649 SER B CA 1
ATOM 10166 C C . SER B 1 649 ? 18.688 -3.832 -25.328 1 35.81 649 SER B C 1
ATOM 10168 O O . SER B 1 649 ? 18.5 -2.721 -25.828 1 35.81 649 SER B O 1
ATOM 10170 N N . MET B 1 650 ? 17.562 -4.473 -24.953 1 42.19 650 MET B N 1
ATOM 10171 C CA . MET B 1 650 ? 16.484 -3.713 -24.328 1 42.19 650 MET B CA 1
ATOM 10172 C C . MET B 1 650 ? 17.031 -2.691 -23.344 1 42.19 650 MET B C 1
ATOM 10174 O O . MET B 1 650 ? 17.797 -3.043 -22.438 1 42.19 650 MET B O 1
ATOM 10178 N N . GLU B 1 651 ? 17.375 -1.521 -23.734 1 39.66 651 GLU B N 1
ATOM 10179 C CA . GLU B 1 651 ? 17.781 -0.447 -22.828 1 39.66 651 GLU B CA 1
ATOM 10180 C C . GLU B 1 651 ? 16.797 -0.314 -21.672 1 39.66 651 GLU B C 1
ATOM 10182 O O . GLU B 1 651 ? 15.719 0.265 -21.812 1 39.66 651 GLU B O 1
ATOM 10187 N N . LEU B 1 652 ? 16.672 -1.349 -20.891 1 38.69 652 LEU B N 1
ATOM 10188 C CA . LEU B 1 652 ? 15.828 -1.248 -19.703 1 38.69 652 LEU B CA 1
ATOM 10189 C C . LEU B 1 652 ? 16.391 -0.227 -18.719 1 38.69 652 LEU B C 1
ATOM 10191 O O . LEU B 1 652 ? 17.594 -0.236 -18.422 1 38.69 652 LEU B O 1
ATOM 10195 N N . SER B 1 653 ? 16 0.97 -18.766 1 30.72 653 SER B N 1
ATOM 10196 C CA . SER B 1 653 ? 16.406 1.964 -17.781 1 30.72 653 SER B CA 1
ATOM 10197 C C . SER B 1 653 ? 16.469 1.361 -16.375 1 30.72 653 SER B C 1
ATOM 10199 O O . SER B 1 653 ? 15.523 0.695 -15.945 1 30.72 653 SER B O 1
ATOM 10201 N N . ASP B 1 654 ? 17.625 0.989 -15.805 1 28.86 654 ASP B N 1
ATOM 10202 C CA . ASP B 1 654 ? 17.844 0.605 -14.414 1 28.86 654 ASP B CA 1
ATOM 10203 C C . ASP B 1 654 ? 17.109 1.549 -13.461 1 28.86 654 ASP B C 1
ATOM 10205 O O . ASP B 1 654 ? 17.109 2.766 -13.664 1 28.86 654 ASP B O 1
#

Radius of gyration: 42.77 Å; Cα contacts (8 Å, |Δi|>4): 1758; chains: 2; bounding box: 108×143×107 Å

InterPro domains:
  IPR011990 Tetratricopeptide-like helical domain superfamily [G3DSA:1.25.40.10] (8-559)
  IPR011990 Tetratricopeptide-like helical domain superfamily [SSF48452] (46-305)
  IPR011990 Tetratricopeptide-like helical domain superfamily [SSF48452] (268-546)
  IPR019734 Tetratricopeptide repeat [PF13181] (153-183)
  IPR019734 Tetratricopeptide repeat [PS50005] (335-368)
  IPR019734 Tetratricopeptide repeat [PS50005] (437-470)
  IPR019734 Tetratricopeptide repeat [PS50005] (512-545)
  IPR019734 Tetratricopeptide repeat [SM00028] (153-186)
  IPR019734 Tetratricopeptide repeat [SM00028] (335-368)
  IPR019734 Tetratricopeptide repeat [SM00028] (369-402)
  IPR019734 Tetratricopeptide repeat [SM00028] (403-436)
  IPR019734 Tetratricopeptide repeat [SM00028] (437-470)
  IPR019734 Tetratricopeptide repeat [SM00028] (478-511)
  IPR019734 Tetratricopeptide repeat [SM00028] (512-545)

Sequence (1308 aa):
MASSQPNMEKFLREWRQDALNKAQYESAIFIGDKLLAMTNDDNDAFFLAQVHFAAGNYTRAQALLVKQDLLTSSPSCRYLAAHCLIKQNNFVEALAILGEHTPTHLFATNAKRKTTRGLRGTTARASSKTPSRHHDQGDDIPEEDIPSRRYEASMCYLRGLCYAKQNAFDRAKEAYKDALRIDVQCFEAFSQLVKNSLMSPDEEDEFMQSLAFDSIRAPGDDPDMEDEPADYVHMLYQTQLSKYRNPQAFNTAIESLSTHYGLENNADILLAKADLLYTQCRFKDALAITESILMDDKYNFAVYPIHLACLYELRKTNVLFLIAHELADTHPDEPCTWLAVGIYYFTTGKIADARRYFSKASMMDANFGPAWIGFAHTFAAEGEHDQAVTAYSTAARLFTGTHLPQVFLGMQNHAMNNMTAAEEFLKTAYSLCKTDPLLLNEMGIVLYHQDRLKEAVKMFDQALAIAEETDSDPHAWLGARTNLGHALRRLRKHDEALEEFDQVLRDGGKDAQIFCAKGLIYLDQGRPDEAVRVLHEALAIHPQDPIATELLNKALEESAEAGGIGLLGTADADLGGEAGDEAITASFEQLLGGAARMRLARERGRRAVAETPGQGGVKDKGKGVARGGRRGAAGGTRLFRGDQEEVDSMELSDMASSQPNMEKFLREWRQDALNKAQYESAIFIGDKLLAMTNDDNDAFFLAQVHFAAGNYTRAQALLVKQDLLTSSPSCRYLAAHCLIKQNNFVEALAILGEHTPTHLFATNAKRKTTRGLRGTTARASSKTPSRHHDQGDDIPEEDIPSRRYEASMCYLRGLCYAKQNAFDRAKEAYKDALRIDVQCFEAFSQLVKNSLMSPDEEDEFMQSLAFDSIRAPGDDPDMEDEPADYVHMLYQTQLSKYRNPQAFNTAIESLSTHYGLENNADILLAKADLLYTQCRFKDALAITESILMDDKYNFAVYPIHLACLYELRKTNVLFLIAHELADTHPDEPCTWLAVGIYYFTTGKIADARRYFSKASMMDANFGPAWIGFAHTFAAEGEHDQAVTAYSTAARLFTGTHLPQVFLGMQNHAMNNMTAAEEFLKTAYSLCKTDPLLLNEMGIVLYHQDRLKEAVKMFDQALAIAEETDSDPHAWLGARTNLGHALRRLRKHDEALEEFDQVLRDGGKDAQIFCAKGLIYLDQGRPDEAVRVLHEALAIHPQDPIATELLNKALEESAEAGGIGLLGTADADLGGEAGDEAITASFEQLLGGAARMRLARERGRRAVAETPGQGGVKDKGKGVARGGRRGAAGGTRLFRGDQEEVDSMELSD

Organism: Neurospora crassa (strain ATCC 24698 / 74-OR23-1A / CBS 708.71 / DSM 1257 / FGSC 987) (NCBI:txid367110)

Foldseek 3Di:
DQPDDPVVLVVLVVQLVVCVVVVVLVSNLVSLVVSCVRPVDPVSLLVSLVSCVSVVNLVVSLVSLVVSVPLVPALSSLLSNLVSCVLVVNLVVSCVSLDLDQPPVLFAAQPVPPPPPDDPDDDDDDDDDPPDPPPPPRPQDPPVCVVVLLSNLSSLQSNLVSCVVVLNNVSSLVSLLSSCRNPVPPVSSLCCCLLQQSAFLVRLVVSLVRGRLLSDADPDDDPVCGCVSSVLSSLLSLLSGDLLPDVPSNVVSLVCCCPVVVCVLPLSSLLSVLNLCVLLVVLVVSLVSLVSSCVVPVPPQLSLLSNLLSCLLVLVLVVLVVSLLVCLVPPVLALSSLLSVLSSCVSVVVLVSSLVSLVVSCLLPVSQQQSLLSNLLSCVVVVVLVSSLVSLVVSCSRNVLALLSLQVNLLSCVLVVVLVRSLVSLVVSCVRHVLRLLSLLSNLLSCVVVVVLVSSLVSLVSSVVSSVVSVHQPLLCLVSLLSNLVSCVVVVVLVVSLVSLVVSVVSPVDALLSLLSNLLSCVVVLNLVVSLVSLVSSCVVPVPDPLSVVSNVVSVVSVVVVPDPDDDPDDPPPPDPVVSVVVSVVVVVVVSRDDSSSVVSSRPSSPNRRDDDRDGRDPDPPPDDDDDDCDDDDDDDPPPPPPPPPDPPSPSPD/DQPDDPVVLVVLVVQLVVCVVVVVLVSNLVSLVVSCVRPVDPVSLLVSLVSCVSVVNLVVSLVSLVVSVPLVPALSSLLSNLVSCVLVVNLVVSCVSLDLDQPPVLFAAQPVPPPPPDDPDDDDDDPDDPPDPPPPPRPQDPPVCVVVLLSNLSSLQSNLVSCVVVLNNVSSLVSLLSSCRNPVPPVSSLCCCLLQQSAFLVRLVVSLVRGRLLSDADPDDDPVCGCVSSVLSSLLSLLSGDLLPDVPSNVVSLVCCCPVVVCVLPLSSLLSVLNLCVLLVVLVVSLVSLVSSCVVPVPPQLSLLSNLLSCLLVLVLVVLVVQLLVCLVPPVLALSSLLSVLSSCVSVVVLVSSLVSLVVSCLLPVSQQQSLLSNLLSCVVVVVLVSSLVSLVSSCSRNVLALLSLQSNLLSCVLVVNLVRSLVSLVVSCVRGVLRLLSLLSNLLSCVVVVVLVSSLVSLVSSVVSSVVSVHQPLLSLVSLLSNLVSCVVVVVLVVSLVSLVVSVVSPVDALLSLLSNLLSCVVVLNLVVSLVSLVSSCVVPVPDPLSVVSNVVSVVSVVVVPDPDDDPDDPPPVDPVVSVVVSVVVVVVVSNDDSSSVVSSRPSRPSRRDDDRSGRDDDPPDPPCPVDDDDDDDPPPPPDDPPDPPPPSVSPD

pLDDT: mean 81.97, std 26.01, range [14.66, 98.75]

Secondary structure (DSSP, 8-state):
-----HHHHHHHHHHHHHHHHTT-HHHHHHHHHHHHHHH--HHHHHHHHHHHHHTT-HHHHHHHHHHTT-TTT-HHHHHHHHHHHHHTT-HHHHHHHH-S---GGGPPP-GGGTSTTS------------------------GGGHHHHHHHHHHHHHHHHHHHHTT-HHHHHHHHHHHHHH-TT-HHHHHHHHHTT-S-HHHHHHHHHHS-GGGPPPSSS-GGGSSHHHHHHHHHHHHHS-TTS-HHHHHHHHHHHHHTS--TT-HHHHHHHHHHHHHTT-HHHHHHHHHHHHHH-TT-TTTHHHHHHHHHHTT-HHHHHHHHHHHHHH-TT-HHHHHHHHHHHHHTT-HHHHHHHHHHHHHH-TT-HHHHHHHHHHHHHTT-HHHHHHHHHHHHHH-TT-SHHHHHHHHHHHHTT-HHHHHHHHHHHHHH-S--HHHHHHHHHHHHHTT-HHHHHHHHHHHHHHHHHTT--GGGGHHHHHHHHHHHHHTT-HHHHHHHHHHHHHTT---HHHHHHHHHHHHHTT-HHHHHHHHHHHHHH-TT-HHHHHHHHHHHHHHHHHH--S----------THHHHHHHHHHHHHHHHSHHHHHHHTTGGGGGGTT-------------------------------------------/-----HHHHHHHHHHHHHHHHTT-HHHHHHHHHHHHHHH--HHHHHHHHHHHHHTT-HHHHHHHHHHTT-TTT-HHHHHHHHHHHHHTT-HHHHHHHH-S---GGGPPP-GGGTTTTS------------------------GGGHHHHHHHHHHHHHHHHHHHHTT-HHHHHHHHHHHHHH-TT-HHHHHHHHHTT-S-HHHHHHHHHHS-GGGPPPSSS-GGGSSHHHHHHHHHHHHHS-TTS-HHHHHHHHHHHHHTS--TT-HHHHHHHHHHHHHTT-HHHHHHHHHHHHHH-TT-TTTHHHHHHHHHHTT-HHHHHHHHHHHHHH-TT-HHHHHHHHHHHHHTT-HHHHHHHHHHHHHH-TT-HHHHHHHHHHHHHTT-HHHHHHHHHHHHHH-TT-SHHHHHHHHHHHHTT-HHHHHHHHHHHHHH-S--HHHHHHHHHHHHHTT-HHHHHHHHHHHHHHHHHTT--GGGGHHHHHHHHHHHHHTT-HHHHHHHHHHHHHTT---HHHHHHHHHHHHHTT-HHHHHHHHHHHHHH-TT-HHHHHHHHHHHHHHHHHH--S----------THHHHHHHHHHHHHHHHTHHHHHHHHHGGGGGGTT-------------------------------------------

Nearest PDB structures (foldseek):
  8a61-assembly1_J  TM=9.458E-01  e=1.714E-27  Saccharomyces cerevisiae
  8a5y-assembly1_K  TM=8.614E-01  e=4.540E-26  Saccharomyces cerevisiae
  6tlj-assembly1_P  TM=7.137E-01  e=1.526E-09  Homo sapiens
  8tar-assembly1_U  TM=6.837E-01  e=1.176E-09  Homo sapiens
  5l9t-assembly1_C  TM=6.579E-01  e=3.484E-08  Homo sapiens

Solvent-accessible surface area (backbone atoms only — not comparable to full-atom values): 69370 Å² total; per-residue (Å²): 126,42,69,89,51,69,50,59,51,51,37,40,52,51,52,21,49,53,25,48,75,70,68,34,45,68,40,19,50,57,39,29,53,54,47,25,54,52,62,71,37,71,68,48,47,51,51,39,28,49,47,28,45,76,64,66,36,27,70,60,20,32,50,52,42,55,73,68,61,33,52,85,78,29,56,65,48,35,38,51,36,27,51,26,28,46,78,67,70,35,39,69,64,19,39,65,70,61,48,90,71,77,69,69,89,53,45,51,76,56,66,82,66,67,71,75,72,68,80,80,71,80,80,84,82,80,81,70,82,72,74,78,74,72,71,77,69,70,84,68,74,56,75,85,47,47,65,54,45,48,32,52,16,50,37,26,27,52,45,12,53,39,28,43,76,67,69,35,54,70,60,12,49,50,25,20,50,50,10,29,37,42,26,68,79,41,45,62,26,53,47,52,40,53,34,39,25,62,44,20,52,63,52,47,54,55,48,62,70,63,44,33,44,78,71,46,78,47,59,70,87,55,73,92,49,41,58,50,59,22,52,52,52,50,32,58,56,49,49,66,49,62,73,70,46,60,60,63,63,35,51,51,30,52,48,45,42,26,62,67,49,31,34,62,81,33,60,67,56,40,48,39,51,24,50,44,29,44,77,24,58,32,36,69,63,18,35,53,46,41,48,56,43,36,73,76,39,73,81,50,66,58,49,44,49,60,36,52,49,26,35,57,76,67,63,40,58,67,60,37,46,55,51,20,52,50,31,49,72,73,40,66,86,39,42,65,25,30,34,35,43,12,50,40,28,45,73,70,65,40,40,70,61,12,32,53,26,9,46,50,16,24,63,45,27,84,63,31,32,31,21,46,39,51,32,21,45,37,28,49,75,70,65,37,48,69,60,16,45,53,38,26,48,52,46,36,68,69,27,63,13,50,31,56,37,30,37,52,41,12,51,47,27,43,72,69,67,34,56,68,60,10,51,52,30,36,50,52,15,40,74,38,46,79,63,45,35,66,55,30,31,52,50,12,51,55,29,42,76,67,70,37,40,71,61,13,38,52,26,21,49,49,16,54,50,49,35,55,73,62,66,28,42,65,74,75,43,41,63,42,40,45,50,34,15,52,37,29,42,76,69,65,38,48,68,62,14,48,53,34,42,49,50,30,43,73,66,64,55,78,46,39,64,55,25,36,53,48,20,51,48,26,48,74,70,68,34,22,66,61,16,38,56,37,19,49,53,15,31,70,73,35,74,81,40,65,64,34,51,53,52,34,53,51,21,50,54,53,43,50,57,71,70,60,88,80,80,83,80,73,78,82,76,72,74,67,74,57,54,61,50,44,49,52,45,46,50,42,47,46,52,70,60,53,68,64,53,59,56,55,63,62,57,66,43,37,74,48,15,45,60,65,76,77,60,88,61,79,85,75,82,75,80,78,78,78,79,73,81,67,85,73,87,76,84,68,79,76,73,80,74,71,77,70,82,75,74,83,67,79,81,66,81,127,126,41,69,88,51,68,51,60,51,53,38,39,52,51,53,22,50,53,25,48,75,69,69,33,45,68,40,19,50,58,38,29,53,53,47,26,54,53,62,69,37,70,66,48,46,50,51,39,27,51,47,27,44,75,64,66,38,27,70,59,20,33,50,52,41,55,72,68,62,32,51,86,77,28,56,65,46,34,38,50,36,27,50,26,28,46,77,66,70,35,40,69,64,20,41,66,71,62,48,88,71,77,68,67,88,54,46,51,76,54,67,82,67,67,71,77,70,72,80,79,71,82,85,81,79,78,79,68,78,74,71,77,72,70,71,75,68,69,86,68,75,55,76,85,46,46,65,54,45,48,33,50,16,49,36,26,28,51,46,12,53,39,28,43,76,68,69,34,51,69,60,12,49,50,25,19,50,49,9,29,37,42,27,68,78,42,46,60,26,53,48,52,40,53,36,39,25,60,46,20,52,63,53,46,53,54,48,61,69,62,44,34,44,80,71,45,77,48,58,72,88,56,72,92,48,42,56,50,58,22,52,51,52,51,34,57,55,50,49,66,50,62,72,69,46,61,59,62,62,35,51,52,30,53,49,46,42,26,62,66,48,31,35,62,81,34,59,67,56,42,48,38,51,23,50,43,29,43,77,24,56,33,36,71,64,18,34,54,47,41,49,55,43,36,74,77,39,73,81,51,65,58,48,44,46,60,37,53,44,25,35,57,76,68,64,37,58,68,61,37,45,54,52,20,52,49,31,48,73,72,39,67,87,39,44,66,25,30,36,36,43,13,51,38,28,46,72,71,65,39,39,72,61,12,32,54,27,9,46,50,16,24,62,44,27,84,67,30,31,29,22,46,38,49,32,20,44,36,29,49,74,70,65,37,47,70,59,16,45,52,38,27,49,51,44,34,67,68,27,62,11,50,32,57,36,30,38,52,41,12,49,47,27,43,75,69,67,34,55,68,60,12,52,51,29,36,49,54,15,41,74,38,46,82,62,42,37,67,55,29,32,53,50,14,51,55,29,43,77,68,70,37,40,71,62,12,41,50,27,22,50,49,15,53,48,49,34,56,74,62,66,28,41,66,73,76,42,40,64,42,40,48,51,34,18,53,37,28,42,76,70,65,38,47,69,62,14,48,51,33,44,49,48,31,43,74,66,63,54,77,45,40,66,54,26,34,52,48,20,50,48,25,48,74,70,70,35,23,64,62,16,40,56,37,19,49,53,15,30,69,74,36,72,80,40,65,66,32,51,53,51,35,54,50,20,48,53,54,44,51,57,71,68,62,87,80,83,83,80,73,78,82,73,72,73,66,74,57,54,61,48,44,48,53,44,47,50,41,48,46,51,71,63,53,64,64,55,60,57,55,62,59,56,68,42,32,72,47,17,43,60,69,77,77,59,86,64,81,86,78,83,76,82,80,76,81,74,69,84,70,80,82,85,78,80,68,77,78,73,82,74,72,83,71,82,78,75,81,67,81,81,66,81,127